Protein AF-0000000081140330 (afdb_homodimer)

Radius of gyration: 37.84 Å; Cα contacts (8 Å, |Δi|>4): 2465; chains: 2; bounding box: 99×121×138 Å

Secondary structure (DSSP, 8-state):
-------------------------------------------------GGGTHHHHHHHHSS-------PPPPSEEEEEEEEEE-SSHHHHHHHHHHHS--TT----EEEE-TTTT----S-EEEEHHHHHHHHHHHHHTT-PPPGGGEEEEESEEEEE-TTSTT--TT--EEE---EEEE-HHHHHHHTS-TT--STT--S------EEESEEE--EEEETTEEESTTSEEE-SS-EEEEEEETTS-EEEEEEEEEEE-S-TT-SS-PBP-SS--PPPEEEEEEEEEEEE--TT-S-TTEETTEETTEEEEEE---TTSPTT-HHHHHHHHS--EEEEEE-STTEEEEEEEEEEESSPPPHHHHHHHHHHHHHHHT--EEEEEEEEEEEEEES-PPBPTT-SSEE-GGGGT-S-TTT---HHHHHHHHHHHHHHHHHHHH-GGG--HHHHHHHHHHHHS-HHHHHHHHHHHHHHHHHHH--HHHHHHHHHHHTTS-HHHHHHHHS--TTSTTTHHHHSHHHHHHHHHHHHHHS-HHHHHHHHHHHHHHHHHH-SHHHHHS-STT-PPP-------------HHHHHHHHHHHHH-SS-----GGG-----/-------------------------------------------------GGGTHHHHHHHHSS-------PPPPSEEEEEEEEEE-SSHHHHHHHHHHHS--TT----EEEE-TTTT----S-EEEEHHHHHHHHHHHHHTT-PPPGGGEEEEESEEEEE-TTSTT--TT--EEE---EEEE-HHHHHHHTS-TT--SGGG-S------EEESEEE--EEEETTEEESTTSEEE-SS-EEEEEEETTS-EEEEEEEEEEE-S-TT-SS-PBP-SS--PPPEEEEEEEEEEEEP-TT-S-TTEETTEETTEEEEEE---TTSPTT-HHHHHHHHS--EEEEEE-STTEEEEEEEEEEESSPPPHHHHHHHHHHHHHHHT--EEEEEEEEEEEEEES-PPBPTT-SSEE-GGGGT-S-TTT---HHHHHHHHHHHHHHHHHHHH-GGG--HHHHHHHHHHHHS-HHHHHHHHHHHHHHHHHHH--HHHHHHHHHHHTTS-HHHHHHHHS--TTSTTTHHHHSHHHHHHHHHHHHHHS-HHHHHHHHHHHHHHHHHH-SHHHHHS-STT-PPP--------S--S-HHHHHHHHHHHHH-SS-----GGG-----

pLDDT: mean 83.89, std 24.31, range [14.35, 98.88]

InterPro domains:
  IPR010108 Lycopene cyclase, beta/epsilon [PTHR39757] (65-561)
  IPR010108 Lycopene cyclase, beta/epsilon [TIGR01790] (233-508)
  IPR036188 FAD/NAD(P)-binding domain superfamily [G3DSA:3.50.50.60] (218-491)
  IPR036188 FAD/NAD(P)-binding domain superfamily [SSF51905] (76-487)

Organism: NCBI:txid267567

Structure (mmCIF, N/CA/C/O backbone):
data_AF-0000000081140330-model_v1
#
loop_
_entity.id
_entity.type
_entity.pdbx_description
1 polymer 'lycopene beta-cyclase'
#
loop_
_atom_site.group_PDB
_atom_site.id
_atom_site.type_symbol
_atom_site.label_atom_id
_atom_site.label_alt_id
_atom_site.label_comp_id
_atom_site.label_asym_id
_atom_site.label_entity_id
_atom_site.label_seq_id
_atom_site.pdbx_PDB_ins_code
_atom_site.Cartn_x
_atom_site.Cartn_y
_atom_site.Cartn_z
_atom_site.occupancy
_atom_site.B_iso_or_equiv
_atom_site.auth_seq_id
_atom_site.auth_comp_id
_atom_site.auth_asym_id
_atom_site.auth_atom_id
_atom_site.pdbx_PDB_model_num
ATOM 1 N N . MET A 1 1 ? -54.719 -41.594 15.836 1 15.84 1 MET A N 1
ATOM 2 C CA . MET A 1 1 ? -54.188 -41.438 17.188 1 15.84 1 MET A CA 1
ATOM 3 C C . MET A 1 1 ? -53.438 -40.125 17.344 1 15.84 1 MET A C 1
ATOM 5 O O . MET A 1 1 ? -53.125 -39.469 16.359 1 15.84 1 MET A O 1
ATOM 9 N N . LEU A 1 2 ? -52.562 -40.062 18.453 1 16.81 2 LEU A N 1
ATOM 10 C CA . LEU A 1 2 ? -52.031 -39.406 19.641 1 16.81 2 LEU A CA 1
ATOM 11 C C . LEU A 1 2 ? -50.844 -38.531 19.297 1 16.81 2 LEU A C 1
ATOM 13 O O . LEU A 1 2 ? -49.75 -39.062 19.078 1 16.81 2 LEU A O 1
ATOM 17 N N . LEU A 1 3 ? -50.844 -37.656 18.484 1 20.34 3 LEU A N 1
ATOM 18 C CA . LEU A 1 3 ? -49.844 -36.812 17.812 1 20.34 3 LEU A CA 1
ATOM 19 C C . LEU A 1 3 ? -49.125 -35.938 18.828 1 20.34 3 LEU A C 1
ATOM 21 O O . LEU A 1 3 ? -49.719 -34.938 19.312 1 20.34 3 LEU A O 1
ATOM 25 N N . ASN A 1 4 ? -48.438 -36.562 19.797 1 17.27 4 ASN A N 1
ATOM 26 C CA . ASN A 1 4 ? -47.906 -36.094 21.062 1 17.27 4 ASN A CA 1
ATOM 27 C C . ASN A 1 4 ? -47.031 -34.844 20.875 1 17.27 4 ASN A C 1
ATOM 29 O O . ASN A 1 4 ? -46.344 -34.719 19.859 1 17.27 4 ASN A O 1
ATOM 33 N N . ASN A 1 5 ? -46.906 -33.75 21.812 1 17.72 5 ASN A N 1
ATOM 34 C CA . ASN A 1 5 ? -46.906 -32.406 22.344 1 17.72 5 ASN A CA 1
ATOM 35 C C . ASN A 1 5 ? -45.469 -31.938 22.672 1 17.72 5 ASN A C 1
ATOM 37 O O . ASN A 1 5 ? -45.25 -30.766 22.922 1 17.72 5 ASN A O 1
ATOM 41 N N . ALA A 1 6 ? -44.344 -32.719 22.844 1 16.92 6 ALA A N 1
ATOM 42 C CA . ALA A 1 6 ? -43.656 -32.5 24.109 1 16.92 6 ALA A CA 1
ATOM 43 C C . ALA A 1 6 ? -42.688 -31.328 23.984 1 16.92 6 ALA A C 1
ATOM 45 O O . ALA A 1 6 ? -41.75 -31.375 23.172 1 16.92 6 ALA A O 1
ATOM 46 N N . PHE A 1 7 ? -42.938 -29.984 24.297 1 19.67 7 PHE A N 1
ATOM 47 C CA . PHE A 1 7 ? -42.344 -28.641 24.312 1 19.67 7 PHE A CA 1
ATOM 48 C C . PHE A 1 7 ? -41.281 -28.531 25.375 1 19.67 7 PHE A C 1
ATOM 50 O O . PHE A 1 7 ? -41.562 -28.141 26.516 1 19.67 7 PHE A O 1
ATOM 57 N N . ALA A 1 8 ? -40.375 -29.469 25.578 1 16.38 8 ALA A N 1
ATOM 58 C CA . ALA A 1 8 ? -39.656 -29.484 26.859 1 16.38 8 ALA A CA 1
ATOM 59 C C . ALA A 1 8 ? -38.906 -28.188 27.078 1 16.38 8 ALA A C 1
ATOM 61 O O . ALA A 1 8 ? -38.312 -27.625 26.141 1 16.38 8 ALA A O 1
ATOM 62 N N . THR A 1 9 ? -38.781 -27.5 28.406 1 16.48 9 THR A N 1
ATOM 63 C CA . THR A 1 9 ? -38.656 -26.375 29.312 1 16.48 9 THR A CA 1
ATOM 64 C C . THR A 1 9 ? -37.188 -26.016 29.531 1 16.48 9 THR A C 1
ATOM 66 O O . THR A 1 9 ? -36.844 -24.828 29.547 1 16.48 9 THR A O 1
ATOM 69 N N . THR A 1 10 ? -36.125 -26.891 29.828 1 16.23 10 THR A N 1
ATOM 70 C CA . THR A 1 10 ? -35.406 -26.828 31.094 1 16.23 10 THR A CA 1
ATOM 71 C C . THR A 1 10 ? -34.406 -25.672 31.094 1 16.23 10 THR A C 1
ATOM 73 O O . THR A 1 10 ? -33.75 -25.406 30.078 1 16.23 10 THR A O 1
ATOM 76 N N . VAL A 1 11 ? -34.094 -24.859 32.344 1 17 11 VAL A N 1
ATOM 77 C CA . VAL A 1 11 ? -33.719 -23.797 33.281 1 17 11 VAL A CA 1
ATOM 78 C C . VAL A 1 11 ? -32.219 -23.844 33.562 1 17 11 VAL A C 1
ATOM 80 O O . VAL A 1 11 ? -31.688 -24.891 33.938 1 17 11 VAL A O 1
ATOM 83 N N . VAL A 1 12 ? -31.391 -23.062 32.906 1 16.34 12 VAL A N 1
ATOM 84 C CA . VAL A 1 12 ? -29.938 -22.922 33.062 1 16.34 12 VAL A CA 1
ATOM 85 C C . VAL A 1 12 ? -29.609 -22.531 34.5 1 16.34 12 VAL A C 1
ATOM 87 O O . VAL A 1 12 ? -30.094 -21.516 35 1 16.34 12 VAL A O 1
ATOM 90 N N . ALA A 1 13 ? -29.016 -23.328 35.469 1 15.11 13 ALA A N 1
ATOM 91 C CA . ALA A 1 13 ? -28.656 -23.406 36.906 1 15.11 13 ALA A CA 1
ATOM 92 C C . ALA A 1 13 ? -27.562 -22.406 37.219 1 15.11 13 ALA A C 1
ATOM 94 O O . ALA A 1 13 ? -26.641 -22.188 36.438 1 15.11 13 ALA A O 1
ATOM 95 N N . LEU A 1 14 ? -27.625 -21.656 38.531 1 16.06 14 LEU A N 1
ATOM 96 C CA . LEU A 1 14 ? -27.281 -20.609 39.5 1 16.06 14 LEU A CA 1
ATOM 97 C C . LEU A 1 14 ? -25.969 -20.953 40.219 1 16.06 14 LEU A C 1
ATOM 99 O O . LEU A 1 14 ? -26 -21.359 41.375 1 16.06 14 LEU A O 1
ATOM 103 N N . LEU A 1 15 ? -24.859 -21.484 39.781 1 14.96 15 LEU A N 1
ATOM 104 C CA . LEU A 1 15 ? -24.047 -22.062 40.844 1 14.96 15 LEU A CA 1
ATOM 105 C C . LEU A 1 15 ? -23.438 -20.984 41.719 1 14.96 15 LEU A C 1
ATOM 107 O O . LEU A 1 15 ? -22.969 -19.969 41.25 1 14.96 15 LEU A O 1
ATOM 111 N N . THR A 1 16 ? -23.312 -21.109 43.25 1 14.71 16 THR A N 1
ATOM 112 C CA . THR A 1 16 ? -23.328 -20.562 44.594 1 14.71 16 THR A CA 1
ATOM 113 C C . THR A 1 16 ? -21.906 -20.203 45.062 1 14.71 16 THR A C 1
ATOM 115 O O . THR A 1 16 ? -21.703 -19.172 45.719 1 14.71 16 THR A O 1
ATOM 118 N N . PRO A 1 17 ? -20.688 -20.859 45.156 1 15.11 17 PRO A N 1
ATOM 119 C CA . PRO A 1 17 ? -20.25 -21.125 46.531 1 15.11 17 PRO A CA 1
ATOM 120 C C . PRO A 1 17 ? -19.547 -19.938 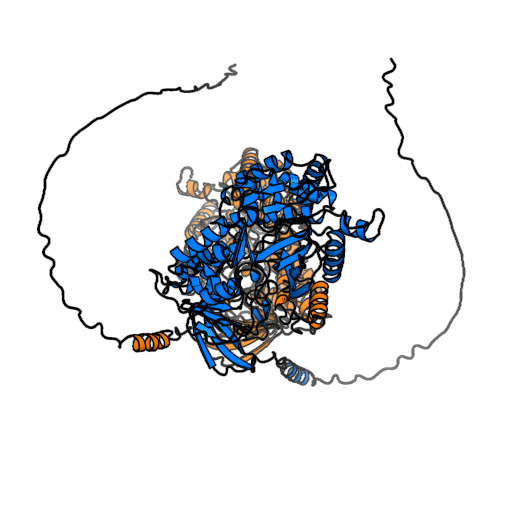47.156 1 15.11 17 PRO A C 1
ATOM 122 O O . PRO A 1 17 ? -19.078 -19.047 46.469 1 15.11 17 PRO A O 1
ATOM 125 N N . SER A 1 18 ? -19 -20 48.656 1 14.48 18 SER A N 1
ATOM 126 C CA . SER A 1 18 ? -18.922 -19.453 50 1 14.48 18 SER A CA 1
ATOM 127 C C . SER A 1 18 ? -17.562 -18.812 50.25 1 14.48 18 SER A C 1
ATOM 129 O O . SER A 1 18 ? -17.469 -17.703 50.812 1 14.48 18 SER A O 1
ATOM 131 N N . ALA A 1 19 ? -16.266 -19.406 50.438 1 14.35 19 ALA A N 1
ATOM 132 C CA . ALA A 1 19 ? -15.656 -19.516 51.75 1 14.35 19 ALA A CA 1
ATOM 133 C C . ALA A 1 19 ? -14.859 -18.25 52.094 1 14.35 19 ALA A C 1
ATOM 135 O O . ALA A 1 19 ? -14.258 -17.641 51.219 1 14.35 19 ALA A O 1
ATOM 136 N N . LEU A 1 20 ? -14.367 -17.922 53.562 1 14.48 20 LEU A N 1
ATOM 137 C CA . LEU A 1 20 ? -14.312 -16.906 54.625 1 14.48 20 LEU A CA 1
ATOM 138 C C . LEU A 1 20 ? -12.891 -16.375 54.781 1 14.48 20 LEU A C 1
ATOM 140 O O . LEU A 1 20 ? -12.695 -15.18 55.031 1 14.48 20 LEU A O 1
ATOM 144 N N . ALA A 1 21 ? -11.625 -16.984 54.812 1 14.98 21 ALA A N 1
ATOM 145 C CA . ALA A 1 21 ? -10.906 -17.062 56.094 1 14.98 21 ALA A CA 1
ATOM 146 C C . ALA A 1 21 ? -10.078 -15.805 56.312 1 14.98 21 ALA A C 1
ATOM 148 O O . ALA A 1 21 ? -9.477 -15.266 55.406 1 14.98 21 ALA A O 1
ATOM 149 N N . PHE A 1 22 ? -9.75 -15.328 57.75 1 14.52 22 PHE A N 1
ATOM 150 C CA . PHE A 1 22 ? -9.523 -14.188 58.625 1 14.52 22 PHE A CA 1
ATOM 151 C C . PHE A 1 22 ? -8.031 -13.969 58.844 1 14.52 22 PHE A C 1
ATOM 153 O O . PHE A 1 22 ? -7.609 -12.883 59.25 1 14.52 22 PHE A O 1
ATOM 160 N N . ALA A 1 23 ? -7.039 -14.75 58.656 1 15.19 23 ALA A N 1
ATOM 161 C CA . ALA A 1 23 ? -6.188 -14.875 59.812 1 15.19 23 ALA A CA 1
ATOM 162 C C . ALA A 1 23 ? -5.414 -13.586 60.094 1 15.19 23 ALA A C 1
ATOM 164 O O . ALA A 1 23 ? -4.926 -12.953 59.156 1 15.19 23 ALA A O 1
ATOM 165 N N . PRO A 1 24 ? -4.895 -13.312 61.438 1 14.92 24 PRO A N 1
ATOM 166 C CA . PRO A 1 24 ? -4.695 -12.219 62.406 1 14.92 24 PRO A CA 1
ATOM 167 C C . PRO A 1 24 ? -3.312 -11.578 62.281 1 14.92 24 PRO A C 1
ATOM 169 O O . PRO A 1 24 ? -3.201 -10.359 62.156 1 14.92 24 PRO A O 1
ATOM 172 N N . THR A 1 25 ? -2.266 -12.164 62.969 1 14.6 25 THR A N 1
ATOM 173 C CA . THR A 1 25 ? -1.763 -11.656 64.25 1 14.6 25 THR A CA 1
ATOM 174 C C . THR A 1 25 ? -0.61 -10.68 64 1 14.6 25 THR A C 1
ATOM 176 O O . THR A 1 25 ? -0.022 -10.648 62.938 1 14.6 25 THR A O 1
ATOM 179 N N . ARG A 1 26 ? 0.506 -10.664 65.125 1 15.19 26 ARG A N 1
ATOM 180 C CA . ARG A 1 26 ? 1.002 -9.781 66.125 1 15.19 26 ARG A CA 1
ATOM 181 C C . ARG A 1 26 ? 2.293 -9.094 65.688 1 15.19 26 ARG A C 1
ATOM 183 O O . ARG A 1 26 ? 2.383 -7.863 65.75 1 15.19 26 ARG A O 1
ATOM 190 N N . GLN A 1 27 ? 3.543 -9.516 66.375 1 14.63 27 GLN A N 1
ATOM 191 C CA . GLN A 1 27 ? 4.219 -8.781 67.438 1 14.63 27 GLN A CA 1
ATOM 192 C C . GLN A 1 27 ? 5.488 -8.109 66.875 1 14.63 27 GLN A C 1
ATOM 194 O O . GLN A 1 27 ? 5.773 -6.965 67.25 1 14.63 27 GLN A O 1
ATOM 199 N N . ILE A 1 28 ? 6.426 -8.719 66.125 1 14.82 28 ILE A N 1
ATOM 200 C CA . ILE A 1 28 ? 7.73 -8.82 66.812 1 14.82 28 ILE A CA 1
ATOM 201 C C . ILE A 1 28 ? 8.445 -7.473 66.75 1 14.82 28 ILE A C 1
ATOM 203 O O . ILE A 1 28 ? 8.461 -6.82 65.688 1 14.82 28 ILE A O 1
ATOM 207 N N . ALA A 1 29 ? 9.344 -7.078 67.875 1 15.64 29 ALA A N 1
ATOM 208 C CA . ALA A 1 29 ? 9.859 -6 68.688 1 15.64 29 ALA A CA 1
ATOM 209 C C . ALA A 1 29 ? 11.078 -5.34 68.062 1 15.64 29 ALA A C 1
ATOM 211 O O . ALA A 1 29 ? 11.164 -4.109 68 1 15.64 29 ALA A O 1
ATOM 212 N N . SER A 1 30 ? 12.242 -6.078 67.812 1 14.92 30 SER A N 1
ATOM 213 C CA . SER A 1 30 ? 13.375 -5.699 68.688 1 14.92 30 SER A CA 1
ATOM 214 C C . SER A 1 30 ? 14.094 -4.477 68.125 1 14.92 30 SER A C 1
ATOM 216 O O . SER A 1 30 ? 13.906 -4.121 66.938 1 14.92 30 SER A O 1
ATOM 218 N N . THR A 1 31 ? 15.484 -4.32 68.438 1 15.53 31 THR A N 1
ATOM 219 C CA . THR A 1 31 ? 16.344 -3.451 69.25 1 15.53 31 THR A CA 1
ATOM 220 C C . THR A 1 31 ? 17.062 -2.441 68.312 1 15.53 31 THR A C 1
ATOM 222 O O . THR A 1 31 ? 17.125 -2.609 67.125 1 15.53 31 THR A O 1
ATOM 225 N N . THR A 1 32 ? 18.375 -1.973 68.75 1 15.58 32 THR A N 1
ATOM 226 C CA . THR A 1 32 ? 19 -0.77 69.25 1 15.58 32 THR A CA 1
ATOM 227 C C . THR A 1 32 ? 19.938 -0.14 68.25 1 15.58 32 THR A C 1
ATOM 229 O O . THR A 1 32 ? 20.125 1.078 68.25 1 15.58 32 THR A O 1
ATOM 232 N N . LEU A 1 33 ? 20.656 -0.889 67.312 1 16.42 33 LEU A N 1
ATOM 233 C CA . LEU A 1 33 ? 22.078 -0.575 67.375 1 16.42 33 LEU A CA 1
ATOM 234 C C . LEU A 1 33 ? 22.375 0.819 66.812 1 16.42 33 LEU A C 1
ATOM 236 O O . LEU A 1 33 ? 21.734 1.25 65.875 1 16.42 33 LEU A O 1
ATOM 240 N N . ASN A 1 34 ? 23.391 1.621 67.375 1 16.33 34 ASN A N 1
ATOM 241 C CA . ASN A 1 34 ? 23.906 2.947 67.688 1 16.33 34 ASN A CA 1
ATOM 242 C C . ASN A 1 34 ? 24.703 3.518 66.5 1 16.33 34 ASN A C 1
ATOM 244 O O . ASN A 1 34 ? 25.328 4.578 66.625 1 16.33 34 ASN A O 1
ATOM 248 N N . ALA A 1 35 ? 24.906 2.852 65.375 1 17.84 35 ALA A N 1
ATOM 249 C CA . ALA A 1 35 ? 26.219 3.125 64.812 1 17.84 35 ALA A CA 1
ATOM 250 C C . ALA A 1 35 ? 26.375 4.605 64.5 1 17.84 35 ALA A C 1
ATOM 252 O O . ALA A 1 35 ? 25.438 5.238 64 1 17.84 35 ALA A O 1
ATOM 253 N N . GLN A 1 36 ? 27.516 5.121 64.812 1 17.48 36 GLN A N 1
ATOM 254 C CA . GLN A 1 36 ? 28.297 6.34 65 1 17.48 36 GLN A CA 1
ATOM 255 C C . GLN A 1 36 ? 28.547 7.039 63.688 1 17.48 36 GLN A C 1
ATOM 257 O O . GLN A 1 36 ? 28.766 6.387 62.656 1 17.48 36 GLN A O 1
ATOM 262 N N . ASN A 1 37 ? 28.188 8.367 63.531 1 17.12 37 ASN A N 1
ATOM 263 C CA . ASN A 1 37 ? 27.984 9.461 62.594 1 17.12 37 ASN A CA 1
ATOM 264 C C . ASN A 1 37 ? 29.297 9.93 61.969 1 17.12 37 ASN A C 1
ATOM 266 O O . ASN A 1 37 ? 29.359 11.016 61.406 1 17.12 37 ASN A O 1
ATOM 270 N N . SER A 1 38 ? 30.422 9.023 62.062 1 18.53 38 SER A N 1
ATOM 271 C CA . SER A 1 38 ? 31.578 9.898 61.969 1 18.53 38 SER A CA 1
ATOM 272 C C . SER A 1 38 ? 31.625 10.602 60.625 1 18.53 38 SER A C 1
ATOM 274 O O . SER A 1 38 ? 31.266 10.008 59.594 1 18.53 38 SER A O 1
ATOM 276 N N . ILE A 1 39 ? 31.703 11.938 60.594 1 18.94 39 ILE A N 1
ATOM 277 C CA . ILE A 1 39 ? 31.578 13.086 59.688 1 18.94 39 ILE A CA 1
ATOM 278 C C . ILE A 1 39 ? 32.75 13.109 58.719 1 18.94 39 ILE A C 1
ATOM 280 O O . ILE A 1 39 ? 33.125 14.172 58.188 1 18.94 39 ILE A O 1
ATOM 284 N N . ILE A 1 40 ? 33.281 11.844 58.219 1 18.16 40 ILE A N 1
ATOM 285 C CA . ILE A 1 40 ? 34.594 12.047 57.656 1 18.16 40 ILE A CA 1
ATOM 286 C C . ILE A 1 40 ? 34.531 13.055 56.5 1 18.16 40 ILE A C 1
ATOM 288 O O . ILE A 1 40 ? 33.625 12.953 55.656 1 18.16 40 ILE A O 1
ATOM 292 N N . SER A 1 41 ? 35.281 14.148 56.531 1 18.58 41 SER A N 1
ATOM 293 C CA . SER A 1 41 ? 35.531 15.406 55.844 1 18.58 41 SER A CA 1
ATOM 294 C C . SER A 1 41 ? 36.125 15.164 54.469 1 18.58 41 SER A C 1
ATOM 296 O O . SER A 1 41 ? 36.469 16.109 53.75 1 18.58 41 SER A O 1
ATOM 298 N N . SER A 1 42 ? 35.562 14.133 53.625 1 18.12 42 SER A N 1
ATOM 299 C CA . SER A 1 42 ? 36.438 13.805 52.531 1 18.12 42 SER A CA 1
ATOM 300 C C . SER A 1 42 ? 36.688 15.023 51.625 1 18.12 42 SER A C 1
ATOM 302 O O . SER A 1 42 ? 35.812 15.844 51.438 1 18.12 42 SER A O 1
ATOM 304 N N . PRO A 1 43 ? 38 15.25 51.25 1 21.33 43 PRO A N 1
ATOM 305 C CA . PRO A 1 43 ? 38.75 16.312 50.562 1 21.33 43 PRO A CA 1
ATOM 306 C C . PRO A 1 43 ? 38.281 16.516 49.125 1 21.33 43 PRO A C 1
ATOM 308 O O . PRO A 1 43 ? 37.719 15.586 48.531 1 21.33 43 PRO A O 1
ATOM 311 N N . LEU A 1 44 ? 38.281 17.766 48.594 1 20.72 44 LEU A N 1
ATOM 312 C CA . LEU A 1 44 ? 37.812 18.469 47.406 1 20.72 44 LEU A CA 1
ATOM 313 C C . LEU A 1 44 ? 38.5 17.953 46.156 1 20.72 44 LEU A C 1
ATOM 315 O O . LEU A 1 44 ? 39.688 18.125 45.969 1 20.72 44 LEU A O 1
ATOM 319 N N . ILE A 1 45 ? 38.375 16.594 45.781 1 22.22 45 ILE A N 1
ATOM 320 C CA . ILE A 1 45 ? 39.25 16.203 44.656 1 22.22 45 ILE A CA 1
ATOM 321 C C . ILE A 1 45 ? 38.875 17 43.406 1 22.22 45 ILE A C 1
ATOM 323 O O . ILE A 1 45 ? 37.688 17.141 43.094 1 22.22 45 ILE A O 1
ATOM 327 N N . PRO A 1 46 ? 39.906 17.641 42.75 1 22.22 46 PRO A N 1
ATOM 328 C CA . PRO A 1 46 ? 39.875 18.562 41.625 1 22.22 46 PRO A CA 1
ATOM 329 C C . PRO A 1 46 ? 39.375 17.891 40.344 1 22.22 46 PRO A C 1
ATOM 331 O O . PRO A 1 46 ? 39.656 16.719 40.094 1 22.22 46 PRO A O 1
ATOM 334 N N . THR A 1 47 ? 38.156 18.25 39.844 1 23.61 47 THR A N 1
ATOM 335 C CA . THR A 1 47 ? 37.406 17.656 38.75 1 23.61 47 THR A CA 1
ATOM 336 C C . THR A 1 47 ? 38.156 17.797 37.438 1 23.61 47 THR A C 1
ATOM 338 O O . THR A 1 47 ? 38.5 18.906 37.031 1 23.61 47 THR A O 1
ATOM 341 N N . PRO A 1 48 ? 38.969 16.688 37.094 1 23.81 48 PRO A N 1
ATOM 342 C CA . PRO A 1 48 ? 39.781 16.797 35.875 1 23.81 48 PRO A CA 1
ATOM 343 C C . PRO A 1 48 ? 38.938 17.047 34.625 1 23.81 48 PRO A C 1
ATOM 345 O O . PRO A 1 48 ? 37.844 16.5 34.5 1 23.81 48 PRO A O 1
ATOM 348 N N . VAL A 1 49 ? 39.156 18.078 33.781 1 24.78 49 VAL A N 1
ATOM 349 C CA . VAL A 1 49 ? 38.594 18.766 32.594 1 24.78 49 VAL A CA 1
ATOM 350 C C . VAL A 1 49 ? 38.594 17.812 31.406 1 24.78 49 VAL A C 1
ATOM 352 O O . VAL A 1 49 ? 37.812 17.953 30.484 1 24.78 49 VAL A O 1
ATOM 355 N N . SER A 1 50 ? 39.594 16.844 31.219 1 22.45 50 SER A N 1
ATOM 356 C CA . SER A 1 50 ? 40.188 16.641 29.891 1 22.45 50 SER A CA 1
ATOM 357 C C . SER A 1 50 ? 39.344 15.656 29.062 1 22.45 50 SER A C 1
ATOM 359 O O . SER A 1 50 ? 39.625 15.438 27.891 1 22.45 50 SER A O 1
ATOM 361 N N . ALA A 1 51 ? 38.625 14.586 29.594 1 27.17 51 ALA A N 1
ATOM 362 C CA . ALA A 1 51 ? 38.469 13.383 28.781 1 27.17 51 ALA A CA 1
ATOM 363 C C . ALA A 1 51 ? 37.375 13.57 27.75 1 27.17 51 ALA A C 1
ATOM 365 O O . ALA A 1 51 ? 36.906 12.602 27.141 1 27.17 51 ALA A O 1
ATOM 366 N N . ARG A 1 52 ? 36.781 14.672 27.594 1 28.23 52 ARG A N 1
ATOM 367 C CA . ARG A 1 52 ? 35.625 14.789 26.719 1 28.23 52 ARG A CA 1
ATOM 368 C C . ARG A 1 52 ? 36 14.57 25.266 1 28.23 52 ARG A C 1
ATOM 370 O O . ARG A 1 52 ? 35.156 14.391 24.406 1 28.23 52 ARG A O 1
ATOM 377 N N . SER A 1 53 ? 37.438 14.781 24.938 1 30.06 53 SER A N 1
ATOM 378 C CA . SER A 1 53 ? 37.844 14.773 23.531 1 30.06 53 SER A CA 1
ATOM 379 C C . SER A 1 53 ? 37.906 13.359 22.984 1 30.06 53 SER A C 1
ATOM 381 O O . SER A 1 53 ? 37.719 13.141 21.781 1 30.06 53 SER A O 1
ATOM 383 N N . THR A 1 54 ? 38.312 12.336 23.844 1 30.12 54 THR A N 1
ATOM 384 C CA . THR A 1 54 ? 38.75 11.039 23.312 1 30.12 54 THR A CA 1
ATOM 385 C C . THR A 1 54 ? 37.531 10.203 22.906 1 30.12 54 THR A C 1
ATOM 387 O O . THR A 1 54 ? 37.656 9.266 22.109 1 30.12 54 THR A O 1
ATOM 390 N N . ILE A 1 55 ? 36.406 10.422 23.547 1 29.75 55 ILE A N 1
ATOM 391 C CA . ILE A 1 55 ? 35.344 9.469 23.281 1 29.75 55 ILE A CA 1
ATOM 392 C C . ILE A 1 55 ? 34.75 9.727 21.891 1 29.75 55 ILE A C 1
ATOM 394 O O . ILE A 1 55 ? 34.094 8.867 21.328 1 29.75 55 ILE A O 1
ATOM 398 N N . LEU A 1 56 ? 34.875 10.938 21.312 1 30.69 56 LEU A N 1
ATOM 399 C CA . LEU A 1 56 ? 34.312 11.234 19.984 1 30.69 56 LEU A CA 1
ATOM 400 C C . LEU A 1 56 ? 35.125 10.539 18.906 1 30.69 56 LEU A C 1
ATOM 402 O O . LEU A 1 56 ? 34.625 10.281 17.812 1 30.69 56 LEU A O 1
ATOM 406 N N . SER A 1 57 ? 36.5 10.266 19.125 1 28.53 57 SER A N 1
ATOM 407 C CA . SER A 1 57 ? 37.344 9.703 18.078 1 28.53 57 SER A CA 1
ATOM 408 C C . SER A 1 57 ? 37.031 8.234 17.844 1 28.53 57 SER A C 1
ATOM 410 O O . SER A 1 57 ? 37.094 7.758 16.703 1 28.53 57 SER A O 1
ATOM 412 N N . LYS A 1 58 ? 36.719 7.398 18.875 1 32 58 LYS A N 1
ATOM 413 C CA . LYS A 1 58 ? 36.531 5.969 18.625 1 32 58 LYS A CA 1
ATOM 414 C C . LYS A 1 58 ? 35.188 5.676 18.016 1 32 58 LYS A C 1
ATOM 416 O O . LYS A 1 58 ? 34.875 4.531 17.656 1 32 58 LYS A O 1
ATOM 421 N N . ARG A 1 59 ? 34.25 6.391 18.328 1 30.28 59 ARG A N 1
ATOM 422 C CA . ARG A 1 59 ? 32.906 6.094 17.812 1 30.28 59 ARG A CA 1
ATOM 423 C C . ARG A 1 59 ? 32.844 6.398 16.312 1 30.28 59 ARG A C 1
ATOM 425 O O . ARG A 1 59 ? 31.891 5.996 15.641 1 30.28 59 ARG A O 1
ATOM 432 N N . THR A 1 60 ? 33.625 7.398 15.82 1 31.55 60 THR A N 1
ATOM 433 C CA . THR A 1 60 ? 33.75 7.566 14.375 1 31.55 60 THR A CA 1
ATOM 434 C C . THR A 1 60 ? 34.281 6.281 13.727 1 31.55 60 THR A C 1
ATOM 436 O O . THR A 1 60 ? 33.969 6 12.562 1 31.55 60 THR A O 1
ATOM 439 N N . ALA A 1 61 ? 35.219 5.578 14.453 1 29.58 61 ALA A N 1
ATOM 440 C CA . ALA A 1 61 ? 35.875 4.395 13.883 1 29.58 61 ALA A CA 1
ATOM 441 C C . ALA A 1 61 ? 34.906 3.227 13.805 1 29.58 61 ALA A C 1
ATOM 443 O O . ALA A 1 61 ? 35.062 2.33 12.977 1 29.58 61 ALA A O 1
ATOM 444 N N . LEU A 1 62 ? 34.062 3.076 14.875 1 28.95 62 LEU A N 1
ATOM 445 C CA . LEU A 1 62 ? 33.281 1.851 14.938 1 28.95 62 LEU A CA 1
ATOM 446 C C . LEU A 1 62 ? 32.094 1.906 13.953 1 28.95 62 LEU A C 1
ATOM 448 O O . LEU A 1 62 ? 31.297 0.983 13.891 1 28.95 62 LEU A O 1
ATOM 452 N N . PHE A 1 63 ? 31.609 3.109 13.633 1 33.38 63 PHE A N 1
ATOM 453 C CA . PHE A 1 63 ? 30.766 2.904 12.461 1 33.38 63 PHE A CA 1
ATOM 454 C C . PHE A 1 63 ? 31.516 2.119 11.391 1 33.38 63 PHE A C 1
ATOM 456 O O . PHE A 1 63 ? 32.156 2.707 10.516 1 33.38 63 PHE A O 1
ATOM 463 N N . ALA A 1 64 ? 32.5 1.266 11.906 1 27.94 64 ALA A N 1
ATOM 464 C CA . ALA A 1 64 ? 33 0.249 10.977 1 27.94 64 ALA A CA 1
ATOM 465 C C . ALA A 1 64 ? 31.938 -0.13 9.961 1 27.94 64 ALA A C 1
ATOM 467 O O . ALA A 1 64 ? 30.781 -0.338 10.32 1 27.94 64 ALA A O 1
ATOM 468 N N . GLN A 1 65 ? 32.219 0.072 8.758 1 32.72 65 GLN A N 1
ATOM 469 C CA . GLN A 1 65 ? 31.562 -0.514 7.594 1 32.72 65 GLN A CA 1
ATOM 470 C C . GLN A 1 65 ? 30.969 -1.884 7.922 1 32.72 65 GLN A C 1
ATOM 472 O O . GLN A 1 65 ? 31.703 -2.844 8.148 1 32.72 65 GLN A O 1
ATOM 477 N N . ALA A 1 66 ? 30.156 -2.018 8.883 1 34.25 66 ALA A N 1
ATOM 478 C CA . ALA A 1 66 ? 29.594 -3.352 8.688 1 34.25 66 ALA A CA 1
ATOM 479 C C . ALA A 1 66 ? 29.844 -3.857 7.273 1 34.25 66 ALA A C 1
ATOM 481 O O . ALA A 1 66 ? 29.578 -3.156 6.293 1 34.25 66 ALA A O 1
ATOM 482 N N . ALA A 1 67 ? 30.844 -4.664 7.133 1 33.62 67 ALA A N 1
ATOM 483 C CA . ALA A 1 67 ? 31.141 -5.348 5.883 1 33.62 67 ALA A CA 1
ATOM 484 C C . ALA A 1 67 ? 29.875 -5.637 5.09 1 33.62 67 ALA A C 1
ATOM 486 O O . ALA A 1 67 ? 29.141 -6.57 5.406 1 33.62 67 ALA A O 1
ATOM 487 N N . ALA A 1 68 ? 28.938 -4.598 4.895 1 43.03 68 ALA A N 1
ATOM 488 C CA . ALA A 1 68 ? 28 -4.957 3.832 1 43.03 68 ALA A CA 1
ATOM 489 C C . ALA A 1 68 ? 28.578 -6.07 2.957 1 43.03 68 ALA A C 1
ATOM 491 O O . ALA A 1 68 ? 29.719 -5.996 2.504 1 43.03 68 ALA A O 1
ATOM 492 N N . ASP A 1 69 ? 28.188 -7.18 3.289 1 52.84 69 ASP A N 1
ATOM 493 C CA . ASP A 1 69 ? 28.609 -8.219 2.354 1 52.84 69 ASP A CA 1
ATOM 494 C C . ASP A 1 69 ? 28.812 -7.652 0.952 1 52.84 69 ASP A C 1
ATOM 496 O O . ASP A 1 69 ? 27.875 -7.129 0.345 1 52.84 69 ASP A O 1
ATOM 500 N N . SER A 1 70 ? 29.953 -7.031 0.758 1 66.56 70 SER A N 1
ATOM 501 C CA . SER A 1 70 ? 30.359 -6.438 -0.513 1 66.56 70 SER A CA 1
ATOM 502 C C . SER A 1 70 ? 29.969 -7.324 -1.688 1 66.56 70 SER A C 1
ATOM 504 O O . SER A 1 70 ? 30.141 -8.547 -1.64 1 66.56 70 SER A O 1
ATOM 506 N N . VAL A 1 71 ? 29.062 -6.754 -2.508 1 79.81 71 VAL A N 1
ATOM 507 C CA . VAL A 1 71 ? 28.703 -7.453 -3.736 1 79.81 71 VAL A CA 1
ATOM 508 C C . VAL A 1 71 ? 29.969 -7.797 -4.527 1 79.81 71 VAL A C 1
ATOM 510 O O . VAL A 1 71 ? 30.938 -7.035 -4.531 1 79.81 71 VAL A O 1
ATOM 513 N N . PRO A 1 72 ? 30.094 -8.938 -4.984 1 83.81 72 PRO A N 1
ATOM 514 C CA . PRO A 1 72 ? 31.219 -9.289 -5.844 1 83.81 72 PRO A CA 1
ATOM 515 C C . PRO A 1 72 ? 31.391 -8.32 -7.016 1 83.81 72 PRO A C 1
ATOM 517 O O . PRO A 1 72 ? 30.406 -7.777 -7.523 1 83.81 72 PRO A O 1
ATOM 520 N N . ALA A 1 73 ? 32.562 -8.031 -7.395 1 86.75 73 ALA A N 1
ATOM 521 C CA . ALA A 1 73 ? 32.812 -7.176 -8.547 1 86.75 73 ALA A CA 1
ATOM 522 C C . ALA A 1 73 ? 32.406 -7.859 -9.852 1 86.75 73 ALA A C 1
ATOM 524 O O . ALA A 1 73 ? 32.75 -9.023 -10.078 1 86.75 73 ALA A O 1
ATOM 525 N N . PRO A 1 74 ? 31.719 -7.191 -10.664 1 91.31 74 PRO A N 1
ATOM 526 C CA . PRO A 1 74 ? 31.297 -7.809 -11.93 1 91.31 74 PRO A CA 1
ATOM 527 C C . PRO A 1 74 ? 32.469 -8.125 -12.844 1 91.31 74 PRO A C 1
ATOM 529 O O . PRO A 1 74 ? 33.438 -7.344 -12.922 1 91.31 74 PRO A O 1
ATOM 532 N N . THR A 1 75 ? 32.406 -9.25 -13.422 1 90.5 75 THR A N 1
ATOM 533 C CA . THR A 1 75 ? 33.438 -9.672 -14.383 1 90.5 75 THR A CA 1
ATOM 534 C C . THR A 1 75 ? 33.062 -9.266 -15.797 1 90.5 75 THR A C 1
ATOM 536 O O . THR A 1 75 ? 33.906 -9.234 -16.688 1 90.5 75 THR A O 1
ATOM 539 N N . SER A 1 76 ? 31.766 -9.039 -16.031 1 92.94 76 SER A N 1
ATOM 540 C CA . SER A 1 76 ? 31.25 -8.617 -17.328 1 92.94 76 SER A CA 1
ATOM 541 C C . SER A 1 76 ? 30 -7.766 -17.188 1 92.94 76 SER A C 1
ATOM 543 O O . SER A 1 76 ? 29.422 -7.676 -16.094 1 92.94 76 SER A O 1
ATOM 545 N N . ASN A 1 77 ? 29.703 -7.035 -18.297 1 96 77 ASN A N 1
ATOM 546 C CA . ASN A 1 77 ? 28.5 -6.195 -18.328 1 96 77 ASN A CA 1
ATOM 547 C C . ASN A 1 77 ? 27.625 -6.523 -19.531 1 96 77 ASN A C 1
ATOM 549 O O . ASN A 1 77 ? 28.109 -6.969 -20.562 1 96 77 ASN A O 1
ATOM 553 N N . ASP A 1 78 ? 26.344 -6.445 -19.375 1 97.44 78 ASP A N 1
ATOM 554 C CA . ASP A 1 78 ? 25.359 -6.629 -20.422 1 97.44 78 ASP A CA 1
ATOM 555 C C . ASP A 1 78 ? 24.172 -5.688 -20.234 1 97.44 78 ASP A C 1
ATOM 557 O O . ASP A 1 78 ? 24.094 -4.969 -19.234 1 97.44 78 ASP A O 1
ATOM 561 N N . SER A 1 79 ? 23.375 -5.516 -21.219 1 97.75 79 SER A N 1
ATOM 562 C CA . SER A 1 79 ? 22.172 -4.691 -21.156 1 97.75 79 SER A CA 1
ATOM 563 C C . SER A 1 79 ? 21.047 -5.293 -22 1 97.75 79 SER A C 1
ATOM 565 O O . SER A 1 79 ? 21.297 -6.051 -22.938 1 97.75 79 SER A O 1
ATOM 567 N N . CYS A 1 80 ? 19.875 -5.035 -21.641 1 98.19 80 CYS A N 1
ATOM 568 C CA . CYS A 1 80 ? 18.688 -5.488 -22.359 1 98.19 80 CYS A CA 1
ATOM 569 C C . CYS A 1 80 ? 17.484 -4.605 -22.047 1 98.19 80 CYS A C 1
ATOM 571 O O . CYS A 1 80 ? 17.547 -3.738 -21.172 1 98.19 80 CYS A O 1
ATOM 573 N N . ASP A 1 81 ? 16.438 -4.766 -22.844 1 97.5 81 ASP A N 1
ATOM 574 C CA . ASP A 1 81 ? 15.195 -4.066 -22.531 1 97.5 81 ASP A CA 1
ATOM 575 C C . ASP A 1 81 ? 14.453 -4.742 -21.375 1 97.5 81 ASP A C 1
ATOM 577 O O . ASP A 1 81 ? 14 -4.07 -20.453 1 97.5 81 ASP A O 1
ATOM 581 N N . VAL A 1 82 ? 14.359 -6.039 -21.484 1 98.69 82 VAL A N 1
ATOM 582 C CA . VAL A 1 82 ? 13.688 -6.793 -20.422 1 98.69 82 VAL A CA 1
ATOM 583 C C . VAL A 1 82 ? 14.57 -7.957 -19.984 1 98.69 82 VAL A C 1
ATOM 585 O O . VAL A 1 82 ? 15.07 -8.711 -20.812 1 98.69 82 VAL A O 1
ATOM 588 N N . LEU A 1 83 ? 14.836 -8.016 -18.703 1 98.81 83 LEU A N 1
ATOM 589 C CA . LEU A 1 83 ? 15.492 -9.164 -18.094 1 98.81 83 LEU A CA 1
ATOM 590 C C . LEU A 1 83 ? 14.477 -10.102 -17.453 1 98.81 83 LEU A C 1
ATOM 592 O O . LEU A 1 83 ? 13.727 -9.688 -16.562 1 98.81 83 LEU A O 1
ATOM 596 N N . VAL A 1 84 ? 14.391 -11.312 -17.938 1 98.81 84 VAL A N 1
ATOM 597 C CA . VAL A 1 84 ? 13.516 -12.328 -17.359 1 98.81 84 VAL A CA 1
ATOM 598 C C . VAL A 1 84 ? 14.344 -13.305 -16.531 1 98.81 84 VAL A C 1
ATOM 600 O O . VAL A 1 84 ? 15.344 -13.852 -17 1 98.81 84 VAL A O 1
ATOM 603 N N . LEU A 1 85 ? 13.914 -13.445 -15.266 1 98.38 85 LEU A N 1
ATOM 604 C CA . LEU A 1 85 ? 14.609 -14.344 -14.344 1 98.38 85 LEU A CA 1
ATOM 605 C C . LEU A 1 85 ? 13.812 -15.633 -14.148 1 98.38 85 LEU A C 1
ATOM 607 O O . LEU A 1 85 ? 12.633 -15.586 -13.789 1 98.38 85 LEU A O 1
ATOM 611 N N . GLY A 1 86 ? 14.43 -16.797 -14.359 1 96.38 86 GLY A N 1
ATOM 612 C CA . GLY A 1 86 ? 13.766 -18.078 -14.141 1 96.38 86 GLY A CA 1
ATOM 613 C C . GLY A 1 86 ? 13.961 -19.047 -15.289 1 96.38 86 GLY A C 1
ATOM 614 O O . GLY A 1 86 ? 14.281 -18.641 -16.406 1 96.38 86 GLY A O 1
ATOM 615 N N . SER A 1 87 ? 13.695 -20.312 -15.008 1 92.75 87 SER A N 1
ATOM 616 C CA . SER A 1 87 ? 13.969 -21.359 -15.977 1 92.75 87 SER A CA 1
ATOM 617 C C . SER A 1 87 ? 12.695 -22.109 -16.359 1 92.75 87 SER A C 1
ATOM 619 O O . SER A 1 87 ? 12.688 -22.875 -17.328 1 92.75 87 SER A O 1
ATOM 621 N N . GLY A 1 88 ? 11.656 -21.906 -15.711 1 94.38 88 GLY A N 1
ATOM 622 C CA . GLY A 1 88 ? 10.445 -22.703 -15.875 1 94.38 88 GLY A CA 1
ATOM 623 C C . GLY A 1 88 ? 9.57 -22.234 -17.016 1 94.38 88 GLY A C 1
ATOM 624 O O . GLY A 1 88 ? 9.969 -21.375 -17.797 1 94.38 88 GLY A O 1
ATOM 625 N N . PRO A 1 89 ? 8.469 -22.875 -17.172 1 95.62 89 PRO A N 1
ATOM 626 C CA . PRO A 1 89 ? 7.562 -22.547 -18.281 1 95.62 89 PRO A CA 1
ATOM 627 C C . PRO A 1 89 ? 7.098 -21.094 -18.25 1 95.62 89 PRO A C 1
ATOM 629 O O . PRO A 1 89 ? 6.949 -20.469 -19.312 1 95.62 89 PRO A O 1
ATOM 632 N N . ALA A 1 90 ? 6.891 -20.547 -17.109 1 97.75 90 ALA A N 1
ATOM 633 C CA . ALA A 1 90 ? 6.457 -19.156 -17.016 1 97.75 90 ALA A CA 1
ATOM 634 C C . ALA A 1 90 ? 7.5 -18.219 -17.625 1 97.75 90 ALA A C 1
ATOM 636 O O . ALA A 1 90 ? 7.164 -17.328 -18.406 1 97.75 90 ALA A O 1
ATOM 637 N N . ALA A 1 91 ? 8.742 -18.469 -17.281 1 98 91 ALA A N 1
ATOM 638 C CA . ALA A 1 91 ? 9.844 -17.625 -17.766 1 98 91 ALA A CA 1
ATOM 639 C C . ALA A 1 91 ? 9.977 -17.703 -19.281 1 98 91 ALA A C 1
ATOM 641 O O . ALA A 1 91 ? 10.055 -16.672 -19.953 1 98 91 ALA A O 1
ATOM 642 N N . ARG A 1 92 ? 10 -18.906 -19.734 1 96.25 92 ARG A N 1
ATOM 643 C CA . ARG A 1 92 ? 10.227 -19.078 -21.172 1 96.25 92 ARG A CA 1
ATOM 644 C C . ARG A 1 92 ? 9.016 -18.625 -21.984 1 96.25 92 ARG A C 1
ATOM 646 O O . ARG A 1 92 ? 9.164 -18.141 -23.094 1 96.25 92 ARG A O 1
ATOM 653 N N . SER A 1 93 ? 7.82 -18.781 -21.422 1 97.88 93 SER A N 1
ATOM 654 C CA . SER A 1 93 ? 6.609 -18.312 -22.094 1 97.88 93 SER A CA 1
ATOM 655 C C . SER A 1 93 ? 6.633 -16.797 -22.25 1 97.88 93 SER A C 1
ATOM 657 O O . SER A 1 93 ? 6.441 -16.281 -23.359 1 97.88 93 SER A O 1
ATOM 659 N N . ILE A 1 94 ? 6.879 -16.094 -21.203 1 98.5 94 ILE A N 1
ATOM 660 C CA . ILE A 1 94 ? 6.816 -14.641 -21.25 1 98.5 94 ILE A CA 1
ATOM 661 C C . ILE A 1 94 ? 7.992 -14.102 -22.062 1 98.5 94 ILE A C 1
ATOM 663 O O . ILE A 1 94 ? 7.844 -13.125 -22.797 1 98.5 94 ILE A O 1
ATOM 667 N N . ALA A 1 95 ? 9.18 -14.703 -21.938 1 98 95 ALA A N 1
ATOM 668 C CA . ALA A 1 95 ? 10.336 -14.281 -22.734 1 98 95 ALA A CA 1
ATOM 669 C C . ALA A 1 95 ? 10.055 -14.422 -24.219 1 98 95 ALA A C 1
ATOM 671 O O . ALA A 1 95 ? 10.391 -13.531 -25.016 1 98 95 ALA A O 1
ATOM 672 N N . THR A 1 96 ? 9.445 -15.516 -24.594 1 96.81 96 THR A N 1
ATOM 673 C CA . THR A 1 96 ? 9.141 -15.797 -25.984 1 96.81 96 THR A CA 1
ATOM 674 C C . THR A 1 96 ? 8.203 -14.734 -26.562 1 96.81 96 THR A C 1
ATOM 676 O O . THR A 1 96 ? 8.453 -14.195 -27.641 1 96.81 96 THR A O 1
ATOM 679 N N . LEU A 1 97 ? 7.176 -14.43 -25.828 1 97.5 97 LEU A N 1
ATOM 680 C CA . LEU A 1 97 ? 6.199 -13.484 -26.359 1 97.5 97 LEU A CA 1
ATOM 681 C C . LEU A 1 97 ? 6.746 -12.062 -26.328 1 97.5 97 LEU A C 1
ATOM 683 O O . LEU A 1 97 ? 6.445 -11.258 -27.219 1 97.5 97 LEU A O 1
ATOM 687 N N . LEU A 1 98 ? 7.504 -11.773 -25.328 1 97.56 98 LEU A N 1
ATOM 688 C CA . LEU A 1 98 ? 8.141 -10.461 -25.281 1 97.56 98 LEU A CA 1
ATOM 689 C C . LEU A 1 98 ? 9.07 -10.266 -26.469 1 97.56 98 LEU A C 1
ATOM 691 O O . LEU A 1 98 ? 9.18 -9.156 -27 1 97.56 98 LEU A O 1
ATOM 695 N N . ALA A 1 99 ? 9.719 -11.297 -26.891 1 96.44 99 ALA A N 1
ATOM 696 C CA . ALA A 1 99 ? 10.742 -11.219 -27.938 1 96.44 99 ALA A CA 1
ATOM 697 C C . ALA A 1 99 ? 10.125 -11.352 -29.312 1 96.44 99 ALA A C 1
ATOM 699 O O . ALA A 1 99 ? 10.82 -11.219 -30.328 1 96.44 99 ALA A O 1
ATOM 700 N N . SER A 1 100 ? 8.867 -11.633 -29.344 1 94 100 SER A N 1
ATOM 701 C CA . SER A 1 100 ? 8.219 -11.852 -30.641 1 94 100 SER A CA 1
ATOM 702 C C . SER A 1 100 ? 8.195 -10.57 -31.469 1 94 100 SER A C 1
ATOM 704 O O . SER A 1 100 ? 8.25 -9.469 -30.922 1 94 100 SER A O 1
ATOM 706 N N . PRO A 1 101 ? 8.195 -10.75 -32.75 1 88.19 101 PRO A N 1
ATOM 707 C CA . PRO A 1 101 ? 8.125 -9.562 -33.625 1 88.19 101 PRO A CA 1
ATOM 708 C C . PRO A 1 101 ? 6.824 -8.781 -33.438 1 88.19 101 PRO A C 1
ATOM 710 O O . PRO A 1 101 ? 5.766 -9.375 -33.219 1 88.19 101 PRO A O 1
ATOM 713 N N . SER A 1 102 ? 6.957 -7.508 -33.281 1 80.5 102 SER A N 1
ATOM 714 C CA . SER A 1 102 ? 5.773 -6.664 -33.156 1 80.5 102 SER A CA 1
ATOM 715 C C . SER A 1 102 ? 5.906 -5.398 -34 1 80.5 102 SER A C 1
ATOM 717 O O . SER A 1 102 ? 6.996 -5.07 -34.469 1 80.5 102 SER A O 1
ATOM 719 N N . SER A 1 103 ? 4.699 -4.848 -34.219 1 75.88 103 SER A N 1
ATOM 720 C CA . SER A 1 103 ? 4.676 -3.572 -34.938 1 75.88 103 SER A CA 1
ATOM 721 C C . SER A 1 103 ? 5.457 -2.506 -34.188 1 75.88 103 SER A C 1
ATOM 723 O O . SER A 1 103 ? 5.953 -1.548 -34.781 1 75.88 103 SER A O 1
ATOM 725 N N . ASN A 1 104 ? 5.555 -2.723 -32.938 1 69.38 104 ASN A N 1
ATOM 726 C CA . ASN A 1 104 ? 6.234 -1.759 -32.062 1 69.38 104 ASN A CA 1
ATOM 727 C C . ASN A 1 104 ? 7.75 -1.963 -32.094 1 69.38 104 ASN A C 1
ATOM 729 O O . ASN A 1 104 ? 8.492 -1.194 -31.469 1 69.38 104 ASN A O 1
ATOM 733 N N . GLY A 1 105 ? 8.133 -2.93 -32.844 1 74.25 105 GLY A N 1
ATOM 734 C CA . GLY A 1 105 ? 9.562 -3.217 -32.906 1 74.25 105 GLY A CA 1
ATOM 735 C C . GLY A 1 105 ? 9.953 -4.469 -32.125 1 74.25 105 GLY A C 1
ATOM 736 O O . GLY A 1 105 ? 9.086 -5.176 -31.609 1 74.25 105 GLY A O 1
ATOM 737 N N . SER A 1 106 ? 11.211 -4.879 -32.312 1 85.62 106 SER A N 1
ATOM 738 C CA . SER A 1 106 ? 11.797 -6.008 -31.594 1 85.62 106 SER A CA 1
ATOM 739 C C . SER A 1 106 ? 12.586 -5.539 -30.375 1 85.62 106 SER A C 1
ATOM 741 O O . SER A 1 106 ? 13.328 -4.559 -30.453 1 85.62 106 SER A O 1
ATOM 743 N N . PHE A 1 107 ? 12.258 -6.121 -29.266 1 94.5 107 PHE A N 1
ATOM 744 C CA . PHE A 1 107 ? 12.93 -5.734 -28.031 1 94.5 107 PHE A CA 1
ATOM 745 C C . PHE A 1 107 ? 13.977 -6.773 -27.641 1 94.5 107 PHE A C 1
ATOM 747 O O . PHE A 1 107 ? 13.828 -7.957 -27.953 1 94.5 107 PHE A O 1
ATOM 754 N N . ASP A 1 108 ? 15.031 -6.277 -27.062 1 96.88 108 ASP A N 1
ATOM 755 C CA . ASP A 1 108 ? 16.094 -7.152 -26.594 1 96.88 108 ASP A CA 1
ATOM 756 C C . ASP A 1 108 ? 15.727 -7.789 -25.25 1 96.88 108 ASP A C 1
ATOM 758 O O . ASP A 1 108 ? 15.742 -7.125 -24.219 1 96.88 108 ASP A O 1
ATOM 762 N N . ILE A 1 109 ? 15.414 -9.094 -25.328 1 98 109 ILE A N 1
ATOM 763 C CA . ILE A 1 109 ? 15.016 -9.844 -24.141 1 98 109 ILE A CA 1
ATOM 764 C C . ILE A 1 109 ? 16.156 -10.781 -23.719 1 98 109 ILE A C 1
ATOM 766 O O . ILE A 1 109 ? 16.688 -11.523 -24.547 1 98 109 ILE A O 1
ATOM 770 N N . LEU A 1 110 ? 16.547 -10.672 -22.453 1 98.12 110 LEU A N 1
ATOM 771 C CA . LEU A 1 110 ? 17.562 -11.555 -21.875 1 98.12 110 LEU A CA 1
ATOM 772 C C . LEU A 1 110 ? 16.953 -12.453 -20.797 1 98.12 110 LEU A C 1
ATOM 774 O O . LEU A 1 110 ? 16.344 -11.961 -19.844 1 98.12 110 LEU A O 1
ATOM 778 N N . LEU A 1 111 ? 17 -13.766 -21.016 1 97.5 111 LEU A N 1
ATOM 779 C CA . LEU A 1 111 ? 16.547 -14.727 -20.031 1 97.5 111 LEU A CA 1
ATOM 780 C C . LEU A 1 111 ? 17.703 -15.273 -19.219 1 97.5 111 LEU A C 1
ATOM 782 O O . LEU A 1 111 ? 18.672 -15.797 -19.781 1 97.5 111 LEU A O 1
ATOM 786 N N . ALA A 1 112 ? 17.656 -15.039 -17.906 1 97.5 112 ALA A N 1
ATOM 787 C CA . ALA A 1 112 ? 18.641 -15.617 -17 1 97.5 112 ALA A CA 1
ATOM 788 C C . ALA A 1 112 ? 18.188 -16.984 -16.5 1 97.5 112 ALA A C 1
ATOM 790 O O . ALA A 1 112 ? 17.156 -17.094 -15.812 1 97.5 112 ALA A O 1
ATOM 791 N N . ASP A 1 113 ? 18.922 -18 -16.797 1 93.19 113 ASP A N 1
ATOM 792 C CA . ASP A 1 113 ? 18.594 -19.375 -16.5 1 93.19 113 ASP A CA 1
ATOM 793 C C . ASP A 1 113 ? 19.797 -20.109 -15.914 1 93.19 113 ASP A C 1
ATOM 795 O O . ASP A 1 113 ? 20.734 -20.453 -16.641 1 93.19 113 ASP A O 1
ATOM 799 N N . THR A 1 114 ? 19.688 -20.391 -14.641 1 89.44 114 THR A N 1
ATOM 800 C CA . THR A 1 114 ? 20.781 -21.141 -14.031 1 89.44 114 THR A CA 1
ATOM 801 C C . THR A 1 114 ? 20.547 -22.641 -14.141 1 89.44 114 THR A C 1
ATOM 803 O O . THR A 1 114 ? 21.453 -23.438 -13.883 1 89.44 114 THR A O 1
ATOM 806 N N . ASN A 1 115 ? 19.391 -23.078 -14.516 1 87.62 115 ASN A N 1
ATOM 807 C CA . ASN A 1 115 ? 19.016 -24.484 -14.617 1 87.62 115 ASN A CA 1
ATOM 808 C C . ASN A 1 115 ? 18.906 -24.938 -16.062 1 87.62 115 ASN A C 1
ATOM 810 O O . ASN A 1 115 ? 18.047 -25.75 -16.406 1 87.62 115 ASN A O 1
ATOM 814 N N . TYR A 1 116 ? 19.703 -24.406 -16.906 1 81.56 116 TYR A N 1
ATOM 815 C CA . TYR A 1 116 ? 19.703 -24.672 -18.344 1 81.56 116 TYR A CA 1
ATOM 816 C C . TYR A 1 116 ? 19.969 -26.141 -18.625 1 81.56 116 TYR A C 1
ATOM 818 O O . TYR A 1 116 ? 19.578 -26.656 -19.672 1 81.56 116 TYR A O 1
ATOM 826 N N . ASP A 1 117 ? 20.547 -26.828 -17.656 1 80.06 117 ASP A N 1
ATOM 827 C CA . ASP A 1 117 ? 20.969 -28.203 -17.844 1 80.06 117 ASP A CA 1
ATOM 828 C C . ASP A 1 117 ? 19.969 -29.172 -17.203 1 80.06 117 ASP A C 1
ATOM 830 O O . ASP A 1 117 ? 20.234 -30.375 -17.078 1 80.06 117 ASP A O 1
ATOM 834 N N . ARG A 1 118 ? 18.844 -28.609 -16.844 1 82.5 118 ARG A N 1
ATOM 835 C CA . ARG A 1 118 ? 17.844 -29.438 -16.172 1 82.5 118 ARG A CA 1
ATOM 836 C C . ARG A 1 118 ? 16.562 -29.5 -16.984 1 82.5 118 ARG A C 1
ATOM 838 O O . ARG A 1 118 ? 16.203 -28.531 -17.672 1 82.5 118 ARG A O 1
ATOM 845 N N . ARG A 1 119 ? 15.891 -30.641 -16.844 1 83.44 119 ARG A N 1
ATOM 846 C CA . ARG A 1 119 ? 14.555 -30.781 -17.422 1 83.44 119 ARG A CA 1
ATOM 847 C C . ARG A 1 119 ? 13.5 -30.219 -16.469 1 83.44 119 ARG A C 1
ATOM 849 O O . ARG A 1 119 ? 13.734 -30.094 -15.273 1 83.44 119 ARG A O 1
ATOM 856 N N . TRP A 1 120 ? 12.391 -29.875 -17.156 1 88.25 120 TRP A N 1
ATOM 857 C CA . TRP A 1 120 ? 11.25 -29.578 -16.297 1 88.25 120 TRP A CA 1
ATOM 858 C C . TRP A 1 120 ? 10.727 -30.844 -15.617 1 88.25 120 TRP A C 1
ATOM 860 O O . TRP A 1 120 ? 10.438 -31.828 -16.281 1 88.25 120 TRP A O 1
ATOM 870 N N . ALA A 1 121 ? 10.562 -30.781 -14.367 1 82.81 121 ALA A N 1
ATOM 871 C CA . ALA A 1 121 ? 10.266 -31.984 -13.602 1 82.81 121 ALA A CA 1
ATOM 872 C C . ALA A 1 121 ? 8.773 -32.312 -13.633 1 82.81 121 ALA A C 1
ATOM 874 O O . ALA A 1 121 ? 8.383 -33.469 -13.836 1 82.81 121 ALA A O 1
ATOM 875 N N . PRO A 1 122 ? 7.906 -31.406 -13.562 1 85.44 122 PRO A N 1
ATOM 876 C CA . PRO A 1 122 ? 6.492 -31.734 -13.391 1 85.44 122 PRO A CA 1
ATOM 877 C C . PRO A 1 122 ? 5.84 -32.219 -14.68 1 85.44 122 PRO A C 1
ATOM 879 O O . PRO A 1 122 ? 6.227 -31.812 -15.773 1 85.44 122 PRO A O 1
ATOM 882 N N . ASN A 1 123 ? 4.895 -33.125 -14.477 1 88.88 123 ASN A N 1
ATOM 883 C CA . ASN A 1 123 ? 3.951 -33.438 -15.547 1 88.88 123 ASN A CA 1
ATOM 884 C C . ASN A 1 123 ? 2.84 -32.375 -15.625 1 88.88 123 ASN A C 1
ATOM 886 O O . ASN A 1 123 ? 2.352 -31.906 -14.602 1 88.88 123 ASN A O 1
ATOM 890 N N . TYR A 1 124 ? 2.506 -32.062 -16.891 1 94.56 124 TYR A N 1
ATOM 891 C CA . TYR A 1 124 ? 1.483 -31.031 -17.062 1 94.56 124 TYR A CA 1
ATOM 892 C C . TYR A 1 124 ? 0.268 -31.594 -17.797 1 94.56 124 TYR A C 1
ATOM 894 O O . TYR A 1 124 ? 0.371 -32.031 -18.938 1 94.56 124 TYR A O 1
ATOM 902 N N . GLY A 1 125 ? -0.844 -31.609 -17.109 1 96.69 125 GLY A N 1
ATOM 903 C CA . GLY A 1 125 ? -2.137 -31.875 -17.734 1 96.69 125 GLY A CA 1
ATOM 904 C C . GLY A 1 125 ? -2.941 -30.625 -18 1 96.69 125 GLY A C 1
ATOM 905 O O . GLY A 1 125 ? -2.926 -29.688 -17.203 1 96.69 125 GLY A O 1
ATOM 906 N N . VAL A 1 126 ? -3.604 -30.578 -19.188 1 97.88 126 VAL A N 1
ATOM 907 C CA . VAL A 1 126 ? -4.395 -29.406 -19.547 1 97.88 126 VAL A CA 1
ATOM 908 C C . VAL A 1 126 ? -5.652 -29.844 -20.297 1 97.88 126 VAL A C 1
ATOM 910 O O . VAL A 1 126 ? -5.684 -30.922 -20.906 1 97.88 126 VAL A O 1
ATOM 913 N N . TRP A 1 127 ? -6.625 -29.047 -20.188 1 98.38 127 TRP A N 1
ATOM 914 C CA . TRP A 1 127 ? -7.809 -29.281 -21 1 98.38 127 TRP A CA 1
ATOM 915 C C . TRP A 1 127 ? -7.547 -28.891 -22.453 1 98.38 127 TRP A C 1
ATOM 917 O O . TRP A 1 127 ? -6.914 -27.875 -22.734 1 98.38 127 TRP A O 1
ATOM 927 N N . GLN A 1 128 ? -8.078 -29.703 -23.375 1 98.12 128 GLN A N 1
ATOM 928 C CA . GLN A 1 128 ? -7.77 -29.531 -24.781 1 98.12 128 GLN A CA 1
ATOM 929 C C . GLN A 1 128 ? -8.203 -28.141 -25.281 1 98.12 128 GLN A C 1
ATOM 931 O O . GLN A 1 128 ? -7.488 -27.5 -26.031 1 98.12 128 GLN A O 1
ATOM 936 N N . ASP A 1 129 ? -9.375 -27.734 -24.969 1 98.06 129 ASP A N 1
ATOM 937 C CA . ASP A 1 129 ? -9.875 -26.453 -25.438 1 98.06 129 ASP A CA 1
ATOM 938 C C . ASP A 1 129 ? -9.047 -25.297 -24.875 1 98.06 129 ASP A C 1
ATOM 940 O O . ASP A 1 129 ? -8.859 -24.281 -25.531 1 98.06 129 ASP A O 1
ATOM 944 N N . GLU A 1 130 ? -8.555 -25.406 -23.672 1 98.19 130 GLU A N 1
ATOM 945 C CA . GLU A 1 130 ? -7.645 -24.406 -23.125 1 98.19 130 GLU A CA 1
ATOM 946 C C . GLU A 1 130 ? -6.324 -24.375 -23.891 1 98.19 130 GLU A C 1
ATOM 948 O O . GLU A 1 130 ? -5.805 -23.297 -24.203 1 98.19 130 GLU A O 1
ATOM 953 N N . TRP A 1 131 ? -5.828 -25.547 -24.203 1 98.38 131 TRP A N 1
ATOM 954 C CA . TRP A 1 131 ? -4.594 -25.641 -24.969 1 98.38 131 TRP A CA 1
ATOM 955 C C . TRP A 1 131 ? -4.77 -25.031 -26.359 1 98.38 131 TRP A C 1
ATOM 957 O O . TRP A 1 131 ? -3.865 -24.359 -26.859 1 98.38 131 TRP A O 1
ATOM 967 N N . GLN A 1 132 ? -5.922 -25.25 -26.906 1 98.06 132 GLN A N 1
ATOM 968 C CA . GLN A 1 132 ? -6.203 -24.656 -28.219 1 98.06 132 GLN A CA 1
ATOM 969 C C . GLN A 1 132 ? -6.156 -23.125 -28.141 1 98.06 132 GLN A C 1
ATOM 971 O O . GLN A 1 132 ? -5.66 -22.484 -29.062 1 98.06 132 GLN A O 1
ATOM 976 N N . SER A 1 133 ? -6.68 -22.594 -27.062 1 98.31 133 SER A N 1
ATOM 977 C CA . SER A 1 133 ? -6.621 -21.156 -26.859 1 98.31 133 SER A CA 1
ATOM 978 C C . SER A 1 133 ? -5.18 -20.672 -26.734 1 98.31 133 SER A C 1
ATOM 980 O O . SER A 1 133 ? -4.84 -19.578 -27.203 1 98.31 133 SER A O 1
ATOM 982 N N . ILE A 1 134 ? -4.355 -21.438 -26.109 1 98.38 134 ILE A N 1
ATOM 983 C CA . ILE A 1 134 ? -2.936 -21.125 -25.969 1 98.38 134 ILE A CA 1
ATOM 984 C C . ILE A 1 134 ? -2.283 -21.109 -27.359 1 98.38 134 ILE A C 1
ATOM 986 O O . ILE A 1 134 ? -1.531 -20.188 -27.688 1 98.38 134 ILE A O 1
ATOM 990 N N . LEU A 1 135 ? -2.592 -22.156 -28.141 1 97.88 135 LEU A N 1
ATOM 991 C CA . LEU A 1 135 ? -2.039 -22.234 -29.5 1 97.88 135 LEU A CA 1
ATOM 992 C C . LEU A 1 135 ? -2.438 -21 -30.312 1 97.88 135 LEU A C 1
ATOM 994 O O . LEU A 1 135 ? -1.619 -20.453 -31.047 1 97.88 135 LEU A O 1
ATOM 998 N N . GLN A 1 136 ? -3.66 -20.625 -30.156 1 98.19 136 GLN A N 1
ATOM 999 C CA . GLN A 1 136 ? -4.148 -19.453 -30.875 1 98.19 136 GLN A CA 1
ATOM 1000 C C . GLN A 1 136 ? -3.416 -18.188 -30.438 1 98.19 136 GLN A C 1
ATOM 1002 O O . GLN A 1 136 ? -3.033 -17.375 -31.281 1 98.19 136 GLN A O 1
ATOM 1007 N N . LEU A 1 137 ? -3.236 -18.031 -29.156 1 98.12 137 LEU A N 1
ATOM 1008 C CA . LEU A 1 137 ? -2.525 -16.875 -28.641 1 98.12 137 LEU A CA 1
ATOM 1009 C C . LEU A 1 137 ? -1.108 -16.812 -29.203 1 98.12 137 LEU A C 1
ATOM 1011 O O . LEU A 1 137 ? -0.68 -15.766 -29.703 1 98.12 137 LEU A O 1
ATOM 1015 N N . TYR A 1 138 ? -0.379 -17.859 -29.109 1 97.12 138 TYR A N 1
ATOM 1016 C CA . TYR A 1 138 ? 1.017 -17.891 -29.531 1 97.12 138 TYR A CA 1
ATOM 1017 C C . TYR A 1 138 ? 1.135 -17.688 -31.031 1 97.12 138 TYR A C 1
ATOM 1019 O O . TYR A 1 138 ? 2.064 -17.016 -31.5 1 97.12 138 TYR A O 1
ATOM 1027 N N . SER A 1 139 ? 0.15 -18.203 -31.75 1 96.62 139 SER A N 1
ATOM 1028 C CA . SER A 1 139 ? 0.101 -17.922 -33.188 1 96.62 139 SER A CA 1
ATOM 1029 C C . SER A 1 139 ? -0.101 -16.438 -33.469 1 96.62 139 SER A C 1
ATOM 1031 O O . SER A 1 139 ? 0.489 -15.883 -34.406 1 96.62 139 SER A O 1
ATOM 1033 N N . SER A 1 140 ? -0.935 -15.828 -32.656 1 96.25 140 SER A N 1
ATOM 1034 C CA . SER A 1 140 ? -1.203 -14.406 -32.844 1 96.25 140 SER A CA 1
ATOM 1035 C C . SER A 1 140 ? 0.045 -13.57 -32.594 1 96.25 140 SER A C 1
ATOM 1037 O O . SER A 1 140 ? 0.161 -12.445 -33.062 1 96.25 140 SER A O 1
ATOM 1039 N N . PHE A 1 141 ? 1.001 -14.102 -31.844 1 95 141 PHE A N 1
ATOM 1040 C CA . PHE A 1 141 ? 2.273 -13.445 -31.562 1 95 141 PHE A CA 1
ATOM 1041 C C . PHE A 1 141 ? 3.332 -13.875 -32.562 1 95 141 PHE A C 1
ATOM 1043 O O . PHE A 1 141 ? 4.523 -13.617 -32.375 1 95 141 PHE A O 1
ATOM 1050 N N . LYS A 1 142 ? 2.934 -14.68 -33.625 1 92.88 142 LYS A N 1
ATOM 1051 C CA . LYS A 1 142 ? 3.826 -15.203 -34.656 1 92.88 142 LYS A CA 1
ATOM 1052 C C . LYS A 1 142 ? 4.855 -16.156 -34.031 1 92.88 142 LYS A C 1
ATOM 1054 O O . LYS A 1 142 ? 6.012 -16.172 -34.469 1 92.88 142 LYS A O 1
ATOM 1059 N N . GLN A 1 143 ? 4.461 -16.797 -33.031 1 93.38 143 GLN A N 1
ATOM 1060 C CA . GLN A 1 143 ? 5.234 -17.828 -32.344 1 93.38 143 GLN A CA 1
ATOM 1061 C C . GLN A 1 143 ? 4.426 -19.125 -32.219 1 93.38 143 GLN A C 1
ATOM 1063 O O . GLN A 1 143 ? 4.219 -19.609 -31.109 1 93.38 143 GLN A O 1
ATOM 1068 N N . PRO A 1 144 ? 4.078 -19.719 -33.281 1 94.56 144 PRO A N 1
ATOM 1069 C CA . PRO A 1 144 ? 3.229 -20.906 -33.188 1 94.56 144 PRO A CA 1
ATOM 1070 C C . PRO A 1 144 ? 3.922 -22.078 -32.5 1 94.56 144 PRO A C 1
ATOM 1072 O O . PRO A 1 144 ? 5.125 -22.281 -32.656 1 94.56 144 PRO A O 1
ATOM 1075 N N . LEU A 1 145 ? 3.166 -22.781 -31.734 1 94.62 145 LEU A N 1
ATOM 1076 C CA . LEU A 1 145 ? 3.609 -24.016 -31.094 1 94.62 145 LEU A CA 1
ATOM 1077 C C . LEU A 1 145 ? 3.158 -25.234 -31.891 1 94.62 145 LEU A C 1
ATOM 1079 O O . LEU A 1 145 ? 2.041 -25.266 -32.406 1 94.62 145 LEU A O 1
ATOM 1083 N N . GLY A 1 146 ? 3.965 -26.188 -31.969 1 90.88 146 GLY A N 1
ATOM 1084 C CA . GLY A 1 146 ? 3.689 -27.359 -32.781 1 90.88 146 GLY A CA 1
ATOM 1085 C C . GLY A 1 146 ? 2.867 -28.406 -32.094 1 90.88 146 GLY A C 1
ATOM 1086 O O . GLY A 1 146 ? 2.732 -28.375 -30.859 1 90.88 146 GLY A O 1
ATOM 1087 N N . ALA A 1 147 ? 2.381 -29.312 -32.812 1 91.62 147 ALA A N 1
ATOM 1088 C CA . ALA A 1 147 ? 1.552 -30.406 -32.312 1 91.62 147 ALA A CA 1
ATOM 1089 C C . ALA A 1 147 ? 2.348 -31.312 -31.391 1 91.62 147 ALA A C 1
ATOM 1091 O O . ALA A 1 147 ? 1.771 -32.031 -30.547 1 91.62 147 ALA A O 1
ATOM 1092 N N . SER A 1 148 ? 3.652 -31.281 -31.516 1 91.44 148 SER A N 1
ATOM 1093 C CA . SER A 1 148 ? 4.52 -32.156 -30.719 1 91.44 148 SER A CA 1
ATOM 1094 C C . SER A 1 148 ? 4.449 -31.766 -29.234 1 91.44 148 SER A C 1
ATOM 1096 O O . SER A 1 148 ? 4.91 -32.531 -28.375 1 91.44 148 SER A O 1
ATOM 1098 N N . CYS A 1 149 ? 3.871 -30.641 -28.953 1 94.19 149 CYS A N 1
ATOM 1099 C CA . CYS A 1 149 ? 3.787 -30.203 -27.578 1 94.19 149 CYS A CA 1
ATOM 1100 C C . CYS A 1 149 ? 2.768 -31.016 -26.797 1 94.19 149 CYS A C 1
ATOM 1102 O O . CYS A 1 149 ? 2.688 -30.922 -25.578 1 94.19 149 CYS A O 1
ATOM 1104 N N . VAL A 1 150 ? 2.039 -31.859 -27.453 1 96.62 150 VAL A N 1
ATOM 1105 C CA . VAL A 1 150 ? 1.104 -32.781 -26.797 1 96.62 150 VAL A CA 1
ATOM 1106 C C . VAL A 1 150 ? 1.536 -34.219 -27.031 1 96.62 150 VAL A C 1
ATOM 1108 O O . VAL A 1 150 ? 1.649 -34.656 -28.188 1 96.62 150 VAL A O 1
ATOM 1111 N N . ASP A 1 151 ? 1.766 -34.906 -25.984 1 94.12 151 ASP A N 1
ATOM 1112 C CA . ASP A 1 151 ? 2.232 -36.25 -26.203 1 94.12 151 ASP A CA 1
ATOM 1113 C C . ASP A 1 151 ? 1.079 -37.25 -26.109 1 94.12 151 ASP A C 1
ATOM 1115 O O . ASP A 1 151 ? 1.194 -38.406 -26.562 1 94.12 151 ASP A O 1
ATOM 1119 N N . ARG A 1 152 ? -0.057 -36.844 -25.391 1 97.12 152 ARG A N 1
ATOM 1120 C CA . ARG A 1 152 ? -1.237 -37.719 -25.312 1 97.12 152 ARG A CA 1
ATOM 1121 C C . ARG A 1 152 ? -2.512 -36.875 -25.219 1 97.12 152 ARG A C 1
ATOM 1123 O O . ARG A 1 152 ? -2.543 -35.844 -24.516 1 97.12 152 ARG A O 1
ATOM 1130 N N . LEU A 1 153 ? -3.531 -37.25 -26 1 97.69 153 LEU A N 1
ATOM 1131 C CA . LEU A 1 153 ? -4.867 -36.688 -25.938 1 97.69 153 LEU A CA 1
ATOM 1132 C C . LEU A 1 153 ? -5.906 -37.75 -25.594 1 97.69 153 LEU A C 1
ATOM 1134 O O . LEU A 1 153 ? -5.926 -38.812 -26.188 1 97.69 153 LEU A O 1
ATOM 1138 N N . TRP A 1 154 ? -6.695 -37.531 -24.594 1 98.25 154 TRP A N 1
ATOM 1139 C CA . TRP A 1 154 ? -7.852 -38.375 -24.266 1 98.25 154 TRP A CA 1
ATOM 1140 C C . TRP A 1 154 ? -9.148 -37.656 -24.609 1 98.25 154 TRP A C 1
ATOM 1142 O O . TRP A 1 154 ? -9.359 -36.5 -24.234 1 98.25 154 TRP A O 1
ATOM 1152 N N . GLU A 1 155 ? -10.039 -38.344 -25.219 1 97.88 155 GLU A N 1
ATOM 1153 C CA . GLU A 1 155 ? -11.266 -37.719 -25.688 1 97.88 155 GLU A CA 1
ATOM 1154 C C . GLU A 1 155 ? -12.258 -37.531 -24.547 1 97.88 155 GLU A C 1
ATOM 1156 O O . GLU A 1 155 ? -13.172 -36.688 -24.656 1 97.88 155 GLU A O 1
ATOM 1161 N N . VAL A 1 156 ? -12.078 -38.281 -23.516 1 98.19 156 VAL A N 1
ATOM 1162 C CA . VAL A 1 156 ? -12.984 -38.188 -22.375 1 98.19 156 VAL A CA 1
ATOM 1163 C C . VAL A 1 156 ? -12.188 -38.25 -21.078 1 98.19 156 VAL A C 1
ATOM 1165 O O . VAL A 1 156 ? -11.023 -38.656 -21.078 1 98.19 156 VAL A O 1
ATOM 1168 N N . THR A 1 157 ? -12.852 -37.781 -20 1 98.5 157 THR A N 1
ATOM 1169 C CA . THR A 1 157 ? -12.266 -37.781 -18.656 1 98.5 157 THR A CA 1
ATOM 1170 C C . THR A 1 157 ? -13.188 -38.469 -17.656 1 98.5 157 THR A C 1
ATOM 1172 O O . THR A 1 157 ? -14.398 -38.219 -17.656 1 98.5 157 THR A O 1
ATOM 1175 N N . ASP A 1 158 ? -12.609 -39.344 -16.844 1 98.62 158 ASP A N 1
ATOM 1176 C CA . ASP A 1 158 ? -13.398 -40.094 -15.875 1 98.62 158 ASP A CA 1
ATOM 1177 C C . ASP A 1 158 ? -13.125 -39.625 -14.453 1 98.62 158 ASP A C 1
ATOM 1179 O O . ASP A 1 158 ? -12.031 -39.156 -14.148 1 98.62 158 ASP A O 1
ATOM 1183 N N . CYS A 1 159 ? -14.18 -39.719 -13.609 1 98.56 159 CYS A N 1
ATOM 1184 C CA . CYS A 1 159 ? -14.078 -39.5 -12.18 1 98.56 159 CYS A CA 1
ATOM 1185 C C . CYS A 1 159 ? -14.797 -40.594 -11.391 1 98.56 159 CYS A C 1
ATOM 1187 O O . CYS A 1 159 ? -15.727 -41.219 -11.898 1 98.56 159 CYS A O 1
ATOM 1189 N N . PHE A 1 160 ? -14.297 -40.844 -10.195 1 98.5 160 PHE A N 1
ATOM 1190 C CA . PHE A 1 160 ? -14.938 -41.75 -9.266 1 98.5 160 PHE A CA 1
ATOM 1191 C C . PHE A 1 160 ? -15.219 -41.094 -7.934 1 98.5 160 PHE A C 1
ATOM 1193 O O . PHE A 1 160 ? -14.297 -40.781 -7.184 1 98.5 160 PHE A O 1
ATOM 1200 N N . PHE A 1 161 ? -16.531 -40.938 -7.648 1 98 161 PHE A N 1
ATOM 1201 C CA . PHE A 1 161 ? -16.953 -40.281 -6.41 1 98 161 PHE A CA 1
ATOM 1202 C C . PHE A 1 161 ? -17.828 -41.219 -5.586 1 98 161 PHE A C 1
ATOM 1204 O O . PHE A 1 161 ? -18.609 -40.781 -4.75 1 98 161 PHE A O 1
ATOM 1211 N N . GLY A 1 162 ? -17.734 -42.5 -5.797 1 96.44 162 GLY A N 1
ATOM 1212 C CA . GLY A 1 162 ? -18.594 -43.469 -5.164 1 96.44 162 GLY A CA 1
ATOM 1213 C C . GLY A 1 162 ? -18.266 -43.688 -3.699 1 96.44 162 GLY A C 1
ATOM 1214 O O . GLY A 1 162 ? -17.156 -43.406 -3.258 1 96.44 162 GLY A O 1
ATOM 1215 N N . GLY A 1 163 ? -19.281 -44.25 -2.932 1 93.5 163 GLY A N 1
ATOM 1216 C CA . GLY A 1 163 ? -19.094 -44.594 -1.53 1 93.5 163 GLY A CA 1
ATOM 1217 C C . GLY A 1 163 ? -19.781 -43.625 -0.586 1 93.5 163 GLY A C 1
ATOM 1218 O O . GLY A 1 163 ? -19.766 -43.844 0.631 1 93.5 163 GLY A O 1
ATOM 1219 N N . SER A 1 164 ? -20.359 -42.594 -1.096 1 95.12 164 SER A N 1
ATOM 1220 C CA . SER A 1 164 ? -21.109 -41.594 -0.328 1 95.12 164 SER A CA 1
ATOM 1221 C C . SER A 1 164 ? -22.344 -41.125 -1.088 1 95.12 164 SER A C 1
ATOM 1223 O O . SER A 1 164 ? -22.422 -41.25 -2.311 1 95.12 164 SER A O 1
ATOM 1225 N N . PHE A 1 165 ? -23.375 -40.688 -0.306 1 96.19 165 PHE A N 1
ATOM 1226 C CA . PHE A 1 165 ? -24.578 -40.031 -0.837 1 96.19 165 PHE A CA 1
ATOM 1227 C C . PHE A 1 165 ? -25.266 -40.969 -1.836 1 96.19 165 PHE A C 1
ATOM 1229 O O . PHE A 1 165 ? -25.656 -40.531 -2.922 1 96.19 165 PHE A O 1
ATOM 1236 N N . ASP A 1 166 ? -25.297 -42.219 -1.646 1 94.5 166 ASP A N 1
ATOM 1237 C CA . ASP A 1 166 ? -26 -43.25 -2.385 1 94.5 166 ASP A CA 1
ATOM 1238 C C . ASP A 1 166 ? -25.391 -43.469 -3.77 1 94.5 166 ASP A C 1
ATOM 1240 O O . ASP A 1 166 ? -26.062 -43.969 -4.68 1 94.5 166 ASP A O 1
ATOM 1244 N N . ILE A 1 167 ? -24.188 -43 -3.957 1 96 167 ILE A N 1
ATOM 1245 C CA . ILE A 1 167 ? -23.453 -43.312 -5.184 1 96 167 ILE A CA 1
ATOM 1246 C C . ILE A 1 167 ? -22.688 -44.625 -5.016 1 96 167 ILE A C 1
ATOM 1248 O O . ILE A 1 167 ? -21.812 -44.719 -4.148 1 96 167 ILE A O 1
ATOM 1252 N N . PRO A 1 168 ? -22.953 -45.531 -5.859 1 96.62 168 PRO A N 1
ATOM 1253 C CA . PRO A 1 168 ? -22.234 -46.781 -5.734 1 96.62 168 PRO A CA 1
ATOM 1254 C C . PRO A 1 168 ? -20.719 -46.625 -5.91 1 96.62 168 PRO A C 1
ATOM 1256 O O . PRO A 1 168 ? -20.281 -45.812 -6.734 1 96.62 168 PRO A O 1
ATOM 1259 N N . VAL A 1 169 ? -19.984 -47.406 -5.188 1 95.44 169 VAL A N 1
ATOM 1260 C CA . VAL A 1 169 ? -18.516 -47.312 -5.164 1 95.44 169 VAL A CA 1
ATOM 1261 C C . VAL A 1 169 ? -17.969 -47.469 -6.578 1 95.44 169 VAL A C 1
ATOM 1263 O O . VAL A 1 169 ? -17.016 -46.812 -6.965 1 95.44 169 VAL A O 1
ATOM 1266 N N . GLU A 1 170 ? -18.578 -48.312 -7.379 1 93.5 170 GLU A N 1
ATOM 1267 C CA . GLU A 1 170 ? -18.062 -48.656 -8.703 1 93.5 170 GLU A CA 1
ATOM 1268 C C . GLU A 1 170 ? -18.516 -47.625 -9.75 1 93.5 170 GLU A C 1
ATOM 1270 O O . GLU A 1 170 ? -18.109 -47.688 -10.906 1 93.5 170 GLU A O 1
ATOM 1275 N N . SER A 1 171 ? -19.312 -46.719 -9.297 1 96.25 171 SER A N 1
ATOM 1276 C CA . SER A 1 171 ? -19.891 -45.781 -10.242 1 96.25 171 SER A CA 1
ATOM 1277 C C . SER A 1 171 ? -18.812 -44.906 -10.867 1 96.25 171 SER A C 1
ATOM 1279 O O . SER A 1 171 ? -17.969 -44.344 -10.164 1 96.25 171 SER A O 1
ATOM 1281 N N . ARG A 1 172 ? -18.828 -44.844 -12.188 1 97.5 172 ARG A N 1
ATOM 1282 C CA . ARG A 1 172 ? -17.938 -44 -12.961 1 97.5 172 ARG A CA 1
ATOM 1283 C C . ARG A 1 172 ? -18.703 -42.781 -13.531 1 97.5 172 ARG A C 1
ATOM 1285 O O . ARG A 1 172 ? -19.766 -42.969 -14.125 1 97.5 172 ARG A O 1
ATOM 1292 N N . MET A 1 173 ? -18.172 -41.594 -13.289 1 98.06 173 MET A N 1
ATOM 1293 C CA . MET A 1 173 ? -18.672 -40.406 -13.945 1 98.06 173 MET A CA 1
ATOM 1294 C C . MET A 1 173 ? -17.781 -40 -15.117 1 98.06 173 MET A C 1
ATOM 1296 O O . MET A 1 173 ? -16.625 -39.656 -14.93 1 98.06 173 MET A O 1
ATOM 1300 N N . ARG A 1 174 ? -18.328 -40.062 -16.328 1 98 174 ARG A N 1
ATOM 1301 C CA . ARG A 1 174 ? -17.562 -39.719 -17.516 1 98 174 ARG A CA 1
ATOM 1302 C C . ARG A 1 174 ? -17.891 -38.281 -17.969 1 98 174 ARG A C 1
ATOM 1304 O O . ARG A 1 174 ? -19.062 -37.938 -18.141 1 98 174 ARG A O 1
ATOM 1311 N N . LEU A 1 175 ? -16.906 -37.5 -18.062 1 98.06 175 LEU A N 1
ATOM 1312 C CA . LEU A 1 175 ? -17 -36.125 -18.562 1 98.06 175 LEU A CA 1
ATOM 1313 C C . LEU A 1 175 ? -16.625 -36.062 -20.031 1 98.06 175 LEU A C 1
ATOM 1315 O O . LEU A 1 175 ? -15.562 -36.562 -20.438 1 98.06 175 LEU A O 1
ATOM 1319 N N . ASP A 1 176 ? -17.5 -35.5 -20.797 1 97 176 ASP A N 1
ATOM 1320 C CA . ASP A 1 176 ? -17.234 -35.312 -22.219 1 97 176 ASP A CA 1
ATOM 1321 C C . ASP A 1 176 ? -16.406 -34.031 -22.469 1 97 176 ASP A C 1
ATOM 1323 O O . ASP A 1 176 ? -16.875 -33.094 -23.094 1 97 176 ASP A O 1
ATOM 1327 N N . ARG A 1 177 ? -15.211 -33.969 -22.031 1 97.94 177 ARG A N 1
ATOM 1328 C CA . ARG A 1 177 ? -14.234 -32.906 -22.234 1 97.94 177 ARG A CA 1
ATOM 1329 C C . ARG A 1 177 ? -12.82 -33.5 -22.359 1 97.94 177 ARG A C 1
ATOM 1331 O O . ARG A 1 177 ? -12.297 -34.062 -21.406 1 97.94 177 ARG A O 1
ATOM 1338 N N . PRO A 1 178 ? -12.281 -33.344 -23.5 1 98.38 178 PRO A N 1
ATOM 1339 C CA . PRO A 1 178 ? -10.961 -33.938 -23.766 1 98.38 178 PRO A CA 1
ATOM 1340 C C . PRO A 1 178 ? -9.859 -33.312 -22.906 1 98.38 178 PRO A C 1
ATOM 1342 O O . PRO A 1 178 ? -9.938 -32.125 -22.562 1 98.38 178 PRO A O 1
ATOM 1345 N N . TYR A 1 179 ? -8.891 -34.125 -22.609 1 98.19 179 TYR A N 1
ATOM 1346 C CA . TYR A 1 179 ? -7.754 -33.75 -21.766 1 98.19 179 TYR A CA 1
ATOM 1347 C C . TYR A 1 179 ? -6.438 -34.156 -22.438 1 98.19 179 TYR A C 1
ATOM 1349 O O . TYR A 1 179 ? -6.375 -35.125 -23.172 1 98.19 179 TYR A O 1
ATOM 1357 N N . CYS A 1 180 ? -5.383 -33.312 -22.219 1 97.62 180 CYS A N 1
ATOM 1358 C CA . CYS A 1 180 ? -4.078 -33.562 -22.844 1 97.62 180 CYS A CA 1
ATOM 1359 C C . CYS A 1 180 ? -2.982 -33.625 -21.781 1 97.62 180 CYS A C 1
ATOM 1361 O O . CYS A 1 180 ? -3.074 -32.969 -20.75 1 97.62 180 CYS A O 1
ATOM 1363 N N . ARG A 1 181 ? -2.029 -34.406 -22.062 1 97.75 181 ARG A N 1
ATOM 1364 C CA . ARG A 1 181 ? -0.742 -34.25 -21.391 1 97.75 181 ARG A CA 1
ATOM 1365 C C . ARG A 1 181 ? 0.252 -33.5 -22.266 1 97.75 181 ARG A C 1
ATOM 1367 O O . ARG A 1 181 ? 0.442 -33.844 -23.438 1 97.75 181 ARG A O 1
ATOM 1374 N N . VAL A 1 182 ? 0.881 -32.5 -21.734 1 96.81 182 VAL A N 1
ATOM 1375 C CA . VAL A 1 182 ? 1.854 -31.688 -22.453 1 96.81 182 VAL A CA 1
ATOM 1376 C C . VAL A 1 182 ? 3.217 -32.375 -22.438 1 96.81 182 VAL A C 1
ATOM 1378 O O . VAL A 1 182 ? 3.648 -32.906 -21.406 1 96.81 182 VAL A O 1
ATOM 1381 N N . ASP A 1 183 ? 3.775 -32.469 -23.562 1 94.44 183 ASP A N 1
ATOM 1382 C CA . ASP A 1 183 ? 5.172 -32.875 -23.625 1 94.44 183 ASP A CA 1
ATOM 1383 C C . ASP A 1 183 ? 6.098 -31.75 -23.125 1 94.44 183 ASP A C 1
ATOM 1385 O O . ASP A 1 183 ? 6.43 -30.844 -23.891 1 94.44 183 ASP A O 1
ATOM 1389 N N . ARG A 1 184 ? 6.527 -31.953 -21.969 1 91.62 184 ARG A N 1
ATOM 1390 C CA . ARG A 1 184 ? 7.262 -30.875 -21.312 1 91.62 184 ARG A CA 1
ATOM 1391 C C . ARG A 1 184 ? 8.578 -30.594 -22.031 1 91.62 184 ARG A C 1
ATOM 1393 O O . ARG A 1 184 ? 9.016 -29.438 -22.109 1 91.62 184 ARG A O 1
ATOM 1400 N N . ASP A 1 185 ? 9.242 -31.562 -22.562 1 90 185 ASP A N 1
ATOM 1401 C CA . ASP A 1 185 ? 10.5 -31.359 -23.281 1 90 185 ASP A CA 1
ATOM 1402 C C . ASP A 1 185 ? 10.273 -30.656 -24.609 1 90 185 ASP A C 1
ATOM 1404 O O . ASP A 1 185 ? 11.031 -29.75 -24.969 1 90 185 ASP A O 1
ATOM 1408 N N . ALA A 1 186 ? 9.258 -31.109 -25.297 1 91.25 186 ALA A N 1
ATOM 1409 C CA . ALA A 1 186 ? 8.93 -30.453 -26.562 1 91.25 186 ALA A CA 1
ATOM 1410 C C . ALA A 1 186 ? 8.531 -28.984 -26.328 1 91.25 186 ALA A C 1
ATOM 1412 O O . ALA A 1 186 ? 8.93 -28.109 -27.094 1 91.25 186 ALA A O 1
ATOM 1413 N N . LEU A 1 187 ? 7.746 -28.781 -25.359 1 93.38 187 LEU A N 1
ATOM 1414 C CA . LEU A 1 187 ? 7.332 -27.406 -25.062 1 93.38 187 LEU A CA 1
ATOM 1415 C C . LEU A 1 187 ? 8.539 -26.547 -24.719 1 93.38 187 LEU A C 1
ATOM 1417 O O . LEU A 1 187 ? 8.656 -25.406 -25.188 1 93.38 187 LEU A O 1
ATOM 1421 N N . ARG A 1 188 ? 9.383 -27.031 -23.844 1 92.5 188 ARG A N 1
ATOM 1422 C CA . ARG A 1 188 ? 10.586 -26.297 -23.484 1 92.5 188 ARG A CA 1
ATOM 1423 C C . ARG A 1 188 ? 11.406 -25.953 -24.719 1 92.5 188 ARG A C 1
ATOM 1425 O O . ARG A 1 188 ? 11.891 -24.828 -24.859 1 92.5 188 ARG A O 1
ATOM 1432 N N . ARG A 1 189 ? 11.531 -26.875 -25.578 1 90.12 189 ARG A N 1
ATOM 1433 C CA . ARG A 1 189 ? 12.305 -26.672 -26.812 1 90.12 189 ARG A CA 1
ATOM 1434 C C . ARG A 1 189 ? 11.672 -25.594 -27.672 1 90.12 189 ARG A C 1
ATOM 1436 O O . ARG A 1 189 ? 12.367 -24.703 -28.188 1 90.12 189 ARG A O 1
ATOM 1443 N N . GLN A 1 190 ? 10.438 -25.672 -27.812 1 90.81 190 GLN A N 1
ATOM 1444 C CA . GLN A 1 190 ? 9.75 -24.734 -28.703 1 90.81 190 GLN A CA 1
ATOM 1445 C C . GLN A 1 190 ? 9.742 -23.328 -28.125 1 90.81 190 GLN A C 1
ATOM 1447 O O . GLN A 1 190 ? 9.633 -22.344 -28.859 1 90.81 190 GLN A O 1
ATOM 1452 N N . LEU A 1 191 ? 9.867 -23.266 -26.828 1 93.56 191 LEU A N 1
ATOM 1453 C CA . LEU A 1 191 ? 9.906 -21.969 -26.172 1 93.56 191 LEU A CA 1
ATOM 1454 C C . LEU A 1 191 ? 11.344 -21.5 -25.953 1 93.56 191 LEU A C 1
ATOM 1456 O O . LEU A 1 191 ? 11.609 -20.609 -25.156 1 93.56 191 LEU A O 1
ATOM 1460 N N . SER A 1 192 ? 12.281 -22.109 -26.594 1 91.75 192 SER A N 1
ATOM 1461 C CA . SER A 1 192 ? 13.695 -21.781 -26.453 1 91.75 192 SER A CA 1
ATOM 1462 C C . SER A 1 192 ? 14.273 -21.266 -27.766 1 91.75 192 SER A C 1
ATOM 1464 O O . SER A 1 192 ? 13.734 -21.547 -28.844 1 91.75 192 SER A O 1
ATOM 1466 N N . PRO A 1 193 ? 15.375 -20.453 -27.656 1 90.25 193 PRO A N 1
ATOM 1467 C CA . PRO A 1 193 ? 16.062 -20.047 -28.891 1 90.25 193 PRO A CA 1
ATOM 1468 C C . PRO A 1 193 ? 16.688 -21.219 -29.625 1 90.25 193 PRO A C 1
ATOM 1470 O O . PRO A 1 193 ? 16.938 -22.266 -29.031 1 90.25 193 PRO A O 1
ATOM 1473 N N . LYS A 1 194 ? 16.953 -20.984 -30.938 1 79.88 194 LYS A N 1
ATOM 1474 C CA . LYS A 1 194 ? 17.5 -22.016 -31.797 1 79.88 194 LYS A CA 1
ATOM 1475 C C . LYS A 1 194 ? 18.875 -22.453 -31.328 1 79.88 194 LYS A C 1
ATOM 1477 O O . LYS A 1 194 ? 19.219 -23.641 -31.375 1 79.88 194 LYS A O 1
ATOM 1482 N N . ASP A 1 195 ? 19.703 -21.5 -30.938 1 72 195 ASP A N 1
ATOM 1483 C CA . ASP A 1 195 ? 21.109 -21.781 -30.625 1 72 195 ASP A CA 1
ATOM 1484 C C . ASP A 1 195 ? 21.266 -22.266 -29.188 1 72 195 ASP A C 1
ATOM 1486 O O . ASP A 1 195 ? 22.391 -22.453 -28.719 1 72 195 ASP A O 1
ATOM 1490 N N . GLU A 1 196 ? 20.188 -22.297 -28.594 1 69.56 196 GLU A N 1
ATOM 1491 C CA . GLU A 1 196 ? 20.375 -22.781 -27.234 1 69.56 196 GLU A CA 1
ATOM 1492 C C . GLU A 1 196 ? 20.781 -24.25 -27.219 1 69.56 196 GLU A C 1
ATOM 1494 O O . GLU A 1 196 ? 20.094 -25.094 -27.812 1 69.56 196 GLU A O 1
ATOM 1499 N N . ILE A 1 197 ? 22.266 -24.531 -27.406 1 53.16 197 ILE A N 1
ATOM 1500 C CA . ILE A 1 197 ? 22.906 -25.797 -27.703 1 53.16 197 ILE A CA 1
ATOM 1501 C C . ILE A 1 197 ? 22.547 -26.844 -26.641 1 53.16 197 ILE A C 1
ATOM 1503 O O . ILE A 1 197 ? 22.422 -28.031 -26.938 1 53.16 197 ILE A O 1
ATOM 1507 N N . GLU A 1 198 ? 22.734 -26.531 -25.469 1 51.34 198 GLU A N 1
ATOM 1508 C CA . GLU A 1 198 ? 23.016 -27.672 -24.594 1 51.34 198 GLU A CA 1
ATOM 1509 C C . GLU A 1 198 ? 21.812 -28.609 -24.516 1 51.34 198 GLU A C 1
ATOM 1511 O O . GLU A 1 198 ? 20.703 -28.25 -24.922 1 51.34 198 GLU A O 1
ATOM 1516 N N . VAL A 1 199 ? 21.891 -29.469 -23.547 1 46.72 199 VAL A N 1
ATOM 1517 C CA . VAL A 1 199 ? 21.453 -30.859 -23.391 1 46.72 199 VAL A CA 1
ATOM 1518 C C . VAL A 1 199 ? 20.078 -31.047 -24.031 1 46.72 199 VAL A C 1
ATOM 1520 O O . VAL A 1 199 ? 19.922 -31.812 -24.984 1 46.72 199 VAL A O 1
ATOM 1523 N N . LYS A 1 200 ? 19.031 -31.297 -23.141 1 49.12 200 LYS A N 1
ATOM 1524 C CA . LYS A 1 200 ? 17.859 -32.125 -23.406 1 49.12 200 LYS A CA 1
ATOM 1525 C C . LYS A 1 200 ? 16.891 -31.406 -24.359 1 49.12 200 LYS A C 1
ATOM 1527 O O . LYS A 1 200 ? 15.75 -31.844 -24.531 1 49.12 200 LYS A O 1
ATOM 1532 N N . ASN A 1 201 ? 17.422 -30.266 -24.922 1 50.72 201 ASN A N 1
ATOM 1533 C CA . ASN A 1 201 ? 16.531 -29.547 -25.828 1 50.72 201 ASN A CA 1
ATOM 1534 C C . ASN A 1 201 ? 16.953 -29.719 -27.281 1 50.72 201 ASN A C 1
ATOM 1536 O O . ASN A 1 201 ? 17.297 -28.734 -27.953 1 50.72 201 ASN A O 1
ATOM 1540 N N . ASP A 1 202 ? 17.266 -30.922 -27.625 1 48.94 202 ASP A N 1
ATOM 1541 C CA . ASP A 1 202 ? 17.5 -31.203 -29.031 1 48.94 202 ASP A CA 1
ATOM 1542 C C . ASP A 1 202 ? 16.281 -30.891 -29.875 1 48.94 202 ASP A C 1
ATOM 1544 O O . ASP A 1 202 ? 15.195 -31.422 -29.641 1 48.94 202 ASP A O 1
ATOM 1548 N N . GLY A 1 203 ? 16.109 -29.656 -30.328 1 53.31 203 GLY A N 1
ATOM 1549 C CA . GLY A 1 203 ? 15.055 -29.312 -31.281 1 53.31 203 GLY A CA 1
ATOM 1550 C C . GLY A 1 203 ? 15.062 -27.844 -31.656 1 53.31 203 GLY A C 1
ATOM 1551 O O . GLY A 1 203 ? 15.961 -27.094 -31.266 1 53.31 203 GLY A O 1
ATOM 1552 N N . ASP A 1 204 ? 14.242 -27.5 -32.625 1 62.72 204 ASP A N 1
ATOM 1553 C CA . ASP A 1 204 ? 14.148 -26.25 -33.375 1 62.72 204 ASP A CA 1
ATOM 1554 C C . ASP A 1 204 ? 13.398 -25.188 -32.594 1 62.72 204 ASP A C 1
ATOM 1556 O O . ASP A 1 204 ? 12.219 -24.922 -32.844 1 62.72 204 ASP A O 1
ATOM 1560 N N . GLY A 1 205 ? 13.906 -24.781 -31.375 1 76.31 205 GLY A N 1
ATOM 1561 C CA . GLY A 1 205 ? 13.266 -23.609 -30.812 1 76.31 205 GLY A CA 1
ATOM 1562 C C . GLY A 1 205 ? 13.422 -22.375 -31.672 1 76.31 205 GLY A C 1
ATOM 1563 O O . GLY A 1 205 ? 14.352 -22.297 -32.5 1 76.31 205 GLY A O 1
ATOM 1564 N N . ASN A 1 206 ? 12.391 -21.531 -31.703 1 80.62 206 ASN A N 1
ATOM 1565 C CA . ASN A 1 206 ? 12.43 -20.359 -32.562 1 80.62 206 ASN A CA 1
ATOM 1566 C C . ASN A 1 206 ? 12.188 -19.062 -31.781 1 80.62 206 ASN A C 1
ATOM 1568 O O . ASN A 1 206 ? 11.766 -18.062 -32.344 1 80.62 206 ASN A O 1
ATOM 1572 N N . ALA A 1 207 ? 12.43 -19.172 -30.5 1 89.88 207 ALA A N 1
ATOM 1573 C CA . ALA A 1 207 ? 12.266 -17.953 -29.719 1 89.88 207 ALA A CA 1
ATOM 1574 C C . ALA A 1 207 ? 13.414 -16.984 -29.984 1 89.88 207 ALA A C 1
ATOM 1576 O O . ALA A 1 207 ? 14.555 -17.406 -30.188 1 89.88 207 ALA A O 1
ATOM 1577 N N . ASN A 1 208 ? 13.172 -15.664 -29.953 1 92 208 ASN A N 1
ATOM 1578 C CA . ASN A 1 208 ? 14.148 -14.648 -30.344 1 92 208 ASN A CA 1
ATOM 1579 C C . ASN A 1 208 ? 14.711 -13.906 -29.141 1 92 208 ASN A C 1
ATOM 1581 O O . ASN A 1 208 ? 14.891 -12.688 -29.172 1 92 208 ASN A O 1
ATOM 1585 N N . TYR A 1 209 ? 14.859 -14.602 -28.062 1 95.5 209 TYR A N 1
ATOM 1586 C CA . TYR A 1 209 ? 15.484 -13.961 -26.906 1 95.5 209 TYR A CA 1
ATOM 1587 C C . TYR A 1 209 ? 16.875 -14.523 -26.672 1 95.5 209 TYR A C 1
ATOM 1589 O O . TYR A 1 209 ? 17.25 -15.555 -27.219 1 95.5 209 TYR A O 1
ATOM 1597 N N . ARG A 1 210 ? 17.703 -13.797 -25.875 1 94.69 210 ARG A N 1
ATOM 1598 C CA . ARG A 1 210 ? 19.031 -14.242 -25.469 1 94.69 210 ARG A CA 1
ATOM 1599 C C . ARG A 1 210 ? 18.984 -14.969 -24.125 1 94.69 210 ARG A C 1
ATOM 1601 O O . ARG A 1 210 ? 18.031 -14.797 -23.359 1 94.69 210 ARG A O 1
ATOM 1608 N N . VAL A 1 211 ? 20 -15.82 -23.922 1 94.62 211 VAL A N 1
ATOM 1609 C CA . VAL A 1 211 ? 20.062 -16.562 -22.656 1 94.62 211 VAL A CA 1
ATOM 1610 C C . VAL A 1 211 ? 21.406 -16.328 -21.984 1 94.62 211 VAL A C 1
ATOM 1612 O O . VAL A 1 211 ? 22.453 -16.312 -22.656 1 94.62 211 VAL A O 1
ATOM 1615 N N . ILE A 1 212 ? 21.328 -16.016 -20.734 1 95.25 212 ILE A N 1
ATOM 1616 C CA . ILE A 1 212 ? 22.516 -16.016 -19.891 1 95.25 212 ILE A CA 1
ATOM 1617 C C . ILE A 1 212 ? 22.391 -17.062 -18.797 1 95.25 212 ILE A C 1
ATOM 1619 O O . ILE A 1 212 ? 21.359 -17.156 -18.125 1 95.25 212 ILE A O 1
ATOM 1623 N N . ARG A 1 213 ? 23.422 -17.891 -18.609 1 93.5 213 ARG A N 1
ATOM 1624 C CA . ARG A 1 213 ? 23.391 -19.016 -17.672 1 93.5 213 ARG A CA 1
ATOM 1625 C C . ARG A 1 213 ? 23.734 -18.562 -16.266 1 93.5 213 ARG A C 1
ATOM 1627 O O . ARG A 1 213 ? 24.766 -18.984 -15.719 1 93.5 213 ARG A O 1
ATOM 1634 N N . SER A 1 214 ? 22.953 -17.781 -15.695 1 95.44 214 SER A N 1
ATOM 1635 C CA . SER A 1 214 ? 23.141 -17.188 -14.375 1 95.44 214 SER A CA 1
ATOM 1636 C C . SER A 1 214 ? 21.812 -16.859 -13.711 1 95.44 214 SER A C 1
ATOM 1638 O O . SER A 1 214 ? 20.75 -16.969 -14.344 1 95.44 214 SER A O 1
ATOM 1640 N N . ASN A 1 215 ? 21.859 -16.625 -12.469 1 95.25 215 ASN A N 1
ATOM 1641 C CA . ASN A 1 215 ? 20.719 -16.094 -11.727 1 95.25 215 ASN A CA 1
ATOM 1642 C C . ASN A 1 215 ? 21.125 -14.938 -10.828 1 95.25 215 ASN A C 1
ATOM 1644 O O . ASN A 1 215 ? 22.312 -14.719 -10.586 1 95.25 215 ASN A O 1
ATOM 1648 N N . HIS A 1 216 ? 20.141 -14.172 -10.391 1 96 216 HIS A N 1
ATOM 1649 C CA . HIS A 1 216 ? 20.438 -13.031 -9.531 1 96 216 HIS A CA 1
ATOM 1650 C C . HIS A 1 216 ? 20.891 -13.484 -8.148 1 96 216 HIS A C 1
ATOM 1652 O O . HIS A 1 216 ? 20.578 -14.609 -7.734 1 96 216 HIS A O 1
ATOM 1658 N N . ILE A 1 217 ? 21.516 -12.617 -7.371 1 95.19 217 ILE A N 1
ATOM 1659 C CA . ILE A 1 217 ? 21.984 -12.938 -6.031 1 95.19 217 ILE A CA 1
ATOM 1660 C C . ILE A 1 217 ? 21.266 -12.062 -5.004 1 95.19 217 ILE A C 1
ATOM 1662 O O . ILE A 1 217 ? 21.641 -12.055 -3.826 1 95.19 217 ILE A O 1
ATOM 1666 N N . SER A 1 218 ? 20.266 -11.367 -5.406 1 95 218 SER A N 1
ATOM 1667 C CA . SER A 1 218 ? 19.625 -10.344 -4.59 1 95 218 SER A CA 1
ATOM 1668 C C . SER A 1 218 ? 18.5 -10.938 -3.752 1 95 218 SER A C 1
ATOM 1670 O O . SER A 1 218 ? 17.875 -11.914 -4.156 1 95 218 SER A O 1
ATOM 1672 N N . LYS A 1 219 ? 18.281 -10.383 -2.639 1 94 219 LYS A N 1
ATOM 1673 C CA . LYS A 1 219 ? 17.141 -10.625 -1.773 1 94 219 LYS A CA 1
ATOM 1674 C C . LYS A 1 219 ? 16.469 -9.312 -1.363 1 94 219 LYS A C 1
ATOM 1676 O O . LYS A 1 219 ? 17.125 -8.414 -0.839 1 94 219 LYS A O 1
ATOM 1681 N N . ALA A 1 220 ? 15.195 -9.219 -1.624 1 93.56 220 ALA A N 1
ATOM 1682 C CA . ALA A 1 220 ? 14.477 -8.008 -1.243 1 93.56 220 ALA A CA 1
ATOM 1683 C C . ALA A 1 220 ? 14.297 -7.934 0.27 1 93.56 220 ALA A C 1
ATOM 1685 O O . ALA A 1 220 ? 13.844 -8.891 0.896 1 93.56 220 ALA A O 1
ATOM 1686 N N . THR A 1 221 ? 14.641 -6.836 0.881 1 90.69 221 THR A N 1
ATOM 1687 C CA . THR A 1 221 ? 14.453 -6.625 2.312 1 90.69 221 THR A CA 1
ATOM 1688 C C . THR A 1 221 ? 13.312 -5.645 2.572 1 90.69 221 THR A C 1
ATOM 1690 O O . THR A 1 221 ? 12.742 -5.621 3.664 1 90.69 221 THR A O 1
ATOM 1693 N N . ALA A 1 222 ? 13.008 -4.84 1.662 1 92.31 222 ALA A N 1
ATOM 1694 C CA . ALA A 1 222 ? 11.891 -3.896 1.611 1 92.31 222 ALA A CA 1
ATOM 1695 C C . ALA A 1 222 ? 11.539 -3.543 0.169 1 92.31 222 ALA A C 1
ATOM 1697 O O . ALA A 1 222 ? 12.219 -3.967 -0.766 1 92.31 222 ALA A O 1
ATOM 1698 N N . VAL A 1 223 ? 10.469 -2.818 0.014 1 92.69 223 VAL A N 1
ATOM 1699 C CA . VAL A 1 223 ? 10.055 -2.463 -1.339 1 92.69 223 VAL A CA 1
ATOM 1700 C C . VAL A 1 223 ? 11.18 -1.708 -2.043 1 92.69 223 VAL A C 1
ATOM 1702 O O . VAL A 1 223 ? 11.578 -0.624 -1.611 1 92.69 223 VAL A O 1
ATOM 1705 N N . ASN A 1 224 ? 11.766 -2.293 -3.066 1 95.25 224 ASN A N 1
ATOM 1706 C CA . ASN A 1 224 ? 12.781 -1.743 -3.959 1 95.25 224 ASN A CA 1
ATOM 1707 C C . ASN A 1 224 ? 14.125 -1.601 -3.254 1 95.25 224 ASN A C 1
ATOM 1709 O O . ASN A 1 224 ? 14.953 -0.778 -3.65 1 95.25 224 ASN A O 1
ATOM 1713 N N . ILE A 1 225 ? 14.328 -2.295 -2.145 1 94.5 225 ILE A N 1
ATOM 1714 C CA . ILE A 1 225 ? 15.594 -2.363 -1.431 1 94.5 225 ILE A CA 1
ATOM 1715 C C . ILE A 1 225 ? 16.078 -3.814 -1.361 1 94.5 225 ILE A C 1
ATOM 1717 O O . ILE A 1 225 ? 15.305 -4.707 -0.996 1 94.5 225 ILE A O 1
ATOM 1721 N N . TYR A 1 226 ? 17.328 -4.039 -1.662 1 94.69 226 TYR A N 1
ATOM 1722 C CA . TYR A 1 226 ? 17.828 -5.402 -1.797 1 94.69 226 TYR A CA 1
ATOM 1723 C C . TYR A 1 226 ? 19.125 -5.598 -1.004 1 94.69 226 TYR A C 1
ATOM 1725 O O . TYR A 1 226 ? 19.859 -4.637 -0.761 1 94.69 226 TYR A O 1
ATOM 1733 N N . SER A 1 227 ? 19.406 -6.777 -0.56 1 93.25 227 SER A N 1
ATOM 1734 C CA . SER A 1 227 ? 20.641 -7.234 0.061 1 93.25 227 SER A CA 1
ATOM 1735 C C . SER A 1 227 ? 21.328 -8.305 -0.786 1 93.25 227 SER A C 1
ATOM 1737 O O . SER A 1 227 ? 20.656 -9.164 -1.36 1 93.25 227 SER A O 1
ATOM 1739 N N . PRO A 1 228 ? 22.578 -8.422 -0.907 1 93.75 228 PRO A N 1
ATOM 1740 C CA . PRO A 1 228 ? 23.484 -7.379 -0.445 1 93.75 228 PRO A CA 1
ATOM 1741 C C . PRO A 1 228 ? 23.312 -6.062 -1.199 1 93.75 228 PRO A C 1
ATOM 1743 O O . PRO A 1 228 ? 22.875 -6.059 -2.35 1 93.75 228 PRO A O 1
ATOM 1746 N N . ALA A 1 229 ? 23.672 -5.012 -0.554 1 91.62 229 ALA A N 1
ATOM 1747 C CA . ALA A 1 229 ? 23.562 -3.699 -1.182 1 91.62 229 ALA A CA 1
ATOM 1748 C C . ALA A 1 229 ? 24.328 -3.652 -2.5 1 91.62 229 ALA A C 1
ATOM 1750 O O . ALA A 1 229 ? 25.469 -4.102 -2.574 1 91.62 229 ALA A O 1
ATOM 1751 N N . GLY A 1 230 ? 23.656 -3.201 -3.486 1 92.31 230 GLY A N 1
ATOM 1752 C CA . GLY A 1 230 ? 24.312 -3.082 -4.781 1 92.31 230 GLY A CA 1
ATOM 1753 C C . GLY A 1 230 ? 24.031 -4.262 -5.695 1 92.31 230 GLY A C 1
ATOM 1754 O O . GLY A 1 230 ? 24.328 -4.207 -6.895 1 92.31 230 GLY A O 1
ATOM 1755 N N . SER A 1 231 ? 23.469 -5.352 -5.137 1 96 231 SER A N 1
ATOM 1756 C CA . SER A 1 231 ? 23.172 -6.516 -5.961 1 96 231 SER A CA 1
ATOM 1757 C C . SER A 1 231 ? 22.047 -6.219 -6.965 1 96 231 SER A C 1
ATOM 1759 O O . SER A 1 231 ? 22 -6.828 -8.031 1 96 231 SER A O 1
ATOM 1761 N N . MET A 1 232 ? 21.203 -5.34 -6.609 1 96.31 232 MET A N 1
ATOM 1762 C CA . MET A 1 232 ? 20.156 -4.805 -7.469 1 96.31 232 MET A CA 1
ATOM 1763 C C . MET A 1 232 ? 19.844 -3.359 -7.105 1 96.31 232 MET A C 1
ATOM 1765 O O . MET A 1 232 ? 19.641 -3.043 -5.93 1 96.31 232 MET A O 1
ATOM 1769 N N . VAL A 1 233 ? 19.875 -2.5 -8.078 1 94.62 233 VAL A N 1
ATOM 1770 C CA . VAL A 1 233 ? 19.641 -1.078 -7.859 1 94.62 233 VAL A CA 1
ATOM 1771 C C . VAL A 1 233 ? 18.703 -0.54 -8.945 1 94.62 233 VAL A C 1
ATOM 1773 O O . VAL A 1 233 ? 18.859 -0.879 -10.125 1 94.62 233 VAL A O 1
ATOM 1776 N N . HIS A 1 234 ? 17.75 0.24 -8.516 1 96.38 234 HIS A N 1
ATOM 1777 C CA . HIS A 1 234 ? 16.812 0.869 -9.445 1 96.38 234 HIS A CA 1
ATOM 1778 C C . HIS A 1 234 ? 17.109 2.357 -9.602 1 96.38 234 HIS A C 1
ATOM 1780 O O . HIS A 1 234 ? 17.547 3.008 -8.648 1 96.38 234 HIS A O 1
ATOM 1786 N N . ASP A 1 235 ? 16.906 2.871 -10.75 1 93.62 235 ASP A N 1
ATOM 1787 C CA . ASP A 1 235 ? 16.953 4.309 -10.984 1 93.62 235 ASP A CA 1
ATOM 1788 C C . ASP A 1 235 ? 15.781 4.758 -11.867 1 93.62 235 ASP A C 1
ATOM 1790 O O . ASP A 1 235 ? 14.812 4.016 -12.047 1 93.62 235 ASP A O 1
ATOM 1794 N N . GLU A 1 236 ? 15.734 5.949 -12.406 1 89.31 236 GLU A N 1
ATOM 1795 C CA . GLU A 1 236 ? 14.594 6.547 -13.094 1 89.31 236 GLU A CA 1
ATOM 1796 C C . GLU A 1 236 ? 14.336 5.859 -14.43 1 89.31 236 GLU A C 1
ATOM 1798 O O . GLU A 1 236 ? 13.227 5.922 -14.961 1 89.31 236 GLU A O 1
ATOM 1803 N N . SER A 1 237 ? 15.375 5.219 -14.898 1 92.56 237 SER A N 1
ATOM 1804 C CA . SER A 1 237 ? 15.234 4.734 -16.266 1 92.56 237 SER A CA 1
ATOM 1805 C C . SER A 1 237 ? 15.297 3.211 -16.328 1 92.56 237 SER A C 1
ATOM 1807 O O . SER A 1 237 ? 15.07 2.615 -17.375 1 92.56 237 SER A O 1
ATOM 1809 N N . GLY A 1 238 ? 15.625 2.574 -15.234 1 96.25 238 GLY A N 1
ATOM 1810 C CA . GLY A 1 238 ? 15.703 1.123 -15.234 1 96.25 238 GLY A CA 1
ATOM 1811 C C . GLY A 1 238 ? 16.344 0.559 -13.977 1 96.25 238 GLY A C 1
ATOM 1812 O O . GLY A 1 238 ? 16.188 1.128 -12.891 1 96.25 238 GLY A O 1
ATOM 1813 N N . SER A 1 239 ? 16.969 -0.649 -14.133 1 97.56 239 SER A N 1
ATOM 1814 C CA . SER A 1 239 ? 17.562 -1.376 -13.016 1 97.56 239 SER A CA 1
ATOM 1815 C C . SER A 1 239 ? 18.891 -2.002 -13.406 1 97.56 239 SER A C 1
ATOM 1817 O O . SER A 1 239 ? 19.109 -2.332 -14.57 1 97.56 239 SER A O 1
ATOM 1819 N N . THR A 1 240 ? 19.781 -2.033 -12.492 1 97.06 240 THR A N 1
ATOM 1820 C CA . THR A 1 240 ? 21.031 -2.785 -12.625 1 97.06 240 THR A CA 1
ATOM 1821 C C . THR A 1 240 ? 21.047 -3.961 -11.656 1 97.06 240 THR A C 1
ATOM 1823 O O . THR A 1 240 ? 20.781 -3.795 -10.461 1 97.06 240 THR A O 1
ATOM 1826 N N . VAL A 1 241 ? 21.375 -5.184 -12.172 1 97.75 241 VAL A N 1
ATOM 1827 C CA . VAL A 1 241 ? 21.312 -6.383 -11.344 1 97.75 241 VAL A CA 1
ATOM 1828 C C . VAL A 1 241 ? 22.578 -7.223 -11.555 1 97.75 241 VAL A C 1
ATOM 1830 O O . VAL A 1 241 ? 23.094 -7.301 -12.672 1 97.75 241 VAL A O 1
ATOM 1833 N N . LEU A 1 242 ? 23.047 -7.809 -10.492 1 97.88 242 LEU A N 1
ATOM 1834 C CA . LEU A 1 242 ? 24.172 -8.742 -10.57 1 97.88 242 LEU A CA 1
ATOM 1835 C C . LEU A 1 242 ? 23.672 -10.18 -10.727 1 97.88 242 LEU A C 1
ATOM 1837 O O . LEU A 1 242 ? 22.891 -10.664 -9.898 1 97.88 242 LEU A O 1
ATOM 1841 N N . LEU A 1 243 ? 24.062 -10.789 -11.812 1 98 243 LEU A N 1
ATOM 1842 C CA . LEU A 1 243 ? 23.797 -12.203 -12.062 1 98 243 LEU A CA 1
ATOM 1843 C C . LEU A 1 243 ? 25.031 -13.047 -11.812 1 98 243 LEU A C 1
ATOM 1845 O O . LEU A 1 243 ? 26.156 -12.633 -12.148 1 98 243 LEU A O 1
ATOM 1849 N N . GLN A 1 244 ? 24.844 -14.156 -11.242 1 96.5 244 GLN A N 1
ATOM 1850 C CA . GLN A 1 244 ? 25.969 -15.039 -10.953 1 96.5 244 GLN A CA 1
ATOM 1851 C C . GLN A 1 244 ? 25.75 -16.422 -11.555 1 96.5 244 GLN A C 1
ATOM 1853 O O . GLN A 1 244 ? 24.672 -17 -11.406 1 96.5 244 GLN A O 1
ATOM 1858 N N . SER A 1 245 ? 26.719 -16.906 -12.266 1 94.75 245 SER A N 1
ATOM 1859 C CA . SER A 1 245 ? 26.688 -18.266 -12.82 1 94.75 245 SER A CA 1
ATOM 1860 C C . SER A 1 245 ? 27.031 -19.297 -11.758 1 94.75 245 SER A C 1
ATOM 1862 O O . SER A 1 245 ? 27.453 -18.953 -10.656 1 94.75 245 SER A O 1
ATOM 1864 N N . LYS A 1 246 ? 26.828 -20.531 -12.133 1 89.94 246 LYS A N 1
ATOM 1865 C CA . LYS A 1 246 ? 27.188 -21.641 -11.242 1 89.94 246 LYS A CA 1
ATOM 1866 C C . LYS A 1 246 ? 28.688 -21.672 -10.984 1 89.94 246 LYS A C 1
ATOM 1868 O O . LYS A 1 246 ? 29.125 -22.094 -9.914 1 89.94 246 LYS A O 1
ATOM 1873 N N . ASP A 1 247 ? 29.484 -21.203 -11.867 1 90.88 247 ASP A N 1
ATOM 1874 C CA . ASP A 1 247 ? 30.938 -21.234 -11.758 1 90.88 247 ASP A CA 1
ATOM 1875 C C . ASP A 1 247 ? 31.453 -20 -11 1 90.88 247 ASP A C 1
ATOM 1877 O O . ASP A 1 247 ? 32.656 -19.844 -10.789 1 90.88 247 ASP A O 1
ATOM 1881 N N . GLY A 1 248 ? 30.562 -19.094 -10.688 1 91 248 GLY A N 1
ATOM 1882 C CA . GLY A 1 248 ? 30.938 -17.984 -9.836 1 91 248 GLY A CA 1
ATOM 1883 C C . GLY A 1 248 ? 31.141 -16.688 -10.602 1 91 248 GLY A C 1
ATOM 1884 O O . GLY A 1 248 ? 31.375 -15.633 -10.008 1 91 248 GLY A O 1
ATOM 1885 N N . ASP A 1 249 ? 31.016 -16.766 -11.922 1 94.19 249 ASP A N 1
ATOM 1886 C CA . ASP A 1 249 ? 31.141 -15.547 -12.719 1 94.19 249 ASP A CA 1
ATOM 1887 C C . ASP A 1 249 ? 29.969 -14.594 -12.453 1 94.19 249 ASP A C 1
ATOM 1889 O O . ASP A 1 249 ? 28.828 -15.031 -12.305 1 94.19 249 ASP A O 1
ATOM 1893 N N . VAL A 1 250 ? 30.344 -13.336 -12.328 1 96.69 250 VAL A N 1
ATOM 1894 C CA . VAL A 1 250 ? 29.328 -12.328 -12.023 1 96.69 250 VAL A CA 1
ATOM 1895 C C . VAL A 1 250 ? 29.172 -11.375 -13.211 1 96.69 250 VAL A C 1
ATOM 1897 O O . VAL A 1 250 ? 30.156 -10.82 -13.695 1 96.69 250 VAL A O 1
ATOM 1900 N N . THR A 1 251 ? 28 -11.211 -13.719 1 97.44 251 THR A N 1
ATOM 1901 C CA . THR A 1 251 ? 27.672 -10.289 -14.797 1 97.44 251 THR A CA 1
ATOM 1902 C C . THR A 1 251 ? 26.719 -9.203 -14.312 1 97.44 251 THR A C 1
ATOM 1904 O O . THR A 1 251 ? 25.688 -9.508 -13.688 1 97.44 251 THR A O 1
ATOM 1907 N N . GLN A 1 252 ? 27.062 -7.984 -14.484 1 97.81 252 GLN A N 1
ATOM 1908 C CA . GLN A 1 252 ? 26.141 -6.887 -14.219 1 97.81 252 GLN A CA 1
ATOM 1909 C C . GLN A 1 252 ? 25.25 -6.617 -15.43 1 97.81 252 GLN A C 1
ATOM 1911 O O . GLN A 1 252 ? 25.75 -6.379 -16.531 1 97.81 252 GLN A O 1
ATOM 1916 N N . VAL A 1 253 ? 23.953 -6.648 -15.25 1 98.5 253 VAL A N 1
ATOM 1917 C CA . VAL A 1 253 ? 23.016 -6.473 -16.359 1 98.5 253 VAL A CA 1
ATOM 1918 C C . VAL A 1 253 ? 22.172 -5.219 -16.125 1 98.5 253 VAL A C 1
ATOM 1920 O O . VAL A 1 253 ? 21.578 -5.059 -15.055 1 98.5 253 VAL A O 1
ATOM 1923 N N . ARG A 1 254 ? 22.172 -4.305 -17.062 1 98.06 254 ARG A N 1
ATOM 1924 C CA . ARG A 1 254 ? 21.266 -3.164 -17.094 1 98.06 254 ARG A CA 1
ATOM 1925 C C . ARG A 1 254 ? 19.984 -3.504 -17.859 1 98.06 254 ARG A C 1
ATOM 1927 O O . ARG A 1 254 ? 20.047 -3.965 -19 1 98.06 254 ARG A O 1
ATOM 1934 N N . ALA A 1 255 ? 18.797 -3.348 -17.203 1 98.56 255 ALA A N 1
ATOM 1935 C CA . ALA A 1 255 ? 17.531 -3.67 -17.844 1 98.56 255 ALA A CA 1
ATOM 1936 C C . ALA A 1 255 ? 16.5 -2.572 -17.594 1 98.56 255 ALA A C 1
ATOM 1938 O O . ALA A 1 255 ? 16.5 -1.943 -16.531 1 98.56 255 ALA A O 1
ATOM 1939 N N . LYS A 1 256 ? 15.625 -2.336 -18.516 1 97.75 256 LYS A N 1
ATOM 1940 C CA . LYS A 1 256 ? 14.523 -1.396 -18.328 1 97.75 256 LYS A CA 1
ATOM 1941 C C . LYS A 1 256 ? 13.43 -1.999 -17.453 1 97.75 256 LYS A C 1
ATOM 1943 O O . LYS A 1 256 ? 12.859 -1.311 -16.609 1 97.75 256 LYS A O 1
ATOM 1948 N N . VAL A 1 257 ? 13.125 -3.248 -17.688 1 98.44 257 VAL A N 1
ATOM 1949 C CA . VAL A 1 257 ? 12.125 -3.979 -16.922 1 98.44 257 VAL A CA 1
ATOM 1950 C C . VAL A 1 257 ? 12.695 -5.32 -16.469 1 98.44 257 VAL A C 1
ATOM 1952 O O . VAL A 1 257 ? 13.422 -5.98 -17.234 1 98.44 257 VAL A O 1
ATOM 1955 N N . ILE A 1 258 ? 12.445 -5.734 -15.266 1 98.75 258 ILE A N 1
ATOM 1956 C CA . ILE A 1 258 ? 12.812 -7.051 -14.766 1 98.75 258 ILE A CA 1
ATOM 1957 C C . ILE A 1 258 ? 11.555 -7.855 -14.445 1 98.75 258 ILE A C 1
ATOM 1959 O O . ILE A 1 258 ? 10.664 -7.375 -13.734 1 98.75 258 ILE A O 1
ATOM 1963 N N . VAL A 1 259 ? 11.43 -9 -14.984 1 98.88 259 VAL A N 1
ATOM 1964 C CA . VAL A 1 259 ? 10.344 -9.938 -14.695 1 98.88 259 VAL A CA 1
ATOM 1965 C C . VAL A 1 259 ? 10.891 -11.156 -13.961 1 98.88 259 VAL A C 1
ATOM 1967 O O . VAL A 1 259 ? 11.75 -11.875 -14.492 1 98.88 259 VAL A O 1
ATOM 1970 N N . ASP A 1 260 ? 10.414 -11.383 -12.766 1 98.44 260 ASP A N 1
ATOM 1971 C CA . ASP A 1 260 ? 10.883 -12.492 -11.945 1 98.44 260 ASP A CA 1
ATOM 1972 C C . ASP A 1 260 ? 9.938 -13.695 -12.07 1 98.44 260 ASP A C 1
ATOM 1974 O O . ASP A 1 260 ? 8.797 -13.641 -11.602 1 98.44 260 ASP A O 1
ATOM 1978 N N . CYS A 1 261 ? 10.43 -14.75 -12.57 1 98.06 261 CYS A N 1
ATOM 1979 C CA . CYS A 1 261 ? 9.711 -16.016 -12.719 1 98.06 261 CYS A CA 1
ATOM 1980 C C . CYS A 1 261 ? 10.398 -17.125 -11.945 1 98.06 261 CYS A C 1
ATOM 1982 O O . CYS A 1 261 ? 10.422 -18.281 -12.391 1 98.06 261 CYS A O 1
ATOM 1984 N N . THR A 1 262 ? 11.008 -16.797 -10.844 1 94.5 262 THR A N 1
ATOM 1985 C CA . THR A 1 262 ? 11.812 -17.781 -10.125 1 94.5 262 THR A CA 1
ATOM 1986 C C . THR A 1 262 ? 10.938 -18.625 -9.203 1 94.5 262 THR A C 1
ATOM 1988 O O . THR A 1 262 ? 11.445 -19.469 -8.453 1 94.5 262 THR A O 1
ATOM 1991 N N . GLY A 1 263 ? 9.641 -18.391 -9.258 1 92.25 263 GLY A N 1
ATOM 1992 C CA . GLY A 1 263 ? 8.742 -19.328 -8.602 1 92.25 263 GLY A CA 1
ATOM 1993 C C . GLY A 1 263 ? 8.102 -18.766 -7.344 1 92.25 263 GLY A C 1
ATOM 1994 O O . GLY A 1 263 ? 8.117 -17.547 -7.129 1 92.25 263 GLY A O 1
ATOM 1995 N N . HIS A 1 264 ? 7.516 -19.609 -6.531 1 88.81 264 HIS A N 1
ATOM 1996 C CA . HIS A 1 264 ? 6.684 -19.266 -5.383 1 88.81 264 HIS A CA 1
ATOM 1997 C C . HIS A 1 264 ? 7.523 -18.656 -4.262 1 88.81 264 HIS A C 1
ATOM 1999 O O . HIS A 1 264 ? 7.012 -17.875 -3.451 1 88.81 264 HIS A O 1
ATOM 2005 N N . GLU A 1 265 ? 8.742 -18.984 -4.238 1 86 265 GLU A N 1
ATOM 2006 C CA . GLU A 1 265 ? 9.617 -18.516 -3.168 1 86 265 GLU A CA 1
ATOM 2007 C C . GLU A 1 265 ? 10.609 -17.469 -3.688 1 86 265 GLU A C 1
ATOM 2009 O O . GLU A 1 265 ? 11.797 -17.516 -3.352 1 86 265 GLU A O 1
ATOM 2014 N N . SER A 1 266 ? 10.086 -16.688 -4.551 1 91.94 266 SER A N 1
ATOM 2015 C CA . SER A 1 266 ? 10.906 -15.609 -5.07 1 91.94 266 SER A CA 1
ATOM 2016 C C . SER A 1 266 ? 11.578 -14.828 -3.943 1 91.94 266 SER A C 1
ATOM 2018 O O . SER A 1 266 ? 10.945 -14.547 -2.922 1 91.94 266 SER A O 1
ATOM 2020 N N . ARG A 1 267 ? 12.82 -14.508 -4.129 1 92.38 267 ARG A N 1
ATOM 2021 C CA . ARG A 1 267 ? 13.586 -13.742 -3.148 1 92.38 267 ARG A CA 1
ATOM 2022 C C . ARG A 1 267 ? 13.453 -12.242 -3.396 1 92.38 267 ARG A C 1
ATOM 2024 O O . ARG A 1 267 ? 13.891 -11.43 -2.576 1 92.38 267 ARG A O 1
ATOM 2031 N N . ILE A 1 268 ? 12.867 -11.844 -4.5 1 95.12 268 ILE A N 1
ATOM 2032 C CA . ILE A 1 268 ? 12.984 -10.43 -4.836 1 95.12 268 ILE A CA 1
ATOM 2033 C C . ILE A 1 268 ? 11.594 -9.844 -5.074 1 95.12 268 ILE A C 1
ATOM 2035 O O . ILE A 1 268 ? 11.445 -8.633 -5.258 1 95.12 268 ILE A O 1
ATOM 2039 N N . VAL A 1 269 ? 10.539 -10.672 -5.137 1 94.81 269 VAL A N 1
ATOM 2040 C CA . VAL A 1 269 ? 9.164 -10.18 -5.191 1 94.81 269 VAL A CA 1
ATOM 2041 C C . VAL A 1 269 ? 8.539 -10.242 -3.803 1 94.81 269 VAL A C 1
ATOM 2043 O O . VAL A 1 269 ? 8.266 -11.328 -3.283 1 94.81 269 VAL A O 1
ATOM 2046 N N . LEU A 1 270 ? 8.289 -9.109 -3.285 1 91.62 270 LEU A N 1
ATOM 2047 C CA . LEU A 1 270 ? 7.676 -9.031 -1.966 1 91.62 270 LEU A CA 1
ATOM 2048 C C . LEU A 1 270 ? 6.164 -9.203 -2.061 1 91.62 270 LEU A C 1
ATOM 2050 O O . LEU A 1 270 ? 5.555 -8.859 -3.078 1 91.62 270 LEU A O 1
ATOM 2054 N N . LYS A 1 271 ? 5.625 -9.742 -0.984 1 89.75 271 LYS A N 1
ATOM 2055 C CA . LYS A 1 271 ? 4.188 -9.984 -0.924 1 89.75 271 LYS A CA 1
ATOM 2056 C C . LYS A 1 271 ? 3.461 -8.82 -0.258 1 89.75 271 LYS A C 1
ATOM 2058 O O . LYS A 1 271 ? 4.039 -8.117 0.57 1 89.75 271 LYS A O 1
ATOM 2063 N N . ASP A 1 272 ? 2.229 -8.695 -0.677 1 83.19 272 ASP A N 1
ATOM 2064 C CA . ASP A 1 272 ? 1.385 -7.625 -0.149 1 83.19 272 ASP A CA 1
ATOM 2065 C C . ASP A 1 272 ? 1.01 -7.891 1.307 1 83.19 272 ASP A C 1
ATOM 2067 O O . ASP A 1 272 ? 0.702 -9.023 1.678 1 83.19 272 ASP A O 1
ATOM 2071 N N . ASP A 1 273 ? 1.091 -6.949 2.152 1 69.62 273 ASP A N 1
ATOM 2072 C CA . ASP A 1 273 ? 0.722 -7.055 3.561 1 69.62 273 ASP A CA 1
ATOM 2073 C C . ASP A 1 273 ? -0.36 -6.043 3.924 1 69.62 273 ASP A C 1
ATOM 2075 O O . ASP A 1 273 ? -0.667 -5.848 5.102 1 69.62 273 ASP A O 1
ATOM 2079 N N . ARG A 1 274 ? -0.894 -5.359 3.008 1 61.31 274 ARG A N 1
ATOM 2080 C CA . ARG A 1 274 ? -1.895 -4.328 3.266 1 61.31 274 ARG A CA 1
ATOM 2081 C C . ARG A 1 274 ? -3.182 -4.938 3.809 1 61.31 274 ARG A C 1
ATOM 2083 O O . ARG A 1 274 ? -3.854 -4.336 4.648 1 61.31 274 ARG A O 1
ATOM 2090 N N . VAL A 1 275 ? -3.461 -6.086 3.246 1 61.34 275 VAL A N 1
ATOM 2091 C CA . VAL A 1 275 ? -4.66 -6.805 3.66 1 61.34 275 VAL A CA 1
ATOM 2092 C C . VAL A 1 275 ? -4.273 -8.133 4.297 1 61.34 275 VAL A C 1
ATOM 2094 O O . VAL A 1 275 ? -3.33 -8.789 3.852 1 61.34 275 VAL A O 1
ATOM 2097 N N . LYS A 1 276 ? -4.883 -8.258 5.445 1 65.81 276 LYS A N 1
ATOM 2098 C CA . LYS A 1 276 ? -4.676 -9.57 6.059 1 65.81 276 LYS A CA 1
ATOM 2099 C C . LYS A 1 276 ? -4.848 -10.688 5.035 1 65.81 276 LYS A C 1
ATOM 2101 O O . LYS A 1 276 ? -5.832 -10.711 4.293 1 65.81 276 LYS A O 1
ATOM 2106 N N . SER A 1 277 ? -3.756 -11.422 4.836 1 74.81 277 SER A N 1
ATOM 2107 C CA . SER A 1 277 ? -3.852 -12.516 3.877 1 74.81 277 SER A CA 1
ATOM 2108 C C . SER A 1 277 ? -3.742 -13.867 4.57 1 74.81 277 SER A C 1
ATOM 2110 O O . SER A 1 277 ? -3.023 -14.008 5.562 1 74.81 277 SER A O 1
ATOM 2112 N N . ILE A 1 278 ? -4.516 -14.734 4.059 1 83.19 278 ILE A N 1
ATOM 2113 C CA . ILE A 1 278 ? -4.465 -16.125 4.516 1 83.19 278 ILE A CA 1
ATOM 2114 C C . ILE A 1 278 ? -3.252 -16.812 3.906 1 83.19 278 ILE A C 1
ATOM 2116 O O . ILE A 1 278 ? -2.955 -16.641 2.723 1 83.19 278 ILE A O 1
ATOM 2120 N N . PRO A 1 279 ? -2.525 -17.562 4.73 1 87.06 279 PRO A N 1
ATOM 2121 C CA . PRO A 1 279 ? -1.431 -18.344 4.156 1 87.06 279 PRO A CA 1
ATOM 2122 C C . PRO A 1 279 ? -1.906 -19.328 3.082 1 87.06 279 PRO A C 1
ATOM 2124 O O . PRO A 1 279 ? -3.074 -19.719 3.074 1 87.06 279 PRO A O 1
ATOM 2127 N N . PRO A 1 280 ? -1.02 -19.703 2.242 1 91.06 280 PRO A N 1
ATOM 2128 C CA . PRO A 1 280 ? -1.419 -20.625 1.181 1 91.06 280 PRO A CA 1
ATOM 2129 C C . PRO A 1 280 ? -1.713 -22.031 1.703 1 91.06 280 PRO A C 1
ATOM 2131 O O . PRO A 1 280 ? -1.176 -22.438 2.738 1 91.06 280 PRO A O 1
ATOM 2134 N N . GLY A 1 281 ? -2.654 -22.672 1.006 1 93.62 281 GLY A N 1
ATOM 2135 C CA . GLY A 1 281 ? -2.711 -24.125 1.079 1 93.62 281 GLY A CA 1
ATOM 2136 C C . GLY A 1 281 ? -1.725 -24.812 0.151 1 93.62 281 GLY A C 1
ATOM 2137 O O . GLY A 1 281 ? -1.096 -24.156 -0.685 1 93.62 281 GLY A O 1
ATOM 2138 N N . PHE A 1 282 ? -1.575 -26.156 0.308 1 93.94 282 PHE A N 1
ATOM 2139 C CA . PHE A 1 282 ? -0.562 -26.859 -0.467 1 93.94 282 PHE A CA 1
ATOM 2140 C C . PHE A 1 282 ? -1.152 -28.094 -1.131 1 93.94 282 PHE A C 1
ATOM 2142 O O . PHE A 1 282 ? -1.815 -28.906 -0.475 1 93.94 282 PHE A O 1
ATOM 2149 N N . GLN A 1 283 ? -0.898 -28.172 -2.404 1 95.12 283 GLN A N 1
ATOM 2150 C CA . GLN A 1 283 ? -1.149 -29.422 -3.111 1 95.12 283 GLN A CA 1
ATOM 2151 C C . GLN A 1 283 ? 0.1 -30.297 -3.141 1 95.12 283 GLN A C 1
ATOM 2153 O O . GLN A 1 283 ? 1.157 -29.859 -3.604 1 95.12 283 GLN A O 1
ATOM 2158 N N . ILE A 1 284 ? -0.066 -31.5 -2.594 1 94.38 284 ILE A N 1
ATOM 2159 C CA . ILE A 1 284 ? 1.019 -32.469 -2.562 1 94.38 284 ILE A CA 1
ATOM 2160 C C . ILE A 1 284 ? 0.621 -33.719 -3.361 1 94.38 284 ILE A C 1
ATOM 2162 O O . ILE A 1 284 ? -0.505 -34.219 -3.24 1 94.38 284 ILE A O 1
ATOM 2166 N N . ALA A 1 285 ? 1.581 -34.188 -4.18 1 95.62 285 ALA A N 1
ATOM 2167 C CA . ALA A 1 285 ? 1.304 -35.406 -4.941 1 95.62 285 ALA A CA 1
ATOM 2168 C C . ALA A 1 285 ? 2.561 -36.281 -5.086 1 95.62 285 ALA A C 1
ATOM 2170 O O . ALA A 1 285 ? 3.664 -35.75 -5.234 1 95.62 285 ALA A O 1
ATOM 2171 N N . TYR A 1 286 ? 2.381 -37.531 -4.984 1 95.69 286 TYR A N 1
ATOM 2172 C CA . TYR A 1 286 ? 3.381 -38.5 -5.348 1 95.69 286 TYR A CA 1
ATOM 2173 C C . TYR A 1 286 ? 2.988 -39.25 -6.633 1 95.69 286 TYR A C 1
ATOM 2175 O O . TYR A 1 286 ? 1.922 -39.844 -6.707 1 95.69 286 TYR A O 1
ATOM 2183 N N . GLY A 1 287 ? 3.871 -39.125 -7.633 1 95.12 287 GLY A N 1
ATOM 2184 C CA . GLY A 1 287 ? 3.555 -39.688 -8.938 1 95.12 287 GLY A CA 1
ATOM 2185 C C . GLY A 1 287 ? 4.574 -40.688 -9.406 1 95.12 287 GLY A C 1
ATOM 2186 O O . GLY A 1 287 ? 5.754 -40.625 -9.062 1 95.12 287 GLY A O 1
ATOM 2187 N N . VAL A 1 288 ? 4.051 -41.656 -10.195 1 95.31 288 VAL A N 1
ATOM 2188 C CA . VAL A 1 288 ? 4.895 -42.719 -10.773 1 95.31 288 VAL A CA 1
ATOM 2189 C C . VAL A 1 288 ? 4.496 -42.969 -12.227 1 95.31 288 VAL A C 1
ATOM 2191 O O . VAL A 1 288 ? 3.322 -43.188 -12.523 1 95.31 288 VAL A O 1
ATOM 2194 N N . LEU A 1 289 ? 5.469 -42.812 -13.078 1 95.12 289 LEU A N 1
ATOM 2195 C CA . LEU A 1 289 ? 5.293 -43.375 -14.414 1 95.12 289 LEU A CA 1
ATOM 2196 C C . LEU A 1 289 ? 5.707 -44.812 -14.453 1 95.12 289 LEU A C 1
ATOM 2198 O O . LEU A 1 289 ? 6.875 -45.156 -14.227 1 95.12 289 LEU A O 1
ATOM 2202 N N . ALA A 1 290 ? 4.723 -45.688 -14.805 1 96.06 290 ALA A N 1
ATOM 2203 C CA . ALA A 1 290 ? 4.961 -47.125 -14.633 1 96.06 290 ALA A CA 1
ATOM 2204 C C . ALA A 1 290 ? 4.527 -47.906 -15.867 1 96.06 290 ALA A C 1
ATOM 2206 O O . ALA A 1 290 ? 3.662 -47.469 -16.625 1 96.06 290 ALA A O 1
ATOM 2207 N N . LYS A 1 291 ? 5.195 -49.094 -15.992 1 96.31 291 LYS A N 1
ATOM 2208 C CA . LYS A 1 291 ? 4.656 -50.125 -16.844 1 96.31 291 LYS A CA 1
ATOM 2209 C C . LYS A 1 291 ? 3.844 -51.125 -16.031 1 96.31 291 LYS A C 1
ATOM 2211 O O . LYS A 1 291 ? 4.266 -51.562 -14.953 1 96.31 291 LYS A O 1
ATOM 2216 N N . VAL A 1 292 ? 2.719 -51.406 -16.562 1 95.56 292 VAL A N 1
ATOM 2217 C CA . VAL A 1 292 ? 1.813 -52.312 -15.836 1 95.56 292 VAL A CA 1
ATOM 2218 C C . VAL A 1 292 ? 1.831 -53.688 -16.484 1 95.56 292 VAL A C 1
ATOM 2220 O O . VAL A 1 292 ? 1.933 -53.812 -17.703 1 95.56 292 VAL A O 1
ATOM 2223 N N . ASP A 1 293 ? 1.785 -54.719 -15.617 1 94.5 293 ASP A N 1
ATOM 2224 C CA . ASP A 1 293 ? 1.667 -56.094 -16.094 1 94.5 293 ASP A CA 1
ATOM 2225 C C . ASP A 1 293 ? 0.262 -56.375 -16.625 1 94.5 293 ASP A C 1
ATOM 2227 O O . ASP A 1 293 ? -0.706 -56.375 -15.852 1 94.5 293 ASP A O 1
ATOM 2231 N N . GLU A 1 294 ? 0.232 -56.656 -17.891 1 90.38 294 GLU A N 1
ATOM 2232 C CA . GLU A 1 294 ? -1.081 -56.875 -18.484 1 90.38 294 GLU A CA 1
ATOM 2233 C C . GLU A 1 294 ? -1.32 -58.375 -18.734 1 90.38 294 GLU A C 1
ATOM 2235 O O . GLU A 1 294 ? -2.312 -58.75 -19.359 1 90.38 294 GLU A O 1
ATOM 2240 N N . SER A 1 295 ? -0.468 -59.156 -18.297 1 88.12 295 SER A N 1
ATOM 2241 C CA . SER A 1 295 ? -0.54 -60.594 -18.625 1 88.12 295 SER A CA 1
ATOM 2242 C C . SER A 1 295 ? -1.736 -61.25 -17.953 1 88.12 295 SER A C 1
ATOM 2244 O O . SER A 1 295 ? -2.338 -62.188 -18.516 1 88.12 295 SER A O 1
ATOM 2246 N N . SER A 1 296 ? -2.07 -60.844 -16.844 1 79.81 296 SER A N 1
ATOM 2247 C CA . SER A 1 296 ? -3.119 -61.531 -16.094 1 79.81 296 SER A CA 1
ATOM 2248 C C . SER A 1 296 ? -4.402 -60.688 -16.062 1 79.81 296 SER A C 1
ATOM 2250 O O . SER A 1 296 ? -5.332 -61 -15.312 1 79.81 296 SER A O 1
ATOM 2252 N N . ILE A 1 297 ? -4.449 -59.719 -16.922 1 79.06 297 ILE A N 1
ATOM 2253 C CA . ILE A 1 297 ? -5.621 -58.875 -16.828 1 79.06 297 ILE A CA 1
ATOM 2254 C C . ILE A 1 297 ? -6.676 -59.312 -17.844 1 79.06 297 ILE A C 1
ATOM 2256 O O . ILE A 1 297 ? -6.359 -59.594 -19 1 79.06 297 ILE A O 1
ATOM 2260 N N . PRO A 1 298 ? -7.832 -59.594 -17.484 1 80.38 298 PRO A N 1
ATOM 2261 C CA . PRO A 1 298 ? -8.883 -60.094 -18.375 1 80.38 298 PRO A CA 1
ATOM 2262 C C . PRO A 1 298 ? -9.188 -59.156 -19.531 1 80.38 298 PRO A C 1
ATOM 2264 O O . PRO A 1 298 ? -9.5 -59.594 -20.625 1 80.38 298 PRO A O 1
ATOM 2267 N N . ASP A 1 299 ? -9.242 -57.875 -19.328 1 88.88 299 ASP A N 1
ATOM 2268 C CA . ASP A 1 299 ? -9.531 -56.844 -20.312 1 88.88 299 ASP A CA 1
ATOM 2269 C C . ASP A 1 299 ? -8.383 -55.844 -20.406 1 88.88 299 ASP A C 1
ATOM 2271 O O . ASP A 1 299 ? -8.203 -55 -19.531 1 88.88 299 ASP A O 1
ATOM 2275 N N . SER A 1 300 ? -7.738 -55.875 -21.484 1 86.81 300 SER A N 1
ATOM 2276 C CA . SER A 1 300 ? -6.508 -55.094 -21.641 1 86.81 300 SER A CA 1
ATOM 2277 C C . SER A 1 300 ? -6.809 -53.625 -21.922 1 86.81 300 SER A C 1
ATOM 2279 O O . SER A 1 300 ? -5.902 -52.812 -21.922 1 86.81 300 SER A O 1
ATOM 2281 N N . ASP A 1 301 ? -8.062 -53.344 -22.078 1 92.25 301 ASP A N 1
ATOM 2282 C CA . ASP A 1 301 ? -8.461 -51.938 -22.281 1 92.25 301 ASP A CA 1
ATOM 2283 C C . ASP A 1 301 ? -8.453 -51.188 -20.969 1 92.25 301 ASP A C 1
ATOM 2285 O O . ASP A 1 301 ? -8.531 -49.938 -20.969 1 92.25 301 ASP A O 1
ATOM 2289 N N . TYR A 1 302 ? -8.266 -51.875 -19.953 1 93.69 302 TYR A N 1
ATOM 2290 C CA . TYR A 1 302 ? -8.336 -51.281 -18.641 1 93.69 302 TYR A CA 1
ATOM 2291 C C . TYR A 1 302 ? -7.086 -51.594 -17.828 1 93.69 302 TYR A C 1
ATOM 2293 O O . TYR A 1 302 ? -6.457 -52.625 -18.031 1 93.69 302 TYR A O 1
ATOM 2301 N N . ALA A 1 303 ? -6.66 -50.781 -17 1 93.19 303 ALA A N 1
ATOM 2302 C CA . ALA A 1 303 ? -5.785 -51.031 -15.852 1 93.19 303 ALA A CA 1
ATOM 2303 C C . ALA A 1 303 ? -6.543 -50.875 -14.539 1 93.19 303 ALA A C 1
ATOM 2305 O O . ALA A 1 303 ? -6.695 -49.75 -14.023 1 93.19 303 ALA A O 1
ATOM 2306 N N . GLY A 1 304 ? -6.891 -52 -13.977 1 92.12 304 GLY A N 1
ATOM 2307 C CA . GLY A 1 304 ? -7.883 -51.906 -12.914 1 92.12 304 GLY A CA 1
ATOM 2308 C C . GLY A 1 304 ? -9.195 -51.281 -13.383 1 92.12 304 GLY A C 1
ATOM 2309 O O . GLY A 1 304 ? -9.75 -51.719 -14.398 1 92.12 304 GLY A O 1
ATOM 2310 N N . PRO A 1 305 ? -9.672 -50.344 -12.641 1 93.5 305 PRO A N 1
ATOM 2311 C CA . PRO A 1 305 ? -10.922 -49.688 -13.062 1 93.5 305 PRO A CA 1
ATOM 2312 C C . PRO A 1 305 ? -10.703 -48.594 -14.086 1 93.5 305 PRO A C 1
ATOM 2314 O O . PRO A 1 305 ? -11.664 -47.969 -14.57 1 93.5 305 PRO A O 1
ATOM 2317 N N . TYR A 1 306 ? -9.508 -48.312 -14.445 1 96.56 306 TYR A N 1
ATOM 2318 C CA . TYR A 1 306 ? -9.195 -47.125 -15.266 1 96.56 306 TYR A CA 1
ATOM 2319 C C . TYR A 1 306 ? -9.156 -47.5 -16.75 1 96.56 306 TYR A C 1
ATOM 2321 O O . TYR A 1 306 ? -8.352 -48.344 -17.156 1 96.56 306 TYR A O 1
ATOM 2329 N N . TYR A 1 307 ? -10.031 -46.875 -17.516 1 96.38 307 TYR A N 1
ATOM 2330 C CA . TYR A 1 307 ? -10.07 -47.062 -18.953 1 96.38 307 TYR A CA 1
ATOM 2331 C C . TYR A 1 307 ? -8.875 -46.406 -19.625 1 96.38 307 TYR A C 1
ATOM 2333 O O . TYR A 1 307 ? -8.602 -45.219 -19.406 1 96.38 307 TYR A O 1
ATOM 2341 N N . LYS A 1 308 ? -8.172 -47.125 -20.438 1 95.81 308 LYS A N 1
ATOM 2342 C CA . LYS A 1 308 ? -6.898 -46.656 -20.969 1 95.81 308 LYS A CA 1
ATOM 2343 C C . LYS A 1 308 ? -7.113 -45.531 -22 1 95.81 308 LYS A C 1
ATOM 2345 O O . LYS A 1 308 ? -6.176 -44.812 -22.344 1 95.81 308 LYS A O 1
ATOM 2350 N N . GLU A 1 309 ? -8.312 -45.406 -22.484 1 96.38 309 GLU A N 1
ATOM 2351 C CA . GLU A 1 309 ? -8.602 -44.344 -23.469 1 96.38 309 GLU A CA 1
ATOM 2352 C C . GLU A 1 309 ? -9.25 -43.125 -22.812 1 96.38 309 GLU A C 1
ATOM 2354 O O . GLU A 1 309 ? -9.719 -42.219 -23.5 1 96.38 309 GLU A O 1
ATOM 2359 N N . ALA A 1 310 ? -9.242 -43.062 -21.5 1 97.94 310 ALA A N 1
ATOM 2360 C CA . ALA A 1 310 ? -9.75 -41.938 -20.734 1 97.94 310 ALA A CA 1
ATOM 2361 C C . ALA A 1 310 ? -8.734 -41.469 -19.703 1 97.94 310 ALA A C 1
ATOM 2363 O O . ALA A 1 310 ? -7.992 -42.281 -19.141 1 97.94 310 ALA A O 1
ATOM 2364 N N . MET A 1 311 ? -8.695 -40.188 -19.578 1 97.81 311 MET A N 1
ATOM 2365 C CA . MET A 1 311 ? -7.949 -39.625 -18.453 1 97.81 311 MET A CA 1
ATOM 2366 C C . MET A 1 311 ? -8.75 -39.75 -17.156 1 97.81 311 MET A C 1
ATOM 2368 O O . MET A 1 311 ? -9.953 -39.469 -17.141 1 97.81 311 MET A O 1
ATOM 2372 N N . THR A 1 312 ? -8.18 -40.281 -16.078 1 98.62 312 THR A N 1
ATOM 2373 C CA . THR A 1 312 ? -8.836 -40.25 -14.773 1 98.62 312 THR A CA 1
ATOM 2374 C C . THR A 1 312 ? -8.438 -39 -13.992 1 98.62 312 THR A C 1
ATOM 2376 O O . THR A 1 312 ? -7.289 -38.875 -13.555 1 98.62 312 THR A O 1
ATOM 2379 N N . LEU A 1 313 ? -9.375 -38.125 -13.766 1 98.31 313 LEU A N 1
ATOM 2380 C CA . LEU A 1 313 ? -9.109 -36.875 -13.102 1 98.31 313 LEU A CA 1
ATOM 2381 C C . LEU A 1 313 ? -9.164 -37.031 -11.586 1 98.31 313 LEU A C 1
ATOM 2383 O O . LEU A 1 313 ? -8.336 -36.438 -10.875 1 98.31 313 LEU A O 1
ATOM 2387 N N . PHE A 1 314 ? -10.219 -37.719 -11.094 1 98.19 314 PHE A N 1
ATOM 2388 C CA . PHE A 1 314 ? -10.398 -37.938 -9.664 1 98.19 314 PHE A CA 1
ATOM 2389 C C . PHE A 1 314 ? -10.852 -39.344 -9.367 1 98.19 314 PHE A C 1
ATOM 2391 O O . PHE A 1 314 ? -11.852 -39.812 -9.922 1 98.19 314 PHE A O 1
ATOM 2398 N N . ASP A 1 315 ? -10.156 -40.062 -8.555 1 98.62 315 ASP A N 1
ATOM 2399 C CA . ASP A 1 315 ? -10.664 -41.25 -7.871 1 98.62 315 ASP A CA 1
ATOM 2400 C C . ASP A 1 315 ? -10.602 -41.062 -6.355 1 98.62 315 ASP A C 1
ATOM 2402 O O . ASP A 1 315 ? -9.578 -41.344 -5.734 1 98.62 315 ASP A O 1
ATOM 2406 N N . TYR A 1 316 ? -11.719 -40.688 -5.75 1 98.31 316 TYR A N 1
ATOM 2407 C CA . TYR A 1 316 ? -11.781 -40.375 -4.324 1 98.31 316 TYR A CA 1
ATOM 2408 C C . TYR A 1 316 ? -12.266 -41.594 -3.525 1 98.31 316 TYR A C 1
ATOM 2410 O O . TYR A 1 316 ? -12.57 -41.469 -2.336 1 98.31 316 TYR A O 1
ATOM 2418 N N . ARG A 1 317 ? -12.398 -42.719 -4.16 1 97.44 317 ARG A N 1
ATOM 2419 C CA . ARG A 1 317 ? -12.859 -43.875 -3.439 1 97.44 317 ARG A CA 1
ATOM 2420 C C . ARG A 1 317 ? -11.867 -44.281 -2.357 1 97.44 317 ARG A C 1
ATOM 2422 O O . ARG A 1 317 ? -10.664 -44.062 -2.492 1 97.44 317 ARG A O 1
ATOM 2429 N N . THR A 1 318 ? -12.398 -44.875 -1.28 1 96.94 318 THR A N 1
ATOM 2430 C CA . THR A 1 318 ? -11.555 -45.25 -0.148 1 96.94 318 THR A CA 1
ATOM 2431 C C . THR A 1 318 ? -11.734 -46.719 0.194 1 96.94 318 THR A C 1
ATOM 2433 O O . THR A 1 318 ? -11.383 -47.156 1.296 1 96.94 318 THR A O 1
ATOM 2436 N N . ASP A 1 319 ? -12.258 -47.469 -0.695 1 95.31 319 ASP A N 1
ATOM 2437 C CA . ASP A 1 319 ? -12.57 -48.844 -0.427 1 95.31 319 ASP A CA 1
ATOM 2438 C C . ASP A 1 319 ? -11.305 -49.688 -0.365 1 95.31 319 ASP A C 1
ATOM 2440 O O . ASP A 1 319 ? -11.359 -50.875 0.003 1 95.31 319 ASP A O 1
ATOM 2444 N N . HIS A 1 320 ? -10.188 -49.188 -0.657 1 94.31 320 HIS A N 1
ATOM 2445 C CA . HIS A 1 320 ? -8.922 -49.906 -0.581 1 94.31 320 HIS A CA 1
ATOM 2446 C C . HIS A 1 320 ? -8.391 -49.906 0.849 1 94.31 320 HIS A C 1
ATOM 2448 O O . HIS A 1 320 ? -7.43 -50.625 1.145 1 94.31 320 HIS A O 1
ATOM 2454 N N . PHE A 1 321 ? -9.039 -49.188 1.684 1 95.44 321 PHE A N 1
ATOM 2455 C CA . PHE A 1 321 ? -8.664 -49.25 3.092 1 95.44 321 PHE A CA 1
ATOM 2456 C C . PHE A 1 321 ? -9.609 -50.156 3.873 1 95.44 321 PHE A C 1
ATOM 2458 O O . PHE A 1 321 ? -10.82 -50.125 3.66 1 95.44 321 PHE A O 1
ATOM 2465 N N . PRO A 1 322 ? -9.102 -50.906 4.82 1 93.44 322 PRO A N 1
ATOM 2466 C CA . PRO A 1 322 ? -9.977 -51.781 5.625 1 93.44 322 PRO A CA 1
ATOM 2467 C C . PRO A 1 322 ? -10.914 -50.969 6.531 1 93.44 322 PRO A C 1
ATOM 2469 O O . PRO A 1 322 ? -10.5 -49.969 7.117 1 93.44 322 PRO A O 1
ATOM 2472 N N . GLU A 1 323 ? -12.094 -51.531 6.629 1 91.38 323 GLU A N 1
ATOM 2473 C CA . GLU A 1 323 ? -13.078 -50.844 7.484 1 91.38 323 GLU A CA 1
ATOM 2474 C C . GLU A 1 323 ? -12.578 -50.781 8.93 1 91.38 323 GLU A C 1
ATOM 2476 O O . GLU A 1 323 ? -12.039 -51.75 9.461 1 91.38 323 GLU A O 1
ATOM 2481 N N . GLY A 1 324 ? -12.742 -49.688 9.5 1 90.69 324 GLY A N 1
ATOM 2482 C CA . GLY A 1 324 ? -12.391 -49.5 10.898 1 90.69 324 GLY A CA 1
ATOM 2483 C C . GLY A 1 324 ? -10.906 -49.281 11.125 1 90.69 324 GLY A C 1
ATOM 2484 O O . GLY A 1 324 ? -10.461 -49.094 12.258 1 90.69 324 GLY A O 1
ATOM 2485 N N . SER A 1 325 ? -10.164 -49.219 10.062 1 94.62 325 SER A N 1
ATOM 2486 C CA . SER A 1 325 ? -8.719 -49.062 10.203 1 94.62 325 SER A CA 1
ATOM 2487 C C . SER A 1 325 ? -8.32 -47.625 10.445 1 94.62 325 SER A C 1
ATOM 2489 O O . SER A 1 325 ? -9.094 -46.719 10.148 1 94.62 325 SER A O 1
ATOM 2491 N N . ASN A 1 326 ? -7.145 -47.531 11.07 1 94.19 326 ASN A N 1
ATOM 2492 C CA . ASN A 1 326 ? -6.57 -46.219 11.25 1 94.19 326 ASN A CA 1
ATOM 2493 C C . ASN A 1 326 ? -6.289 -45.531 9.914 1 94.19 326 ASN A C 1
ATOM 2495 O O . ASN A 1 326 ? -6.402 -44.312 9.797 1 94.19 326 ASN A O 1
ATOM 2499 N N . GLU A 1 327 ? -5.879 -46.281 8.977 1 94.31 327 GLU A N 1
ATOM 2500 C CA . GLU A 1 327 ? -5.602 -45.75 7.637 1 94.31 327 GLU A CA 1
ATOM 2501 C C . GLU A 1 327 ? -6.855 -45.156 7.008 1 94.31 327 GLU A C 1
ATOM 2503 O O . GLU A 1 327 ? -6.797 -44.094 6.391 1 94.31 327 GLU A O 1
ATOM 2508 N N . LEU A 1 328 ? -7.934 -45.812 7.172 1 95.12 328 LEU A N 1
ATOM 2509 C CA . LEU A 1 328 ? -9.188 -45.312 6.648 1 95.12 328 LEU A CA 1
ATOM 2510 C C . LEU A 1 328 ? -9.57 -44 7.344 1 95.12 328 LEU A C 1
ATOM 2512 O O . LEU A 1 328 ? -9.992 -43.031 6.691 1 95.12 328 LEU A O 1
ATOM 2516 N N . SER A 1 329 ? -9.43 -44 8.648 1 95.56 329 SER A N 1
ATOM 2517 C CA . SER A 1 329 ? -9.75 -42.812 9.414 1 95.56 329 SER A CA 1
ATOM 2518 C C . SER A 1 329 ? -8.922 -41.625 8.945 1 95.56 329 SER A C 1
ATOM 2520 O O . SER A 1 329 ? -9.445 -40.5 8.781 1 95.56 329 SER A O 1
ATOM 2522 N N . LYS A 1 330 ? -7.68 -41.812 8.711 1 94.94 330 LYS A N 1
ATOM 2523 C CA . LYS A 1 330 ? -6.797 -40.781 8.227 1 94.94 330 LYS A CA 1
ATOM 2524 C C . LYS A 1 330 ? -7.199 -40.312 6.824 1 94.94 330 LYS A C 1
ATOM 2526 O O . LYS A 1 330 ? -7.219 -39.125 6.539 1 94.94 330 LYS A O 1
ATOM 2531 N N . ALA A 1 331 ? -7.461 -41.219 6.012 1 94.88 331 ALA A N 1
ATOM 2532 C CA . ALA A 1 331 ? -7.828 -40.938 4.629 1 94.88 331 ALA A CA 1
ATOM 2533 C C . ALA A 1 331 ? -9.148 -40.156 4.559 1 94.88 331 ALA A C 1
ATOM 2535 O O . ALA A 1 331 ? -9.336 -39.312 3.678 1 94.88 331 ALA A O 1
ATOM 2536 N N . GLU A 1 332 ? -10.031 -40.469 5.484 1 95.19 332 GLU A N 1
ATOM 2537 C CA . GLU A 1 332 ? -11.312 -39.75 5.52 1 95.19 332 GLU A CA 1
ATOM 2538 C C . GLU A 1 332 ? -11.133 -38.312 5.965 1 95.19 332 GLU A C 1
ATOM 2540 O O . GLU A 1 332 ? -11.805 -37.406 5.445 1 95.19 332 GLU A O 1
ATOM 2545 N N . LYS A 1 333 ? -10.266 -38.125 6.867 1 95 333 LYS A N 1
ATOM 2546 C CA . LYS A 1 333 ? -10.039 -36.781 7.418 1 95 333 LYS A CA 1
ATOM 2547 C C . LYS A 1 333 ? -9.203 -35.938 6.465 1 95 333 LYS A C 1
ATOM 2549 O O . LYS A 1 333 ? -9.438 -34.719 6.34 1 95 333 LYS A O 1
ATOM 2554 N N . ALA A 1 334 ? -8.227 -36.531 5.852 1 96.31 334 ALA A N 1
ATOM 2555 C CA . ALA A 1 334 ? -7.34 -35.875 4.887 1 96.31 334 ALA A CA 1
ATOM 2556 C C . ALA A 1 334 ? -7.309 -36.625 3.568 1 96.31 334 ALA A C 1
ATOM 2558 O O . ALA A 1 334 ? -6.336 -37.344 3.277 1 96.31 334 ALA A O 1
ATOM 2559 N N . PRO A 1 335 ? -8.273 -36.406 2.811 1 97.44 335 PRO A N 1
ATOM 2560 C CA . PRO A 1 335 ? -8.453 -37.25 1.635 1 97.44 335 PRO A CA 1
ATOM 2561 C C . PRO A 1 335 ? -7.418 -37 0.546 1 97.44 335 PRO A C 1
ATOM 2563 O O . PRO A 1 335 ? -6.949 -35.844 0.396 1 97.44 335 PRO A O 1
ATOM 2566 N N . THR A 1 336 ? -7.043 -38.031 -0.13 1 98.12 336 THR A N 1
ATOM 2567 C CA . THR A 1 336 ? -6.301 -37.969 -1.385 1 98.12 336 THR A CA 1
ATOM 2568 C C . THR A 1 336 ? -7.098 -38.625 -2.516 1 98.12 336 THR A C 1
ATOM 2570 O O . THR A 1 336 ? -8.117 -39.281 -2.275 1 98.12 336 THR A O 1
ATOM 2573 N N . PHE A 1 337 ? -6.711 -38.375 -3.682 1 98.5 337 PHE A N 1
ATOM 2574 C CA . PHE A 1 337 ? -7.332 -38.969 -4.848 1 98.5 337 PHE A CA 1
ATOM 2575 C C . PHE A 1 337 ? -6.277 -39.438 -5.84 1 98.5 337 PHE A C 1
ATOM 2577 O O . PHE A 1 337 ? -5.137 -39 -5.809 1 98.5 337 PHE A O 1
ATOM 2584 N N . MET A 1 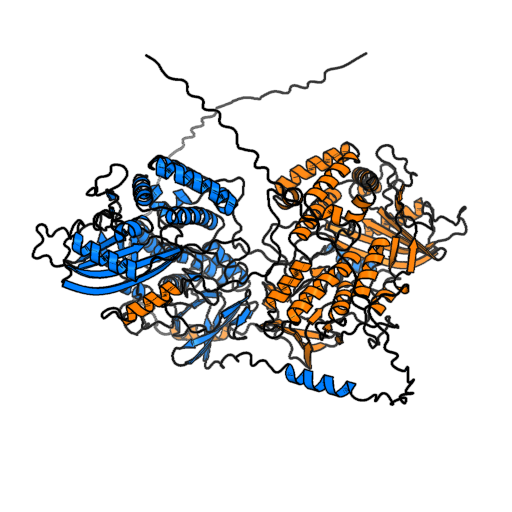338 ? -6.684 -40.344 -6.684 1 98.38 338 MET A N 1
ATOM 2585 C CA . MET A 1 338 ? -5.824 -40.844 -7.75 1 98.38 338 MET A CA 1
ATOM 2586 C C . MET A 1 338 ? -6.07 -40.094 -9.055 1 98.38 338 MET A C 1
ATOM 2588 O O . MET A 1 338 ? -7.219 -39.875 -9.453 1 98.38 338 MET A O 1
ATOM 2592 N N . TYR A 1 339 ? -5.027 -39.562 -9.547 1 96.81 339 TYR A N 1
ATOM 2593 C CA . TYR A 1 339 ? -4.887 -39.031 -10.891 1 96.81 339 TYR A CA 1
ATOM 2594 C C . TYR A 1 339 ? -4.145 -40 -11.797 1 96.81 339 TYR A C 1
ATOM 2596 O O . TYR A 1 339 ? -3.006 -40.375 -11.508 1 96.81 339 TYR A O 1
ATOM 2604 N N . ALA A 1 340 ? -4.781 -40.469 -12.859 1 98 340 ALA A N 1
ATOM 2605 C CA . ALA A 1 340 ? -4.148 -41.5 -13.695 1 98 340 ALA A CA 1
ATOM 2606 C C . ALA A 1 340 ? -4.188 -41.094 -15.172 1 98 340 ALA A C 1
ATOM 2608 O O . ALA A 1 340 ? -5.246 -40.75 -15.703 1 98 340 ALA A O 1
ATOM 2609 N N . MET A 1 341 ? -3 -41.219 -15.812 1 97.56 341 MET A N 1
ATOM 2610 C CA . MET A 1 341 ? -2.828 -40.875 -17.219 1 97.56 341 MET A CA 1
ATOM 2611 C C . MET A 1 341 ? -2.275 -42.062 -18 1 97.56 341 MET A C 1
ATOM 2613 O O . MET A 1 341 ? -1.06 -42.219 -18.125 1 97.56 341 MET A O 1
ATOM 2617 N N . PRO A 1 342 ? -3.229 -42.812 -18.609 1 97.44 342 PRO A N 1
ATOM 2618 C CA . PRO A 1 342 ? -2.711 -43.844 -19.484 1 97.44 342 PRO A CA 1
ATOM 2619 C C . PRO A 1 342 ? -2.027 -43.281 -20.734 1 97.44 342 PRO A C 1
ATOM 2621 O O . PRO A 1 342 ? -2.586 -42.406 -21.406 1 97.44 342 PRO A O 1
ATOM 2624 N N . LEU A 1 343 ? -0.861 -43.75 -20.953 1 95.94 343 LEU A N 1
ATOM 2625 C CA . LEU A 1 343 ? -0.117 -43.312 -22.141 1 95.94 343 LEU A CA 1
ATOM 2626 C C . LEU A 1 343 ? -0.111 -44.406 -23.219 1 95.94 343 LEU A C 1
ATOM 2628 O O . LEU A 1 343 ? -1.157 -44.969 -23.531 1 95.94 343 LEU A O 1
ATOM 2632 N N . ASP A 1 344 ? 0.993 -44.656 -23.859 1 90.94 344 ASP A N 1
ATOM 2633 C CA . ASP A 1 344 ? 1.04 -45.688 -24.906 1 90.94 344 ASP A CA 1
ATOM 2634 C C . ASP A 1 344 ? 1.243 -47.094 -24.312 1 90.94 344 ASP A C 1
ATOM 2636 O O . ASP A 1 344 ? 2.02 -47.25 -23.375 1 90.94 344 ASP A O 1
ATOM 2640 N N . GLY A 1 345 ? 0.454 -48.031 -24.812 1 90.88 345 GLY A N 1
ATOM 2641 C CA . GLY A 1 345 ? 0.604 -49.406 -24.375 1 90.88 345 GLY A CA 1
ATOM 2642 C C . GLY A 1 345 ? 0.226 -49.625 -22.922 1 90.88 345 GLY A C 1
ATOM 2643 O O . GLY A 1 345 ? -0.866 -49.219 -22.5 1 90.88 345 GLY A O 1
ATOM 2644 N N . ASN A 1 346 ? 1.178 -50.188 -22.203 1 93.62 346 ASN A N 1
ATOM 2645 C CA . ASN A 1 346 ? 0.926 -50.5 -20.812 1 93.62 346 ASN A CA 1
ATOM 2646 C C . ASN A 1 346 ? 1.588 -49.5 -19.875 1 93.62 346 ASN A C 1
ATOM 2648 O O . ASN A 1 346 ? 1.781 -49.781 -18.688 1 93.62 346 ASN A O 1
ATOM 2652 N N . ARG A 1 347 ? 1.942 -48.281 -20.484 1 96 347 ARG A N 1
ATOM 2653 C CA . ARG A 1 347 ? 2.551 -47.219 -19.688 1 96 347 ARG A CA 1
ATOM 2654 C C . ARG A 1 347 ? 1.486 -46.312 -19.109 1 96 347 ARG A C 1
ATOM 2656 O O . ARG A 1 347 ? 0.676 -45.75 -19.859 1 96 347 ARG A O 1
ATOM 2663 N N . ILE A 1 348 ? 1.501 -46.156 -17.797 1 96.94 348 ILE A N 1
ATOM 2664 C CA . ILE A 1 348 ? 0.499 -45.344 -17.141 1 96.94 348 ILE A CA 1
ATOM 2665 C C . ILE A 1 348 ? 1.161 -44.5 -16.062 1 96.94 348 ILE A C 1
ATOM 2667 O O . ILE A 1 348 ? 2.004 -44.969 -15.305 1 96.94 348 ILE A O 1
ATOM 2671 N N . PHE A 1 349 ? 0.871 -43.188 -16.078 1 96.62 349 PHE A N 1
ATOM 2672 C CA . PHE A 1 349 ? 1.26 -42.281 -14.977 1 96.62 349 PHE A CA 1
ATOM 2673 C C . PHE A 1 349 ? 0.195 -42.281 -13.883 1 96.62 349 PHE A C 1
ATOM 2675 O O . PHE A 1 349 ? -0.972 -42 -14.148 1 96.62 349 PHE A O 1
ATOM 2682 N N . PHE A 1 350 ? 0.571 -42.719 -12.656 1 97.69 350 PHE A N 1
ATOM 2683 C CA . PHE A 1 350 ? -0.291 -42.656 -11.477 1 97.69 350 PHE A CA 1
ATOM 2684 C C . PHE A 1 350 ? 0.189 -41.625 -10.492 1 97.69 350 PHE A C 1
ATOM 2686 O O . PHE A 1 350 ? 1.383 -41.531 -10.188 1 97.69 350 PHE A O 1
ATOM 2693 N N . GLU A 1 351 ? -0.729 -40.812 -10 1 97.62 351 GLU A N 1
ATOM 2694 C CA . GLU A 1 351 ? -0.355 -39.812 -9.023 1 97.62 351 GLU A CA 1
ATOM 2695 C C . GLU A 1 351 ? -1.37 -39.719 -7.887 1 97.62 351 GLU A C 1
ATOM 2697 O O . GLU A 1 351 ? -2.545 -39.438 -8.117 1 97.62 351 GLU A O 1
ATOM 2702 N N . GLU A 1 352 ? -0.975 -40.094 -6.688 1 98.31 352 GLU A N 1
ATOM 2703 C CA . GLU A 1 352 ? -1.781 -39.875 -5.488 1 98.31 352 GLU A CA 1
ATOM 2704 C C . GLU A 1 352 ? -1.65 -38.469 -4.973 1 98.31 352 GLU A C 1
ATOM 2706 O O . GLU A 1 352 ? -0.555 -38.031 -4.613 1 98.31 352 GLU A O 1
ATOM 2711 N N . THR A 1 353 ? -2.775 -37.719 -4.926 1 98.06 353 THR A N 1
ATOM 2712 C CA . THR A 1 353 ? -2.721 -36.25 -4.77 1 98.06 353 THR A CA 1
ATOM 2713 C C . THR A 1 353 ? -3.625 -35.812 -3.629 1 98.06 353 THR A C 1
ATOM 2715 O O . THR A 1 353 ? -4.773 -36.25 -3.527 1 98.06 353 THR A O 1
ATOM 2718 N N . SER A 1 354 ? -3.105 -35.062 -2.709 1 97.56 354 SER A N 1
ATO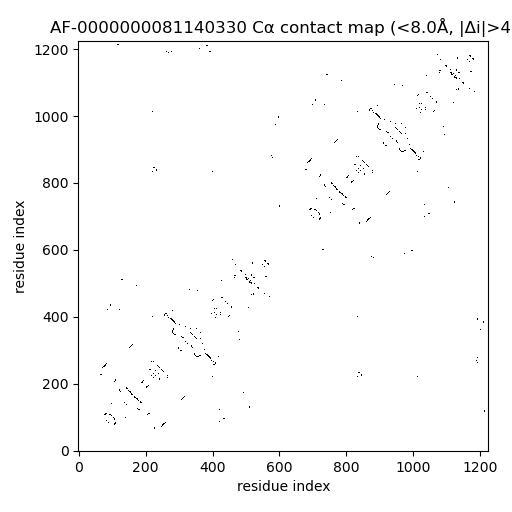M 2719 C CA . SER A 1 354 ? -3.908 -34.219 -1.832 1 97.56 354 SER A CA 1
ATOM 2720 C C . SER A 1 354 ? -4.246 -32.906 -2.506 1 97.56 354 SER A C 1
ATOM 2722 O O . SER A 1 354 ? -3.355 -32.094 -2.824 1 97.56 354 SER A O 1
ATOM 2724 N N . LEU A 1 355 ? -5.469 -32.656 -2.75 1 96.94 355 LEU A N 1
ATOM 2725 C CA . LEU A 1 355 ? -5.871 -31.484 -3.539 1 96.94 355 LEU A CA 1
ATOM 2726 C C . LEU A 1 355 ? -5.363 -30.203 -2.902 1 96.94 355 LEU A C 1
ATOM 2728 O O . LEU A 1 355 ? -4.684 -29.406 -3.555 1 96.94 355 LEU A O 1
ATOM 2732 N N . VAL A 1 356 ? -5.727 -29.906 -1.726 1 95.38 356 VAL A N 1
ATOM 2733 C CA . VAL A 1 356 ? -5.246 -28.75 -0.978 1 95.38 356 VAL A CA 1
ATOM 2734 C C . VAL A 1 356 ? -5.371 -29.016 0.521 1 95.38 356 VAL A C 1
ATOM 2736 O O . VAL A 1 356 ? -6.391 -29.531 0.983 1 95.38 356 VAL A O 1
ATOM 2739 N N . ALA A 1 357 ? -4.312 -28.703 1.211 1 95.5 357 ALA A N 1
ATOM 2740 C CA . ALA A 1 357 ? -4.301 -28.906 2.658 1 95.5 357 ALA A CA 1
ATOM 2741 C C . ALA A 1 357 ? -3.35 -27.922 3.334 1 95.5 357 ALA A C 1
ATOM 2743 O O . ALA A 1 357 ? -2.434 -27.391 2.697 1 95.5 357 ALA A O 1
ATOM 2744 N N . ARG A 1 358 ? -3.596 -27.625 4.555 1 92.31 358 ARG A N 1
ATOM 2745 C CA . ARG A 1 358 ? -2.744 -26.797 5.414 1 92.31 358 ARG A CA 1
ATOM 2746 C C . ARG A 1 358 ? -2.824 -27.266 6.867 1 92.31 358 ARG A C 1
ATOM 2748 O O . ARG A 1 358 ? -3.861 -27.109 7.516 1 92.31 358 ARG A O 1
ATOM 2755 N N . PRO A 1 359 ? -1.776 -27.922 7.465 1 90.31 359 PRO A N 1
ATOM 2756 C CA . PRO A 1 359 ? -0.504 -28.203 6.797 1 90.31 359 PRO A CA 1
ATOM 2757 C C . PRO A 1 359 ? -0.643 -29.219 5.656 1 90.31 359 PRO A C 1
ATOM 2759 O O . PRO A 1 359 ? -1.692 -29.844 5.512 1 90.31 359 PRO A O 1
ATOM 2762 N N . ALA A 1 360 ? 0.366 -29.328 4.902 1 91.31 360 ALA A N 1
ATOM 2763 C CA . ALA A 1 360 ? 0.378 -30.234 3.762 1 91.31 360 ALA A CA 1
ATOM 2764 C C . ALA A 1 360 ? 0.37 -31.688 4.223 1 91.31 360 ALA A C 1
ATOM 2766 O O . ALA A 1 360 ? 0.96 -32.031 5.254 1 91.31 360 ALA A O 1
ATOM 2767 N N . VAL A 1 361 ? -0.329 -32.562 3.434 1 92.81 361 VAL A N 1
ATOM 2768 C CA . VAL A 1 361 ? -0.172 -34 3.609 1 92.81 361 VAL A CA 1
ATOM 2769 C C . VAL A 1 361 ? 1.255 -34.406 3.252 1 92.81 361 VAL A C 1
ATOM 2771 O O . VAL A 1 361 ? 1.873 -33.812 2.363 1 92.81 361 VAL A O 1
ATOM 2774 N N . SER A 1 362 ? 1.759 -35.375 3.924 1 93.06 362 SER A N 1
ATOM 2775 C CA . SER A 1 362 ? 3.141 -35.781 3.666 1 93.06 362 SER A CA 1
ATOM 2776 C C . SER A 1 362 ? 3.256 -36.562 2.369 1 93.06 362 SER A C 1
ATOM 2778 O O . SER A 1 362 ? 2.312 -37.25 1.97 1 93.06 362 SER A O 1
ATOM 2780 N N . PHE A 1 363 ? 4.449 -36.5 1.721 1 93.5 363 PHE A N 1
ATOM 2781 C CA . PHE A 1 363 ? 4.73 -37.281 0.529 1 93.5 363 PHE A CA 1
ATOM 2782 C C . PHE A 1 363 ? 4.723 -38.781 0.853 1 93.5 363 PHE A C 1
ATOM 2784 O O . PHE A 1 363 ? 4.254 -39.594 0.053 1 93.5 363 PHE A O 1
ATOM 2791 N N . GLN A 1 364 ? 5.184 -39.094 2.008 1 94 364 GLN A N 1
ATOM 2792 C CA . GLN A 1 364 ? 5.203 -40.469 2.439 1 94 364 GLN A CA 1
ATOM 2793 C C . GLN A 1 364 ? 3.793 -41.062 2.537 1 94 364 GLN A C 1
ATOM 2795 O O . GLN A 1 364 ? 3.545 -42.188 2.127 1 94 364 GLN A O 1
ATOM 2800 N N . GLU A 1 365 ? 2.973 -40.25 3.061 1 95.44 365 GLU A N 1
ATOM 2801 C CA . GLU A 1 365 ? 1.578 -40.688 3.148 1 95.44 365 GLU A CA 1
ATOM 2802 C C . GLU A 1 365 ? 0.983 -40.906 1.761 1 95.44 365 GLU A C 1
ATOM 2804 O O . GLU A 1 365 ? 0.275 -41.875 1.536 1 95.44 365 GLU A O 1
ATOM 2809 N N . CYS A 1 366 ? 1.27 -40.031 0.855 1 96.75 366 CYS A N 1
ATOM 2810 C CA . CYS A 1 366 ? 0.784 -40.188 -0.511 1 96.75 366 CYS A CA 1
ATOM 2811 C C . CYS A 1 366 ? 1.344 -41.469 -1.145 1 96.75 366 CYS A C 1
ATOM 2813 O O . CYS A 1 366 ? 0.62 -42.188 -1.822 1 96.75 366 CYS A O 1
ATOM 2815 N N . LYS A 1 367 ? 2.611 -41.719 -0.939 1 96.12 367 LYS A N 1
ATOM 2816 C CA . LYS A 1 367 ? 3.248 -42.906 -1.497 1 96.12 367 LYS A CA 1
ATOM 2817 C C . LYS A 1 367 ? 2.625 -44.188 -0.931 1 96.12 367 LYS A C 1
ATOM 2819 O O . LYS A 1 367 ? 2.336 -45.125 -1.675 1 96.12 367 LYS A O 1
ATOM 2824 N N . GLU A 1 368 ? 2.416 -44.188 0.372 1 96.81 368 GLU A N 1
ATOM 2825 C CA . GLU A 1 368 ? 1.817 -45.375 1.016 1 96.81 368 GLU A CA 1
ATOM 2826 C C . GLU A 1 368 ? 0.402 -45.594 0.501 1 96.81 368 GLU A C 1
ATOM 2828 O O . GLU A 1 368 ? 0.019 -46.75 0.251 1 96.81 368 GLU A O 1
ATOM 2833 N N . ARG A 1 369 ? -0.306 -44.594 0.343 1 97.88 369 ARG A N 1
ATOM 2834 C CA . ARG A 1 369 ? -1.673 -44.719 -0.152 1 97.88 369 ARG A CA 1
ATOM 2835 C C . ARG A 1 369 ? -1.687 -45.156 -1.606 1 97.88 369 ARG A C 1
ATOM 2837 O O . ARG A 1 369 ? -2.555 -45.938 -2.012 1 97.88 369 ARG A O 1
ATOM 2844 N N . TYR A 1 370 ? -0.742 -44.688 -2.359 1 97.44 370 TYR A N 1
ATOM 2845 C CA . TYR A 1 370 ? -0.565 -45.156 -3.732 1 97.44 370 TYR A CA 1
ATOM 2846 C C . TYR A 1 370 ? -0.347 -46.656 -3.779 1 97.44 370 TYR A C 1
ATOM 2848 O O . TYR A 1 370 ? -1.026 -47.375 -4.523 1 97.44 370 TYR A O 1
ATOM 2856 N N . LEU A 1 371 ? 0.514 -47.094 -2.939 1 97.19 371 LEU A N 1
ATOM 2857 C CA . LEU A 1 371 ? 0.858 -48.5 -2.924 1 97.19 371 LEU A CA 1
ATOM 2858 C C . LEU A 1 371 ? -0.339 -49.344 -2.5 1 97.19 371 LEU A C 1
ATOM 2860 O O . LEU A 1 371 ? -0.624 -50.375 -3.111 1 97.19 371 LEU A O 1
ATOM 2864 N N . THR A 1 372 ? -1 -48.875 -1.534 1 97.5 372 THR A N 1
ATOM 2865 C CA . THR A 1 372 ? -2.176 -49.594 -1.039 1 97.5 372 THR A CA 1
ATOM 2866 C C . THR A 1 372 ? -3.252 -49.688 -2.117 1 97.5 372 THR A C 1
ATOM 2868 O O . THR A 1 372 ? -3.885 -50.719 -2.293 1 97.5 372 THR A O 1
ATOM 2871 N N . ARG A 1 373 ? -3.414 -48.625 -2.801 1 97.69 373 ARG A N 1
ATOM 2872 C CA . ARG A 1 373 ? -4.422 -48.562 -3.855 1 97.69 373 ARG A CA 1
ATOM 2873 C C . ARG A 1 373 ? -4.059 -49.469 -5.016 1 97.69 373 ARG A C 1
ATOM 2875 O O . ARG A 1 373 ? -4.918 -50.188 -5.543 1 97.69 373 ARG A O 1
ATOM 2882 N N . MET A 1 374 ? -2.82 -49.5 -5.453 1 96.69 374 MET A N 1
ATOM 2883 C CA . MET A 1 374 ? -2.383 -50.375 -6.539 1 96.69 374 MET A CA 1
ATOM 2884 C C . MET A 1 374 ? -2.635 -51.844 -6.199 1 96.69 374 MET A C 1
ATOM 2886 O O . MET A 1 374 ? -3.145 -52.594 -7.027 1 96.69 374 MET A O 1
ATOM 2890 N N . GLU A 1 375 ? -2.35 -52.156 -4.98 1 95.94 375 GLU A N 1
ATOM 2891 C CA . GLU A 1 375 ? -2.572 -53.531 -4.531 1 95.94 375 GLU A CA 1
ATOM 2892 C C . GLU A 1 375 ? -4.059 -53.875 -4.551 1 95.94 375 GLU A C 1
ATOM 2894 O O . GLU A 1 375 ? -4.445 -54.938 -5.047 1 95.94 375 GLU A O 1
ATOM 2899 N N . HIS A 1 376 ? -4.809 -53.031 -4.043 1 95.81 376 HIS A N 1
ATOM 2900 C CA . HIS A 1 376 ? -6.25 -53.25 -3.969 1 95.81 376 HIS A CA 1
ATOM 2901 C C . HIS A 1 376 ? -6.855 -53.406 -5.359 1 95.81 376 HIS A C 1
ATOM 2903 O O . HIS A 1 376 ? -7.738 -54.25 -5.566 1 95.81 376 HIS A O 1
ATOM 2909 N N . LEU A 1 377 ? -6.348 -52.625 -6.277 1 94.56 377 LEU A N 1
ATOM 2910 C CA . LEU A 1 377 ? -6.926 -52.594 -7.617 1 94.56 377 LEU A CA 1
ATOM 2911 C C . LEU A 1 377 ? -6.348 -53.688 -8.492 1 94.56 377 LEU A C 1
ATOM 2913 O O . LEU A 1 377 ? -6.77 -53.875 -9.641 1 94.56 377 LEU A O 1
ATOM 2917 N N . GLY A 1 378 ? -5.43 -54.406 -7.973 1 92.94 378 GLY A N 1
ATOM 2918 C CA . GLY A 1 378 ? -4.82 -55.5 -8.719 1 92.94 378 GLY A CA 1
ATOM 2919 C C . GLY A 1 378 ? -3.908 -55.031 -9.836 1 92.94 378 GLY A C 1
ATOM 2920 O O . GLY A 1 378 ? -3.762 -55.688 -10.852 1 92.94 378 GLY A O 1
ATOM 2921 N N . ILE A 1 379 ? -3.422 -53.875 -9.711 1 95.31 379 ILE A N 1
ATOM 2922 C CA . ILE A 1 379 ? -2.498 -53.312 -10.703 1 95.31 379 ILE A CA 1
ATOM 2923 C C . ILE A 1 379 ? -1.062 -53.656 -10.312 1 95.31 379 ILE A C 1
ATOM 2925 O O . ILE A 1 379 ? -0.556 -53.188 -9.297 1 95.31 379 ILE A O 1
ATOM 2929 N N . THR A 1 380 ? -0.458 -54.469 -11.117 1 94.94 380 THR A N 1
ATOM 2930 C CA . THR A 1 380 ? 0.917 -54.906 -10.867 1 94.94 380 THR A CA 1
ATOM 2931 C C . THR A 1 380 ? 1.894 -54.062 -11.695 1 94.94 380 THR A C 1
ATOM 2933 O O . THR A 1 380 ? 1.823 -54.062 -12.922 1 94.94 380 THR A O 1
ATOM 2936 N N . ILE A 1 381 ? 2.789 -53.438 -11.016 1 95.31 381 ILE A N 1
ATOM 2937 C CA . ILE A 1 381 ? 3.797 -52.594 -11.664 1 95.31 381 ILE A CA 1
ATOM 2938 C C . ILE A 1 381 ? 5.031 -53.438 -11.984 1 95.31 381 ILE A C 1
ATOM 2940 O O . ILE A 1 381 ? 5.609 -54.062 -11.094 1 95.31 381 ILE A O 1
ATOM 2944 N N . THR A 1 382 ? 5.418 -53.438 -13.219 1 95.31 382 THR A N 1
ATOM 2945 C CA . THR A 1 382 ? 6.57 -54.219 -13.625 1 95.31 382 THR A CA 1
ATOM 2946 C C . THR A 1 382 ? 7.832 -53.344 -13.664 1 95.31 382 THR A C 1
ATOM 2948 O O . THR A 1 382 ? 8.945 -53.875 -13.492 1 95.31 382 THR A O 1
ATOM 2951 N N . GLU A 1 383 ? 7.633 -52.094 -13.969 1 95.06 383 GLU A N 1
ATOM 2952 C CA . GLU A 1 383 ? 8.75 -51.156 -14.086 1 95.06 383 GLU A CA 1
ATOM 2953 C C . GLU A 1 383 ? 8.32 -49.75 -13.719 1 95.06 383 GLU A C 1
ATOM 2955 O O . GLU A 1 383 ? 7.23 -49.312 -14.102 1 95.06 383 GLU A O 1
ATOM 2960 N N . ILE A 1 384 ? 9.148 -49.094 -12.945 1 94.5 384 ILE A N 1
ATOM 2961 C CA . ILE A 1 384 ? 8.969 -47.656 -12.656 1 94.5 384 ILE A CA 1
ATOM 2962 C C . ILE A 1 384 ? 9.953 -46.844 -13.477 1 94.5 384 ILE A C 1
ATOM 2964 O O . ILE A 1 384 ? 11.172 -46.938 -13.297 1 94.5 384 ILE A O 1
ATOM 2968 N N . GLU A 1 385 ? 9.438 -46 -14.289 1 91.88 385 GLU A N 1
ATOM 2969 C CA . GLU A 1 385 ? 10.273 -45.188 -15.172 1 91.88 385 GLU A CA 1
ATOM 2970 C C . GLU A 1 385 ? 10.625 -43.844 -14.531 1 91.88 385 GLU A C 1
ATOM 2972 O O . GLU A 1 385 ? 11.703 -43.281 -14.773 1 91.88 385 GLU A O 1
ATOM 2977 N N . GLU A 1 386 ? 9.688 -43.312 -13.852 1 90.44 386 GLU A N 1
ATOM 2978 C CA . GLU A 1 386 ? 9.867 -42.031 -13.203 1 90.44 386 GLU A CA 1
ATOM 2979 C C . GLU A 1 386 ? 9.078 -41.969 -11.898 1 90.44 386 GLU A C 1
ATOM 2981 O O . GLU A 1 386 ? 8.008 -42.562 -11.781 1 90.44 386 GLU A O 1
ATOM 2986 N N . GLU A 1 387 ? 9.633 -41.219 -10.938 1 91.88 387 GLU A N 1
ATOM 2987 C CA . GLU A 1 387 ? 8.914 -40.781 -9.75 1 91.88 387 GLU A CA 1
ATOM 2988 C C . GLU A 1 387 ? 8.805 -39.25 -9.711 1 91.88 387 GLU A C 1
ATOM 2990 O O . GLU A 1 387 ? 9.742 -38.562 -10.102 1 91.88 387 GLU A O 1
ATOM 2995 N N . GLU A 1 388 ? 7.707 -38.844 -9.297 1 90.25 388 GLU A N 1
ATOM 2996 C CA . GLU A 1 388 ? 7.473 -37.375 -9.25 1 90.25 388 GLU A CA 1
ATOM 2997 C C . GLU A 1 388 ? 6.996 -36.938 -7.867 1 90.25 388 GLU A C 1
ATOM 2999 O O . GLU A 1 388 ? 6.172 -37.625 -7.246 1 90.25 388 GLU A O 1
ATOM 3004 N N . PHE A 1 389 ? 7.566 -35.844 -7.406 1 90.94 389 PHE A N 1
ATOM 3005 C CA . PHE A 1 389 ? 7.164 -35.156 -6.176 1 90.94 389 PHE A CA 1
ATOM 3006 C C . PHE A 1 389 ? 6.652 -33.75 -6.465 1 90.94 389 PHE A C 1
ATOM 3008 O O . PHE A 1 389 ? 7.445 -32.844 -6.703 1 90.94 389 PHE A O 1
ATOM 3015 N N . CYS A 1 390 ? 5.363 -33.625 -6.406 1 90.69 390 CYS A N 1
ATOM 3016 C CA . CYS A 1 390 ? 4.738 -32.375 -6.762 1 90.69 390 CYS A CA 1
ATOM 3017 C C . CYS A 1 390 ? 4.387 -31.562 -5.516 1 90.69 390 CYS A C 1
ATOM 3019 O O . CYS A 1 390 ? 3.742 -32.094 -4.602 1 90.69 390 CYS A O 1
ATOM 3021 N N . TYR A 1 391 ? 4.836 -30.344 -5.457 1 89.81 391 TYR A N 1
ATOM 3022 C CA . TYR A 1 391 ? 4.598 -29.375 -4.387 1 89.81 391 TYR A CA 1
ATOM 3023 C C . TYR A 1 391 ? 4.113 -28.047 -4.953 1 89.81 391 TYR A C 1
ATOM 3025 O O . TYR A 1 391 ? 4.887 -27.297 -5.547 1 89.81 391 TYR A O 1
ATOM 3033 N N . ILE A 1 392 ? 2.789 -27.719 -4.688 1 92 392 ILE A N 1
ATOM 3034 C CA . ILE A 1 392 ? 2.232 -26.516 -5.305 1 92 392 ILE A CA 1
ATOM 3035 C C . ILE A 1 392 ? 1.555 -25.656 -4.242 1 92 392 ILE A C 1
ATOM 3037 O O . ILE A 1 392 ? 0.462 -25.984 -3.773 1 92 392 ILE A O 1
ATOM 3041 N N . PRO A 1 393 ? 2.17 -24.531 -3.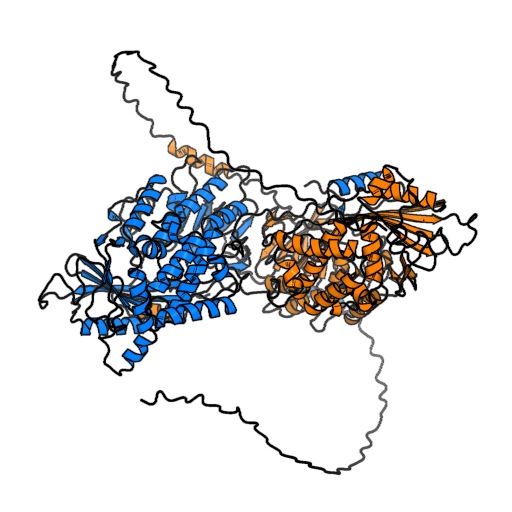854 1 92.81 393 PRO A N 1
ATOM 3042 C CA . PRO A 1 393 ? 1.439 -23.562 -3.035 1 92.81 393 PRO A CA 1
ATOM 3043 C C . PRO A 1 393 ? 0.249 -22.953 -3.768 1 92.81 393 PRO A C 1
ATOM 3045 O O . PRO A 1 393 ? 0.371 -22.562 -4.93 1 92.81 393 PRO A O 1
ATOM 3048 N N . MET A 1 394 ? -0.873 -22.922 -3.119 1 94.25 394 MET A N 1
ATOM 3049 C CA . MET A 1 394 ? -2.1 -22.391 -3.697 1 94.25 394 MET A CA 1
ATOM 3050 C C . MET A 1 394 ? -2.654 -21.25 -2.84 1 94.25 394 MET A C 1
ATOM 3052 O O . MET A 1 394 ? -2.826 -21.406 -1.63 1 94.25 394 MET A O 1
ATOM 3056 N N . GLY A 1 395 ? -2.965 -20.141 -3.48 1 92.75 395 GLY A N 1
ATOM 3057 C CA . GLY A 1 395 ? -3.432 -18.984 -2.74 1 92.75 395 GLY A CA 1
ATOM 3058 C C . GLY A 1 395 ? -2.303 -18.125 -2.207 1 92.75 395 GLY A C 1
ATOM 3059 O O . GLY A 1 395 ? -1.376 -17.781 -2.945 1 92.75 395 GLY A O 1
ATOM 3060 N N . GLY A 1 396 ? -2.477 -17.719 -0.997 1 90.25 396 G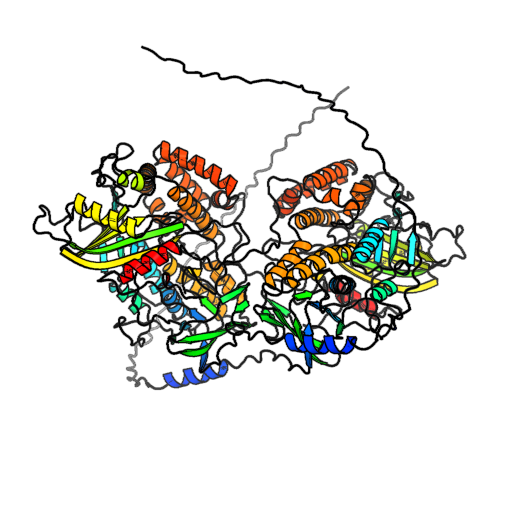LY A N 1
ATOM 3061 C CA . GLY A 1 396 ? -1.473 -16.844 -0.394 1 90.25 396 GLY A CA 1
ATOM 3062 C C . GLY A 1 396 ? -1.567 -15.406 -0.857 1 90.25 396 GLY A C 1
ATOM 3063 O O . GLY A 1 396 ? -2.418 -15.07 -1.683 1 90.25 396 GLY A O 1
ATOM 3064 N N . PRO A 1 397 ? -0.686 -14.594 -0.361 1 91 397 PRO A N 1
ATOM 3065 C CA . PRO A 1 397 ? -0.747 -13.156 -0.657 1 91 397 PRO A CA 1
ATOM 3066 C C . PRO A 1 397 ? -0.297 -12.828 -2.078 1 91 397 PRO A C 1
ATOM 3068 O O . PRO A 1 397 ? 0.562 -13.516 -2.633 1 91 397 PRO A O 1
ATOM 3071 N N . LEU A 1 398 ? -0.837 -11.758 -2.602 1 93.31 398 LEU A N 1
ATOM 3072 C CA . LEU A 1 398 ? -0.426 -11.219 -3.893 1 93.31 398 LEU A CA 1
ATOM 3073 C C . LEU A 1 398 ? 0.844 -10.383 -3.752 1 93.31 398 LEU A C 1
ATOM 3075 O O . LEU A 1 398 ? 1.271 -10.078 -2.637 1 93.31 398 LEU A O 1
ATOM 3079 N N . PRO A 1 399 ? 1.489 -10.086 -4.895 1 93.25 399 PRO A N 1
ATOM 3080 C CA . PRO A 1 399 ? 2.666 -9.219 -4.828 1 93.25 399 PRO A CA 1
ATOM 3081 C C . PRO A 1 399 ? 2.342 -7.828 -4.281 1 93.25 399 PRO A C 1
ATOM 3083 O O . PRO A 1 399 ? 1.246 -7.312 -4.508 1 93.25 399 PRO A O 1
ATOM 3086 N N . ALA A 1 400 ? 3.287 -7.289 -3.574 1 90.88 400 ALA A N 1
ATOM 3087 C CA . ALA A 1 400 ? 3.143 -5.918 -3.086 1 90.88 400 ALA A CA 1
ATOM 3088 C C . ALA A 1 400 ? 3.061 -4.93 -4.246 1 90.88 400 ALA A C 1
ATOM 3090 O O . ALA A 1 400 ? 3.68 -5.137 -5.289 1 90.88 400 ALA A O 1
ATOM 3091 N N . ALA A 1 401 ? 2.383 -3.857 -3.973 1 86 401 ALA A N 1
ATOM 3092 C CA . ALA A 1 401 ? 2.312 -2.789 -4.965 1 86 401 ALA A CA 1
ATOM 3093 C C . ALA A 1 401 ? 3.588 -1.948 -4.957 1 86 401 ALA A C 1
ATOM 3095 O O . ALA A 1 401 ? 4.391 -2.037 -4.027 1 86 401 ALA A O 1
ATOM 3096 N N . ASP A 1 402 ? 3.842 -1.228 -6.004 1 88.38 402 ASP A N 1
ATOM 3097 C CA . ASP A 1 402 ? 4.844 -0.174 -6.133 1 88.38 402 ASP A CA 1
ATOM 3098 C C . ASP A 1 402 ? 6.25 -0.764 -6.23 1 88.38 402 ASP A C 1
ATOM 3100 O O . ASP A 1 402 ? 7.242 -0.04 -6.121 1 88.38 402 ASP A O 1
ATOM 3104 N N . GLN A 1 403 ? 6.387 -2.072 -6.344 1 92.19 403 GLN A N 1
ATOM 3105 C CA . GLN A 1 403 ? 7.711 -2.648 -6.551 1 92.19 403 GLN A CA 1
ATOM 3106 C C . GLN A 1 403 ? 8.094 -2.637 -8.031 1 92.19 403 GLN A C 1
ATOM 3108 O O . GLN A 1 403 ? 7.238 -2.828 -8.898 1 92.19 403 GLN A O 1
ATOM 3113 N N . ARG A 1 404 ? 9.352 -2.469 -8.273 1 95.5 404 ARG A N 1
ATOM 3114 C CA . ARG A 1 404 ? 9.922 -2.355 -9.609 1 95.5 404 ARG A CA 1
ATOM 3115 C C . ARG A 1 404 ? 9.953 -3.711 -10.305 1 95.5 404 ARG A C 1
ATOM 3117 O O . ARG A 1 404 ? 9.734 -3.797 -11.516 1 95.5 404 ARG A O 1
ATOM 3124 N N . VAL A 1 405 ? 10.203 -4.75 -9.602 1 98 405 VAL A N 1
ATOM 3125 C CA . VAL A 1 405 ? 10.312 -6.09 -10.164 1 98 405 VAL A CA 1
ATOM 3126 C C . VAL A 1 405 ? 8.922 -6.691 -10.344 1 98 405 VAL A C 1
ATOM 3128 O O . VAL A 1 405 ? 8.109 -6.672 -9.422 1 98 405 VAL A O 1
ATOM 3131 N N . VAL A 1 406 ? 8.664 -7.184 -11.516 1 98.38 406 VAL A N 1
ATOM 3132 C CA . VAL A 1 406 ? 7.379 -7.797 -11.828 1 98.38 406 VAL A CA 1
ATOM 3133 C C . VAL A 1 406 ? 7.445 -9.297 -11.555 1 98.38 406 VAL A C 1
ATOM 3135 O O . VAL A 1 406 ? 8.258 -10.008 -12.141 1 98.38 406 VAL A O 1
ATOM 3138 N N . GLY A 1 407 ? 6.633 -9.742 -10.617 1 98 407 GLY A N 1
ATOM 3139 C CA . GLY A 1 407 ? 6.477 -11.18 -10.484 1 98 407 GLY A CA 1
ATOM 3140 C C . GLY A 1 407 ? 5.59 -11.781 -11.555 1 98 407 GLY A C 1
ATOM 3141 O O . GLY A 1 407 ? 4.594 -11.18 -11.961 1 98 407 GLY A O 1
ATOM 3142 N N . PHE A 1 408 ? 5.914 -12.945 -12.016 1 98.44 408 PHE A N 1
ATOM 3143 C CA . PHE A 1 408 ? 5.109 -13.672 -12.992 1 98.44 408 PHE A CA 1
ATOM 3144 C C . PHE A 1 408 ? 5.113 -15.164 -12.695 1 98.44 408 PHE A C 1
ATOM 3146 O O . PHE A 1 408 ? 6.137 -15.727 -12.297 1 98.44 408 PHE A O 1
ATOM 3153 N 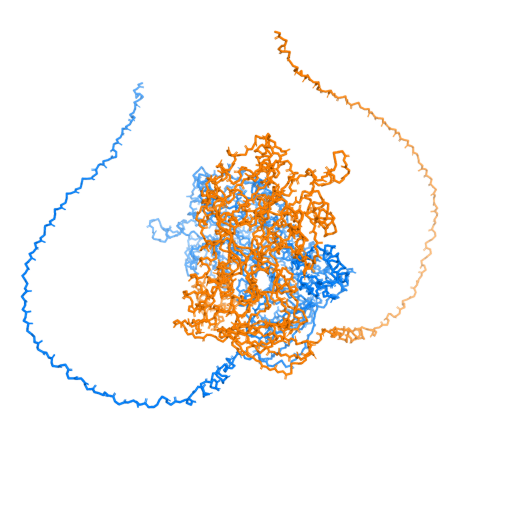N . GLY A 1 409 ? 3.982 -15.805 -12.867 1 97.81 409 GLY A N 1
ATOM 3154 C CA . GLY A 1 409 ? 3.848 -17.203 -12.5 1 97.81 409 GLY A CA 1
ATOM 3155 C C . GLY A 1 409 ? 3.713 -17.422 -11 1 97.81 409 GLY A C 1
ATOM 3156 O O . GLY A 1 409 ? 2.891 -16.766 -10.352 1 97.81 409 GLY A O 1
ATOM 3157 N N . GLY A 1 410 ? 4.492 -18.391 -10.5 1 95 410 GLY A N 1
ATOM 3158 C CA . GLY A 1 410 ? 4.477 -18.625 -9.062 1 95 410 GLY A CA 1
ATOM 3159 C C . GLY A 1 410 ? 4.824 -17.406 -8.242 1 95 410 GLY A C 1
ATOM 3160 O O . GLY A 1 410 ? 4.266 -17.188 -7.164 1 95 410 GLY A O 1
ATOM 3161 N N . ALA A 1 411 ? 5.695 -16.562 -8.773 1 95.19 411 ALA A N 1
ATOM 3162 C CA . ALA A 1 411 ? 6.145 -15.367 -8.055 1 95.19 411 ALA A CA 1
ATOM 3163 C C . ALA A 1 411 ? 5.008 -14.367 -7.891 1 95.19 411 ALA A C 1
ATOM 3165 O O . ALA A 1 411 ? 5.039 -13.523 -6.992 1 95.19 411 ALA A O 1
ATOM 3166 N N . ALA A 1 412 ? 4.016 -14.469 -8.727 1 96.62 412 ALA A N 1
ATOM 3167 C CA . ALA A 1 412 ? 2.871 -13.562 -8.672 1 96.62 412 ALA A CA 1
ATOM 3168 C C . ALA A 1 412 ? 1.631 -14.273 -8.141 1 96.62 412 ALA A C 1
ATOM 3170 O O . ALA A 1 412 ? 0.506 -13.805 -8.344 1 96.62 412 ALA A O 1
ATOM 3171 N N . ALA A 1 413 ? 1.801 -15.469 -7.602 1 94.38 413 ALA A N 1
ATOM 3172 C CA . ALA A 1 413 ? 0.702 -16.219 -7.008 1 94.38 413 ALA A CA 1
ATOM 3173 C C . ALA A 1 413 ? -0.39 -16.5 -8.031 1 94.38 413 ALA A C 1
ATOM 3175 O O . ALA A 1 413 ? -1.576 -16.312 -7.762 1 94.38 413 ALA A O 1
ATOM 3176 N N . MET A 1 414 ? -0.015 -17 -9.195 1 97.44 414 MET A N 1
ATOM 3177 C CA . MET A 1 414 ? -0.968 -17.141 -10.289 1 97.44 414 MET A CA 1
ATOM 3178 C C . MET A 1 414 ? -1.619 -18.516 -10.281 1 97.44 414 MET A C 1
ATOM 3180 O O . MET A 1 414 ? -2.551 -18.766 -11.047 1 97.44 414 MET A O 1
ATOM 3184 N N . VAL A 1 415 ? -1.19 -19.391 -9.398 1 97.31 415 VAL A N 1
ATOM 3185 C CA . VAL A 1 415 ? -1.826 -20.703 -9.297 1 97.31 415 VAL A CA 1
ATOM 3186 C C . VAL A 1 415 ? -3.287 -20.547 -8.891 1 97.31 415 VAL A C 1
ATOM 3188 O O . VAL A 1 415 ? -3.605 -19.734 -8.008 1 97.31 415 VAL A O 1
ATOM 3191 N N . HIS A 1 416 ? -4.121 -21.281 -9.555 1 98 416 HIS A N 1
ATOM 3192 C CA . HIS A 1 416 ? -5.512 -21.25 -9.109 1 98 416 HIS A CA 1
ATOM 3193 C C . HIS A 1 416 ? -5.633 -21.734 -7.668 1 98 416 HIS A C 1
ATOM 3195 O O . HIS A 1 416 ? -5.207 -22.844 -7.34 1 98 416 HIS A O 1
ATOM 3201 N N . PRO A 1 417 ? -6.273 -20.969 -6.836 1 96.38 417 PRO A N 1
ATOM 3202 C CA . PRO A 1 417 ? -6.18 -21.234 -5.402 1 96.38 417 PRO A CA 1
ATOM 3203 C C . PRO A 1 417 ? -7.062 -22.406 -4.965 1 96.38 417 PRO A C 1
ATOM 3205 O O . PRO A 1 417 ? -6.949 -22.875 -3.83 1 96.38 417 PRO A O 1
ATOM 3208 N N . SER A 1 418 ? -7.914 -22.922 -5.863 1 96.75 418 SER A N 1
ATOM 3209 C CA . SER A 1 418 ? -8.797 -24.031 -5.508 1 96.75 418 SER A CA 1
ATOM 3210 C C . SER A 1 418 ? -8.398 -25.312 -6.219 1 96.75 418 SER A C 1
ATOM 3212 O O . SER A 1 418 ? -8.617 -26.406 -5.707 1 96.75 418 SER A O 1
ATOM 3214 N N . THR A 1 419 ? -7.871 -25.141 -7.395 1 97.12 419 THR A N 1
ATOM 3215 C CA . THR A 1 419 ? -7.723 -26.312 -8.234 1 97.12 419 THR A CA 1
ATOM 3216 C C . THR A 1 419 ? -6.25 -26.672 -8.414 1 97.12 419 THR A C 1
ATOM 3218 O O . THR A 1 419 ? -5.922 -27.828 -8.727 1 97.12 419 THR A O 1
ATOM 3221 N N . GLY A 1 420 ? -5.41 -25.719 -8.438 1 96.5 420 GLY A N 1
ATOM 3222 C CA . GLY A 1 420 ? -3.988 -25.953 -8.633 1 96.5 420 GLY A CA 1
ATOM 3223 C C . GLY A 1 420 ? -3.543 -25.781 -10.07 1 96.5 420 GLY A C 1
ATOM 3224 O O . GLY A 1 420 ? -2.346 -25.781 -10.359 1 96.5 420 GLY A O 1
ATOM 3225 N N . TYR A 1 421 ? -4.477 -25.578 -10.984 1 97.69 421 TYR A N 1
ATOM 3226 C CA . TYR A 1 421 ? -4.105 -25.344 -12.383 1 97.69 421 TYR A CA 1
ATOM 3227 C C . TYR A 1 421 ? -3.271 -24.078 -12.523 1 97.69 421 TYR A C 1
ATOM 3229 O O . TYR A 1 421 ? -3.594 -23.047 -11.93 1 97.69 421 TYR A O 1
ATOM 3237 N N . HIS A 1 422 ? -2.229 -24.188 -13.383 1 97.31 422 HIS A N 1
ATOM 3238 C CA . HIS A 1 422 ? -1.302 -23.062 -13.438 1 97.31 422 HIS A CA 1
ATOM 3239 C C . HIS A 1 422 ? -0.743 -22.875 -14.852 1 97.31 422 HIS A C 1
ATOM 3241 O O . HIS A 1 422 ? -0.623 -21.75 -15.328 1 97.31 422 HIS A O 1
ATOM 3247 N N . LEU A 1 423 ? -0.381 -23.891 -15.578 1 97.94 423 LEU A N 1
ATOM 3248 C CA . LEU A 1 423 ? 0.358 -23.797 -16.828 1 97.94 423 LEU A CA 1
ATOM 3249 C C . LEU A 1 423 ? -0.391 -22.938 -17.844 1 97.94 423 LEU A C 1
ATOM 3251 O O . LEU A 1 423 ? 0.143 -21.938 -18.328 1 97.94 423 LEU A O 1
ATOM 3255 N N . CYS A 1 424 ? -1.636 -23.281 -18.109 1 98.38 424 CYS A N 1
ATOM 3256 C CA . CYS A 1 424 ? -2.395 -22.516 -19.109 1 98.38 424 CYS A CA 1
ATOM 3257 C C . CYS A 1 424 ? -2.66 -21.094 -18.625 1 98.38 424 CYS A C 1
ATOM 3259 O O . CYS A 1 424 ? -2.723 -20.172 -19.438 1 98.38 424 CYS A O 1
ATOM 3261 N N . ARG A 1 425 ? -2.76 -20.922 -17.344 1 97.69 425 ARG A N 1
ATOM 3262 C CA . ARG A 1 425 ? -2.928 -19.594 -16.766 1 97.69 425 ARG A CA 1
ATOM 3263 C C . ARG A 1 425 ? -1.719 -18.703 -17.062 1 97.69 425 ARG A C 1
ATOM 3265 O O . ARG A 1 425 ? -1.865 -17.594 -17.562 1 97.69 425 ARG A O 1
ATOM 3272 N N . ALA A 1 426 ? -0.599 -19.25 -16.766 1 98.12 426 ALA A N 1
ATOM 3273 C CA . ALA A 1 426 ? 0.636 -18.5 -16.969 1 98.12 426 ALA A CA 1
ATOM 3274 C C . ALA A 1 426 ? 0.874 -18.219 -18.453 1 98.12 426 ALA A C 1
ATOM 3276 O O . ALA A 1 426 ? 1.23 -17.109 -18.844 1 98.12 426 ALA A O 1
ATOM 3277 N N . MET A 1 427 ? 0.662 -19.25 -19.266 1 98.5 427 MET A N 1
ATOM 3278 C CA . MET A 1 427 ? 0.906 -19.094 -20.688 1 98.5 427 MET A CA 1
ATOM 3279 C C . MET A 1 427 ? -0.071 -18.094 -21.297 1 98.5 427 MET A C 1
ATOM 3281 O O . MET A 1 427 ? 0.318 -17.266 -22.125 1 98.5 427 MET A O 1
ATOM 3285 N N . MET A 1 428 ? -1.32 -18.156 -20.891 1 98.69 428 MET A N 1
ATOM 3286 C CA . MET A 1 428 ? -2.309 -17.203 -21.391 1 98.69 428 MET A CA 1
ATOM 3287 C C . MET A 1 428 ? -1.985 -15.789 -20.922 1 98.69 428 MET A C 1
ATOM 3289 O O . MET A 1 428 ? -2.035 -14.844 -21.703 1 98.69 428 MET A O 1
ATOM 3293 N N . ALA A 1 429 ? -1.627 -15.648 -19.703 1 98.69 429 ALA A N 1
ATOM 3294 C CA . ALA A 1 429 ? -1.315 -14.352 -19.109 1 98.69 429 ALA A CA 1
ATOM 3295 C C . ALA A 1 429 ? -0.092 -13.727 -19.781 1 98.69 429 ALA A C 1
ATOM 3297 O O . ALA A 1 429 ? 0.051 -12.5 -19.812 1 98.69 429 ALA A O 1
ATOM 3298 N N . SER A 1 430 ? 0.808 -14.562 -20.297 1 98.69 430 SER A N 1
ATOM 3299 C CA . SER A 1 430 ? 2.008 -14.055 -20.953 1 98.69 430 SER A CA 1
ATOM 3300 C C . SER A 1 430 ? 1.654 -13.086 -22.078 1 98.69 430 SER A C 1
ATOM 3302 O O . SER A 1 430 ? 2.396 -12.141 -22.344 1 98.69 430 SER A O 1
ATOM 3304 N N . GLY A 1 431 ? 0.52 -13.32 -22.734 1 98.12 431 GLY A N 1
ATOM 3305 C CA . GLY A 1 431 ? 0.101 -12.445 -23.812 1 98.12 431 GLY A CA 1
ATOM 3306 C C . GLY A 1 431 ? -0.178 -11.031 -23.359 1 98.12 431 GLY A C 1
ATOM 3307 O O . GLY A 1 431 ? 0.469 -10.086 -23.828 1 98.12 431 GLY A O 1
ATOM 3308 N N . SER A 1 432 ? -1.073 -10.891 -22.406 1 98.12 432 SER A N 1
ATOM 3309 C CA . SER A 1 432 ? -1.472 -9.562 -21.938 1 98.12 432 SER A CA 1
ATOM 3310 C C . SER A 1 432 ? -0.319 -8.852 -21.234 1 98.12 432 SER A C 1
ATOM 3312 O O . SER A 1 432 ? -0.174 -7.637 -21.344 1 98.12 432 SER A O 1
ATOM 3314 N N . VAL A 1 433 ? 0.489 -9.594 -20.531 1 98.56 433 VAL A N 1
ATOM 3315 C CA . VAL A 1 433 ? 1.616 -9.008 -19.812 1 98.56 433 VAL A CA 1
ATOM 3316 C C . VAL A 1 433 ? 2.668 -8.531 -20.812 1 98.56 433 VAL A C 1
ATOM 3318 O O . VAL A 1 433 ? 3.199 -7.422 -20.688 1 98.56 433 VAL A O 1
ATOM 3321 N N . ALA A 1 434 ? 2.959 -9.359 -21.797 1 98 434 ALA A N 1
ATOM 3322 C CA . ALA A 1 434 ? 3.906 -8.961 -22.844 1 98 434 ALA A CA 1
ATOM 3323 C C . ALA A 1 434 ? 3.438 -7.703 -23.562 1 98 434 ALA A C 1
ATOM 3325 O O . ALA A 1 434 ? 4.227 -6.781 -23.781 1 98 434 ALA A O 1
ATOM 3326 N N . GLU A 1 435 ? 2.197 -7.664 -23.891 1 96.69 435 GLU A N 1
ATOM 3327 C CA . GLU A 1 435 ? 1.65 -6.5 -24.578 1 96.69 435 GLU A CA 1
ATOM 3328 C C . GLU A 1 435 ? 1.784 -5.242 -23.719 1 96.69 435 GLU A C 1
ATOM 3330 O O . GLU A 1 435 ? 2.141 -4.176 -24.234 1 96.69 435 GLU A O 1
ATOM 3335 N N . ALA A 1 436 ? 1.485 -5.367 -22.453 1 96.75 436 ALA A N 1
ATOM 3336 C CA . ALA A 1 436 ? 1.572 -4.227 -21.547 1 96.75 436 ALA A CA 1
ATOM 3337 C C . ALA A 1 436 ? 3 -3.691 -21.469 1 96.75 436 ALA A C 1
ATOM 3339 O O . ALA A 1 436 ? 3.223 -2.482 -21.562 1 96.75 436 ALA A O 1
ATOM 3340 N N . ILE A 1 437 ? 3.938 -4.586 -21.312 1 97.25 437 ILE A N 1
ATOM 3341 C CA . ILE A 1 437 ? 5.336 -4.199 -21.188 1 97.25 437 ILE A CA 1
ATOM 3342 C C . ILE A 1 437 ? 5.82 -3.598 -22.516 1 97.25 437 ILE A C 1
ATOM 3344 O O . ILE A 1 437 ? 6.469 -2.547 -22.516 1 97.25 437 ILE A O 1
ATOM 3348 N N . ARG A 1 438 ? 5.492 -4.195 -23.625 1 96.5 438 ARG A N 1
ATOM 3349 C CA . ARG A 1 438 ? 5.914 -3.727 -24.953 1 96.5 438 ARG A CA 1
ATOM 3350 C C . ARG A 1 438 ? 5.359 -2.336 -25.234 1 96.5 438 ARG A C 1
ATOM 3352 O O . ARG A 1 438 ? 6.051 -1.499 -25.828 1 96.5 438 ARG A O 1
ATOM 3359 N N . LYS A 1 439 ? 4.133 -2.176 -24.875 1 94.56 439 LYS A N 1
ATOM 3360 C CA . LYS A 1 439 ? 3.51 -0.874 -25.094 1 94.56 439 LYS A CA 1
ATOM 3361 C C . LYS A 1 439 ? 4.285 0.23 -24.375 1 94.56 439 LYS A C 1
ATOM 3363 O O . LYS A 1 439 ? 4.508 1.305 -24.938 1 94.56 439 LYS A O 1
ATOM 3368 N N . GLU A 1 440 ? 4.656 -0.069 -23.125 1 94.38 440 GLU A N 1
ATOM 3369 C CA . GLU A 1 440 ? 5.426 0.916 -22.375 1 94.38 440 GLU A CA 1
ATOM 3370 C C . GLU A 1 440 ? 6.812 1.115 -22.984 1 94.38 440 GLU A C 1
ATOM 3372 O O . GLU A 1 440 ? 7.309 2.242 -23.062 1 94.38 440 GLU A O 1
ATOM 3377 N N . LEU A 1 441 ? 7.441 0.051 -23.391 1 94.94 441 LEU A N 1
ATOM 3378 C CA . LEU A 1 441 ? 8.781 0.111 -23.969 1 94.94 441 LEU A CA 1
ATOM 3379 C C . LEU A 1 441 ? 8.766 0.888 -25.281 1 94.94 441 LEU A C 1
ATOM 3381 O O . LEU A 1 441 ? 9.75 1.558 -25.625 1 94.94 441 LEU A O 1
ATOM 3385 N N . ALA A 1 442 ? 7.746 0.812 -26 1 92.88 442 ALA A N 1
ATOM 3386 C CA . ALA A 1 442 ? 7.625 1.471 -27.297 1 92.88 442 ALA A CA 1
ATOM 3387 C C . ALA A 1 442 ? 7.578 2.988 -27.141 1 92.88 442 ALA A C 1
ATOM 3389 O O . ALA A 1 442 ? 7.898 3.727 -28.078 1 92.88 442 ALA A O 1
ATOM 3390 N N . ASN A 1 443 ? 7.059 3.434 -26 1 86.44 443 ASN A N 1
ATOM 3391 C CA . ASN A 1 443 ? 7.09 4.859 -25.688 1 86.44 443 ASN A CA 1
ATOM 3392 C C . ASN A 1 443 ? 8.453 5.285 -25.141 1 86.44 443 ASN A C 1
ATOM 3394 O O . ASN A 1 443 ? 8.555 5.793 -24.031 1 86.44 443 ASN A O 1
ATOM 3398 N N . ASP A 1 444 ? 9.539 5.227 -25.875 1 77.19 444 ASP A N 1
ATOM 3399 C CA . ASP A 1 444 ? 10.93 5.332 -25.438 1 77.19 444 ASP A CA 1
ATOM 3400 C C . ASP A 1 444 ? 11.195 6.676 -24.766 1 77.19 444 ASP A C 1
ATOM 3402 O O . ASP A 1 444 ? 11.758 6.73 -23.672 1 77.19 444 ASP A O 1
ATOM 3406 N N . LYS A 1 445 ? 10.703 7.828 -25.297 1 83 445 LYS A N 1
ATOM 3407 C CA . LYS A 1 445 ? 10.977 9.156 -24.766 1 83 445 LYS A CA 1
ATOM 3408 C C . LYS A 1 445 ? 10.344 9.352 -23.391 1 83 445 LYS A C 1
ATOM 3410 O O . LYS A 1 445 ? 10.922 9.992 -22.516 1 83 445 LYS A O 1
ATOM 3415 N N . ASN A 1 446 ? 9.281 8.609 -23.203 1 89.06 446 ASN A N 1
ATOM 3416 C CA . ASN A 1 446 ? 8.539 8.797 -21.969 1 89.06 446 ASN A CA 1
ATOM 3417 C C . ASN A 1 446 ? 8.438 7.492 -21.172 1 89.06 446 ASN A C 1
ATOM 3419 O O . ASN A 1 446 ? 7.484 7.285 -20.422 1 89.06 446 ASN A O 1
ATOM 3423 N N . PHE A 1 447 ? 9.469 6.656 -21.469 1 93.81 447 PHE A N 1
ATOM 3424 C CA . PHE A 1 447 ? 9.438 5.379 -20.781 1 93.81 447 PHE A CA 1
ATOM 3425 C C . PHE A 1 447 ? 9.531 5.586 -19.266 1 93.81 447 PHE A C 1
ATOM 3427 O O . PHE A 1 447 ? 10.352 6.363 -18.781 1 93.81 447 PHE A O 1
ATOM 3434 N N . ASN A 1 448 ? 8.656 4.988 -18.531 1 94.19 448 ASN A N 1
ATOM 3435 C CA . ASN A 1 448 ? 8.609 4.961 -17.078 1 94.19 448 ASN A CA 1
ATOM 3436 C C . ASN A 1 448 ? 8.602 3.531 -16.531 1 94.19 448 ASN A C 1
ATOM 3438 O O . ASN A 1 448 ? 7.59 2.83 -16.656 1 94.19 448 ASN A O 1
ATOM 3442 N N . PRO A 1 449 ? 9.727 3.096 -16 1 96.12 449 PRO A N 1
ATOM 3443 C CA . PRO A 1 449 ? 9.812 1.703 -15.562 1 96.12 449 PRO A CA 1
ATOM 3444 C C . PRO A 1 449 ? 8.766 1.351 -14.508 1 96.12 449 PRO A C 1
ATOM 3446 O O . PRO A 1 449 ? 8.305 0.208 -14.453 1 96.12 449 PRO A O 1
ATOM 3449 N N . ASP A 1 450 ? 8.43 2.307 -13.664 1 94.62 450 ASP A N 1
ATOM 3450 C CA . ASP A 1 450 ? 7.426 2.047 -12.641 1 94.62 450 ASP A CA 1
ATOM 3451 C C . ASP A 1 450 ? 6.039 1.874 -13.25 1 94.62 450 ASP A C 1
ATOM 3453 O O . ASP A 1 450 ? 5.254 1.033 -12.805 1 94.62 450 ASP A O 1
ATOM 3457 N N . ARG A 1 451 ? 5.719 2.684 -14.219 1 95.19 451 ARG A N 1
ATOM 3458 C CA . ARG A 1 451 ? 4.465 2.52 -14.953 1 95.19 451 ARG A CA 1
ATOM 3459 C C . ARG A 1 451 ? 4.438 1.187 -15.688 1 95.19 451 ARG A C 1
ATOM 3461 O O . ARG A 1 451 ? 3.396 0.526 -15.75 1 95.19 451 ARG A O 1
ATOM 3468 N N . ALA A 1 452 ? 5.582 0.787 -16.266 1 97.38 452 ALA A N 1
ATOM 3469 C CA . ALA A 1 452 ? 5.68 -0.506 -16.938 1 97.38 452 ALA A CA 1
ATOM 3470 C C . ALA A 1 452 ? 5.375 -1.65 -15.984 1 97.38 452 ALA A C 1
ATOM 3472 O O . ALA A 1 452 ? 4.605 -2.557 -16.312 1 97.38 452 ALA A O 1
ATOM 3473 N N . ALA A 1 453 ? 6 -1.606 -14.812 1 97.69 453 ALA A N 1
ATOM 3474 C CA . ALA A 1 453 ? 5.777 -2.643 -13.812 1 97.69 453 ALA A CA 1
ATOM 3475 C C . ALA A 1 453 ? 4.316 -2.674 -13.367 1 97.69 453 ALA A C 1
ATOM 3477 O O . ALA A 1 453 ? 3.705 -3.742 -13.297 1 97.69 453 ALA A O 1
ATOM 3478 N N . ALA A 1 454 ? 3.785 -1.511 -13.07 1 96 454 ALA A N 1
ATOM 3479 C CA . ALA A 1 454 ? 2.393 -1.424 -12.641 1 96 454 ALA A CA 1
ATOM 3480 C C . ALA A 1 454 ? 1.451 -1.965 -13.711 1 96 454 ALA A C 1
ATOM 3482 O O . ALA A 1 454 ? 0.502 -2.689 -13.406 1 96 454 ALA A O 1
ATOM 3483 N N . SER A 1 455 ? 1.716 -1.595 -14.969 1 97 455 SER A N 1
ATOM 3484 C CA . SER A 1 455 ? 0.884 -2.061 -16.078 1 97 455 SER A CA 1
ATOM 3485 C C . SER A 1 455 ? 0.963 -3.576 -16.219 1 97 455 SER A C 1
ATOM 3487 O O . SER A 1 455 ? -0.041 -4.23 -16.516 1 97 455 SER A O 1
ATOM 3489 N N . ALA A 1 456 ? 2.119 -4.086 -16.078 1 98.5 456 ALA A N 1
ATOM 3490 C CA . ALA A 1 456 ? 2.295 -5.535 -16.141 1 98.5 456 ALA A CA 1
ATOM 3491 C C . ALA A 1 456 ? 1.519 -6.23 -15.031 1 98.5 456 ALA A C 1
ATOM 3493 O O . ALA A 1 456 ? 0.795 -7.199 -15.281 1 98.5 456 ALA A O 1
ATOM 3494 N N . TYR A 1 457 ? 1.646 -5.723 -13.797 1 98.06 457 TYR A N 1
ATOM 3495 C CA . TYR A 1 457 ? 0.91 -6.293 -12.672 1 98.06 457 TYR A CA 1
ATOM 3496 C C . TYR A 1 457 ? -0.594 -6.172 -12.891 1 98.06 457 TYR A C 1
ATOM 3498 O O . TYR A 1 457 ? -1.352 -7.082 -12.547 1 98.06 457 TYR A O 1
ATOM 3506 N N . ASN A 1 458 ? -0.988 -5.027 -13.406 1 97.12 458 ASN A N 1
ATOM 3507 C CA . ASN A 1 458 ? -2.412 -4.832 -13.656 1 97.12 458 ASN A CA 1
ATOM 3508 C C . ASN A 1 458 ? -2.932 -5.809 -14.711 1 97.12 458 ASN A C 1
ATOM 3510 O O . ASN A 1 458 ? -4.094 -6.215 -14.664 1 97.12 458 ASN A O 1
ATOM 3514 N N . ALA A 1 459 ? -2.088 -6.125 -15.656 1 97.94 459 ALA A N 1
ATOM 3515 C CA . ALA A 1 459 ? -2.461 -7.109 -16.656 1 97.94 459 ALA A CA 1
ATOM 3516 C C . ALA A 1 459 ? -2.65 -8.492 -16.047 1 97.94 459 ALA A C 1
ATOM 3518 O O . ALA A 1 459 ? -3.473 -9.281 -16.5 1 97.94 459 ALA A O 1
ATOM 3519 N N . ILE A 1 460 ? -1.9 -8.805 -15.062 1 98.25 460 ILE A N 1
ATOM 3520 C CA . ILE A 1 460 ? -2.029 -10.078 -14.352 1 98.25 460 ILE A CA 1
ATOM 3521 C C . ILE A 1 460 ? -3.217 -10.016 -13.391 1 98.25 460 ILE A C 1
ATOM 3523 O O . ILE A 1 460 ? -4.125 -10.844 -13.469 1 98.25 460 ILE A O 1
ATOM 3527 N N . TRP A 1 461 ? -3.109 -9 -12.531 1 97.25 461 TRP A N 1
ATOM 3528 C CA . TRP A 1 461 ? -4.066 -8.875 -11.43 1 97.25 461 TRP A CA 1
ATOM 3529 C C . TRP A 1 461 ? -4.844 -7.57 -11.523 1 97.25 461 TRP A C 1
ATOM 3531 O O . TRP A 1 461 ? -4.75 -6.719 -10.641 1 97.25 461 TRP A O 1
ATOM 3541 N N . SER A 1 462 ? -5.68 -7.457 -12.547 1 96.44 462 SER A N 1
ATOM 3542 C CA . SER A 1 462 ? -6.676 -6.391 -12.586 1 96.44 462 SER A CA 1
ATOM 3543 C C . SER A 1 462 ? -7.66 -6.512 -11.422 1 96.44 462 SER A C 1
ATOM 3545 O O . SER A 1 462 ? -7.773 -7.57 -10.805 1 96.44 462 SER A O 1
ATOM 3547 N N . PRO A 1 463 ? -8.375 -5.449 -11.102 1 94.69 463 PRO A N 1
ATOM 3548 C CA . PRO A 1 463 ? -9.375 -5.559 -10.039 1 94.69 463 PRO A CA 1
ATOM 3549 C C . PRO A 1 463 ? -10.359 -6.703 -10.266 1 94.69 463 PRO A C 1
ATOM 3551 O O . PRO A 1 463 ? -10.719 -7.41 -9.32 1 94.69 463 PRO A O 1
ATOM 3554 N N . THR A 1 464 ? -10.711 -6.953 -11.453 1 96.5 464 THR A N 1
ATOM 3555 C CA . THR A 1 464 ? -11.641 -8.031 -11.773 1 96.5 464 THR A CA 1
ATOM 3556 C C . THR A 1 464 ? -10.992 -9.391 -11.547 1 96.5 464 THR A C 1
ATOM 3558 O O . THR A 1 464 ? -11.633 -10.305 -11.023 1 96.5 464 THR A O 1
ATOM 3561 N N . ASN A 1 465 ? -9.75 -9.594 -11.984 1 97.56 465 ASN A N 1
ATOM 3562 C CA . ASN A 1 465 ? -9.047 -10.852 -11.758 1 97.56 465 ASN A CA 1
ATOM 3563 C C . ASN A 1 465 ? -8.859 -11.133 -10.273 1 97.56 465 ASN A C 1
ATOM 3565 O O . ASN A 1 465 ? -8.93 -12.281 -9.836 1 97.56 465 ASN A O 1
ATOM 3569 N N . ILE A 1 466 ? -8.609 -10.039 -9.562 1 96.56 466 ILE A N 1
ATOM 3570 C CA . ILE A 1 466 ? -8.445 -10.195 -8.117 1 96.56 466 ILE A CA 1
ATOM 3571 C C . ILE A 1 466 ? -9.766 -10.656 -7.496 1 96.56 466 ILE A C 1
ATOM 3573 O O . ILE A 1 466 ? -9.773 -11.547 -6.641 1 96.56 466 ILE A O 1
ATOM 3577 N N . ALA A 1 467 ? -10.844 -10.062 -7.914 1 97.06 467 ALA A N 1
ATOM 3578 C CA . ALA A 1 467 ? -12.156 -10.477 -7.41 1 97.06 467 ALA A CA 1
ATOM 3579 C C . ALA A 1 467 ? -12.414 -11.945 -7.719 1 97.06 467 ALA A C 1
ATOM 3581 O O . ALA A 1 467 ? -12.914 -12.688 -6.867 1 97.06 467 ALA A O 1
ATOM 3582 N N . GLN A 1 468 ? -12.133 -12.312 -8.891 1 98 468 GLN A N 1
ATOM 3583 C CA . GLN A 1 468 ? -12.289 -13.711 -9.273 1 98 468 GLN A CA 1
ATOM 3584 C C . GLN A 1 468 ? -11.414 -14.617 -8.414 1 98 468 GLN A C 1
ATOM 3586 O O . GLN A 1 468 ? -11.852 -15.688 -7.98 1 98 468 GLN A O 1
ATOM 3591 N N . ARG A 1 469 ? -10.172 -14.234 -8.242 1 97.19 469 ARG A N 1
ATOM 3592 C CA . ARG A 1 469 ? -9.258 -14.984 -7.387 1 97.19 469 ARG A CA 1
ATOM 3593 C C . ARG A 1 469 ? -9.812 -15.109 -5.973 1 97.19 469 ARG A C 1
ATOM 3595 O O . ARG A 1 469 ? -9.75 -16.172 -5.363 1 97.19 469 ARG A O 1
ATOM 3602 N N . ASN A 1 470 ? -10.305 -13.977 -5.434 1 96.06 470 ASN A N 1
ATOM 3603 C CA . ASN A 1 470 ? -10.82 -13.984 -4.07 1 96.06 470 ASN A CA 1
ATOM 3604 C C . ASN A 1 470 ? -11.961 -14.977 -3.91 1 96.06 470 ASN A C 1
ATOM 3606 O O . ASN A 1 470 ? -12.07 -15.648 -2.883 1 96.06 470 ASN A O 1
ATOM 3610 N N . PHE A 1 471 ? -12.766 -15.055 -4.852 1 97.62 471 PHE A N 1
ATOM 3611 C CA . PHE A 1 471 ? -13.836 -16.047 -4.867 1 97.62 471 PHE A CA 1
ATOM 3612 C C . PHE A 1 471 ? -13.273 -17.453 -4.828 1 97.62 471 PHE A C 1
ATOM 3614 O O . PHE A 1 471 ? -13.734 -18.297 -4.055 1 97.62 471 PHE A O 1
ATOM 3621 N N . ALA A 1 472 ? -12.297 -17.688 -5.629 1 97.75 472 ALA A N 1
ATOM 3622 C CA . ALA A 1 472 ? -11.672 -19.016 -5.719 1 97.75 472 ALA A CA 1
ATOM 3623 C C . ALA A 1 472 ? -10.906 -19.344 -4.445 1 97.75 472 ALA A C 1
ATOM 3625 O O . ALA A 1 472 ? -10.805 -20.516 -4.062 1 97.75 472 ALA A O 1
ATOM 3626 N N . VAL A 1 473 ? -10.297 -18.281 -3.816 1 96.62 473 VAL A N 1
ATOM 3627 C CA . VAL A 1 473 ? -9.594 -18.5 -2.557 1 96.62 473 VAL A CA 1
ATOM 3628 C C . VAL A 1 473 ? -10.562 -19.047 -1.517 1 96.62 473 VAL A C 1
ATOM 3630 O O . VAL A 1 473 ? -10.227 -19.984 -0.778 1 96.62 473 VAL A O 1
ATOM 3633 N N . PHE A 1 474 ? -11.773 -18.562 -1.456 1 96.94 474 PHE A N 1
ATOM 3634 C CA . PHE A 1 474 ? -12.781 -19.125 -0.572 1 96.94 474 PHE A CA 1
ATOM 3635 C C . PHE A 1 474 ? -13.031 -20.594 -0.907 1 96.94 474 PHE A C 1
ATOM 3637 O O . PHE A 1 474 ? -13.141 -21.438 -0.01 1 96.94 474 PHE A O 1
ATOM 3644 N N . GLY A 1 475 ? -13.102 -20.844 -2.229 1 97.31 475 GLY A N 1
ATOM 3645 C CA . GLY A 1 475 ? -13.266 -22.219 -2.645 1 97.31 475 GLY A CA 1
ATOM 3646 C C . GLY A 1 475 ? -12.188 -23.141 -2.098 1 97.31 475 GLY A C 1
ATOM 3647 O O . GLY A 1 475 ? -12.492 -24.234 -1.614 1 97.31 475 GLY A O 1
ATOM 3648 N N . GLY A 1 476 ? -10.945 -22.703 -2.197 1 97.12 476 GLY A N 1
ATOM 3649 C CA . GLY A 1 476 ? -9.852 -23.484 -1.637 1 97.12 476 GLY A CA 1
ATOM 3650 C C . GLY A 1 476 ? -9.977 -23.688 -0.139 1 97.12 476 GLY A C 1
ATOM 3651 O O . GLY A 1 476 ? -9.742 -24.797 0.361 1 97.12 476 GLY A O 1
ATOM 3652 N N . GLU A 1 477 ? -10.375 -22.641 0.557 1 96.5 477 GLU A N 1
ATOM 3653 C CA . GLU A 1 477 ? -10.547 -22.734 2.004 1 96.5 477 GLU A CA 1
ATOM 3654 C C . GLU A 1 477 ? -11.664 -23.703 2.363 1 96.5 477 GLU A C 1
ATOM 3656 O O . GLU A 1 477 ? -11.547 -24.469 3.334 1 96.5 477 GLU A O 1
ATOM 3661 N N . PHE A 1 478 ? -12.75 -23.688 1.632 1 97.38 478 PHE A N 1
ATOM 3662 C CA . PHE A 1 478 ? -13.867 -24.594 1.868 1 97.38 478 PHE A CA 1
ATOM 3663 C C . PHE A 1 478 ? -13.445 -26.047 1.65 1 97.38 478 PHE A C 1
ATOM 3665 O O . PHE A 1 478 ? -13.742 -26.906 2.471 1 97.38 478 PHE A O 1
ATOM 3672 N N . LEU A 1 479 ? -12.711 -26.297 0.607 1 97.75 479 LEU A N 1
ATOM 3673 C CA . LEU A 1 479 ? -12.289 -27.641 0.253 1 97.75 479 LEU A CA 1
ATOM 3674 C C . LEU A 1 479 ? -11.367 -28.219 1.321 1 97.75 479 LEU A C 1
ATOM 3676 O O . LEU A 1 479 ? -11.445 -29.406 1.634 1 97.75 479 LEU A O 1
ATOM 3680 N N . MET A 1 480 ? -10.531 -27.391 1.877 1 96.38 480 MET A N 1
ATOM 3681 C CA . MET A 1 480 ? -9.578 -27.844 2.879 1 96.38 480 MET A CA 1
ATOM 3682 C C . MET A 1 480 ? -10.289 -28.312 4.145 1 96.38 480 MET A C 1
ATOM 3684 O O . MET A 1 480 ? -9.742 -29.109 4.91 1 96.38 480 MET A O 1
ATOM 3688 N N . LYS A 1 481 ? -11.5 -27.906 4.297 1 95.5 481 LYS A N 1
ATOM 3689 C CA . LYS A 1 481 ? -12.242 -28.234 5.512 1 95.5 481 LYS A CA 1
ATOM 3690 C C . LYS A 1 481 ? -13.078 -29.5 5.316 1 95.5 481 LYS A C 1
ATOM 3692 O O . LYS A 1 481 ? -13.586 -30.062 6.285 1 95.5 481 LYS A O 1
ATOM 3697 N N . GLN A 1 482 ? -13.18 -29.953 4.129 1 96.88 482 GLN A N 1
ATOM 3698 C CA . GLN A 1 482 ? -14.055 -31.078 3.846 1 96.88 482 GLN A CA 1
ATOM 3699 C C . GLN A 1 482 ? -13.344 -32.406 4.109 1 96.88 482 GLN A C 1
ATOM 3701 O O . GLN A 1 482 ? -12.148 -32.531 3.822 1 96.88 482 GLN A O 1
ATOM 3706 N N . ASN A 1 483 ? -14.078 -33.312 4.68 1 97.12 483 ASN A N 1
ATOM 3707 C CA . ASN A 1 483 ? -13.625 -34.719 4.668 1 97.12 483 ASN A CA 1
ATOM 3708 C C . ASN A 1 483 ? -13.93 -35.375 3.334 1 97.12 483 ASN A C 1
ATOM 3710 O O . ASN A 1 483 ? -14.359 -34.719 2.385 1 97.12 483 ASN A O 1
ATOM 3714 N N . VAL A 1 484 ? -13.688 -36.719 3.246 1 97.75 484 VAL A N 1
ATOM 3715 C CA . VAL A 1 484 ? -13.789 -37.375 1.954 1 97.75 484 VAL A CA 1
ATOM 3716 C C . VAL A 1 484 ? -15.25 -37.438 1.5 1 97.75 484 VAL A C 1
ATOM 3718 O O . VAL A 1 484 ? -15.539 -37.312 0.307 1 97.75 484 VAL A O 1
ATOM 3721 N N . GLU A 1 485 ? -16.203 -37.625 2.459 1 97.44 485 GLU A N 1
ATOM 3722 C CA . GLU A 1 485 ? -17.625 -37.625 2.123 1 97.44 485 GLU A CA 1
ATOM 3723 C C . GLU A 1 485 ? -18.016 -36.281 1.527 1 97.44 485 GLU A C 1
ATOM 3725 O O . GLU A 1 485 ? -18.719 -36.219 0.514 1 97.44 485 GLU A O 1
ATOM 3730 N N . GLY A 1 486 ? -17.547 -35.25 2.158 1 97.88 486 GLY A N 1
ATOM 3731 C CA . GLY A 1 486 ? -17.812 -33.938 1.661 1 97.88 486 GLY A CA 1
ATOM 3732 C C . GLY A 1 486 ? -17.25 -33.688 0.278 1 97.88 486 GLY A C 1
ATOM 3733 O O . GLY A 1 486 ? -17.922 -33.094 -0.579 1 97.88 486 GLY A O 1
ATOM 3734 N N . LEU A 1 487 ? -16.062 -34.125 0.048 1 98.25 487 LEU A N 1
ATOM 3735 C CA . LEU A 1 487 ? -15.406 -33.906 -1.239 1 98.25 487 LEU A CA 1
ATOM 3736 C C . LEU A 1 487 ? -16.109 -34.688 -2.344 1 98.25 487 LEU A C 1
ATOM 3738 O O . LEU A 1 487 ? -16.266 -34.188 -3.457 1 98.25 487 LEU A O 1
ATOM 3742 N N . ARG A 1 488 ? -16.5 -35.938 -2.053 1 98.25 488 ARG A N 1
ATOM 3743 C CA . ARG A 1 488 ? -17.25 -36.719 -3.025 1 98.25 488 ARG A CA 1
ATOM 3744 C C . ARG A 1 488 ? -18.547 -36 -3.432 1 98.25 488 ARG A C 1
ATOM 3746 O O . ARG A 1 488 ? -18.859 -35.906 -4.621 1 98.25 488 ARG A O 1
ATOM 3753 N N . GLY A 1 489 ? -19.234 -35.531 -2.424 1 98.06 489 GLY A N 1
ATOM 3754 C CA . GLY A 1 489 ? -20.453 -34.781 -2.709 1 98.06 489 GLY A CA 1
ATOM 3755 C C . GLY A 1 489 ? -20.203 -33.5 -3.471 1 98.06 489 GLY A C 1
ATOM 3756 O O . GLY A 1 489 ? -20.953 -33.156 -4.387 1 98.06 489 GLY A O 1
ATOM 3757 N N . PHE A 1 490 ? -19.203 -32.75 -3.066 1 98.19 490 PHE A N 1
ATOM 3758 C CA . PHE A 1 490 ? -18.844 -31.5 -3.695 1 98.19 490 PHE A CA 1
ATOM 3759 C C . PHE A 1 490 ? -18.562 -31.688 -5.18 1 98.19 490 PHE A C 1
ATOM 3761 O O . PHE A 1 490 ? -19.125 -30.984 -6.02 1 98.19 490 PHE A O 1
ATOM 3768 N N . PHE A 1 491 ? -17.719 -32.656 -5.543 1 98.31 491 PHE A N 1
ATOM 3769 C CA . PHE A 1 491 ? -17.281 -32.812 -6.926 1 98.31 491 PHE A CA 1
ATOM 3770 C C . PHE A 1 491 ? -18.375 -33.469 -7.77 1 98.31 491 PHE A C 1
ATOM 3772 O O . PHE A 1 491 ? -18.516 -33.156 -8.953 1 98.31 491 PHE A O 1
ATOM 3779 N N . ASP A 1 492 ? -19.094 -34.344 -7.105 1 98.06 492 ASP A N 1
ATOM 3780 C CA . ASP A 1 492 ? -20.25 -34.875 -7.82 1 98.06 492 ASP A CA 1
ATOM 3781 C C . ASP A 1 492 ? -21.188 -33.75 -8.266 1 98.06 492 ASP A C 1
ATOM 3783 O O . ASP A 1 492 ? -21.625 -33.719 -9.422 1 98.06 492 ASP A O 1
ATOM 3787 N N . GLY A 1 493 ? -21.469 -32.875 -7.352 1 97.75 493 GLY A N 1
ATOM 3788 C CA . GLY A 1 493 ? -22.297 -31.734 -7.684 1 97.75 493 GLY A CA 1
ATOM 3789 C C . GLY A 1 493 ? -21.641 -30.797 -8.68 1 97.75 493 GLY A C 1
ATOM 3790 O O . GLY A 1 493 ? -22.297 -30.281 -9.578 1 97.75 493 GLY A O 1
ATOM 3791 N N . PHE A 1 494 ? -20.375 -30.562 -8.547 1 98.19 494 PHE A N 1
ATOM 3792 C CA . PHE A 1 494 ? -19.625 -29.641 -9.383 1 98.19 494 PHE A CA 1
ATOM 3793 C C . PHE A 1 494 ? -19.688 -30.047 -10.852 1 98.19 494 PHE A C 1
ATOM 3795 O O . PHE A 1 494 ? -19.969 -29.234 -11.727 1 98.19 494 PHE A O 1
ATOM 3802 N N . PHE A 1 495 ? -19.516 -31.328 -11.133 1 98.12 495 PHE A N 1
ATOM 3803 C CA . PHE A 1 495 ? -19.438 -31.781 -12.508 1 98.12 495 PHE A CA 1
ATOM 3804 C C . PHE A 1 495 ? -20.828 -32.094 -13.062 1 98.12 495 PHE A C 1
ATOM 3806 O O . PHE A 1 495 ? -20.969 -32.469 -14.234 1 98.12 495 PHE A O 1
ATOM 3813 N N . LYS A 1 496 ? -21.797 -31.953 -12.242 1 97.44 496 LYS A N 1
ATOM 3814 C CA . LYS A 1 496 ? -23.172 -32 -12.727 1 97.44 496 LYS A CA 1
ATOM 3815 C C . LYS A 1 496 ? -23.609 -30.656 -13.281 1 97.44 496 LYS A C 1
ATOM 3817 O O . LYS A 1 496 ? -24.641 -30.562 -13.961 1 97.44 496 LYS A O 1
ATOM 3822 N N . LEU A 1 497 ? -22.828 -29.672 -12.992 1 97.94 497 LEU A N 1
ATOM 3823 C CA . LEU A 1 497 ? -23.062 -28.359 -13.602 1 97.94 497 LEU A CA 1
ATOM 3824 C C . LEU A 1 497 ? -22.828 -28.422 -15.109 1 97.94 497 LEU A C 1
ATOM 3826 O O . LEU A 1 497 ? -22.141 -29.297 -15.602 1 97.94 497 LEU A O 1
ATOM 3830 N N . PRO A 1 498 ? -23.469 -27.391 -15.82 1 97.31 498 PRO A N 1
ATOM 3831 C CA . PRO A 1 498 ? -23.125 -27.281 -17.234 1 97.31 498 PRO A CA 1
ATOM 3832 C C . PRO A 1 498 ? -21.625 -27.109 -17.453 1 97.31 498 PRO A C 1
ATOM 3834 O O . PRO A 1 498 ? -20.938 -26.453 -16.656 1 97.31 498 PRO A O 1
ATOM 3837 N N . LEU A 1 499 ? -21.125 -27.672 -18.547 1 97.25 499 LEU A N 1
ATOM 3838 C CA . LEU A 1 499 ? -19.703 -27.672 -18.859 1 97.25 499 LEU A CA 1
ATOM 3839 C C . LEU A 1 499 ? -19.141 -26.25 -18.812 1 97.25 499 LEU A C 1
ATOM 3841 O O . LEU A 1 499 ? -18.031 -26.031 -18.328 1 97.25 499 LEU A O 1
ATOM 3845 N N . GLU A 1 500 ? -19.875 -25.266 -19.281 1 96.69 500 GLU A N 1
ATOM 3846 C CA . GLU A 1 500 ? -19.406 -23.891 -19.359 1 96.69 500 GLU A CA 1
ATOM 3847 C C . GLU A 1 500 ? -19.125 -23.328 -17.969 1 96.69 500 GLU A C 1
ATOM 3849 O O . GLU A 1 500 ? -18.219 -22.516 -17.797 1 96.69 500 GLU A O 1
ATOM 3854 N N . LEU A 1 501 ? -19.859 -23.812 -17 1 97.19 501 LEU A N 1
ATOM 3855 C CA . LEU A 1 501 ? -19.688 -23.328 -15.633 1 97.19 501 LEU A CA 1
ATOM 3856 C C . LEU A 1 501 ? -18.5 -23.984 -14.945 1 97.19 501 LEU A C 1
ATOM 3858 O O . LEU A 1 501 ? -17.562 -23.312 -14.523 1 97.19 501 LEU A O 1
ATOM 3862 N N . TRP A 1 502 ? -18.531 -25.359 -14.906 1 97.5 502 TRP A N 1
ATOM 3863 C CA . TRP A 1 502 ? -17.438 -25.984 -14.188 1 97.5 502 TRP A CA 1
ATOM 3864 C C . TRP A 1 502 ? -16.141 -25.906 -14.992 1 97.5 502 TRP A C 1
ATOM 3866 O O . TRP A 1 502 ? -15.055 -25.812 -14.422 1 97.5 502 TRP A O 1
ATOM 3876 N N . GLY A 1 503 ? -16.219 -25.953 -16.344 1 97.31 503 GLY A N 1
ATOM 3877 C CA . GLY A 1 503 ? -15.047 -25.859 -17.188 1 97.31 503 GLY A CA 1
ATOM 3878 C C . GLY A 1 503 ? -14.32 -24.531 -17.062 1 97.31 503 GLY A C 1
ATOM 3879 O O . GLY A 1 503 ? -13.094 -24.484 -17.016 1 97.31 503 GLY A O 1
ATOM 3880 N N . GLY A 1 504 ? -15.055 -23.484 -16.969 1 97.25 504 GLY A N 1
ATOM 3881 C CA . GLY A 1 504 ? -14.469 -22.156 -16.875 1 97.25 504 GLY A CA 1
ATOM 3882 C C . GLY A 1 504 ? -13.844 -21.875 -15.531 1 97.25 504 GLY A C 1
ATOM 3883 O O . GLY A 1 504 ? -13.039 -20.953 -15.391 1 97.25 504 GLY A O 1
ATOM 3884 N N . PHE A 1 505 ? -14.188 -22.625 -14.531 1 97.06 505 PHE A N 1
ATOM 3885 C CA . PHE A 1 505 ? -13.719 -22.406 -13.172 1 97.06 505 PHE A CA 1
ATOM 3886 C C . PHE A 1 505 ? -12.336 -23 -12.969 1 97.06 505 PHE A C 1
ATOM 3888 O O . PHE A 1 505 ? -11.57 -22.562 -12.109 1 97.06 505 PHE A O 1
ATOM 3895 N N . LEU A 1 506 ? -11.914 -24.016 -13.648 1 94.94 506 LEU A N 1
ATOM 3896 C CA . LEU A 1 506 ? -10.75 -24.844 -13.344 1 94.94 506 LEU A CA 1
ATOM 3897 C C . LEU A 1 506 ? -9.461 -24.047 -13.523 1 94.94 506 LEU A C 1
ATOM 3899 O O . LEU A 1 506 ? -8.797 -23.688 -12.547 1 94.94 506 LEU A O 1
ATOM 3903 N N . ALA A 1 507 ? -9.125 -23.672 -14.711 1 90 507 ALA A N 1
ATOM 3904 C CA . ALA A 1 507 ? -8.008 -22.734 -14.859 1 90 507 ALA A CA 1
ATOM 3905 C C . ALA A 1 507 ? -8.469 -21.297 -14.625 1 90 507 ALA A C 1
ATOM 3907 O O . ALA A 1 507 ? -7.863 -20.562 -13.844 1 90 507 ALA A O 1
ATOM 3908 N N . GLY A 1 508 ? -9.578 -20.922 -15.109 1 93.44 508 GLY A N 1
ATOM 3909 C CA . GLY A 1 508 ? -10.266 -19.656 -14.867 1 93.44 508 GLY A CA 1
ATOM 3910 C C . GLY A 1 508 ? -9.367 -18.453 -15.055 1 93.44 508 GLY A C 1
ATOM 3911 O O . GLY A 1 508 ? -8.922 -17.844 -14.086 1 93.44 508 GLY A O 1
ATOM 3912 N N . TRP A 1 509 ? -9.133 -18.094 -16.266 1 97.56 509 TRP A N 1
ATOM 3913 C CA . TRP A 1 509 ? -8.32 -16.938 -16.594 1 97.56 509 TRP A CA 1
ATOM 3914 C C . TRP A 1 509 ? -8.852 -16.234 -17.828 1 97.56 509 TRP A C 1
ATOM 3916 O O . TRP A 1 509 ? -9.281 -16.891 -18.781 1 97.56 509 TRP A O 1
ATOM 3926 N N . PRO A 1 510 ? -8.789 -14.859 -17.859 1 97.31 510 PRO A N 1
ATOM 3927 C CA . PRO A 1 510 ? -9.219 -14.18 -19.078 1 97.31 510 PRO A CA 1
ATOM 3928 C C . PRO A 1 510 ? -8.516 -14.711 -20.328 1 97.31 510 PRO A C 1
ATOM 3930 O O . PRO A 1 510 ? -7.289 -14.867 -20.328 1 97.31 510 PRO A O 1
ATOM 3933 N N . GLY A 1 511 ? -9.242 -14.984 -21.375 1 97.19 511 GLY A N 1
ATOM 3934 C CA . GLY A 1 511 ? -8.711 -15.531 -22.609 1 97.19 511 GLY A CA 1
ATOM 3935 C C . GLY A 1 511 ? -8.914 -17.031 -22.734 1 97.19 511 GLY A C 1
ATOM 3936 O O . GLY A 1 511 ? -8.859 -17.578 -23.844 1 97.19 511 GLY A O 1
ATOM 3937 N N . LEU A 1 512 ? -9.07 -17.719 -21.641 1 98.25 512 LEU A N 1
ATOM 3938 C CA . LEU A 1 512 ? -9.375 -19.141 -21.672 1 98.25 512 LEU A CA 1
ATOM 3939 C C . LEU A 1 512 ? -10.867 -19.375 -21.859 1 98.25 512 LEU A C 1
ATOM 3941 O O . LEU A 1 512 ? -11.68 -18.531 -21.5 1 98.25 512 LEU A O 1
ATOM 3945 N N . PRO A 1 513 ? -11.188 -20.562 -22.312 1 97.94 513 PRO A N 1
ATOM 3946 C CA . PRO A 1 513 ? -12.602 -20.828 -22.625 1 97.94 513 PRO A CA 1
ATOM 3947 C C . PRO A 1 513 ? -13.484 -20.797 -21.375 1 97.94 513 PRO A C 1
ATOM 3949 O O . PRO A 1 513 ? -13.086 -21.297 -20.312 1 97.94 513 PRO A O 1
ATOM 3952 N N . ASN A 1 514 ? -14.68 -20.125 -21.547 1 97.62 514 ASN A N 1
ATOM 3953 C CA . ASN A 1 514 ? -15.766 -20.141 -20.562 1 97.62 514 ASN A CA 1
ATOM 3954 C C . ASN A 1 514 ? -15.43 -19.297 -19.344 1 97.62 514 ASN A C 1
ATOM 3956 O O . ASN A 1 514 ? -16.188 -19.266 -18.375 1 97.62 514 ASN A O 1
ATOM 3960 N N . ASN A 1 515 ? -14.305 -18.594 -19.344 1 97.81 515 ASN A N 1
ATOM 3961 C CA . ASN A 1 515 ? -13.953 -17.75 -18.219 1 97.81 515 ASN A CA 1
ATOM 3962 C C . ASN A 1 515 ? -14.992 -16.641 -18 1 97.81 515 ASN A C 1
ATOM 3964 O O . ASN A 1 515 ? -15.125 -16.125 -16.891 1 97.81 515 ASN A O 1
ATOM 3968 N N . GLU A 1 516 ? -15.711 -16.188 -19 1 96.62 516 GLU A N 1
ATOM 3969 C CA . GLU A 1 516 ? -16.719 -15.133 -18.922 1 96.62 516 GLU A CA 1
ATOM 3970 C C . GLU A 1 516 ? -17.781 -15.461 -17.859 1 96.62 516 GLU A C 1
ATOM 3972 O O . GLU A 1 516 ? -18.422 -14.562 -17.312 1 96.62 516 GLU A O 1
ATOM 3977 N N . ASN A 1 517 ? -17.922 -16.75 -17.578 1 97.5 517 ASN A N 1
ATOM 3978 C CA . ASN A 1 517 ? -18.906 -17.172 -16.594 1 97.5 517 ASN A CA 1
ATOM 3979 C C . ASN A 1 517 ? -18.391 -16.969 -15.164 1 97.5 517 ASN A C 1
ATOM 3981 O O . ASN A 1 517 ? -19.078 -17.328 -14.203 1 97.5 517 ASN A O 1
ATOM 3985 N N . HIS A 1 518 ? -17.219 -16.391 -15.039 1 97.75 518 HIS A N 1
ATOM 3986 C CA . HIS A 1 518 ? -16.641 -16.219 -13.711 1 97.75 518 HIS A CA 1
ATOM 3987 C C . HIS A 1 518 ? -16 -14.836 -13.578 1 97.75 518 HIS A C 1
ATOM 3989 O O . HIS A 1 518 ? -15.414 -14.523 -12.531 1 97.75 518 HIS A O 1
ATOM 3995 N N . GLU A 1 519 ? -16.078 -14 -14.531 1 96.38 519 GLU A N 1
ATOM 3996 C CA . GLU A 1 519 ? -15.344 -12.742 -14.586 1 96.38 519 GLU A CA 1
ATOM 3997 C C . GLU A 1 519 ? -16.047 -11.648 -13.781 1 96.38 519 GLU A C 1
ATOM 3999 O O . GLU A 1 519 ? -15.398 -10.836 -13.125 1 96.38 519 GLU A O 1
ATOM 4004 N N . THR A 1 520 ? -17.391 -11.586 -13.797 1 96.5 520 THR A N 1
ATOM 4005 C CA . THR A 1 520 ? -18.156 -10.523 -13.156 1 96.5 520 THR A CA 1
ATOM 4006 C C . THR A 1 520 ? -18.766 -11.016 -11.844 1 96.5 520 THR A C 1
ATOM 4008 O O . THR A 1 520 ? -18.859 -12.227 -11.609 1 96.5 520 THR A O 1
ATOM 4011 N N . TRP A 1 521 ? -19.141 -10.047 -11.008 1 95.75 521 TRP A N 1
ATOM 4012 C CA . TRP A 1 521 ? -19.781 -10.406 -9.742 1 95.75 521 TRP A CA 1
ATOM 4013 C C . TRP A 1 521 ? -21.062 -11.203 -9.992 1 95.75 521 TRP A C 1
ATOM 4015 O O . TRP A 1 521 ? -21.359 -12.148 -9.258 1 95.75 521 TRP A O 1
ATOM 4025 N N . TRP A 1 522 ? -21.766 -10.844 -10.992 1 97.06 522 TRP A N 1
ATOM 4026 C CA . TRP A 1 522 ? -23.031 -11.5 -11.32 1 97.06 522 TRP A CA 1
ATOM 4027 C C . TRP A 1 522 ? -22.797 -12.93 -11.812 1 97.06 522 TRP A C 1
ATOM 4029 O O . TRP A 1 522 ? -23.516 -13.852 -11.43 1 97.06 522 TRP A O 1
ATOM 4039 N N . ALA A 1 523 ? -21.844 -13.094 -12.688 1 97.94 523 ALA A N 1
ATOM 4040 C CA . ALA A 1 523 ? -21.5 -14.422 -13.188 1 97.94 523 ALA A CA 1
ATOM 4041 C C . ALA A 1 523 ? -21.109 -15.359 -12.047 1 97.94 523 ALA A C 1
ATOM 4043 O O . ALA A 1 523 ? -21.531 -16.516 -12.023 1 97.94 523 ALA A O 1
ATOM 4044 N N . ARG A 1 524 ? -20.375 -14.891 -11.078 1 97.81 524 ARG A N 1
ATOM 4045 C CA . ARG A 1 524 ? -19.938 -15.703 -9.945 1 97.81 524 ARG A CA 1
ATOM 4046 C C . ARG A 1 524 ? -21.109 -16.016 -9.016 1 97.81 524 ARG A C 1
ATOM 4048 O O . ARG A 1 524 ? -21.188 -17.125 -8.469 1 97.81 524 ARG A O 1
ATOM 4055 N N . LEU A 1 525 ? -21.969 -15.016 -8.805 1 96.94 525 LEU A N 1
ATOM 4056 C CA . LEU A 1 525 ? -23.172 -15.258 -8 1 96.94 525 LEU A CA 1
ATOM 4057 C C . LEU A 1 525 ? -24.031 -16.344 -8.641 1 96.94 525 LEU A C 1
ATOM 4059 O O . LEU A 1 525 ? -24.516 -17.234 -7.949 1 96.94 525 LEU A O 1
ATOM 4063 N N . LYS A 1 526 ? -24.234 -16.203 -9.906 1 97.25 526 LYS A N 1
ATOM 4064 C CA . LYS A 1 526 ? -25.031 -17.188 -10.641 1 97.25 526 LYS A CA 1
ATOM 4065 C C . LYS A 1 526 ? -24.391 -18.562 -10.555 1 97.25 526 LYS A C 1
ATOM 4067 O O . LYS A 1 526 ? -25.078 -19.578 -10.367 1 97.25 526 LYS A O 1
ATOM 4072 N N . PHE A 1 527 ? -23.125 -18.656 -10.758 1 97.88 527 PHE A N 1
ATOM 4073 C CA . PHE A 1 527 ? -22.391 -19.906 -10.609 1 97.88 527 PHE A CA 1
ATOM 4074 C C . PHE A 1 527 ? -22.594 -20.5 -9.219 1 97.88 527 PHE A C 1
ATOM 4076 O O . PHE A 1 527 ? -22.938 -21.672 -9.086 1 97.88 527 PHE A O 1
ATOM 4083 N N . GLY A 1 528 ? -22.375 -19.641 -8.211 1 96.44 528 GLY A N 1
ATOM 4084 C CA . GLY A 1 528 ? -22.516 -20.094 -6.84 1 96.44 528 GLY A CA 1
ATOM 4085 C C . GLY A 1 528 ? -23.906 -20.656 -6.547 1 96.44 528 GLY A C 1
ATOM 4086 O O . GLY A 1 528 ? -24.031 -21.719 -5.949 1 96.44 528 GLY A O 1
ATOM 4087 N N . LEU A 1 529 ? -24.922 -19.969 -6.957 1 95.62 529 LEU A N 1
ATOM 4088 C CA . LEU A 1 529 ? -26.297 -20.391 -6.723 1 95.62 529 LEU A CA 1
ATOM 4089 C C . LEU A 1 529 ? -26.594 -21.688 -7.465 1 95.62 529 LEU A C 1
ATOM 4091 O O . LEU A 1 529 ? -27.234 -22.594 -6.914 1 95.62 529 LEU A O 1
ATOM 4095 N N . SER A 1 530 ? -26.141 -21.797 -8.688 1 97.25 530 SER A N 1
ATOM 4096 C CA . SER A 1 530 ? -26.312 -23.031 -9.461 1 97.25 530 SER A CA 1
ATOM 4097 C C . SER A 1 530 ? -25.594 -24.203 -8.805 1 97.25 530 SER A C 1
ATOM 4099 O O . SER A 1 530 ? -26.109 -25.312 -8.758 1 97.25 530 SER A O 1
ATOM 4101 N N . PHE A 1 531 ? -24.469 -23.891 -8.344 1 97.19 531 PHE A N 1
ATOM 4102 C CA . PHE A 1 531 ? -23.641 -24.938 -7.754 1 97.19 531 PHE A CA 1
ATOM 4103 C C . PHE A 1 531 ? -24.266 -25.484 -6.48 1 97.19 531 PHE A C 1
ATOM 4105 O O . PHE A 1 531 ? -24.344 -26.703 -6.289 1 97.19 531 PHE A O 1
ATOM 4112 N N . VAL A 1 532 ? -24.75 -24.609 -5.66 1 95.75 532 VAL A N 1
ATOM 4113 C CA . VAL A 1 532 ? -25.359 -25.016 -4.395 1 95.75 532 VAL A CA 1
ATOM 4114 C C . VAL A 1 532 ? -26.562 -25.906 -4.668 1 95.75 532 VAL A C 1
ATOM 4116 O O . VAL A 1 532 ? -26.844 -26.844 -3.91 1 95.75 532 VAL A O 1
ATOM 4119 N N . SER A 1 533 ? -27.219 -25.703 -5.742 1 96 533 SER A N 1
ATOM 4120 C CA . SER A 1 533 ? -28.406 -26.469 -6.07 1 96 533 SER A CA 1
ATOM 4121 C C . SER A 1 533 ? -28.062 -27.891 -6.492 1 96 533 SER A C 1
ATOM 4123 O O . SER A 1 533 ? -28.922 -28.781 -6.5 1 96 533 SER A O 1
ATOM 4125 N N . LYS A 1 534 ? -26.828 -28.188 -6.844 1 97.25 534 LYS A N 1
ATOM 4126 C CA . LYS A 1 534 ? -26.406 -29.5 -7.301 1 97.25 534 LYS A CA 1
ATOM 4127 C C . LYS A 1 534 ? -25.75 -30.297 -6.168 1 97.25 534 LYS A C 1
ATOM 4129 O O . LYS A 1 534 ? -25.484 -31.484 -6.312 1 97.25 534 LYS A O 1
ATOM 4134 N N . LEU A 1 535 ? -25.578 -29.656 -5.031 1 97.38 535 LEU A N 1
ATOM 4135 C CA . LEU A 1 535 ? -24.891 -30.281 -3.918 1 97.38 535 LEU A CA 1
ATOM 4136 C C . LEU A 1 535 ? -25.859 -31.109 -3.078 1 97.38 535 LEU A C 1
ATOM 4138 O O . LEU A 1 535 ? -27.016 -30.75 -2.93 1 97.38 535 LEU A O 1
ATOM 4142 N N . PRO A 1 536 ? -25.281 -32.281 -2.518 1 96.69 536 PRO A N 1
ATOM 4143 C CA . PRO A 1 536 ? -26.078 -32.906 -1.45 1 96.69 536 PRO A CA 1
ATOM 4144 C C . PRO A 1 536 ? -26.406 -31.922 -0.319 1 96.69 536 PRO A C 1
ATOM 4146 O O . PRO A 1 536 ? -25.578 -31.062 0.01 1 96.69 536 PRO A O 1
ATOM 4149 N N . PRO A 1 537 ? -27.547 -32.094 0.321 1 95.94 537 PRO A N 1
ATOM 4150 C CA . PRO A 1 537 ? -28.016 -31.125 1.307 1 95.94 537 PRO A CA 1
ATOM 4151 C C . PRO A 1 537 ? -27 -30.859 2.422 1 95.94 537 PRO A C 1
ATOM 4153 O O . PRO A 1 537 ? -26.828 -29.719 2.852 1 95.94 537 PRO A O 1
ATOM 4156 N N . LEU A 1 538 ? -26.359 -31.875 2.844 1 95.5 538 LEU A N 1
ATOM 4157 C CA . LEU A 1 538 ? -25.406 -31.719 3.934 1 95.5 538 LEU A CA 1
ATOM 4158 C C . LEU A 1 538 ? -24.203 -30.891 3.484 1 95.5 538 LEU A C 1
ATOM 4160 O O . LEU A 1 538 ? -23.672 -30.094 4.262 1 95.5 538 LEU A O 1
ATOM 4164 N N . VAL A 1 539 ? -23.766 -31.125 2.305 1 97.19 539 VAL A N 1
ATOM 4165 C CA . VAL A 1 539 ? -22.641 -30.375 1.761 1 97.19 539 VAL A CA 1
ATOM 4166 C C . VAL A 1 539 ? -23.062 -28.922 1.488 1 97.19 539 VAL A C 1
ATOM 4168 O O . VAL A 1 539 ? -22.281 -28 1.733 1 97.19 539 VAL A O 1
ATOM 4171 N N . ALA A 1 540 ? -24.266 -28.734 1.042 1 97.25 540 ALA A N 1
ATOM 4172 C CA . ALA A 1 540 ? -24.812 -27.406 0.792 1 97.25 540 ALA A CA 1
ATOM 4173 C C . ALA A 1 540 ? -24.891 -26.594 2.082 1 97.25 540 ALA A C 1
ATOM 4175 O O . ALA A 1 540 ? -24.578 -25.391 2.096 1 97.25 540 ALA A O 1
ATOM 4176 N N . LEU A 1 541 ? -25.328 -27.219 3.104 1 96.44 541 LEU A N 1
ATOM 4177 C CA . LEU A 1 541 ? -25.406 -26.547 4.398 1 96.44 541 LEU A CA 1
ATOM 4178 C C . LEU A 1 541 ? -24.031 -26.141 4.883 1 96.44 541 LEU A C 1
ATOM 4180 O O . LEU A 1 541 ? -23.844 -25.031 5.391 1 96.44 541 LEU A O 1
ATOM 4184 N N . ASP A 1 542 ? -23.078 -27.031 4.719 1 96.38 542 ASP A N 1
ATOM 4185 C CA . ASP A 1 542 ? -21.719 -26.719 5.109 1 96.38 542 ASP A CA 1
ATOM 4186 C C . ASP A 1 542 ? -21.172 -25.531 4.312 1 96.38 542 ASP A C 1
ATOM 4188 O O . ASP A 1 542 ? -20.422 -24.719 4.84 1 96.38 542 ASP A O 1
ATOM 4192 N N . MET A 1 543 ? -21.5 -25.516 3.088 1 96.44 543 MET A N 1
ATOM 4193 C CA . MET A 1 543 ? -21.078 -24.422 2.221 1 96.44 543 MET A CA 1
ATOM 4194 C C . MET A 1 543 ? -21.656 -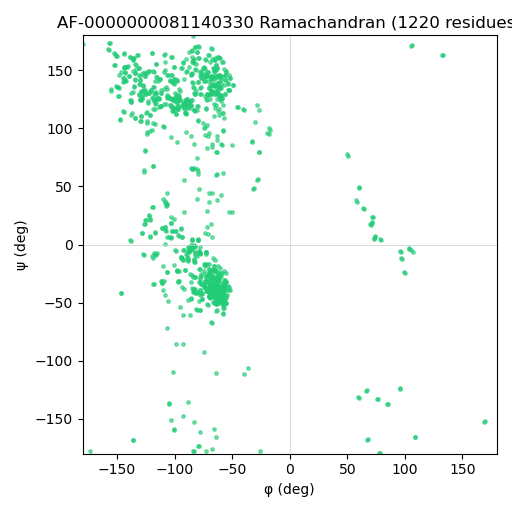23.094 2.697 1 96.44 543 MET A C 1
ATOM 4196 O O . MET A 1 543 ? -20.938 -22.094 2.791 1 96.44 543 MET A O 1
ATOM 4200 N N . LEU A 1 544 ? -22.922 -23.047 3.021 1 94.94 544 LEU A N 1
ATOM 4201 C CA . LEU A 1 544 ? -23.578 -21.828 3.488 1 94.94 544 LEU A CA 1
ATOM 4202 C C . LEU A 1 544 ? -22.984 -21.359 4.809 1 94.94 544 LEU A C 1
ATOM 4204 O O . LEU A 1 544 ? -22.734 -20.172 4.996 1 94.94 544 LEU A O 1
ATOM 4208 N N . VAL A 1 545 ? -22.734 -22.297 5.684 1 95.62 545 VAL A N 1
ATOM 4209 C CA . VAL A 1 545 ? -22.125 -21.953 6.973 1 95.62 545 VAL A CA 1
ATOM 4210 C C . VAL A 1 545 ? -20.719 -21.422 6.758 1 95.62 545 VAL A C 1
ATOM 4212 O O . VAL A 1 545 ? -20.312 -20.453 7.41 1 95.62 545 VAL A O 1
ATOM 4215 N N . SER A 1 546 ? -20.031 -22.047 5.844 1 95.56 546 SER A N 1
ATOM 4216 C CA . SER A 1 546 ? -18.656 -21.609 5.547 1 95.56 546 SER A CA 1
ATOM 4217 C C . SER A 1 546 ? -18.641 -20.219 4.934 1 95.56 546 SER A C 1
ATOM 4219 O O . SER A 1 546 ? -17.75 -19.422 5.215 1 95.56 546 SER A O 1
ATOM 4221 N N . ILE A 1 547 ? -19.578 -19.922 4.082 1 94.69 547 ILE A N 1
ATOM 4222 C CA . ILE A 1 547 ? -19.688 -18.594 3.48 1 94.69 547 ILE A CA 1
ATOM 4223 C C . ILE A 1 547 ? -19.891 -17.547 4.574 1 94.69 547 ILE A C 1
ATOM 4225 O O . ILE A 1 547 ? -19.203 -16.531 4.594 1 94.69 547 ILE A O 1
ATOM 4229 N N . ALA A 1 548 ? -20.719 -17.797 5.477 1 93 548 ALA A N 1
ATOM 4230 C CA . ALA A 1 548 ? -21.031 -16.875 6.559 1 93 548 ALA A CA 1
ATOM 4231 C C . ALA A 1 548 ? -19.828 -16.672 7.477 1 93 548 ALA A C 1
ATOM 4233 O O . ALA A 1 548 ? -19.422 -15.539 7.762 1 93 548 ALA A O 1
ATOM 4234 N N . THR A 1 549 ? -19.25 -17.766 7.902 1 94.06 549 THR A N 1
ATOM 4235 C CA . THR A 1 549 ? -18.125 -17.703 8.844 1 94.06 549 THR A CA 1
ATOM 4236 C C . THR A 1 549 ? -16.906 -17.047 8.188 1 94.06 549 THR A C 1
ATOM 4238 O O . THR A 1 549 ? -16.219 -16.25 8.82 1 94.06 549 THR A O 1
ATOM 4241 N N . TYR A 1 550 ? -16.703 -17.406 6.977 1 92.75 550 TYR A N 1
ATOM 4242 C CA . TYR A 1 550 ? -15.578 -16.844 6.242 1 92.75 550 TYR A CA 1
ATOM 4243 C C . TYR A 1 550 ? -15.75 -15.344 6.051 1 92.75 550 TYR A C 1
ATOM 4245 O O . TYR A 1 550 ? -14.797 -14.578 6.195 1 92.75 550 TYR A O 1
ATOM 4253 N N . SER A 1 551 ? -16.906 -14.93 5.711 1 89.62 551 SER A N 1
ATOM 4254 C CA . SER A 1 551 ? -17.188 -13.516 5.496 1 89.62 551 SER A CA 1
ATOM 4255 C C . SER A 1 551 ? -17.031 -12.719 6.785 1 89.62 551 SER A C 1
ATOM 4257 O O . SER A 1 551 ? -16.609 -11.562 6.758 1 89.62 551 SER A O 1
ATOM 4259 N N . ILE A 1 552 ? -17.25 -13.305 7.875 1 85.19 552 ILE A N 1
ATOM 4260 C CA . ILE A 1 552 ? -17.125 -12.641 9.172 1 85.19 552 ILE A CA 1
ATOM 4261 C C . ILE A 1 552 ? -15.656 -12.578 9.57 1 85.19 552 ILE A C 1
ATOM 4263 O O . ILE A 1 552 ? -15.18 -11.539 10.039 1 85.19 552 ILE A O 1
ATOM 4267 N N . THR A 1 553 ? -14.961 -13.609 9.336 1 86.62 553 THR A N 1
ATOM 4268 C CA . THR A 1 553 ? -13.586 -13.703 9.828 1 86.62 553 THR A CA 1
ATOM 4269 C C . THR A 1 553 ? -12.617 -13.008 8.875 1 86.62 553 THR A C 1
ATOM 4271 O O . THR A 1 553 ? -11.672 -12.359 9.305 1 86.62 553 THR A O 1
ATOM 4274 N N . GLU A 1 554 ? -12.852 -13.203 7.527 1 86.94 554 GLU A N 1
ATOM 4275 C CA . GLU A 1 554 ? -11.906 -12.711 6.539 1 86.94 554 GLU A CA 1
ATOM 4276 C C . GLU A 1 554 ? -12.352 -11.367 5.965 1 86.94 554 GLU A C 1
ATOM 4278 O O . GLU A 1 554 ? -11.562 -10.656 5.34 1 86.94 554 GLU A O 1
ATOM 4283 N N . GLY A 1 555 ? -13.586 -11.117 6.047 1 82.25 555 GLY A N 1
ATOM 4284 C CA . GLY A 1 555 ? -14.055 -9.766 5.75 1 82.25 555 GLY A CA 1
ATOM 4285 C C . GLY A 1 555 ? -14.539 -9.602 4.324 1 82.25 555 GLY A C 1
ATOM 4286 O O . GLY A 1 555 ? -15.352 -10.398 3.842 1 82.25 555 GLY A O 1
ATOM 4287 N N . VAL A 1 556 ? -13.969 -8.664 3.574 1 82.75 556 VAL A N 1
ATOM 4288 C CA . VAL A 1 556 ? -14.594 -8.023 2.418 1 82.75 556 VAL A CA 1
ATOM 4289 C C . VAL A 1 556 ? -14.344 -8.867 1.169 1 82.75 556 VAL A C 1
ATOM 4291 O O . VAL A 1 556 ? -15.164 -8.867 0.243 1 82.75 556 VAL A O 1
ATOM 4294 N N . PRO A 1 557 ? -13.375 -9.648 1.033 1 89 557 PRO A N 1
ATOM 4295 C CA . PRO A 1 557 ? -12.984 -10.188 -0.273 1 89 557 PRO A CA 1
ATOM 4296 C C . PRO A 1 557 ? -14.07 -11.055 -0.902 1 89 557 PRO A C 1
ATOM 4298 O O . PRO A 1 557 ? -14.367 -10.914 -2.094 1 89 557 PRO A O 1
ATOM 4301 N N . LEU A 1 558 ? -14.672 -11.922 -0.137 1 93.81 558 LEU A N 1
ATOM 4302 C CA . LEU A 1 558 ? -15.672 -12.797 -0.729 1 93.81 558 LEU A CA 1
ATOM 4303 C C . LEU A 1 558 ? -16.938 -12.023 -1.075 1 93.81 558 LEU A C 1
ATOM 4305 O O . LEU A 1 558 ? -17.406 -12.062 -2.217 1 93.81 558 LEU A O 1
ATOM 4309 N N . PRO A 1 559 ? -17.516 -11.258 -0.148 1 91.94 559 PRO A N 1
ATOM 4310 C CA . PRO A 1 559 ? -18.688 -10.469 -0.515 1 91.94 559 PRO A CA 1
ATOM 4311 C C . PRO A 1 559 ? -18.422 -9.523 -1.688 1 91.94 559 PRO A C 1
ATOM 4313 O O . PRO A 1 559 ? -19.297 -9.344 -2.549 1 91.94 559 PRO A O 1
ATOM 4316 N N . GLN A 1 560 ? -17.266 -8.969 -1.749 1 91.44 560 GLN A N 1
ATOM 4317 C CA . GLN A 1 560 ? -16.891 -8.039 -2.809 1 91.44 560 GLN A CA 1
ATOM 4318 C C . GLN A 1 560 ? -16.828 -8.742 -4.16 1 91.44 560 GLN A C 1
ATOM 4320 O O . GLN A 1 560 ? -17.016 -8.109 -5.203 1 91.44 560 GLN A O 1
ATOM 4325 N N . SER A 1 561 ? -16.656 -10 -4.137 1 95.81 561 SER A N 1
ATOM 4326 C CA . SER A 1 561 ? -16.516 -10.766 -5.371 1 95.81 561 SER A CA 1
ATOM 4327 C C . SER A 1 561 ? -17.875 -11.102 -5.969 1 95.81 561 SER A C 1
ATOM 4329 O O . SER A 1 561 ? -17.969 -11.5 -7.133 1 95.81 561 SER A O 1
ATOM 4331 N N . VAL A 1 562 ? -18.984 -10.945 -5.168 1 95.88 562 VAL A N 1
ATOM 4332 C CA . VAL A 1 562 ? -20.266 -11.453 -5.652 1 95.88 562 VAL A CA 1
ATOM 4333 C C . VAL A 1 562 ? -21.328 -10.359 -5.559 1 95.88 562 VAL A C 1
ATOM 4335 O O . VAL A 1 562 ? -22.516 -10.641 -5.598 1 95.88 562 VAL A O 1
ATOM 4338 N N . THR A 1 563 ? -20.906 -9.18 -5.285 1 93.06 563 THR A N 1
ATOM 4339 C CA . THR A 1 563 ? -21.859 -8.062 -5.23 1 93.06 563 THR A CA 1
ATOM 4340 C C . THR A 1 563 ? -21.219 -6.793 -5.785 1 93.06 563 THR A C 1
ATOM 4342 O O . THR A 1 563 ? -20.016 -6.59 -5.664 1 93.06 563 THR A O 1
ATOM 4345 N N . PRO A 1 564 ? -22.016 -5.918 -6.418 1 89.81 564 PRO A N 1
ATOM 4346 C CA . PRO A 1 564 ? -21.5 -4.633 -6.891 1 89.81 564 PRO A CA 1
ATOM 4347 C C . PRO A 1 564 ? -21.422 -3.584 -5.781 1 89.81 564 PRO A C 1
ATOM 4349 O O . PRO A 1 564 ? -20.797 -2.539 -5.957 1 89.81 564 PRO A O 1
ATOM 4352 N N . LEU A 1 565 ? -21.953 -3.781 -4.621 1 80.94 565 LEU A N 1
ATOM 4353 C CA . LEU A 1 565 ? -22.156 -2.801 -3.561 1 80.94 565 LEU A CA 1
ATOM 4354 C C . LEU A 1 565 ? -20.828 -2.391 -2.934 1 80.94 565 LEU A C 1
ATOM 4356 O O . LEU A 1 565 ? -20.688 -1.281 -2.412 1 80.94 565 LEU A O 1
ATOM 4360 N N . LEU A 1 566 ? -19.859 -3.225 -2.971 1 80.62 566 LEU A N 1
ATOM 4361 C CA . LEU A 1 566 ? -18.594 -2.965 -2.275 1 80.62 566 LEU A CA 1
ATOM 4362 C C . LEU A 1 566 ? -17.516 -2.523 -3.256 1 80.62 566 LEU A C 1
ATOM 4364 O O . LEU A 1 566 ? -16.344 -2.389 -2.879 1 80.62 566 LEU A O 1
ATOM 4368 N N . GLY A 1 567 ? -17.875 -2.33 -4.523 1 83.69 567 GLY A N 1
ATOM 4369 C CA . GLY A 1 567 ? -16.906 -1.963 -5.531 1 83.69 567 GLY A CA 1
ATOM 4370 C C . GLY A 1 567 ? -15.914 -3.074 -5.832 1 83.69 567 GLY A C 1
ATOM 4371 O O . GLY A 1 567 ? -16.156 -4.234 -5.488 1 83.69 567 GLY A O 1
ATOM 4372 N N . LEU A 1 568 ? -14.867 -2.723 -6.543 1 88.25 568 LEU A N 1
ATOM 4373 C CA . LEU A 1 568 ? -13.828 -3.682 -6.887 1 88.25 568 LEU A CA 1
ATOM 4374 C C . LEU A 1 568 ? -12.617 -3.527 -5.969 1 88.25 568 LEU A C 1
ATOM 4376 O O . LEU A 1 568 ? -12.43 -2.469 -5.363 1 88.25 568 LEU A O 1
ATOM 4380 N N . PRO A 1 569 ? -11.906 -4.613 -5.793 1 88.69 569 PRO A N 1
ATOM 4381 C CA . PRO A 1 569 ? -10.664 -4.492 -5.02 1 88.69 569 PRO A CA 1
ATOM 4382 C C . PRO A 1 569 ? -9.664 -3.537 -5.66 1 88.69 569 PRO A C 1
ATOM 4384 O O . PRO A 1 569 ? -9.758 -3.252 -6.855 1 88.69 569 PRO A O 1
ATOM 4387 N N . ASP A 1 570 ? -8.742 -3.076 -4.855 1 83 570 ASP A N 1
ATOM 4388 C CA . ASP A 1 570 ? -7.68 -2.219 -5.375 1 83 570 ASP A CA 1
ATOM 4389 C C . ASP A 1 570 ? -6.758 -2.994 -6.312 1 83 570 ASP A C 1
ATOM 4391 O O . ASP A 1 570 ? -6.309 -4.094 -5.984 1 83 570 ASP A O 1
ATOM 4395 N N . GLY A 1 571 ? -6.504 -2.467 -7.43 1 88.31 571 GLY A N 1
ATOM 4396 C CA . GLY A 1 571 ? -5.629 -3.092 -8.406 1 88.31 571 GLY A CA 1
ATOM 4397 C C . GLY A 1 571 ? -4.227 -2.51 -8.414 1 88.31 571 GLY A C 1
ATOM 4398 O O . GLY A 1 571 ? -3.738 -2.045 -7.383 1 88.31 571 GLY A O 1
ATOM 4399 N N . TYR A 1 572 ? -3.484 -2.693 -9.516 1 92.25 572 TYR A N 1
ATOM 4400 C CA . TYR A 1 572 ? -2.092 -2.279 -9.641 1 92.25 572 TYR A CA 1
ATOM 4401 C C . TYR A 1 572 ? -1.956 -1.117 -10.617 1 92.25 572 TYR A C 1
ATOM 4403 O O . TYR A 1 572 ? -0.864 -0.847 -11.125 1 92.25 572 TYR A O 1
ATOM 4411 N N . GLU A 1 573 ? -3.059 -0.536 -10.922 1 90.19 573 GLU A N 1
ATOM 4412 C CA . GLU A 1 573 ? -3.008 0.574 -11.867 1 90.19 573 GLU A CA 1
ATOM 4413 C C . GLU A 1 573 ? -2.002 1.632 -11.422 1 90.19 573 GLU A C 1
ATOM 4415 O O . GLU A 1 573 ? -1.917 1.956 -10.234 1 90.19 573 GLU A O 1
ATOM 4420 N N . TYR A 1 574 ? -1.262 2.121 -12.43 1 90.44 574 TYR A N 1
ATOM 4421 C CA . TYR A 1 574 ? -0.254 3.135 -12.133 1 90.44 574 TYR A CA 1
ATOM 4422 C C . TYR A 1 574 ? -0.906 4.469 -11.789 1 90.44 574 TYR A C 1
ATOM 4424 O O . TYR A 1 574 ? -1.775 4.949 -12.523 1 90.44 574 TYR A O 1
ATOM 4432 N N . LYS A 1 575 ? -0.564 4.93 -10.664 1 82.19 575 LYS A N 1
ATOM 4433 C CA . LYS A 1 575 ? -0.975 6.27 -10.258 1 82.19 575 LYS A CA 1
ATOM 4434 C C . LYS A 1 575 ? 0.235 7.137 -9.922 1 82.19 575 LYS A C 1
ATOM 4436 O O . LYS A 1 575 ? 1.087 6.738 -9.125 1 82.19 575 LYS A O 1
ATOM 4441 N N . GLU A 1 576 ? 0.323 8.195 -10.609 1 76.81 576 GLU A N 1
ATOM 4442 C CA . GLU A 1 576 ? 1.436 9.094 -10.32 1 76.81 576 GLU A CA 1
ATOM 4443 C C . GLU A 1 576 ? 1.355 9.625 -8.891 1 76.81 576 GLU A C 1
ATOM 4445 O O . GLU A 1 576 ? 0.313 10.125 -8.461 1 76.81 576 GLU A O 1
ATOM 4450 N N . LYS A 1 577 ? 2.352 9.242 -8.094 1 67.62 577 LYS A N 1
ATOM 4451 C CA . LYS A 1 577 ? 2.398 9.711 -6.715 1 67.62 577 LYS A CA 1
ATOM 4452 C C . LYS A 1 577 ? 2.965 11.125 -6.633 1 67.62 577 LYS A C 1
ATOM 4454 O O . LYS A 1 577 ? 4.125 11.359 -6.984 1 67.62 577 LYS A O 1
ATOM 4459 N N . SER A 1 578 ? 2.064 12.125 -7.07 1 60.03 578 SER A N 1
ATOM 4460 C CA . SER A 1 578 ? 2.498 13.508 -7.23 1 60.03 578 SER A CA 1
ATOM 4461 C C . SER A 1 578 ? 2.975 14.094 -5.902 1 60.03 578 SER A C 1
ATOM 4463 O O . SER A 1 578 ? 2.398 13.812 -4.852 1 60.03 578 SER A O 1
ATOM 4465 N N . ALA A 1 579 ? 4.211 14.43 -5.867 1 55.81 579 ALA A N 1
ATOM 4466 C CA . ALA A 1 579 ? 4.523 15.438 -4.863 1 55.81 579 ALA A CA 1
ATOM 4467 C C . ALA A 1 579 ? 3.57 16.625 -4.969 1 55.81 579 ALA A C 1
ATOM 4469 O O . ALA A 1 579 ? 3.277 17.094 -6.07 1 55.81 579 ALA A O 1
ATOM 4470 N N . THR A 1 580 ? 2.389 16.547 -4.32 1 56.34 580 THR A N 1
ATOM 4471 C CA . THR A 1 580 ? 1.3 17.516 -4.367 1 56.34 580 THR A CA 1
ATOM 4472 C C . THR A 1 580 ? 1.841 18.922 -4.605 1 56.34 580 THR A C 1
ATOM 4474 O O . THR A 1 580 ? 2.77 19.359 -3.924 1 56.34 580 THR A O 1
ATOM 4477 N N . VAL A 1 581 ? 1.632 19.406 -5.922 1 59.12 581 VAL A N 1
ATOM 4478 C CA . VAL A 1 581 ? 1.911 20.828 -6.133 1 59.12 581 VAL A CA 1
ATOM 4479 C C . VAL A 1 581 ? 0.861 21.672 -5.422 1 59.12 581 VAL A C 1
ATOM 4481 O O . VAL A 1 581 ? -0.342 21.469 -5.602 1 59.12 581 VAL A O 1
ATOM 4484 N N . GLY A 1 582 ? 1.09 22.156 -4.203 1 66.62 582 GLY A N 1
ATOM 4485 C CA . GLY A 1 582 ? 0.269 23.172 -3.564 1 66.62 582 GLY A CA 1
ATOM 4486 C C . GLY A 1 582 ? -0.442 24.062 -4.555 1 66.62 582 GLY A C 1
ATOM 4487 O O . GLY A 1 582 ? -0.543 23.75 -5.738 1 66.62 582 GLY A O 1
ATOM 4488 N N . ASP A 1 583 ? -1.152 25.016 -4.27 1 73.12 583 ASP A N 1
ATOM 4489 C CA . ASP A 1 583 ? -1.818 26.016 -5.09 1 73.12 583 ASP A CA 1
ATOM 4490 C C . ASP A 1 583 ? -0.807 26.984 -5.703 1 73.12 583 ASP A C 1
ATOM 4492 O O . ASP A 1 583 ? -0.444 27.984 -5.086 1 73.12 583 ASP A O 1
ATOM 4496 N N . VAL A 1 584 ? -0.349 26.641 -6.992 1 73.19 584 VAL A N 1
ATOM 4497 C CA . VAL A 1 584 ? 0.711 27.375 -7.676 1 73.19 584 VAL A CA 1
ATOM 4498 C C . VAL A 1 584 ? 0.302 28.828 -7.852 1 73.19 584 VAL A C 1
ATOM 4500 O O . VAL A 1 584 ? 1.126 29.734 -7.695 1 73.19 584 VAL A O 1
ATOM 4503 N N . ALA A 1 585 ? -0.924 28.984 -8.156 1 77.44 585 ALA A N 1
ATOM 4504 C CA . ALA A 1 585 ? -1.413 30.344 -8.367 1 77.44 585 ALA A CA 1
ATOM 4505 C C . ALA A 1 585 ? -1.299 31.172 -7.086 1 77.44 585 ALA A C 1
ATOM 4507 O O . ALA A 1 585 ? -0.834 32.312 -7.117 1 77.44 585 ALA A O 1
ATOM 4508 N N . ALA A 1 586 ? -1.626 30.578 -6.047 1 83 586 ALA A N 1
ATOM 4509 C CA . ALA A 1 586 ? -1.562 31.281 -4.766 1 83 586 ALA A CA 1
ATOM 4510 C C . ALA A 1 586 ? -0.117 31.594 -4.379 1 83 586 ALA A C 1
ATOM 4512 O O . ALA A 1 586 ? 0.181 32.656 -3.867 1 83 586 ALA A O 1
ATOM 4513 N N . LYS A 1 587 ? 0.706 30.688 -4.648 1 82.38 587 LYS A N 1
ATOM 4514 C CA . LYS A 1 587 ? 2.113 30.875 -4.305 1 82.38 587 LYS A CA 1
ATOM 4515 C C . LYS A 1 587 ? 2.748 31.969 -5.16 1 82.38 587 LYS A C 1
ATOM 4517 O O . LYS A 1 587 ? 3.5 32.781 -4.648 1 82.38 587 LYS A O 1
ATOM 4522 N N . SER A 1 588 ? 2.449 31.922 -6.375 1 82.44 588 SER A N 1
ATOM 4523 C CA . SER A 1 588 ? 2.963 32.938 -7.281 1 82.44 588 SER A CA 1
ATOM 4524 C C . SER A 1 588 ? 2.457 34.344 -6.891 1 82.44 588 SER A C 1
ATOM 4526 O O . SER A 1 588 ? 3.205 35.312 -6.949 1 82.44 588 SER A O 1
ATOM 4528 N N . GLU A 1 589 ? 1.264 34.406 -6.566 1 87.19 589 GLU A N 1
ATOM 4529 C CA . GLU A 1 589 ? 0.684 35.656 -6.117 1 87.19 589 GLU A CA 1
ATOM 4530 C C . GLU A 1 589 ? 1.39 36.188 -4.863 1 87.19 589 GLU A C 1
ATOM 4532 O O . GLU A 1 589 ? 1.732 37.344 -4.781 1 87.19 589 GLU A O 1
ATOM 4537 N N . ALA A 1 590 ? 1.584 35.25 -3.986 1 85.75 590 ALA A N 1
ATOM 4538 C CA . ALA A 1 590 ? 2.25 35.656 -2.744 1 85.75 590 ALA A CA 1
ATOM 4539 C C . ALA A 1 590 ? 3.654 36.188 -3.018 1 85.75 590 ALA A C 1
ATOM 4541 O O . ALA A 1 590 ? 4.066 37.188 -2.445 1 85.75 590 ALA A O 1
ATOM 4542 N N . MET A 1 591 ? 4.352 35.5 -3.859 1 84.94 591 MET A N 1
ATOM 4543 C CA . MET A 1 591 ? 5.707 35.906 -4.211 1 84.94 591 MET A CA 1
ATOM 4544 C C . MET A 1 591 ? 5.711 37.312 -4.812 1 84.94 591 MET A C 1
ATOM 4546 O O . MET A 1 591 ? 6.551 38.125 -4.461 1 84.94 591 MET A O 1
ATOM 4550 N N . LYS A 1 592 ? 4.816 37.531 -5.684 1 86.5 592 LYS A N 1
ATOM 4551 C CA . LYS A 1 592 ? 4.703 38.844 -6.305 1 86.5 592 LYS A CA 1
ATOM 4552 C C . LYS A 1 592 ? 4.418 39.906 -5.266 1 86.5 592 LYS A C 1
ATOM 4554 O O . LYS A 1 592 ? 5.031 41 -5.289 1 86.5 592 LYS A O 1
ATOM 4559 N N . MET A 1 593 ? 3.592 39.625 -4.391 1 86.81 593 MET A N 1
ATOM 4560 C CA . MET A 1 593 ? 3.184 40.594 -3.387 1 86.81 593 MET A CA 1
ATOM 4561 C C . MET A 1 593 ? 4.309 40.875 -2.391 1 86.81 593 MET A C 1
ATOM 4563 O O . MET A 1 593 ? 4.484 42 -1.928 1 86.81 593 MET A O 1
ATOM 4567 N N . ILE A 1 594 ? 5.027 39.844 -2.082 1 84.56 594 ILE A N 1
ATOM 4568 C CA . ILE A 1 594 ? 6.16 39.969 -1.176 1 84.56 594 ILE A CA 1
ATOM 4569 C C . ILE A 1 594 ? 7.219 40.875 -1.82 1 84.56 594 ILE A C 1
ATOM 4571 O O . ILE A 1 594 ? 7.793 41.75 -1.162 1 84.56 594 ILE A O 1
ATOM 4575 N N . MET A 1 595 ? 7.453 40.594 -3.041 1 84 595 MET A N 1
ATOM 4576 C CA . MET A 1 595 ? 8.438 41.406 -3.764 1 84 595 MET A CA 1
ATOM 4577 C C . MET A 1 595 ? 8.016 42.875 -3.809 1 84 595 MET A C 1
ATOM 4579 O O . MET A 1 595 ? 8.867 43.781 -3.848 1 84 595 MET A O 1
ATOM 4583 N N . GLU A 1 596 ? 6.762 43.094 -3.754 1 84.56 596 GLU A N 1
ATOM 4584 C CA . GLU A 1 596 ? 6.23 44.469 -3.816 1 84.56 596 GLU A CA 1
ATOM 4585 C C . GLU A 1 596 ? 6.145 45.094 -2.426 1 84.56 596 GLU A C 1
ATOM 4587 O O . GLU A 1 596 ? 5.992 46.312 -2.293 1 84.56 596 GLU A O 1
ATOM 4592 N N . SER A 1 597 ? 6.281 44.188 -1.481 1 84.12 597 SER A N 1
ATOM 4593 C CA . SER A 1 597 ? 6.148 44.688 -0.109 1 84.12 597 SER A CA 1
ATOM 4594 C C . SER A 1 597 ? 7.355 45.5 0.303 1 84.12 597 SER A C 1
ATOM 4596 O O . SER A 1 597 ? 8.484 45.219 -0.097 1 84.12 597 SER A O 1
ATOM 4598 N N . LYS A 1 598 ? 7.199 46.5 1.074 1 78.62 598 LYS A N 1
ATOM 4599 C CA . LYS A 1 598 ? 8.281 47.344 1.557 1 78.62 598 LYS A CA 1
ATOM 4600 C C . LYS A 1 598 ? 8.797 46.875 2.908 1 78.62 598 LYS A C 1
ATOM 4602 O O . LYS A 1 598 ? 9.852 47.344 3.371 1 78.62 598 LYS A O 1
ATOM 4607 N N . VAL A 1 599 ? 8.086 45.969 3.545 1 79.19 599 VAL A N 1
ATOM 4608 C CA . VAL A 1 599 ? 8.438 45.625 4.914 1 79.19 599 VAL A CA 1
ATOM 4609 C C . VAL A 1 599 ? 8.82 44.125 4.977 1 79.19 599 VAL A C 1
ATOM 4611 O O . VAL A 1 599 ? 9.703 43.75 5.742 1 79.19 599 VAL A O 1
ATOM 4614 N N . GLU A 1 600 ? 8.164 43.406 4.18 1 71.69 600 GLU A N 1
ATOM 4615 C CA . GLU A 1 600 ? 8.414 41.969 4.258 1 71.69 600 GLU A CA 1
ATOM 4616 C C . GLU A 1 600 ? 9.555 41.562 3.328 1 71.69 600 GLU A C 1
ATOM 4618 O O . GLU A 1 600 ? 9.492 41.781 2.121 1 71.69 600 GLU A O 1
ATOM 4623 N N . GLU A 1 601 ? 10.539 40.875 4.121 1 66.69 601 GLU A N 1
ATOM 4624 C CA . GLU A 1 601 ? 11.688 40.5 3.301 1 66.69 601 GLU A CA 1
ATOM 4625 C C . GLU A 1 601 ? 11.867 39 3.252 1 66.69 601 GLU A C 1
ATOM 4627 O O . GLU A 1 601 ? 12.562 38.469 2.377 1 66.69 601 GLU A O 1
ATOM 4632 N N . VAL A 1 602 ? 11.039 38.375 4.094 1 70.31 602 VAL A N 1
ATOM 4633 C CA . VAL A 1 602 ? 11.312 36.938 4.164 1 70.31 602 VAL A CA 1
ATOM 4634 C C . VAL A 1 602 ? 10.297 36.188 3.322 1 70.31 602 VAL A C 1
ATOM 4636 O O . VAL A 1 602 ? 9.094 36.25 3.586 1 70.31 602 VAL A O 1
ATOM 4639 N N . VAL A 1 603 ? 10.758 35.531 2.264 1 70.44 603 VAL A N 1
ATOM 4640 C CA . VAL A 1 603 ? 9.914 34.656 1.453 1 70.44 603 VAL A CA 1
ATOM 4641 C C . VAL A 1 603 ? 9.82 33.281 2.104 1 70.44 603 VAL A C 1
ATOM 4643 O O . VAL A 1 603 ? 10.828 32.594 2.273 1 70.44 603 VAL A O 1
ATOM 4646 N N . PRO A 1 604 ? 8.578 33 2.492 1 72.94 604 PRO A N 1
ATOM 4647 C CA . PRO A 1 604 ? 8.438 31.625 3.023 1 72.94 604 PRO A CA 1
ATOM 4648 C C . PRO A 1 604 ? 8.906 30.562 2.039 1 72.94 604 PRO A C 1
ATOM 4650 O O . PRO A 1 604 ? 8.727 30.703 0.829 1 72.94 604 PRO A O 1
ATOM 4653 N N . VAL A 1 605 ? 9.539 29.562 2.578 1 69.12 605 VAL A N 1
ATOM 4654 C CA . VAL A 1 605 ? 10.141 28.5 1.779 1 69.12 605 VAL A CA 1
ATOM 4655 C C . VAL A 1 605 ? 9.07 27.859 0.889 1 69.12 605 VAL A C 1
ATOM 4657 O O . VAL A 1 605 ? 9.359 27.453 -0.241 1 69.12 605 VAL A O 1
ATOM 4660 N N . ALA A 1 606 ? 7.902 27.859 1.36 1 67 606 ALA A N 1
ATOM 4661 C CA . ALA A 1 606 ? 6.812 27.234 0.622 1 67 606 ALA A CA 1
ATOM 4662 C C . ALA A 1 606 ? 6.578 27.922 -0.714 1 67 606 ALA A C 1
ATOM 4664 O O . ALA A 1 606 ? 5.996 27.344 -1.632 1 67 606 ALA A O 1
ATOM 4665 N N . PHE A 1 607 ? 6.961 29.156 -0.852 1 72.31 607 PHE A N 1
ATOM 4666 C CA . PHE A 1 607 ? 6.656 29.938 -2.043 1 72.31 607 PHE A CA 1
ATOM 4667 C C . PHE A 1 607 ? 7.789 29.844 -3.059 1 72.31 607 PHE A C 1
ATOM 4669 O O . PHE A 1 607 ? 7.645 30.281 -4.199 1 72.31 607 PHE A O 1
ATOM 4676 N N . GLU A 1 608 ? 8.867 29.328 -2.533 1 64.88 608 GLU A N 1
ATOM 4677 C CA . GLU A 1 608 ? 10.016 29.297 -3.436 1 64.88 608 GLU A CA 1
ATOM 4678 C C . GLU A 1 608 ? 9.859 28.203 -4.488 1 64.88 608 GLU A C 1
ATOM 4680 O O . GLU A 1 608 ? 9.484 27.078 -4.168 1 64.88 608 GLU A O 1
ATOM 4685 N N . GLN A 1 609 ? 9.43 28.734 -5.68 1 55.12 609 GLN A N 1
ATOM 4686 C CA . GLN A 1 609 ? 9.32 27.812 -6.805 1 55.12 609 GLN A CA 1
ATOM 4687 C C . GLN A 1 609 ? 10.68 27.234 -7.18 1 55.12 609 GLN A C 1
ATOM 4689 O O . GLN A 1 609 ? 11.602 27.984 -7.512 1 55.12 609 GLN A O 1
ATOM 4694 N N . LYS A 1 610 ? 11.148 26.359 -6.574 1 49.19 610 LYS A N 1
ATOM 4695 C CA . LYS A 1 610 ? 12.367 25.781 -7.148 1 49.19 610 LYS A CA 1
ATOM 4696 C C . LYS A 1 610 ? 12.109 25.266 -8.562 1 49.19 610 LYS A C 1
ATOM 4698 O O . LYS A 1 610 ? 11.141 24.531 -8.797 1 49.19 610 LYS A O 1
ATOM 4703 N N . GLU A 1 611 ? 12.453 26.062 -9.609 1 35.5 611 GLU A N 1
ATOM 4704 C CA . GLU A 1 611 ? 12.516 25.578 -10.984 1 35.5 611 GLU A CA 1
ATOM 4705 C C . GLU A 1 611 ? 12.945 24.109 -11.031 1 35.5 611 GLU A C 1
ATOM 4707 O O . GLU A 1 611 ? 14.016 23.766 -10.516 1 35.5 611 GLU A O 1
ATOM 4712 N N . VAL A 1 612 ? 11.969 23.234 -10.945 1 32.81 612 VAL A N 1
ATOM 4713 C CA . VAL A 1 612 ? 12.414 21.938 -11.453 1 32.81 612 VAL A CA 1
ATOM 4714 C C . VAL A 1 612 ? 13.133 22.141 -12.781 1 32.81 612 VAL A C 1
ATOM 4716 O O . VAL A 1 612 ? 12.664 22.859 -13.656 1 32.81 612 VAL A O 1
ATOM 4719 N N . MET B 1 1 ? -58.688 33 9.836 1 15.41 1 MET B N 1
ATOM 4720 C CA . MET B 1 1 ? -58.406 33 8.406 1 15.41 1 MET B CA 1
ATOM 4721 C C . MET B 1 1 ? -57.781 31.688 7.969 1 15.41 1 MET B C 1
ATOM 4723 O O . MET B 1 1 ? -57.25 30.938 8.797 1 15.41 1 MET B O 1
ATOM 4727 N N . LEU B 1 2 ? -57.031 31.734 6.691 1 16.16 2 LEU B N 1
ATOM 4728 C CA . LEU B 1 2 ? -56.875 31.125 5.375 1 16.16 2 LEU B CA 1
ATOM 4729 C C . LEU B 1 2 ? -55.719 30.125 5.379 1 16.16 2 LEU B C 1
ATOM 4731 O O . LEU B 1 2 ? -54.562 30.5 5.59 1 16.16 2 LEU B O 1
ATOM 4735 N N . LEU B 1 3 ? -55.75 28.891 5.68 1 18 3 LEU B N 1
ATOM 4736 C CA . LEU B 1 3 ? -55.094 27.609 5.918 1 18 3 LEU B CA 1
ATOM 4737 C C . LEU B 1 3 ? -54.594 27 4.609 1 18 3 LEU B C 1
ATOM 4739 O O . LEU B 1 3 ? -54.219 25.828 4.57 1 18 3 LEU B O 1
ATOM 4743 N N . ASN B 1 4 ? -54.531 27.812 3.566 1 16.7 4 ASN B N 1
ATOM 4744 C CA . ASN B 1 4 ? -54.594 27.203 2.238 1 16.7 4 ASN B CA 1
ATOM 4745 C C . ASN B 1 4 ? -53.438 26.219 2.02 1 16.7 4 ASN B C 1
ATOM 4747 O O . ASN B 1 4 ? -52.344 26.422 2.537 1 16.7 4 ASN B O 1
ATOM 4751 N N . ASN B 1 5 ? -53.531 24.969 1.251 1 17.19 5 ASN B N 1
ATOM 4752 C CA . ASN B 1 5 ? -53.406 23.562 0.838 1 17.19 5 ASN B CA 1
ATOM 4753 C C . ASN B 1 5 ? -52.312 23.406 -0.212 1 17.19 5 ASN B C 1
ATOM 4755 O O . ASN B 1 5 ? -52.188 22.359 -0.843 1 17.19 5 ASN B O 1
ATOM 4759 N N . ALA B 1 6 ? -51.344 24.156 -0.415 1 16.17 6 ALA B N 1
ATOM 4760 C CA . ALA B 1 6 ? -50.906 24.203 -1.814 1 16.17 6 ALA B CA 1
ATOM 4761 C C . ALA B 1 6 ? -50.219 22.922 -2.219 1 16.17 6 ALA B C 1
ATOM 4763 O O . ALA B 1 6 ? -49.094 22.641 -1.745 1 16.17 6 ALA B O 1
ATOM 4764 N N . PHE B 1 7 ? -50.844 21.688 -2.65 1 16.94 7 PHE B N 1
ATOM 4765 C CA . PHE B 1 7 ? -50.656 20.297 -3.035 1 16.94 7 PHE B CA 1
ATOM 4766 C C . PHE B 1 7 ? -50 20.203 -4.41 1 16.94 7 PHE B C 1
ATOM 4768 O O . PHE B 1 7 ? -50.719 20.062 -5.422 1 16.94 7 PHE B O 1
ATOM 4775 N N . ALA B 1 8 ? -49.219 21.031 -4.93 1 16.06 8 ALA B N 1
ATOM 4776 C CA . ALA B 1 8 ? -49.25 20.953 -6.391 1 16.06 8 ALA B CA 1
ATOM 4777 C C . ALA B 1 8 ? -48.812 19.578 -6.871 1 16.06 8 ALA B C 1
ATOM 4779 O O . ALA B 1 8 ? -47.875 18.984 -6.34 1 16.06 8 ALA B O 1
ATOM 4780 N N . THR B 1 9 ? -49.469 18.828 -8.016 1 15.33 9 THR B N 1
ATOM 4781 C CA . THR B 1 9 ? -50 17.703 -8.773 1 15.33 9 THR B CA 1
ATOM 4782 C C . THR B 1 9 ? -48.969 17.203 -9.781 1 15.33 9 THR B C 1
ATOM 4784 O O . THR B 1 9 ? -48.938 16.016 -10.094 1 15.33 9 THR B O 1
ATOM 4787 N N . THR B 1 10 ? -48.062 17.969 -10.414 1 16.31 10 THR B N 1
ATOM 4788 C CA . THR B 1 10 ? -48.094 17.703 -11.852 1 16.31 10 THR B CA 1
ATOM 4789 C C . THR B 1 10 ? -47.656 16.281 -12.164 1 16.31 10 THR B C 1
ATOM 4791 O O . THR B 1 10 ? -46.75 15.758 -11.523 1 16.31 10 THR B O 1
ATOM 4794 N N . VAL B 1 11 ? -48.188 15.594 -13.328 1 15.52 11 VAL B N 1
ATOM 4795 C CA . VAL B 1 11 ? -48.656 14.492 -14.141 1 15.52 11 VAL B CA 1
ATOM 4796 C C . VAL B 1 11 ? -47.5 13.797 -14.836 1 15.52 11 VAL B C 1
ATOM 4798 O O . VAL B 1 11 ? -46.469 14.414 -15.07 1 15.52 11 VAL B O 1
ATOM 4801 N N . VAL B 1 12 ? -47.625 12.438 -15.391 1 16.28 12 VAL B N 1
ATOM 4802 C CA . VAL B 1 12 ? -47.188 11.086 -15.727 1 16.28 12 VAL B CA 1
ATOM 4803 C C . VAL B 1 12 ? -46.781 11.023 -17.188 1 16.28 12 VAL B C 1
ATOM 4805 O O . VAL B 1 12 ? -46.344 9.977 -17.672 1 16.28 12 VAL B O 1
ATOM 4808 N N . ALA B 1 13 ? -46.406 12.055 -17.953 1 15.67 13 ALA B N 1
ATOM 4809 C CA . ALA B 1 13 ? -46.75 11.852 -19.359 1 15.67 13 ALA B CA 1
ATOM 4810 C C . ALA B 1 13 ? -46.125 10.555 -19.875 1 15.67 13 ALA B C 1
ATOM 4812 O O . ALA B 1 13 ? -45 10.195 -19.5 1 15.67 13 ALA B O 1
ATOM 4813 N N . LEU B 1 14 ? -46.844 9.883 -20.938 1 15.07 14 LEU B N 1
ATOM 4814 C CA . LEU B 1 14 ? -47.281 8.727 -21.703 1 15.07 14 LEU B CA 1
ATOM 4815 C C . LEU B 1 14 ? -46.188 8.242 -22.656 1 15.07 14 LEU B C 1
ATOM 4817 O O . LEU B 1 14 ? -45.281 8.984 -22.969 1 15.07 14 LEU B O 1
ATOM 4821 N N . LEU B 1 15 ? -46.562 7.383 -23.766 1 15.3 15 LEU B N 1
ATOM 4822 C CA . LEU B 1 15 ? -46.438 6.066 -24.391 1 15.3 15 LEU B CA 1
ATOM 4823 C C . LEU B 1 15 ? -45.625 6.129 -25.672 1 15.3 15 LEU B C 1
ATOM 4825 O O . LEU B 1 15 ? -44.875 5.195 -25.969 1 15.3 15 LEU B O 1
ATOM 4829 N N . THR B 1 16 ? -45.688 7.145 -26.609 1 15.05 16 THR B N 1
ATOM 4830 C CA . THR B 1 16 ? -46.094 6.688 -27.922 1 15.05 16 THR B CA 1
ATOM 4831 C C . THR B 1 16 ? -44.938 5.98 -28.641 1 15.05 16 THR B C 1
ATOM 4833 O O . THR B 1 16 ? -43.781 6.328 -28.453 1 15.05 16 THR B O 1
ATOM 4836 N N . PRO B 1 17 ? -45.25 4.871 -29.609 1 15.8 17 PRO B N 1
ATOM 4837 C CA . PRO B 1 17 ? -44.812 3.674 -30.328 1 15.8 17 PRO B CA 1
ATOM 4838 C C . PRO B 1 17 ? -43.938 4 -31.531 1 15.8 17 PRO B C 1
ATOM 4840 O O . PRO B 1 17 ? -42.969 3.275 -31.828 1 15.8 17 PRO B O 1
ATOM 4843 N N . SER B 1 18 ? -44.281 5.055 -32.406 1 14.43 18 SER B N 1
ATOM 4844 C CA . SER B 1 18 ? -44.625 4.66 -33.75 1 14.43 18 SER B CA 1
ATOM 4845 C C . SER B 1 18 ? -43.406 4.254 -34.562 1 14.43 18 SER B C 1
ATOM 4847 O O . SER B 1 18 ? -43.375 3.203 -35.219 1 14.43 18 SER B O 1
ATOM 4849 N N . ALA B 1 19 ? -42.688 5.172 -35.375 1 14.59 19 ALA B N 1
ATOM 4850 C CA . ALA B 1 19 ? -42.781 5.293 -36.844 1 14.59 19 ALA B CA 1
ATOM 4851 C C . ALA B 1 19 ? -41.719 4.418 -37.531 1 14.59 19 ALA B C 1
ATOM 4853 O O . ALA B 1 19 ? -40.594 4.34 -37.062 1 14.59 19 ALA B O 1
ATOM 4854 N N . LEU B 1 20 ? -42.062 3.693 -38.812 1 14.7 20 LEU B N 1
ATOM 4855 C CA . LEU B 1 20 ? -41.906 2.578 -39.719 1 14.7 20 LEU B CA 1
ATOM 4856 C C . LEU B 1 20 ? -40.688 2.805 -40.656 1 14.7 20 LEU B C 1
ATOM 4858 O O . LEU B 1 20 ? -40.156 1.854 -41.219 1 14.7 20 LEU B O 1
ATOM 4862 N N . ALA B 1 21 ? -40.25 4.078 -41 1 14.88 21 ALA B N 1
ATOM 4863 C CA . ALA B 1 21 ? -40.188 4.211 -42.438 1 14.88 21 ALA B CA 1
ATOM 4864 C C . ALA B 1 21 ? -39.062 3.359 -43 1 14.88 21 ALA B C 1
ATOM 4866 O O . ALA B 1 21 ? -37.969 3.291 -42.438 1 14.88 21 ALA B O 1
ATOM 4867 N N . PHE B 1 22 ? -39.344 2.586 -44.219 1 14.79 22 PHE B N 1
ATOM 4868 C CA . PHE B 1 22 ? -38.969 1.496 -45.125 1 14.79 22 PHE B CA 1
ATOM 4869 C C . PHE B 1 22 ? -37.812 1.919 -46.031 1 14.79 22 PHE B C 1
ATOM 4871 O O . PHE B 1 22 ? -37.219 1.088 -46.719 1 14.79 22 PHE B O 1
ATOM 4878 N N . ALA B 1 23 ? -37.281 3.139 -46 1 15.15 23 ALA B N 1
ATOM 4879 C CA . ALA B 1 23 ? -37.031 3.453 -47.406 1 15.15 23 ALA B CA 1
ATOM 4880 C C . ALA B 1 23 ? -36.094 2.447 -48.031 1 15.15 23 ALA B C 1
ATOM 4882 O O . ALA B 1 23 ? -35.094 2.07 -47.406 1 15.15 23 ALA B O 1
ATOM 4883 N N . PRO B 1 24 ? -36.344 2.08 -49.406 1 14.77 24 PRO B N 1
ATOM 4884 C CA . PRO B 1 24 ? -36.094 0.966 -50.312 1 14.77 24 PRO B CA 1
ATOM 4885 C C . PRO B 1 24 ? -34.656 0.951 -50.844 1 14.77 24 PRO B C 1
ATOM 4887 O O . PRO B 1 24 ? -34.031 -0.114 -50.938 1 14.77 24 PRO B O 1
ATOM 4890 N N . THR B 1 25 ? -34.156 2.115 -51.344 1 14.67 25 THR B N 1
ATOM 4891 C CA . THR B 1 25 ? -33.938 2.072 -52.781 1 14.67 25 THR B CA 1
ATOM 4892 C C . THR B 1 25 ? -32.719 1.198 -53.125 1 14.67 25 THR B C 1
ATOM 4894 O O . THR B 1 25 ? -31.859 0.985 -52.281 1 14.67 25 THR B O 1
ATOM 4897 N N . ARG B 1 26 ? -32.406 1.16 -54.625 1 15.05 26 ARG B N 1
ATOM 4898 C CA . ARG B 1 26 ? -32.125 0.302 -55.75 1 15.05 26 ARG B CA 1
ATOM 4899 C C . ARG B 1 26 ? -30.641 0.006 -55.875 1 15.05 26 ARG B C 1
ATOM 4901 O O . ARG B 1 26 ? -29.828 0.663 -55.219 1 15.05 26 ARG B O 1
ATOM 4908 N N . GLN B 1 27 ? -30.188 0.116 -57.188 1 14.62 27 GLN B N 1
ATOM 4909 C CA . GLN B 1 27 ? -29.672 -0.833 -58.156 1 14.62 27 GLN B CA 1
ATOM 4910 C C . GLN B 1 27 ? -28.172 -0.644 -58.375 1 14.62 27 GLN B C 1
ATOM 4912 O O . GLN B 1 27 ? -27.531 -1.463 -59.031 1 14.62 27 GLN B O 1
ATOM 4917 N N . ILE B 1 28 ? -27.5 0.241 -57.75 1 14.64 28 ILE B N 1
ATOM 4918 C CA . ILE B 1 28 ? -26.531 0.781 -58.688 1 14.64 28 ILE B CA 1
ATOM 4919 C C . ILE B 1 28 ? -25.625 -0.342 -59.219 1 14.64 28 ILE B C 1
ATOM 4921 O O . ILE B 1 28 ? -25.031 -1.08 -58.406 1 14.64 28 ILE B O 1
ATOM 4925 N N . ALA B 1 29 ? -25.562 -0.428 -60.625 1 15.2 29 ALA B N 1
ATOM 4926 C CA . ALA B 1 29 ? -25.219 -1.34 -61.719 1 15.2 29 ALA B CA 1
ATOM 4927 C C . ALA B 1 29 ? -23.75 -1.712 -61.688 1 15.2 29 ALA B C 1
ATOM 4929 O O . ALA B 1 29 ? -23.406 -2.895 -61.656 1 15.2 29 ALA B O 1
ATOM 4930 N N . SER B 1 30 ? -23 -1.188 -62.719 1 14.52 30 SER B N 1
ATOM 4931 C CA . SER B 1 30 ? -22.562 -1.968 -63.875 1 14.52 30 SER B CA 1
ATOM 4932 C C . SER B 1 30 ? -21.125 -2.434 -63.719 1 14.52 30 SER B C 1
ATOM 4934 O O . SER B 1 30 ? -20.828 -3.625 -63.875 1 14.52 30 SER B O 1
ATOM 4936 N N . THR B 1 31 ? -20.109 -1.524 -64.125 1 15.53 31 THR B N 1
ATOM 4937 C CA . THR B 1 31 ? -19.359 -1.876 -65.375 1 15.53 31 THR B CA 1
ATOM 4938 C C . THR B 1 31 ? -18.141 -2.732 -65 1 15.53 31 THR B C 1
ATOM 4940 O O . THR B 1 31 ? -17.625 -2.65 -63.906 1 15.53 31 THR B O 1
ATOM 4943 N N . THR B 1 32 ? -17.609 -3.498 -66.062 1 15.34 32 THR B N 1
ATOM 4944 C CA . THR B 1 32 ? -16.938 -4.719 -66.5 1 15.34 32 THR B CA 1
ATOM 4945 C C . THR B 1 32 ? -15.422 -4.586 -66.375 1 15.34 32 THR B C 1
ATOM 4947 O O . THR B 1 32 ? -14.68 -5.523 -66.688 1 15.34 32 THR B O 1
ATOM 4950 N N . LEU B 1 33 ? -14.859 -3.465 -65.812 1 16.05 33 LEU B N 1
ATOM 4951 C CA . LEU B 1 33 ? -13.641 -3.297 -66.625 1 16.05 33 LEU B CA 1
ATOM 4952 C C . LEU B 1 33 ? -12.758 -4.543 -66.5 1 16.05 33 LEU B C 1
ATOM 4954 O O . LEU B 1 33 ? -12.648 -5.152 -65.438 1 16.05 33 LEU B O 1
ATOM 4958 N N . ASN B 1 34 ? -12.086 -4.867 -67.625 1 15.41 34 ASN B N 1
ATOM 4959 C CA . ASN B 1 34 ? -11.422 -5.941 -68.312 1 15.41 34 ASN B CA 1
ATOM 4960 C C . ASN B 1 34 ? -10.18 -6.434 -67.625 1 15.41 34 ASN B C 1
ATOM 4962 O O . ASN B 1 34 ? -9.664 -5.754 -66.75 1 15.41 34 ASN B O 1
ATOM 4966 N N . ALA B 1 35 ? -9.242 -7.156 -68.5 1 15.86 35 ALA B N 1
ATOM 4967 C CA . ALA B 1 35 ? -8.586 -8.445 -68.688 1 15.86 35 ALA B CA 1
ATOM 4968 C C . ALA B 1 35 ? -7.207 -8.453 -68 1 15.86 35 ALA B C 1
ATOM 4970 O O . ALA B 1 35 ? -6.859 -9.398 -67.312 1 15.86 35 ALA B O 1
ATOM 4971 N N . GLN B 1 36 ? -6.223 -7.504 -68.438 1 16.88 36 GLN B N 1
ATOM 4972 C CA . GLN B 1 36 ? -5.082 -8.156 -69.062 1 16.88 36 GLN B CA 1
ATOM 4973 C C . GLN B 1 36 ? -4.035 -8.57 -68 1 16.88 36 GLN B C 1
ATOM 4975 O O . GLN B 1 36 ? -3.746 -7.816 -67.062 1 16.88 36 GLN B O 1
ATOM 4980 N N . ASN B 1 37 ? -3.678 -9.906 -67.938 1 16.17 37 ASN B N 1
ATOM 4981 C CA . ASN B 1 37 ? -2.957 -10.883 -67.125 1 16.17 37 ASN B CA 1
ATOM 4982 C C . ASN B 1 37 ? -1.459 -10.594 -67.125 1 16.17 37 ASN B C 1
ATOM 4984 O O . ASN B 1 37 ? -0.67 -11.414 -66.625 1 16.17 37 ASN B O 1
ATOM 4988 N N . SER B 1 38 ? -0.942 -9.414 -67.75 1 18.22 38 SER B N 1
ATOM 4989 C CA . SER B 1 38 ? 0.378 -9.781 -68.25 1 18.22 38 SER B CA 1
ATOM 4990 C C . SER B 1 38 ? 1.329 -10.133 -67.062 1 18.22 38 SER B C 1
ATOM 4992 O O . SER B 1 38 ? 1.344 -9.461 -66.062 1 18.22 38 SER B O 1
ATOM 4994 N N . ILE B 1 39 ? 1.827 -11.375 -67.062 1 18.11 39 ILE B N 1
ATOM 4995 C CA . ILE B 1 39 ? 2.625 -12.234 -66.188 1 18.11 39 ILE B CA 1
ATOM 4996 C C . ILE B 1 39 ? 4.012 -11.625 -66 1 18.11 39 ILE B C 1
ATOM 4998 O O . ILE B 1 39 ? 4.973 -12.344 -65.75 1 18.11 39 ILE B O 1
ATOM 5002 N N . ILE B 1 40 ? 4.133 -10.219 -65.875 1 17.78 40 ILE B N 1
ATOM 5003 C CA . ILE B 1 40 ? 5.531 -9.859 -66.125 1 17.78 40 ILE B CA 1
ATOM 5004 C C . ILE B 1 40 ? 6.418 -10.594 -65.125 1 17.78 40 ILE B C 1
ATOM 5006 O O . ILE B 1 40 ? 6.121 -10.633 -63.906 1 17.78 40 ILE B O 1
ATOM 5010 N N . SER B 1 41 ? 7.371 -11.438 -65.562 1 17.66 41 SER B N 1
ATOM 5011 C CA . SER B 1 41 ? 8.398 -12.375 -65.125 1 17.66 41 SER B CA 1
ATOM 5012 C C . SER B 1 41 ? 9.43 -11.688 -64.25 1 17.66 41 SER B C 1
ATOM 5014 O O . SER B 1 41 ? 10.445 -12.289 -63.875 1 17.66 41 SER B O 1
ATOM 5016 N N . SER B 1 42 ? 9.008 -10.766 -63.25 1 17.91 42 SER B N 1
ATOM 5017 C CA . SER B 1 42 ? 10.156 -9.992 -62.781 1 17.91 42 SER B CA 1
ATOM 5018 C C . SER B 1 42 ? 11.234 -10.898 -62.188 1 17.91 42 SER B C 1
ATOM 5020 O O . SER B 1 42 ? 10.922 -11.883 -61.531 1 17.91 42 SER B O 1
ATOM 5022 N N . PRO B 1 43 ? 12.492 -10.734 -62.656 1 20.56 43 PRO B N 1
ATOM 5023 C CA . PRO B 1 43 ? 13.781 -11.398 -62.438 1 20.56 43 PRO B CA 1
ATOM 5024 C C . PRO B 1 43 ? 14.195 -11.398 -60.969 1 20.56 43 PRO B C 1
ATOM 5026 O O . PRO B 1 43 ? 13.789 -10.516 -60.219 1 20.56 43 PRO B O 1
ATOM 5029 N N . LEU B 1 44 ? 14.719 -12.516 -60.438 1 20.06 44 LEU B N 1
ATOM 5030 C CA . LEU B 1 44 ? 15.141 -13.039 -59.156 1 20.06 44 LEU B CA 1
ATOM 5031 C C . LEU B 1 44 ? 16.219 -12.156 -58.531 1 20.06 44 LEU B C 1
ATOM 5033 O O . LEU B 1 44 ? 17.344 -12.086 -59.062 1 20.06 44 LEU B O 1
ATOM 5037 N N . ILE B 1 45 ? 15.914 -10.82 -58.219 1 21.81 45 ILE B N 1
ATOM 5038 C CA . ILE B 1 45 ? 17.094 -10.062 -57.781 1 21.81 45 ILE B CA 1
ATOM 5039 C C . ILE B 1 45 ? 17.672 -10.695 -56.531 1 21.81 45 ILE B C 1
ATOM 5041 O O . ILE B 1 45 ? 16.938 -11.023 -55.594 1 21.81 45 ILE B O 1
ATOM 5045 N N . PRO B 1 46 ? 18.984 -11.031 -56.531 1 21.95 46 PRO B N 1
ATOM 5046 C CA . PRO B 1 46 ? 19.812 -11.734 -55.562 1 21.95 46 PRO B CA 1
ATOM 5047 C C . PRO B 1 46 ? 19.922 -10.992 -54.25 1 21.95 46 PRO B C 1
ATOM 5049 O O . PRO B 1 46 ? 20.234 -9.797 -54.219 1 21.95 46 PRO B O 1
ATOM 5052 N N . THR B 1 47 ? 19.016 -11.25 -53.281 1 23.14 47 THR B N 1
ATOM 5053 C CA . THR B 1 47 ? 18.938 -10.453 -52.062 1 23.14 47 THR B CA 1
ATOM 5054 C C . THR B 1 47 ? 20.25 -10.539 -51.281 1 23.14 47 THR B C 1
ATOM 5056 O O . THR B 1 47 ? 20.766 -11.633 -51.031 1 23.14 47 THR B O 1
ATOM 5059 N N . PRO B 1 48 ? 20.969 -9.391 -51.25 1 24.22 48 PRO B N 1
ATOM 5060 C CA . PRO B 1 48 ? 22.281 -9.305 -50.625 1 24.22 48 PRO B CA 1
ATOM 5061 C C . PRO B 1 48 ? 22.234 -9.648 -49.125 1 24.22 48 PRO B C 1
ATOM 5063 O O . PRO B 1 48 ? 21.25 -9.344 -48.438 1 24.22 48 PRO B O 1
ATOM 5066 N N . VAL B 1 49 ? 23.016 -10.609 -48.562 1 24.75 49 VAL B N 1
ATOM 5067 C CA . VAL B 1 49 ? 23.234 -11.352 -47.344 1 24.75 49 VAL B CA 1
ATOM 5068 C C . VAL B 1 49 ? 23.625 -10.383 -46.219 1 24.75 49 VAL B C 1
ATOM 5070 O O . VAL B 1 49 ? 23.438 -10.688 -45.031 1 24.75 49 VAL B O 1
ATOM 5073 N N . SER B 1 50 ? 24.328 -9.203 -46.438 1 22.31 50 SER B N 1
ATOM 5074 C CA . SER B 1 50 ? 25.422 -8.828 -45.562 1 22.31 50 SER B CA 1
ATOM 5075 C C . SER B 1 50 ? 24.891 -8.086 -44.312 1 22.31 50 SER B C 1
ATOM 5077 O O . SER B 1 50 ? 25.641 -7.859 -43.375 1 22.31 50 SER B O 1
ATOM 5079 N N . ALA B 1 51 ? 23.812 -7.176 -44.312 1 27.45 51 ALA B N 1
ATOM 5080 C CA . ALA B 1 51 ? 23.812 -6.043 -43.406 1 27.45 51 ALA B CA 1
ATOM 5081 C C . ALA B 1 51 ? 23.375 -6.473 -42 1 27.45 51 ALA B C 1
ATOM 5083 O O . ALA B 1 51 ? 23.016 -5.633 -41.156 1 27.45 51 ALA B O 1
ATOM 5084 N N . ARG B 1 52 ? 23.156 -7.676 -41.75 1 28.83 52 ARG B N 1
ATOM 5085 C CA . ARG B 1 52 ? 22.562 -8.062 -40.5 1 28.83 52 ARG B CA 1
ATOM 5086 C C . ARG B 1 52 ? 23.516 -7.789 -39.344 1 28.83 52 ARG B C 1
ATOM 5088 O O . ARG B 1 52 ? 23.094 -7.77 -38.156 1 28.83 52 ARG B O 1
ATOM 5095 N N . SER B 1 53 ? 24.906 -7.801 -39.656 1 30.81 53 SER B N 1
ATOM 5096 C CA . SER B 1 53 ? 25.891 -7.711 -38.594 1 30.81 53 SER B CA 1
ATOM 5097 C C . SER B 1 53 ? 25.953 -6.297 -38.031 1 30.81 53 SER B C 1
ATOM 5099 O O . SER B 1 53 ? 26.297 -6.109 -36.844 1 30.81 53 SER B O 1
ATOM 5101 N N . THR B 1 54 ? 25.672 -5.227 -38.906 1 30.59 54 THR B N 1
ATOM 5102 C CA . THR B 1 54 ? 26 -3.854 -38.531 1 30.59 54 THR B CA 1
ATOM 5103 C C . THR B 1 54 ? 24.984 -3.281 -37.562 1 30.59 54 THR B C 1
ATOM 5105 O O . THR B 1 54 ? 25.266 -2.318 -36.844 1 30.59 54 THR B O 1
ATOM 5108 N N . ILE B 1 55 ? 23.75 -3.762 -37.688 1 31.08 55 ILE B N 1
ATOM 5109 C CA . ILE B 1 55 ? 22.75 -3.053 -36.906 1 31.08 55 ILE B CA 1
ATOM 5110 C C . ILE B 1 55 ? 22.906 -3.4 -35.406 1 31.08 55 ILE B C 1
ATOM 5112 O O . ILE B 1 55 ? 22.422 -2.672 -34.562 1 31.08 55 ILE B O 1
ATOM 5116 N N . LEU B 1 56 ? 23.484 -4.598 -35.125 1 31.39 56 LEU B N 1
ATOM 5117 C CA . LEU B 1 56 ? 23.625 -4.961 -33.719 1 31.39 56 LEU B CA 1
ATOM 5118 C C . LEU B 1 56 ? 24.672 -4.086 -33.031 1 31.39 56 LEU B C 1
ATOM 5120 O O . LEU B 1 56 ? 24.594 -3.863 -31.812 1 31.39 56 LEU B O 1
ATOM 5124 N N . SER B 1 57 ? 25.719 -3.559 -33.812 1 29.62 57 SER B N 1
ATOM 5125 C CA . SER B 1 57 ? 26.812 -2.801 -33.188 1 29.62 57 SER B CA 1
ATOM 5126 C C . SER B 1 57 ? 26.344 -1.416 -32.75 1 29.62 57 SER B C 1
ATOM 5128 O O . SER B 1 57 ? 26.766 -0.91 -31.719 1 29.62 57 SER B O 1
ATOM 5130 N N . LYS B 1 58 ? 25.484 -0.757 -33.625 1 33.19 58 LYS B N 1
ATOM 5131 C CA . LYS B 1 58 ? 25.172 0.617 -33.25 1 33.19 58 LYS B CA 1
ATOM 5132 C C . LYS B 1 58 ? 24.219 0.654 -32.062 1 33.19 58 LYS B C 1
ATOM 5134 O O . LYS B 1 58 ? 24.125 1.663 -31.344 1 33.19 58 LYS B O 1
ATOM 5139 N N . ARG B 1 59 ? 23.391 -0.315 -31.984 1 31.31 59 ARG B N 1
ATOM 5140 C CA . ARG B 1 59 ? 22.422 -0.219 -30.891 1 31.31 59 ARG B CA 1
ATOM 5141 C C . ARG B 1 59 ? 23.094 -0.476 -29.547 1 31.31 59 ARG B C 1
ATOM 5143 O O . ARG B 1 59 ? 22.469 -0.351 -28.484 1 31.31 59 ARG B O 1
ATOM 5150 N N . THR B 1 60 ? 24.141 -1.24 -29.516 1 31.41 60 THR B N 1
ATOM 5151 C CA . THR B 1 60 ? 24.906 -1.308 -28.281 1 31.41 60 THR B CA 1
ATOM 5152 C C . THR B 1 60 ? 25.375 0.082 -27.859 1 31.41 60 THR B C 1
ATOM 5154 O O . THR B 1 60 ? 25.531 0.356 -26.672 1 31.41 60 THR B O 1
ATOM 5157 N N . ALA B 1 61 ? 25.766 0.934 -28.875 1 29.97 61 ALA B N 1
ATOM 5158 C CA . ALA B 1 61 ? 26.328 2.248 -28.578 1 29.97 61 ALA B CA 1
ATOM 5159 C C . ALA B 1 61 ? 25.281 3.191 -28.016 1 29.97 61 ALA B C 1
ATOM 5161 O O . ALA B 1 61 ? 25.594 4.141 -27.297 1 29.97 61 ALA B O 1
ATOM 5162 N N . LEU B 1 62 ? 24.047 3.084 -28.578 1 28.86 62 LEU B N 1
ATOM 5163 C CA . LEU B 1 62 ? 23.047 4.102 -28.234 1 28.86 62 LEU B CA 1
ATOM 5164 C C . LEU B 1 62 ? 22.469 3.852 -26.859 1 28.86 62 LEU B C 1
ATOM 5166 O O . LEU B 1 62 ? 21.594 4.582 -26.406 1 28.86 62 LEU B O 1
ATOM 5170 N N . PHE B 1 63 ? 22.484 2.594 -26.391 1 33.59 63 PHE B N 1
ATOM 5171 C CA . PHE B 1 63 ? 22.219 2.689 -24.969 1 33.59 63 PHE B CA 1
ATOM 5172 C C . PHE B 1 63 ? 23.172 3.678 -24.297 1 33.59 63 PHE B C 1
ATOM 5174 O O . PHE B 1 63 ? 24.25 3.295 -23.844 1 33.59 63 PHE B O 1
ATOM 5181 N N . ALA B 1 64 ? 23.625 4.703 -25.172 1 28.3 64 ALA B N 1
ATOM 5182 C CA . ALA B 1 64 ? 24.234 5.855 -24.516 1 28.3 64 ALA B CA 1
ATOM 5183 C C . ALA B 1 64 ? 23.688 6.043 -23.094 1 28.3 64 ALA B C 1
ATOM 5185 O O . ALA B 1 64 ? 22.484 5.969 -22.875 1 28.3 64 ALA B O 1
ATOM 5186 N N . GLN B 1 65 ? 24.5 5.918 -22.172 1 32.91 65 GLN B N 1
ATOM 5187 C CA . GLN B 1 65 ? 24.312 6.41 -20.812 1 32.91 65 GLN B CA 1
ATOM 5188 C C . GLN B 1 65 ? 23.391 7.625 -20.781 1 32.91 65 GLN B C 1
ATOM 5190 O O . GLN B 1 65 ? 23.766 8.703 -21.25 1 32.91 65 GLN B O 1
ATOM 5195 N N . ALA B 1 66 ? 22.234 7.559 -21.266 1 34.22 66 ALA B N 1
ATOM 5196 C CA . ALA B 1 66 ? 21.562 8.766 -20.781 1 34.22 66 ALA B CA 1
ATOM 5197 C C . ALA B 1 66 ? 22.312 9.352 -19.578 1 34.22 66 ALA B C 1
ATOM 5199 O O . ALA B 1 66 ? 22.609 8.641 -18.625 1 34.22 66 ALA B O 1
ATOM 5200 N N . ALA B 1 67 ? 23.078 10.352 -19.828 1 33.69 67 ALA B N 1
ATOM 5201 C CA . ALA B 1 67 ? 23.75 11.125 -18.781 1 33.69 67 ALA B CA 1
ATOM 5202 C C . ALA B 1 67 ? 22.922 11.164 -17.516 1 33.69 67 ALA B C 1
ATOM 5204 O O . ALA B 1 67 ? 21.938 11.906 -17.422 1 33.69 67 ALA B O 1
ATOM 5205 N N . ALA B 1 68 ? 22.375 9.945 -17.016 1 43.06 68 ALA B N 1
ATOM 5206 C CA . ALA B 1 68 ? 21.938 10.148 -15.641 1 43.06 68 ALA B CA 1
ATOM 5207 C C . ALA B 1 68 ? 22.578 11.391 -15.039 1 43.06 68 ALA B C 1
ATOM 5209 O O . ALA B 1 68 ? 23.797 11.57 -15.102 1 43.06 68 ALA B O 1
ATOM 5210 N N . ASP B 1 69 ? 21.875 12.383 -15.133 1 53.25 69 ASP B N 1
ATOM 5211 C CA . ASP B 1 69 ? 22.422 13.531 -14.422 1 53.25 69 ASP B CA 1
ATOM 5212 C C . ASP B 1 69 ? 23.312 13.086 -13.258 1 53.25 69 ASP B C 1
ATOM 5214 O O . ASP B 1 69 ? 22.844 12.43 -12.328 1 53.25 69 ASP B O 1
ATOM 5218 N N . SER B 1 70 ? 24.547 12.719 -13.594 1 66.69 70 SER B N 1
ATOM 5219 C CA . SER B 1 70 ? 25.547 12.273 -12.641 1 66.69 70 SER B CA 1
ATOM 5220 C C . SER B 1 70 ? 25.516 13.117 -11.367 1 66.69 70 SER B C 1
ATOM 5222 O O . SER B 1 70 ? 25.406 14.344 -11.43 1 66.69 70 SER B O 1
ATOM 5224 N N . VAL B 1 71 ? 25.188 12.414 -10.273 1 80.12 71 VAL B N 1
ATOM 5225 C CA . VAL B 1 71 ? 25.25 13.078 -8.977 1 80.12 71 VAL B CA 1
ATOM 5226 C C . VAL B 1 71 ? 26.625 13.711 -8.781 1 80.12 71 VAL B C 1
ATOM 5228 O O . VAL B 1 71 ? 27.625 13.156 -9.227 1 80.12 71 VAL B O 1
ATOM 5231 N N . PRO B 1 72 ? 26.688 14.883 -8.375 1 84.19 72 PRO B N 1
ATOM 5232 C CA . PRO B 1 72 ? 27.984 15.492 -8.062 1 84.19 72 PRO B CA 1
ATOM 5233 C C . PRO B 1 72 ? 28.828 14.641 -7.117 1 84.19 72 PRO B C 1
ATOM 5235 O O . PRO B 1 72 ? 28.281 13.93 -6.27 1 84.19 72 PRO B O 1
ATOM 5238 N N . ALA B 1 73 ? 30.078 14.602 -7.285 1 86.88 73 ALA B N 1
ATOM 5239 C CA . ALA B 1 73 ? 30.984 13.875 -6.398 1 86.88 73 ALA B CA 1
ATOM 5240 C C . ALA B 1 73 ? 31.031 14.523 -5.02 1 86.88 73 ALA B C 1
ATOM 5242 O O . ALA B 1 73 ? 31.188 15.742 -4.902 1 86.88 73 ALA B O 1
ATOM 5243 N N . PRO B 1 74 ? 30.906 13.766 -4.008 1 91.62 74 PRO B N 1
ATOM 5244 C CA . PRO B 1 74 ? 30.938 14.352 -2.662 1 91.62 74 PRO B CA 1
ATOM 5245 C C . PRO B 1 74 ? 32.312 14.945 -2.318 1 91.62 74 PRO B C 1
ATOM 5247 O O . PRO B 1 74 ? 33.344 14.383 -2.691 1 91.62 74 PRO B O 1
ATOM 5250 N N . THR B 1 75 ? 32.25 16.062 -1.711 1 90.62 75 THR B N 1
ATOM 5251 C CA . THR B 1 75 ? 33.469 16.75 -1.261 1 90.62 75 THR B CA 1
ATOM 5252 C C . THR B 1 75 ? 33.812 16.328 0.165 1 90.62 75 THR B C 1
ATOM 5254 O O . THR B 1 75 ? 34.969 16.516 0.611 1 90.62 75 THR B O 1
ATOM 5257 N N . SER B 1 76 ? 32.844 15.844 0.907 1 93 76 SER B N 1
ATOM 5258 C CA . SER B 1 76 ? 33.031 15.391 2.281 1 93 76 SER B CA 1
ATOM 5259 C C . SER B 1 76 ? 32.031 14.289 2.641 1 93 76 SER B C 1
ATOM 5261 O O . SER B 1 76 ? 31.078 14.031 1.896 1 93 76 SER B O 1
ATOM 5263 N N . ASN B 1 77 ? 32.406 13.562 3.754 1 96 77 ASN B N 1
ATOM 5264 C CA . ASN B 1 77 ? 31.547 12.5 4.25 1 96 77 ASN B CA 1
ATOM 5265 C C . ASN B 1 77 ? 31.203 12.688 5.727 1 96 77 ASN B C 1
ATOM 5267 O O . ASN B 1 77 ? 31.984 13.281 6.473 1 96 77 ASN B O 1
ATOM 5271 N N . ASP B 1 78 ? 30.031 12.336 6.121 1 97.44 78 ASP B N 1
ATOM 5272 C CA . ASP B 1 78 ? 29.562 12.359 7.508 1 97.44 78 ASP B CA 1
ATOM 5273 C C . ASP B 1 78 ? 28.641 11.188 7.793 1 97.44 78 ASP B C 1
ATOM 5275 O O . ASP B 1 78 ? 28.281 10.43 6.887 1 97.44 78 ASP B O 1
ATOM 5279 N N . SER B 1 79 ? 28.406 10.898 9.008 1 97.75 79 SER B N 1
ATOM 5280 C CA . SER B 1 79 ? 27.484 9.836 9.422 1 97.75 79 SER B CA 1
ATOM 5281 C C . SER B 1 79 ? 26.734 10.227 10.688 1 97.75 79 SER B C 1
ATOM 5283 O O . SER B 1 79 ? 27.188 11.062 11.461 1 97.75 79 SER B O 1
ATOM 5285 N N . CYS B 1 80 ? 25.594 9.719 10.867 1 98.19 80 CYS B N 1
ATOM 5286 C CA . CYS B 1 80 ? 24.766 9.945 12.047 1 98.19 80 CYS B CA 1
ATOM 5287 C C . CYS B 1 80 ? 23.75 8.82 12.234 1 98.19 80 CYS B C 1
ATOM 5289 O O . CYS B 1 80 ? 23.609 7.953 11.367 1 98.19 80 CYS B O 1
ATOM 5291 N N . ASP B 1 81 ? 23.125 8.797 13.391 1 97.5 81 ASP B N 1
ATOM 5292 C CA . ASP B 1 81 ? 22.047 7.844 13.609 1 97.5 81 ASP B CA 1
ATOM 5293 C C . ASP B 1 81 ? 20.766 8.297 12.906 1 97.5 81 ASP B C 1
ATOM 5295 O O . ASP B 1 81 ? 20.109 7.504 12.234 1 97.5 81 ASP B O 1
ATOM 5299 N N . VAL B 1 82 ? 20.453 9.555 13.102 1 98.69 82 VAL B N 1
ATOM 5300 C CA . VAL B 1 82 ? 19.25 10.102 12.477 1 98.69 82 VAL B CA 1
ATOM 5301 C C . VAL B 1 82 ? 19.594 11.398 11.75 1 98.69 82 VAL B C 1
ATOM 5303 O O . VAL B 1 82 ? 20.234 12.289 12.32 1 98.69 82 VAL B O 1
ATOM 5306 N N . LEU B 1 83 ? 19.281 11.453 10.492 1 98.81 83 LEU B N 1
ATOM 5307 C CA . LEU B 1 83 ? 19.359 12.688 9.711 1 98.81 83 LEU B CA 1
ATOM 5308 C C . LEU B 1 83 ? 18 13.359 9.602 1 98.81 83 LEU B C 1
ATOM 5310 O O . LEU B 1 83 ? 17.047 12.758 9.109 1 98.81 83 LEU B O 1
ATOM 5314 N N . VAL B 1 84 ? 17.875 14.547 10.141 1 98.81 84 VAL B N 1
ATOM 5315 C CA . VAL B 1 84 ? 16.656 15.336 10.047 1 98.81 84 VAL B CA 1
ATOM 5316 C C . VAL B 1 84 ? 16.812 16.422 8.977 1 98.81 84 VAL B C 1
ATOM 5318 O O . VAL B 1 84 ? 17.781 17.188 9.008 1 98.81 84 VAL B O 1
ATOM 5321 N N . LEU B 1 85 ? 15.875 16.406 8.023 1 98.38 85 LEU B N 1
ATOM 5322 C CA . LEU B 1 85 ? 15.906 17.391 6.938 1 98.38 85 LEU B CA 1
ATOM 5323 C C . LEU B 1 85 ? 14.852 18.469 7.156 1 98.38 85 LEU B C 1
ATOM 5325 O O . LEU B 1 85 ? 13.672 18.172 7.336 1 98.38 85 LEU B O 1
ATOM 5329 N N . GLY B 1 86 ? 15.242 19.75 7.145 1 96.44 86 GLY B N 1
ATOM 5330 C CA . GLY B 1 86 ? 14.305 20.859 7.293 1 96.44 86 GLY B CA 1
ATOM 5331 C C . GLY B 1 86 ? 14.758 21.891 8.297 1 96.44 86 GLY B C 1
ATOM 5332 O O . GLY B 1 86 ? 15.609 21.625 9.141 1 96.44 86 GLY B O 1
ATOM 5333 N N . SER B 1 87 ? 14.148 23.047 8.219 1 92.75 87 SER B N 1
ATOM 5334 C CA . SER B 1 87 ? 14.586 24.188 9.031 1 92.75 87 SER B CA 1
ATOM 5335 C C . SER B 1 87 ? 13.477 24.656 9.961 1 92.75 87 SER B C 1
ATOM 5337 O O . SER B 1 87 ? 13.719 25.453 10.875 1 92.75 87 SER B O 1
ATOM 5339 N N . GLY B 1 88 ? 12.32 24.234 9.805 1 94.38 88 GLY B N 1
ATOM 5340 C CA . GLY B 1 88 ? 11.164 24.766 10.508 1 94.38 88 GLY B CA 1
ATOM 5341 C C . GLY B 1 88 ? 10.977 24.172 11.891 1 94.38 88 GLY B C 1
ATOM 5342 O O . GLY B 1 88 ? 11.844 23.453 12.383 1 94.38 88 GLY B O 1
ATOM 5343 N N . PRO B 1 89 ? 9.93 24.578 12.531 1 95.62 89 PRO B N 1
ATOM 5344 C CA . PRO B 1 89 ? 9.672 24.125 13.898 1 95.62 89 PRO B CA 1
ATOM 5345 C C . PRO B 1 89 ? 9.555 22.609 14 1 95.62 89 PRO B C 1
ATOM 5347 O O . PRO B 1 89 ? 10 22.016 14.984 1 95.62 89 PRO B O 1
ATOM 5350 N N . ALA B 1 90 ? 9 21.969 13.031 1 97.75 90 ALA B N 1
ATOM 5351 C CA . ALA B 1 90 ? 8.867 20.516 13.062 1 97.75 90 ALA B CA 1
ATOM 5352 C C . ALA B 1 90 ? 10.234 19.844 13.125 1 97.75 90 ALA B C 1
ATOM 5354 O O . ALA B 1 90 ? 10.461 18.938 13.93 1 97.75 90 ALA B O 1
ATOM 5355 N N . ALA B 1 91 ? 11.141 20.344 12.312 1 98 91 ALA B N 1
ATOM 5356 C CA . ALA B 1 91 ? 12.484 19.766 12.234 1 98 91 ALA B CA 1
ATOM 5357 C C . ALA B 1 91 ? 13.234 19.938 13.547 1 98 91 ALA B C 1
ATOM 5359 O O . ALA B 1 91 ? 13.805 18.984 14.078 1 98 91 ALA B O 1
ATOM 5360 N N . ARG B 1 92 ? 13.195 21.141 14.008 1 96.31 92 ARG B N 1
ATOM 5361 C CA . ARG B 1 92 ? 13.969 21.422 15.211 1 96.31 92 ARG B CA 1
ATOM 5362 C C . ARG B 1 92 ? 13.344 20.766 16.438 1 96.31 92 ARG B C 1
ATOM 5364 O O . ARG B 1 92 ? 14.055 20.375 17.359 1 96.31 92 ARG B O 1
ATOM 5371 N N . SER B 1 93 ? 12.023 20.641 16.453 1 97.88 93 SER B N 1
ATOM 5372 C CA . SER B 1 93 ? 11.344 19.953 17.547 1 97.88 93 SER B CA 1
ATOM 5373 C C . SER B 1 93 ? 11.75 18.484 17.609 1 97.88 93 SER B C 1
ATOM 5375 O O . SER B 1 93 ? 12.164 18 18.656 1 97.88 93 SER B O 1
ATOM 5377 N N . ILE B 1 94 ? 11.656 17.812 16.516 1 98.5 94 ILE B N 1
ATOM 5378 C CA . ILE B 1 94 ? 11.93 16.375 16.516 1 98.5 94 ILE B CA 1
ATOM 5379 C C . ILE B 1 94 ? 13.422 16.125 16.734 1 98.5 94 ILE B C 1
ATOM 5381 O O . ILE B 1 94 ? 13.805 15.18 17.406 1 98.5 94 ILE B O 1
ATOM 5385 N N . ALA B 1 95 ? 14.297 16.969 16.141 1 98.06 95 ALA B N 1
ATOM 5386 C CA . ALA B 1 95 ? 15.734 16.828 16.344 1 98.06 95 ALA B CA 1
ATOM 5387 C C . ALA B 1 95 ? 16.094 16.984 17.812 1 98.06 95 ALA B C 1
ATOM 5389 O O . ALA B 1 95 ? 16.922 16.219 18.344 1 98.06 95 ALA B O 1
ATOM 5390 N N . THR B 1 96 ? 15.492 17.938 18.469 1 96.88 96 THR B N 1
ATOM 5391 C CA . THR B 1 96 ? 15.758 18.219 19.875 1 96.88 96 THR B CA 1
ATOM 5392 C C . THR B 1 96 ? 15.398 17 20.734 1 96.88 96 THR B C 1
ATOM 5394 O O . THR B 1 96 ? 16.188 16.578 21.578 1 96.88 96 THR B O 1
ATOM 5397 N N . LEU B 1 97 ? 14.25 16.453 20.5 1 97.5 97 LEU B N 1
ATOM 5398 C CA . LEU B 1 97 ? 13.812 15.359 21.344 1 97.5 97 LEU B CA 1
ATOM 5399 C C . LEU B 1 97 ? 14.578 14.078 21.016 1 97.5 97 LEU B C 1
ATOM 5401 O O . LEU B 1 97 ? 14.859 13.281 21.906 1 97.5 97 LEU B O 1
ATOM 5405 N N . LEU B 1 98 ? 14.875 13.914 19.766 1 97.56 98 LEU B N 1
ATOM 5406 C CA . LEU B 1 98 ? 15.688 12.766 19.391 1 97.56 98 LEU B CA 1
ATOM 5407 C C . LEU B 1 98 ? 17.062 12.812 20.062 1 97.56 98 LEU B C 1
ATOM 5409 O O . LEU B 1 98 ? 17.609 11.781 20.438 1 97.56 98 LEU B O 1
ATOM 5413 N N . ALA B 1 99 ? 17.594 13.984 20.219 1 96.44 99 ALA B N 1
ATOM 5414 C CA . ALA B 1 99 ? 18.953 14.164 20.719 1 96.44 99 ALA B CA 1
ATOM 5415 C C . ALA B 1 99 ? 18.969 14.234 22.25 1 96.44 99 ALA B C 1
ATOM 5417 O O . ALA B 1 99 ? 20.047 14.289 22.859 1 96.44 99 ALA B O 1
ATOM 5418 N N . SER B 1 100 ? 17.812 14.242 22.828 1 94 100 SER B N 1
ATOM 5419 C CA . SER B 1 100 ? 17.75 14.383 24.281 1 94 100 SER B CA 1
ATOM 5420 C C . SER B 1 100 ? 18.344 13.164 24.969 1 94 100 SER B C 1
ATOM 5422 O O . SER B 1 100 ? 18.391 12.07 24.406 1 94 100 SER B O 1
ATOM 5424 N N . PRO B 1 101 ? 18.859 13.398 26.141 1 88.12 101 PRO B N 1
ATOM 5425 C CA . PRO B 1 101 ? 19.406 12.266 26.891 1 88.12 101 PRO B CA 1
ATOM 5426 C C . PRO B 1 101 ? 18.359 11.219 27.234 1 88.12 101 PRO B C 1
ATOM 5428 O O . PRO B 1 101 ? 17.219 11.57 27.547 1 88.12 101 PRO B O 1
ATOM 5431 N N . SER B 1 102 ? 18.672 10.008 26.984 1 80.5 102 SER B N 1
ATOM 5432 C CA . SER B 1 102 ? 17.75 8.93 27.328 1 80.5 102 SER B CA 1
ATOM 5433 C C . SER B 1 102 ? 18.484 7.758 27.969 1 80.5 102 SER B C 1
ATOM 5435 O O . SER B 1 102 ? 19.719 7.688 27.922 1 80.5 102 SER B O 1
ATOM 5437 N N . SER B 1 103 ? 17.656 6.977 28.672 1 75.69 103 SER B N 1
ATOM 5438 C CA . SER B 1 103 ? 18.203 5.762 29.266 1 75.69 103 SER B CA 1
ATOM 5439 C C . SER B 1 103 ? 18.797 4.844 28.203 1 75.69 103 SER B C 1
ATOM 5441 O O . SER B 1 103 ? 19.688 4.039 28.484 1 75.69 103 SER B O 1
ATOM 5443 N N . ASN B 1 104 ? 18.297 5.02 27.047 1 69.44 104 ASN B N 1
ATOM 5444 C CA . ASN B 1 104 ? 18.719 4.176 25.938 1 69.44 104 ASN B CA 1
ATOM 5445 C C . ASN B 1 104 ? 20.016 4.691 25.312 1 69.44 104 ASN B C 1
ATOM 5447 O O . ASN B 1 104 ? 20.578 4.062 24.406 1 69.44 104 ASN B O 1
ATOM 5451 N N . GLY B 1 105 ? 20.484 5.762 25.875 1 74.31 105 GLY B N 1
ATOM 5452 C CA . GLY B 1 105 ? 21.703 6.336 25.328 1 74.31 105 GLY B CA 1
ATOM 5453 C C . GLY B 1 105 ? 21.469 7.609 24.531 1 74.31 105 GLY B C 1
ATOM 5454 O O . GLY B 1 105 ? 20.328 8.102 24.469 1 74.31 105 GLY B O 1
ATOM 5455 N N . SER B 1 106 ? 22.562 8.273 24.156 1 85.75 106 SER B N 1
ATOM 5456 C CA . SER B 1 106 ? 22.547 9.461 23.328 1 85.75 106 SER B CA 1
ATOM 5457 C C . SER B 1 106 ? 22.812 9.109 21.859 1 85.75 106 SER B C 1
ATOM 5459 O O . SER B 1 106 ? 23.688 8.305 21.562 1 85.75 106 SER B O 1
ATOM 5461 N N . PHE B 1 107 ? 21.922 9.57 21.047 1 94.5 107 PHE B N 1
ATOM 5462 C CA . PHE B 1 107 ? 22.062 9.273 19.625 1 94.5 107 PHE B CA 1
ATOM 5463 C C . PHE B 1 107 ? 22.594 10.484 18.875 1 94.5 107 PHE B C 1
ATOM 5465 O O . PHE B 1 107 ? 22.359 11.625 19.281 1 94.5 107 PHE B O 1
ATOM 5472 N N . ASP B 1 108 ? 23.375 10.195 17.875 1 96.88 108 ASP B N 1
ATOM 5473 C CA . ASP B 1 108 ? 23.938 11.25 17.031 1 96.88 108 ASP B CA 1
ATOM 5474 C C . ASP B 1 108 ? 22.906 11.734 16 1 96.88 108 ASP B C 1
ATOM 5476 O O . ASP B 1 108 ? 22.625 11.031 15.031 1 96.88 108 ASP B O 1
ATOM 5480 N N . ILE B 1 109 ? 22.391 12.938 16.281 1 98.06 109 ILE B N 1
ATOM 5481 C CA . ILE B 1 109 ? 21.375 13.531 15.406 1 98.06 109 ILE B CA 1
ATOM 5482 C C . ILE B 1 109 ? 22 14.664 14.594 1 98.06 109 ILE B C 1
ATOM 5484 O O . ILE B 1 109 ? 22.672 15.539 15.141 1 98.06 109 ILE B O 1
ATOM 5488 N N . LEU B 1 110 ? 21.844 14.586 13.266 1 98.12 110 LEU B N 1
ATOM 5489 C CA . LEU B 1 110 ? 22.297 15.633 12.359 1 98.12 110 LEU B CA 1
ATOM 5490 C C . LEU B 1 110 ? 21.125 16.328 11.695 1 98.12 110 LEU B C 1
ATOM 5492 O O . LEU B 1 110 ? 20.281 15.68 11.055 1 98.12 110 LEU B O 1
ATOM 5496 N N . LEU B 1 111 ? 20.984 17.641 11.922 1 97.5 111 LEU B N 1
ATOM 5497 C CA . LEU B 1 111 ? 19.953 18.438 11.273 1 97.5 111 LEU B CA 1
ATOM 5498 C C . LEU B 1 111 ? 20.516 19.172 10.07 1 97.5 111 LEU B C 1
ATOM 5500 O O . LEU B 1 111 ? 21.5 19.906 10.188 1 97.5 111 LEU B O 1
ATOM 5504 N N . ALA B 1 112 ? 19.969 18.859 8.898 1 97.5 112 ALA B N 1
ATOM 5505 C CA . ALA B 1 112 ? 20.328 19.594 7.691 1 97.5 112 ALA B CA 1
ATOM 5506 C C . ALA B 1 112 ? 19.422 20.812 7.496 1 97.5 112 ALA B C 1
ATOM 5508 O O . ALA B 1 112 ? 18.219 20.672 7.312 1 97.5 112 ALA B O 1
ATOM 5509 N N . ASP B 1 113 ? 20 21.969 7.516 1 93.19 113 ASP B N 1
ATOM 5510 C CA . ASP B 1 113 ? 19.281 23.234 7.441 1 93.19 113 ASP B CA 1
ATOM 5511 C C . ASP B 1 113 ? 19.953 24.188 6.438 1 93.19 113 ASP B C 1
ATOM 5513 O O . ASP B 1 113 ? 21 24.75 6.715 1 93.19 113 ASP B O 1
ATOM 5517 N N . THR B 1 114 ? 19.25 24.359 5.324 1 89.44 114 THR B N 1
ATOM 5518 C CA . THR B 1 114 ? 19.797 25.281 4.34 1 89.44 114 THR B CA 1
ATOM 5519 C C . THR B 1 114 ? 19.328 26.703 4.613 1 89.44 114 THR B C 1
ATOM 5521 O O . THR B 1 114 ? 19.859 27.656 4.039 1 89.44 114 THR B O 1
ATOM 5524 N N . ASN B 1 115 ? 18.359 26.906 5.48 1 87.69 115 ASN B N 1
ATOM 5525 C CA . ASN B 1 115 ? 17.797 28.219 5.789 1 87.69 115 ASN B CA 1
ATOM 5526 C C . ASN B 1 115 ? 18.219 28.703 7.168 1 87.69 115 ASN B C 1
ATOM 5528 O O . ASN B 1 115 ? 17.438 29.328 7.879 1 87.69 115 ASN B O 1
ATOM 5532 N N . TYR B 1 116 ? 19.406 28.391 7.547 1 81.69 116 TYR B N 1
ATOM 5533 C CA . TYR B 1 116 ? 19.953 28.719 8.859 1 81.69 116 TYR B CA 1
ATOM 5534 C C . TYR B 1 116 ? 20.016 30.234 9.07 1 81.69 116 TYR B C 1
ATOM 5536 O O . TYR B 1 116 ? 20 30.703 10.211 1 81.69 116 TYR B O 1
ATOM 5544 N N . ASP B 1 117 ? 19.953 30.969 7.977 1 80.31 117 ASP B N 1
ATOM 5545 C CA . ASP B 1 117 ? 20.109 32.406 8.031 1 80.31 117 ASP B CA 1
ATOM 5546 C C . ASP B 1 117 ? 18.766 33.125 7.93 1 80.31 117 ASP B C 1
ATOM 5548 O O . ASP B 1 117 ? 18.703 34.344 7.77 1 80.31 117 ASP B O 1
ATOM 5552 N N . ARG B 1 118 ? 17.75 32.312 8.055 1 82.5 118 ARG B N 1
ATOM 5553 C CA . ARG B 1 118 ? 16.406 32.875 7.926 1 82.5 118 ARG B CA 1
ATOM 5554 C C . ARG B 1 118 ? 15.609 32.719 9.211 1 82.5 118 ARG B C 1
ATOM 5556 O O . ARG B 1 118 ? 15.789 31.734 9.938 1 82.5 118 ARG B O 1
ATOM 5563 N N . ARG B 1 119 ? 14.719 33.688 9.445 1 83.5 119 ARG B N 1
ATOM 5564 C CA . ARG B 1 119 ? 13.758 33.562 10.531 1 83.5 119 ARG B CA 1
ATOM 5565 C C . ARG B 1 119 ? 12.531 32.75 10.109 1 83.5 119 ARG B C 1
ATOM 5567 O O . ARG B 1 119 ? 12.266 32.625 8.914 1 83.5 119 ARG B O 1
ATOM 5574 N N . TRP B 1 120 ? 11.914 32.25 11.172 1 88.38 120 TRP B N 1
ATOM 5575 C CA . TRP B 1 120 ? 10.609 31.672 10.867 1 88.38 120 TRP B CA 1
ATOM 5576 C C . TRP B 1 120 ? 9.602 32.75 10.539 1 88.38 120 TRP B C 1
ATOM 5578 O O . TRP B 1 120 ? 9.414 33.688 11.312 1 88.38 120 TRP B O 1
ATOM 5588 N N . ALA B 1 121 ? 8.938 32.625 9.477 1 83.12 121 ALA B N 1
ATOM 5589 C CA . ALA B 1 121 ? 8.102 33.688 8.969 1 83.12 121 ALA B CA 1
ATOM 5590 C C . ALA B 1 121 ? 6.738 33.688 9.648 1 83.12 121 ALA B C 1
ATOM 5592 O O . ALA B 1 121 ? 6.238 34.75 10.039 1 83.12 121 ALA B O 1
ATOM 5593 N N . PRO B 1 122 ? 6.125 32.625 9.906 1 85.75 122 PRO B N 1
ATOM 5594 C CA . PRO B 1 122 ? 4.734 32.656 10.359 1 85.75 122 PRO B CA 1
ATOM 5595 C C . PRO B 1 122 ? 4.605 33.062 11.828 1 85.75 122 PRO B C 1
ATOM 5597 O O . PRO B 1 122 ? 5.492 32.75 12.633 1 85.75 122 PRO B O 1
ATOM 5600 N N . ASN B 1 123 ? 3.504 33.75 12.109 1 89.06 123 ASN B N 1
ATOM 5601 C CA . ASN B 1 123 ? 3.066 33.875 13.492 1 89.06 123 ASN B CA 1
ATOM 5602 C C . ASN B 1 123 ? 2.336 32.625 13.984 1 89.06 123 ASN B C 1
ATOM 5604 O O . ASN B 1 123 ? 1.566 32.031 13.242 1 89.06 123 ASN B O 1
ATOM 5608 N N . TYR B 1 124 ? 2.646 32.281 15.25 1 94.69 124 TYR B N 1
ATOM 5609 C CA . TYR B 1 124 ? 2.037 31.094 15.805 1 94.69 124 TYR B CA 1
ATOM 5610 C C . TYR B 1 124 ? 1.159 31.422 17 1 94.69 124 TYR B C 1
ATOM 5612 O O . TYR B 1 124 ? 1.646 31.938 18.016 1 94.69 124 TYR B O 1
ATOM 5620 N N . GLY B 1 125 ? -0.112 31.172 16.875 1 96.69 125 GLY B N 1
ATOM 5621 C CA . GLY B 1 125 ? -1.042 31.188 17.984 1 96.69 125 GLY B CA 1
ATOM 5622 C C . GLY B 1 125 ? -1.375 29.812 18.516 1 96.69 125 GLY B C 1
ATOM 5623 O O . GLY B 1 125 ? -1.505 28.859 17.734 1 96.69 125 GLY B O 1
ATOM 5624 N N . VAL B 1 126 ? -1.438 29.688 19.859 1 97.88 126 VAL B N 1
ATOM 5625 C CA . VAL B 1 126 ? -1.737 28.391 20.469 1 97.88 126 VAL B CA 1
ATOM 5626 C C . VAL B 1 126 ? -2.617 28.594 21.703 1 97.88 126 VAL B C 1
ATOM 5628 O O . VAL B 1 126 ? -2.604 29.656 22.328 1 97.88 126 VAL B O 1
ATOM 5631 N N . TRP B 1 127 ? -3.359 27.609 21.969 1 98.38 127 TRP B N 1
ATOM 5632 C CA . TRP B 1 127 ? -4.098 27.625 23.234 1 98.38 127 TRP B CA 1
ATOM 5633 C C . TRP B 1 127 ? -3.168 27.375 24.406 1 98.38 127 TRP B C 1
ATOM 5635 O O . TRP B 1 127 ? -2.279 26.531 24.344 1 98.38 127 TRP B O 1
ATOM 5645 N N . GLN B 1 128 ? -3.41 28.094 25.516 1 98.19 128 GLN B N 1
ATOM 5646 C CA . GLN B 1 128 ? -2.498 28.047 26.641 1 98.19 128 GLN B CA 1
ATOM 5647 C C . GLN B 1 128 ? -2.389 26.625 27.203 1 98.19 128 GLN B C 1
ATOM 5649 O O . GLN B 1 128 ? -1.297 26.188 27.562 1 98.19 128 GLN B O 1
ATOM 5654 N N . ASP B 1 129 ? -3.461 25.984 27.406 1 98.06 129 ASP B N 1
ATOM 5655 C CA . ASP B 1 129 ? -3.428 24.641 27.984 1 98.06 129 ASP B CA 1
ATOM 5656 C C . ASP B 1 129 ? -2.703 23.672 27.062 1 98.06 129 ASP B C 1
ATOM 5658 O O . ASP B 1 129 ? -2.043 22.734 27.531 1 98.06 129 ASP B O 1
ATOM 5662 N N . GLU B 1 130 ? -2.807 23.812 25.781 1 98.19 130 GLU B N 1
ATOM 5663 C CA . GLU B 1 130 ? -2.031 23 24.844 1 98.19 130 GLU B CA 1
ATOM 5664 C C . GLU B 1 130 ? -0.538 23.281 24.969 1 98.19 130 GLU B C 1
ATOM 5666 O O . GLU B 1 130 ? 0.275 22.344 24.984 1 98.19 130 GLU B O 1
ATOM 5671 N N . TRP B 1 131 ? -0.215 24.547 25.094 1 98.38 131 TRP B N 1
ATOM 5672 C CA . TRP B 1 131 ? 1.184 24.922 25.266 1 98.38 131 TRP B CA 1
ATOM 5673 C C . TRP B 1 131 ? 1.746 24.359 26.562 1 98.38 131 TRP B C 1
ATOM 5675 O O . TRP B 1 131 ? 2.898 23.922 26.609 1 98.38 131 TRP B O 1
ATOM 5685 N N . GLN B 1 132 ? 0.921 24.359 27.562 1 98.06 132 GLN B N 1
ATOM 5686 C CA . GLN B 1 132 ? 1.352 23.781 28.844 1 98.06 132 GLN B CA 1
ATOM 5687 C C . GLN B 1 132 ? 1.68 22.297 28.688 1 98.06 132 GLN B C 1
ATOM 5689 O O . GLN B 1 132 ? 2.646 21.812 29.266 1 98.06 132 GLN B O 1
ATOM 5694 N N . SER B 1 133 ? 0.874 21.609 27.906 1 98.31 133 SER B N 1
ATOM 5695 C CA . SER B 1 133 ? 1.142 20.203 27.641 1 98.31 133 SER B CA 1
ATOM 5696 C C . SER B 1 133 ? 2.455 20.016 26.891 1 98.31 133 SER B C 1
ATOM 5698 O O . SER B 1 133 ? 3.182 19.047 27.109 1 98.31 133 SER B O 1
ATOM 5700 N N . ILE B 1 134 ? 2.752 20.922 26 1 98.38 134 ILE B N 1
ATOM 5701 C CA . ILE B 1 134 ? 4.012 20.891 25.266 1 98.38 134 ILE B CA 1
ATOM 5702 C C . ILE B 1 134 ? 5.176 21.078 26.219 1 98.38 134 ILE B C 1
ATOM 5704 O O . ILE B 1 134 ? 6.172 20.359 26.156 1 98.38 134 ILE B O 1
ATOM 5708 N N . LEU B 1 135 ? 5.02 22.078 27.125 1 97.88 135 LEU B N 1
ATOM 5709 C CA . LEU B 1 135 ? 6.066 22.328 28.109 1 97.88 135 LEU B CA 1
ATOM 5710 C C . LEU B 1 135 ? 6.316 21.094 28.953 1 97.88 135 LEU B C 1
ATOM 5712 O O . LEU B 1 135 ? 7.469 20.766 29.25 1 97.88 135 LEU B O 1
ATOM 5716 N N . GLN B 1 136 ? 5.258 20.453 29.312 1 98.19 136 GLN B N 1
ATOM 5717 C CA . GLN B 1 136 ? 5.379 19.25 30.109 1 98.19 136 GLN B CA 1
ATOM 5718 C C . GLN B 1 136 ? 6.102 18.141 29.344 1 98.19 136 GLN B C 1
ATOM 5720 O O . GLN B 1 136 ? 6.965 17.453 29.906 1 98.19 136 GLN B O 1
ATOM 5725 N N . LEU B 1 137 ? 5.75 17.969 28.109 1 98.12 137 LEU B N 1
ATOM 5726 C CA . LEU B 1 137 ? 6.402 16.953 27.281 1 98.12 137 LEU B CA 1
ATOM 5727 C C . LEU B 1 137 ? 7.898 17.219 27.172 1 98.12 137 LEU B C 1
ATOM 5729 O O . LEU B 1 137 ? 8.711 16.312 27.406 1 98.12 137 LEU B O 1
ATOM 5733 N N . TYR B 1 138 ? 8.273 18.406 26.844 1 97.19 138 TYR B N 1
ATOM 5734 C CA . TYR B 1 138 ? 9.68 18.734 26.625 1 97.19 138 TYR B CA 1
ATOM 5735 C C . TYR B 1 138 ? 10.469 18.641 27.922 1 97.19 138 TYR B C 1
ATOM 5737 O O . TYR B 1 138 ? 11.625 18.219 27.922 1 97.19 138 TYR B O 1
ATOM 5745 N N . SER B 1 139 ? 9.805 18.969 29.016 1 96.62 139 SER B N 1
ATOM 5746 C CA . SER B 1 139 ? 10.43 18.75 30.328 1 96.62 139 SER B CA 1
ATOM 5747 C C . SER B 1 139 ? 10.68 17.281 30.578 1 96.62 139 SER B C 1
ATOM 5749 O O . SER B 1 139 ? 11.703 16.906 31.156 1 96.62 139 SER B O 1
ATOM 5751 N N . SER B 1 140 ? 9.734 16.469 30.188 1 96.25 140 SER B N 1
ATOM 5752 C CA . SER B 1 140 ? 9.875 15.023 30.406 1 96.25 140 SER B CA 1
ATOM 5753 C C . SER B 1 140 ? 11.031 14.461 29.594 1 96.25 140 SER B C 1
ATOM 5755 O O . SER B 1 140 ? 11.578 13.406 29.938 1 96.25 140 SER B O 1
ATOM 5757 N N . PHE B 1 141 ? 11.445 15.148 28.531 1 95 141 PHE B N 1
ATOM 5758 C CA . PHE B 1 141 ? 12.594 14.758 27.719 1 95 141 PHE B CA 1
ATOM 5759 C C . PHE B 1 141 ? 13.859 15.453 28.188 1 95 141 PHE B C 1
ATOM 5761 O O . PHE B 1 141 ? 14.883 15.438 27.5 1 95 141 PHE B O 1
ATOM 5768 N N . LYS B 1 142 ? 13.789 16.188 29.328 1 92.88 142 LYS B N 1
ATOM 5769 C CA . LYS B 1 142 ? 14.906 16.938 29.906 1 92.88 142 LYS B CA 1
ATOM 5770 C C . LYS B 1 142 ? 15.352 18.062 28.969 1 92.88 142 LYS B C 1
ATOM 5772 O O . LYS B 1 142 ? 16.547 18.344 28.859 1 92.88 142 LYS B O 1
ATOM 5777 N N . GLN B 1 143 ? 14.43 18.547 28.25 1 93.38 143 GLN B N 1
ATOM 5778 C CA . GLN B 1 143 ? 14.602 19.703 27.359 1 93.38 143 GLN B CA 1
ATOM 5779 C C . GLN B 1 143 ? 13.562 20.781 27.641 1 93.38 143 GLN B C 1
ATOM 5781 O O . GLN B 1 143 ? 12.805 21.156 26.75 1 93.38 143 GLN B O 1
ATOM 5786 N N . PRO B 1 144 ? 13.602 21.344 28.797 1 94.56 144 PRO B N 1
ATOM 5787 C CA . PRO B 1 144 ? 12.562 22.328 29.125 1 94.56 144 PRO B CA 1
ATOM 5788 C C . PRO B 1 144 ? 12.625 23.562 28.25 1 94.56 144 PRO B C 1
ATOM 5790 O O . PRO B 1 144 ? 13.719 24.031 27.906 1 94.56 144 PRO B O 1
ATOM 5793 N N . LEU B 1 145 ? 11.492 24.062 27.922 1 94.75 145 LEU B N 1
ATOM 5794 C CA . LEU B 1 145 ? 11.352 25.328 27.219 1 94.75 145 LEU B CA 1
ATOM 5795 C C . LEU B 1 145 ? 11.039 26.469 28.188 1 94.75 145 LEU B C 1
ATOM 5797 O O . LEU B 1 145 ? 10.273 26.297 29.141 1 94.75 145 LEU B O 1
ATOM 5801 N N . GLY B 1 146 ? 11.594 27.578 27.969 1 91 146 GLY B N 1
ATOM 5802 C CA . GLY B 1 146 ? 11.461 28.703 28.891 1 91 146 GLY B CA 1
ATOM 5803 C C . GLY B 1 146 ? 10.211 29.516 28.641 1 91 146 GLY B C 1
ATOM 5804 O O . GLY B 1 146 ? 9.57 29.406 27.594 1 91 146 GLY B O 1
ATOM 5805 N N . ALA B 1 147 ? 9.914 30.344 29.562 1 91.75 147 ALA B N 1
ATOM 5806 C CA . ALA B 1 147 ? 8.742 31.203 29.516 1 91.75 147 ALA B CA 1
ATOM 5807 C C . ALA B 1 147 ? 8.852 32.219 28.375 1 91.75 147 ALA B C 1
ATOM 5809 O O . ALA B 1 147 ? 7.844 32.75 27.906 1 91.75 147 ALA B O 1
ATOM 5810 N N . SER B 1 148 ? 10.062 32.469 27.938 1 91.69 148 SER B N 1
ATOM 5811 C CA . SER B 1 148 ? 10.312 33.438 26.891 1 91.69 148 SER B CA 1
ATOM 5812 C C . SER B 1 148 ? 9.695 33 25.562 1 91.69 148 SER B C 1
ATOM 5814 O O . SER B 1 148 ? 9.578 33.781 24.625 1 91.69 148 SER B O 1
ATOM 5816 N N . CYS B 1 149 ? 9.297 31.766 25.5 1 94.31 149 CYS B N 1
ATOM 5817 C CA . CYS B 1 149 ? 8.727 31.234 24.266 1 94.31 149 CYS B CA 1
ATOM 5818 C C . CYS B 1 149 ? 7.328 31.797 24.031 1 94.31 149 CYS B C 1
ATOM 5820 O O . CYS B 1 149 ? 6.762 31.641 22.953 1 94.31 149 CYS B O 1
ATOM 5822 N N . VAL B 1 150 ? 6.781 32.5 24.984 1 96.75 150 VAL B N 1
ATOM 5823 C CA . VAL B 1 150 ? 5.488 33.156 24.828 1 96.75 150 VAL B CA 1
ATOM 5824 C C . VAL B 1 150 ? 5.668 34.688 24.938 1 96.75 150 VAL B C 1
ATOM 5826 O O . VAL B 1 150 ? 6.16 35.188 25.938 1 96.75 150 VAL B O 1
ATOM 5829 N N . ASP B 1 151 ? 5.293 35.344 23.922 1 94.31 151 ASP B N 1
ATOM 5830 C CA . ASP B 1 151 ? 5.508 36.781 23.969 1 94.31 151 ASP B CA 1
ATOM 5831 C C . ASP B 1 151 ? 4.242 37.5 24.422 1 94.31 151 ASP B C 1
ATOM 5833 O O . ASP B 1 151 ? 4.301 38.656 24.844 1 94.31 151 ASP B O 1
ATOM 5837 N N . ARG B 1 152 ? 3.012 36.844 24.25 1 97.19 152 ARG B N 1
ATOM 5838 C CA . ARG B 1 152 ? 1.765 37.438 24.734 1 97.19 152 ARG B CA 1
ATOM 5839 C C . ARG B 1 152 ? 0.774 36.344 25.141 1 97.19 152 ARG B C 1
ATOM 5841 O O . ARG B 1 152 ? 0.662 35.312 24.484 1 97.19 152 ARG B O 1
ATOM 5848 N N . LEU B 1 153 ? 0.131 36.531 26.297 1 97.69 153 LEU B N 1
ATOM 5849 C CA . LEU B 1 153 ? -0.95 35.688 26.797 1 97.69 153 LEU B CA 1
ATOM 5850 C C . LEU B 1 153 ? -2.234 36.5 26.969 1 97.69 153 LEU B C 1
ATOM 5852 O O . LEU B 1 153 ? -2.221 37.562 27.578 1 97.69 153 LEU B O 1
ATOM 5856 N N . TRP B 1 154 ? -3.311 36.094 26.422 1 98.25 154 TRP B N 1
ATOM 5857 C CA . TRP B 1 154 ? -4.645 36.625 26.641 1 98.25 154 TRP B CA 1
ATOM 5858 C C . TRP B 1 154 ? -5.488 35.688 27.484 1 98.25 154 TRP B C 1
ATOM 5860 O O . TRP B 1 154 ? -5.59 34.5 27.156 1 98.25 154 TRP B O 1
ATOM 5870 N N . GLU B 1 155 ? -6.152 36.219 28.438 1 97.81 155 GLU B N 1
ATOM 5871 C CA . GLU B 1 155 ? -6.902 35.375 29.359 1 97.81 155 GLU B CA 1
ATOM 5872 C C . GLU B 1 155 ? -8.219 34.906 28.734 1 97.81 155 GLU B C 1
ATOM 5874 O O . GLU B 1 155 ? -8.812 33.906 29.172 1 97.81 155 GLU B O 1
ATOM 5879 N N . VAL B 1 156 ? -8.664 35.625 27.75 1 98.19 156 VAL B N 1
ATOM 5880 C CA . VAL B 1 156 ? -9.93 35.312 27.109 1 98.19 156 VAL B CA 1
ATOM 5881 C C . VAL B 1 156 ? -9.797 35.469 25.594 1 98.19 156 VAL B C 1
ATOM 5883 O O . VAL B 1 156 ? -8.852 36.094 25.109 1 98.19 156 VAL B O 1
ATOM 5886 N N . THR B 1 157 ? -10.734 34.844 24.891 1 98.5 157 THR B N 1
ATOM 5887 C CA . THR B 1 157 ? -10.789 34.875 23.422 1 98.5 157 THR B CA 1
ATOM 5888 C C . THR B 1 157 ? -12.172 35.312 22.953 1 98.5 157 THR B C 1
ATOM 5890 O O . THR B 1 157 ? -13.188 34.812 23.453 1 98.5 157 THR B O 1
ATOM 5893 N N . ASP B 1 158 ? -12.203 36.25 22.016 1 98.62 158 ASP B N 1
ATOM 5894 C CA . ASP B 1 158 ? -13.469 36.781 21.516 1 98.62 158 ASP B CA 1
ATOM 5895 C C . ASP B 1 158 ? -13.734 36.281 20.094 1 98.62 158 ASP B C 1
ATOM 5897 O O . ASP B 1 158 ? -12.805 36.062 19.328 1 98.62 158 ASP B O 1
ATOM 5901 N N . CYS B 1 159 ? -15.039 36.156 19.781 1 98.56 159 CYS B N 1
ATOM 5902 C CA . CYS B 1 159 ? -15.516 35.875 18.438 1 98.56 159 CYS B CA 1
ATOM 5903 C C . CYS B 1 159 ? -16.703 36.75 18.078 1 98.56 159 CYS B C 1
ATOM 5905 O O . CYS B 1 159 ? -17.438 37.188 18.969 1 98.56 159 CYS B O 1
ATOM 5907 N N . PHE B 1 160 ? -16.828 37.062 16.797 1 98.5 160 PHE B N 1
ATOM 5908 C CA . PHE B 1 160 ? -17.984 37.781 16.281 1 98.5 160 PHE B CA 1
ATOM 5909 C C . PHE B 1 160 ? -18.656 37 15.156 1 98.5 160 PHE B C 1
ATOM 5911 O O . PHE B 1 160 ? -18.094 36.844 14.078 1 98.5 160 PHE B O 1
ATOM 5918 N N . PHE B 1 161 ? -19.891 36.562 15.445 1 97.94 161 PHE B N 1
ATOM 5919 C CA . PHE B 1 161 ? -20.672 35.781 14.477 1 97.94 161 PHE B CA 1
ATOM 5920 C C . PHE B 1 161 ? -21.984 36.469 14.148 1 97.94 161 PHE B C 1
ATOM 5922 O O . PHE B 1 161 ? -22.938 35.812 13.703 1 97.94 161 PHE B O 1
ATOM 5929 N N . GLY B 1 162 ? -22.078 37.75 14.375 1 96.38 162 GLY B N 1
ATOM 5930 C CA . GLY B 1 162 ? -23.312 38.5 14.211 1 96.38 162 GLY B CA 1
ATOM 5931 C C . GLY B 1 162 ? -23.688 38.719 12.766 1 96.38 162 GLY B C 1
ATOM 5932 O O . GLY B 1 162 ? -22.844 38.688 11.875 1 96.38 162 GLY B O 1
ATOM 5933 N N . GLY B 1 163 ? -25.031 39 12.523 1 93.5 163 GLY B N 1
ATOM 5934 C CA . GLY B 1 163 ? -25.531 39.312 11.195 1 93.5 163 GLY B CA 1
ATOM 5935 C C . GLY B 1 163 ? -26.344 38.188 10.586 1 93.5 163 GLY B C 1
ATOM 5936 O O . GLY B 1 163 ? -26.891 38.344 9.5 1 93.5 163 GLY B O 1
ATOM 5937 N N . SER B 1 164 ? -26.391 37.062 11.25 1 95.12 164 SER B N 1
ATOM 5938 C CA . SER B 1 164 ? -27.172 35.906 10.828 1 95.12 164 SER B CA 1
ATOM 5939 C C . SER B 1 164 ? -27.844 35.219 12.016 1 95.12 164 SER B C 1
ATOM 5941 O O . SER B 1 164 ? -27.422 35.406 13.156 1 95.12 164 SER B O 1
ATOM 5943 N N . PHE B 1 165 ? -29 34.531 11.719 1 96.19 165 PHE B N 1
ATOM 5944 C CA . PHE B 1 165 ? -29.703 33.688 12.68 1 96.19 165 PHE B CA 1
ATOM 5945 C C . PHE B 1 165 ? -30.078 34.5 13.922 1 96.19 165 PHE B C 1
ATOM 5947 O O . PHE B 1 165 ? -29.875 34.031 15.047 1 96.19 165 PHE B O 1
ATOM 5954 N N . ASP B 1 166 ? -30.453 35.688 13.828 1 94.56 166 ASP B N 1
ATOM 5955 C CA . ASP B 1 166 ? -30.984 36.594 14.852 1 94.56 166 ASP B CA 1
ATOM 5956 C C . ASP B 1 166 ? -29.891 37 15.852 1 94.56 166 ASP B C 1
ATOM 5958 O O . ASP B 1 166 ? -30.188 37.406 16.984 1 94.56 166 ASP B O 1
ATOM 5962 N N . ILE B 1 167 ? -28.641 36.812 15.469 1 96 167 ILE B N 1
ATOM 5963 C CA . ILE B 1 167 ? -27.531 37.312 16.281 1 96 167 ILE B CA 1
ATOM 5964 C C . ILE B 1 167 ? -27.203 38.75 15.867 1 96 167 ILE B C 1
ATOM 5966 O O . ILE B 1 167 ? -26.828 39 14.719 1 96 167 ILE B O 1
ATOM 5970 N N . PRO B 1 168 ? -27.281 39.625 16.797 1 96.62 168 PRO B N 1
ATOM 5971 C CA . PRO B 1 168 ? -26.953 41 16.438 1 96.62 168 PRO B CA 1
ATOM 5972 C C . PRO B 1 168 ? -25.516 41.156 15.953 1 96.62 168 PRO B C 1
ATOM 5974 O O . PRO B 1 168 ? -24.609 40.5 16.469 1 96.62 168 PRO B O 1
ATOM 5977 N N . VAL B 1 169 ? -25.328 42.031 15.016 1 95.38 169 VAL B N 1
ATOM 5978 C CA . VAL B 1 169 ? -24.047 42.25 14.375 1 95.38 169 VAL B CA 1
ATOM 5979 C C . VAL B 1 169 ? -22.984 42.594 15.422 1 95.38 169 VAL B C 1
ATOM 5981 O O . VAL B 1 169 ? -21.844 42.188 15.328 1 95.38 169 VAL B O 1
ATOM 5984 N N . GLU B 1 170 ? -23.359 43.312 16.453 1 93.5 170 GLU B N 1
ATOM 5985 C CA . GLU B 1 170 ? -22.406 43.812 17.438 1 93.5 170 GLU B CA 1
ATOM 5986 C C . GLU B 1 170 ? -22.156 42.781 18.547 1 93.5 170 GLU B C 1
ATOM 5988 O O . GLU B 1 170 ? -21.312 43 19.406 1 93.5 170 GLU B O 1
ATOM 5993 N N . SER B 1 171 ? -22.859 41.688 18.422 1 96.25 171 SER B N 1
ATOM 5994 C CA . SER B 1 171 ? -22.766 40.688 19.484 1 96.25 171 SER B CA 1
ATOM 5995 C C . SER B 1 171 ? -21.359 40.094 19.531 1 96.25 171 SER B C 1
ATOM 5997 O O . SER B 1 171 ? -20.797 39.688 18.516 1 96.25 171 SER B O 1
ATOM 5999 N N . ARG B 1 172 ? -20.812 40.094 20.734 1 97.5 172 ARG B N 1
ATOM 6000 C CA . ARG B 1 172 ? -19.516 39.469 21.016 1 97.5 172 ARG B CA 1
ATOM 6001 C C . ARG B 1 172 ? -19.688 38.188 21.797 1 97.5 172 ARG B C 1
ATOM 6003 O O . ARG B 1 172 ? -20.406 38.156 22.797 1 97.5 172 ARG B O 1
ATOM 6010 N N . MET B 1 173 ? -19.078 37.125 21.297 1 98.06 173 MET B N 1
ATOM 6011 C CA . MET B 1 173 ? -19 35.875 22.047 1 98.06 173 MET B CA 1
ATOM 6012 C C . MET B 1 173 ? -17.625 35.75 22.703 1 98.06 173 MET B C 1
ATOM 6014 O O . MET B 1 173 ? -16.609 35.625 22.016 1 98.06 173 MET B O 1
ATOM 6018 N N . ARG B 1 174 ? -17.609 35.719 24.031 1 98 174 ARG B N 1
ATOM 6019 C CA . ARG B 1 174 ? -16.344 35.594 24.766 1 98 174 ARG B CA 1
ATOM 6020 C C . ARG B 1 174 ? -16.156 34.156 25.25 1 98 174 ARG B C 1
ATOM 6022 O O . ARG B 1 174 ? -17.031 33.594 25.891 1 98 174 ARG B O 1
ATOM 6029 N N . LEU B 1 175 ? -15.062 33.625 24.859 1 98.06 175 LEU B N 1
ATOM 6030 C CA . LEU B 1 175 ? -14.656 32.281 25.297 1 98.06 175 LEU B CA 1
ATOM 6031 C C . LEU B 1 175 ? -13.68 32.375 26.469 1 98.06 175 LEU B C 1
ATOM 6033 O O . LEU B 1 175 ? -12.68 33.094 26.391 1 98.06 175 LEU B O 1
ATOM 6037 N N . ASP B 1 176 ? -14 31.641 27.5 1 97.06 176 ASP B N 1
ATOM 6038 C CA . ASP B 1 176 ? -13.125 31.594 28.656 1 97.06 176 ASP B CA 1
ATOM 6039 C C . ASP B 1 176 ? -12.023 30.547 28.469 1 97.06 176 ASP B C 1
ATOM 6041 O O . ASP B 1 176 ? -11.977 29.547 29.188 1 97.06 176 ASP B O 1
ATOM 6045 N N . ARG B 1 177 ? -11.148 30.703 27.562 1 97.94 177 ARG B N 1
ATOM 6046 C CA . ARG B 1 177 ? -9.984 29.891 27.266 1 97.94 177 ARG B CA 1
ATOM 6047 C C . ARG B 1 177 ? -8.812 30.75 26.797 1 97.94 177 ARG B C 1
ATOM 6049 O O . ARG B 1 177 ? -8.883 31.391 25.75 1 97.94 177 ARG B O 1
ATOM 6056 N N . PRO B 1 178 ? -7.809 30.766 27.594 1 98.38 178 PRO B N 1
ATOM 6057 C CA . PRO B 1 178 ? -6.668 31.641 27.297 1 98.38 178 PRO B CA 1
ATOM 6058 C C . PRO B 1 178 ? -5.926 31.219 26.031 1 98.38 178 PRO B C 1
ATOM 6060 O O . PRO B 1 178 ? -5.895 30.031 25.688 1 98.38 178 PRO B O 1
ATOM 6063 N N . TYR B 1 179 ? -5.375 32.188 25.375 1 98.19 179 TYR B N 1
ATOM 6064 C CA . TYR B 1 179 ? -4.66 32.031 24.109 1 98.19 179 TYR B CA 1
ATOM 6065 C C . TYR B 1 179 ? -3.297 32.719 24.172 1 98.19 179 TYR B C 1
ATOM 6067 O O . TYR B 1 179 ? -3.129 33.719 24.875 1 98.19 179 TYR B O 1
ATOM 6075 N N . CYS B 1 180 ? -2.283 32.125 23.5 1 97.62 180 CYS B N 1
ATOM 6076 C CA . CYS B 1 180 ? -0.922 32.656 23.516 1 97.62 180 CYS B CA 1
ATOM 6077 C C . CYS B 1 180 ? -0.42 32.906 22.094 1 97.62 180 CYS B C 1
ATOM 6079 O O . CYS B 1 180 ? -0.804 32.188 21.156 1 97.62 180 CYS B O 1
ATOM 6081 N N . ARG B 1 181 ? 0.373 33.875 21.969 1 97.81 181 ARG B N 1
ATOM 6082 C CA . ARG B 1 181 ? 1.249 34 20.812 1 97.81 181 ARG B CA 1
ATOM 6083 C C . ARG B 1 181 ? 2.654 33.5 21.141 1 97.81 181 ARG B C 1
ATOM 6085 O O . ARG B 1 181 ? 3.248 33.906 22.141 1 97.81 181 ARG B O 1
ATOM 6092 N N . VAL B 1 182 ? 3.189 32.625 20.344 1 96.88 182 VAL B N 1
ATOM 6093 C CA . VAL B 1 182 ? 4.52 32.062 20.531 1 96.88 182 VAL B CA 1
ATOM 6094 C C . VAL B 1 182 ? 5.574 33.031 19.984 1 96.88 182 VAL B C 1
ATOM 6096 O O . VAL B 1 182 ? 5.398 33.594 18.891 1 96.88 182 VAL B O 1
ATOM 6099 N N . ASP B 1 183 ? 6.543 33.25 20.766 1 94.56 183 ASP B N 1
ATOM 6100 C CA . ASP B 1 183 ? 7.707 33.969 20.234 1 94.56 183 ASP B CA 1
ATOM 6101 C C . ASP B 1 183 ? 8.539 33.031 19.344 1 94.56 183 ASP B C 1
ATOM 6103 O O . ASP B 1 183 ? 9.367 32.281 19.828 1 94.56 183 ASP B O 1
ATOM 6107 N N . ARG B 1 184 ? 8.391 33.25 18.125 1 91.62 184 ARG B N 1
ATOM 6108 C CA . ARG B 1 184 ? 8.977 32.344 17.172 1 91.62 184 ARG B CA 1
ATOM 6109 C C . ARG B 1 184 ? 10.5 32.375 17.234 1 91.62 184 ARG B C 1
ATOM 6111 O O . ARG B 1 184 ? 11.164 31.344 17.062 1 91.62 184 ARG B O 1
ATOM 6118 N N . ASP B 1 185 ? 11.117 33.469 17.484 1 90 185 ASP B N 1
ATOM 6119 C CA . ASP B 1 185 ? 12.562 33.594 17.578 1 90 185 ASP B CA 1
ATOM 6120 C C . ASP B 1 185 ? 13.086 32.906 18.844 1 90 185 ASP B C 1
ATOM 6122 O O . ASP B 1 185 ? 14.094 32.188 18.797 1 90 185 ASP B O 1
ATOM 6126 N N . ALA B 1 186 ? 12.383 33.156 19.922 1 91.38 186 ALA B N 1
ATOM 6127 C CA . ALA B 1 186 ? 12.766 32.5 21.172 1 91.38 186 ALA B CA 1
ATOM 6128 C C . ALA B 1 186 ? 12.625 31 21.062 1 91.38 186 ALA B C 1
ATOM 6130 O O . ALA B 1 186 ? 13.484 30.25 21.547 1 91.38 186 ALA B O 1
ATOM 6131 N N . LEU B 1 187 ? 11.562 30.578 20.516 1 93.44 187 LEU B N 1
ATOM 6132 C CA . LEU B 1 187 ? 11.359 29.141 20.359 1 93.44 187 LEU B CA 1
ATOM 6133 C C . LEU B 1 187 ? 12.445 28.531 19.484 1 93.44 187 LEU B C 1
ATOM 6135 O O . LEU B 1 187 ? 12.984 27.469 19.812 1 93.44 187 LEU B O 1
ATOM 6139 N N . ARG B 1 188 ? 12.719 29.156 18.359 1 92.5 188 ARG B N 1
ATOM 6140 C CA . ARG B 1 188 ? 13.781 28.672 17.484 1 92.5 188 ARG B CA 1
ATOM 6141 C C . ARG B 1 188 ? 15.102 28.562 18.234 1 92.5 188 ARG B C 1
ATOM 6143 O O . ARG B 1 188 ? 15.82 27.562 18.094 1 92.5 188 ARG B O 1
ATOM 6150 N N . ARG B 1 189 ? 15.398 29.516 19 1 90.19 189 ARG B N 1
ATOM 6151 C CA . ARG B 1 189 ? 16.641 29.547 19.766 1 90.19 189 ARG B CA 1
ATOM 6152 C C . ARG B 1 189 ? 16.672 28.391 20.766 1 90.19 189 ARG B C 1
ATOM 6154 O O . ARG B 1 189 ? 17.688 27.703 20.891 1 90.19 189 ARG B O 1
ATOM 6161 N N . GLN B 1 190 ? 15.633 28.219 21.438 1 90.94 190 GLN B N 1
ATOM 6162 C CA . GLN B 1 190 ? 15.594 27.203 22.484 1 90.94 190 GLN B CA 1
ATOM 6163 C C . GLN B 1 190 ? 15.633 25.797 21.891 1 90.94 190 GLN B C 1
ATOM 6165 O O . GLN B 1 190 ? 16.078 24.859 22.562 1 90.94 190 GLN B O 1
ATOM 6170 N N . LEU B 1 191 ? 15.211 25.703 20.672 1 93.62 191 LEU B N 1
ATOM 6171 C CA . LEU B 1 191 ? 15.227 24.406 19.984 1 93.62 191 LEU B CA 1
ATOM 6172 C C . LEU B 1 191 ? 16.5 24.25 19.172 1 93.62 191 LEU B C 1
ATOM 6174 O O . LEU B 1 191 ? 16.578 23.375 18.297 1 93.62 191 LEU B O 1
ATOM 6178 N N . SER B 1 192 ? 17.469 25.078 19.375 1 91.75 192 SER B N 1
ATOM 6179 C CA . SER B 1 192 ? 18.719 25.031 18.625 1 91.75 192 SER B CA 1
ATOM 6180 C C . SER B 1 192 ? 19.891 24.719 19.547 1 91.75 192 SER B C 1
ATOM 6182 O O . SER B 1 192 ? 19.812 24.938 20.75 1 91.75 192 SER B O 1
ATOM 6184 N N . PRO B 1 193 ? 20.984 24.141 18.938 1 90.31 193 PRO B N 1
ATOM 6185 C CA . PRO B 1 193 ? 22.188 23.953 19.734 1 90.31 193 PRO B CA 1
ATOM 6186 C C . PRO B 1 193 ? 22.828 25.266 20.188 1 90.31 193 PRO B C 1
ATOM 6188 O O . PRO B 1 193 ? 22.578 26.312 19.578 1 90.31 193 PRO B O 1
ATOM 6191 N N . LYS B 1 194 ? 23.641 25.141 21.266 1 79.94 194 LYS B N 1
ATOM 6192 C CA . LYS B 1 194 ? 24.281 26.312 21.844 1 79.94 194 LYS B CA 1
ATOM 6193 C C . LYS B 1 194 ? 25.219 27 20.859 1 79.94 194 LYS B C 1
ATOM 6195 O O . LYS B 1 194 ? 25.297 28.219 20.812 1 79.94 194 LYS B O 1
ATOM 6200 N N . ASP B 1 195 ? 25.969 26.219 20.109 1 72.25 195 ASP B N 1
ATOM 6201 C CA . ASP B 1 195 ? 27.031 26.75 19.266 1 72.25 195 ASP B CA 1
ATOM 6202 C C . ASP B 1 195 ? 26.469 27.188 17.906 1 72.25 195 ASP B C 1
ATOM 6204 O O . ASP B 1 195 ? 27.219 27.578 17.016 1 72.25 195 ASP B O 1
ATOM 6208 N N . GLU B 1 196 ? 25.234 26.969 17.844 1 69.94 196 GLU B N 1
ATOM 6209 C CA . GLU B 1 196 ? 24.719 27.406 16.562 1 69.94 196 GLU B CA 1
ATOM 6210 C C . GLU B 1 196 ? 24.781 28.922 16.438 1 69.94 196 GLU B C 1
ATOM 6212 O O . GLU B 1 196 ? 24.234 29.641 17.281 1 69.94 196 GLU B O 1
ATOM 6217 N N . ILE B 1 197 ? 26.078 29.547 15.93 1 54 197 ILE B N 1
ATOM 6218 C CA . ILE B 1 197 ? 26.5 30.938 15.992 1 54 197 ILE B CA 1
ATOM 6219 C C . ILE B 1 197 ? 25.516 31.812 15.211 1 54 197 ILE B C 1
ATOM 6221 O O . ILE B 1 197 ? 25.312 32.969 15.539 1 54 197 ILE B O 1
ATOM 6225 N N . GLU B 1 198 ? 25.172 31.453 14.094 1 51.97 198 GLU B N 1
ATOM 6226 C CA . GLU B 1 198 ? 24.812 32.562 13.227 1 51.97 198 GLU B CA 1
ATOM 6227 C C . GLU B 1 198 ? 23.547 33.25 13.719 1 51.97 198 GLU B C 1
ATOM 6229 O O . GLU B 1 198 ? 22.828 32.719 14.562 1 51.97 198 GLU B O 1
ATOM 6234 N N . VAL B 1 199 ? 23.125 34.219 12.898 1 47.69 199 VAL B N 1
ATOM 6235 C CA . VAL B 1 199 ? 22.406 35.469 13.062 1 47.69 199 VAL B CA 1
ATOM 6236 C C . VAL B 1 199 ? 21.344 35.344 14.156 1 47.69 199 VAL B C 1
ATOM 6238 O O . VAL B 1 199 ? 21.391 36.031 15.164 1 47.69 199 VAL B O 1
ATOM 6241 N N . LYS B 1 200 ? 20.062 35.281 13.742 1 49.38 200 LYS B N 1
ATOM 6242 C CA . LYS B 1 200 ? 18.938 35.75 14.531 1 49.38 200 LYS B CA 1
ATOM 6243 C C . LYS B 1 200 ? 18.672 34.844 15.727 1 49.38 200 LYS B C 1
ATOM 6245 O O . LYS B 1 200 ? 17.656 35 16.406 1 49.38 200 LYS B O 1
ATOM 6250 N N . ASN B 1 201 ? 19.641 33.906 15.938 1 51.16 201 ASN B N 1
ATOM 6251 C CA . ASN B 1 201 ? 19.438 33 17.062 1 51.16 201 ASN B CA 1
ATOM 6252 C C . ASN B 1 201 ? 20.406 33.312 18.203 1 51.16 201 ASN B C 1
ATOM 6254 O O . ASN B 1 201 ? 20.969 32.375 18.797 1 51.16 201 ASN B O 1
ATOM 6258 N N . ASP B 1 202 ? 20.703 34.531 18.406 1 49.47 202 ASP B N 1
ATOM 6259 C CA . ASP B 1 202 ? 21.5 34.906 19.562 1 49.47 202 ASP B CA 1
ATOM 6260 C C . ASP B 1 202 ? 20.812 34.469 20.859 1 49.47 202 ASP B C 1
ATOM 6262 O O . ASP B 1 202 ? 19.688 34.875 21.141 1 49.47 202 ASP B O 1
ATOM 6266 N N . GLY B 1 203 ? 21.031 33.219 21.297 1 53.19 203 GLY B N 1
ATOM 6267 C CA . GLY B 1 203 ? 20.531 32.812 22.594 1 53.19 203 GLY B CA 1
ATOM 6268 C C . GLY B 1 203 ? 21 31.422 23 1 53.19 203 GLY B C 1
ATOM 6269 O O . GLY B 1 203 ? 21.891 30.844 22.375 1 53.19 203 GLY B O 1
ATOM 6270 N N . ASP B 1 204 ? 20.531 31 24.156 1 63.16 204 ASP B N 1
ATOM 6271 C CA . ASP B 1 204 ? 20.828 29.875 25.031 1 63.16 204 ASP B CA 1
ATOM 6272 C C . ASP B 1 204 ? 20.188 28.594 24.531 1 63.16 204 ASP B C 1
ATOM 6274 O O . ASP B 1 204 ? 19.469 27.922 25.281 1 63.16 204 ASP B O 1
ATOM 6278 N N . GLY B 1 205 ? 20.328 28.266 23.203 1 76.62 205 GLY B N 1
ATOM 6279 C CA . GLY B 1 205 ? 19.781 26.953 22.891 1 76.62 205 GLY B CA 1
ATOM 6280 C C . GLY B 1 205 ? 20.578 25.828 23.531 1 76.62 205 GLY B C 1
ATOM 6281 O O . GLY B 1 205 ? 21.75 25.984 23.844 1 76.62 205 GLY B O 1
ATOM 6282 N N . ASN B 1 206 ? 19.859 24.75 23.953 1 80.56 206 ASN B N 1
ATOM 6283 C CA . ASN B 1 206 ? 20.516 23.656 24.641 1 80.56 206 ASN B CA 1
ATOM 6284 C C . ASN B 1 206 ? 20.234 22.312 23.969 1 80.56 206 ASN B C 1
ATOM 6286 O O . ASN B 1 206 ? 20.312 21.266 24.609 1 80.56 206 ASN B O 1
ATOM 6290 N N . ALA B 1 207 ? 19.859 22.406 22.703 1 89.94 207 ALA B N 1
ATOM 6291 C CA . ALA B 1 207 ? 19.641 21.141 22.016 1 89.94 207 ALA B CA 1
ATOM 6292 C C . ALA B 1 207 ? 20.969 20.453 21.703 1 89.94 207 ALA B C 1
ATOM 6294 O O . ALA B 1 207 ? 21.969 21.109 21.422 1 89.94 207 ALA B O 1
ATOM 6295 N N . ASN B 1 208 ? 21.016 19.109 21.719 1 92.06 208 ASN B N 1
ATOM 6296 C CA . ASN B 1 208 ? 22.266 18.344 21.609 1 92.06 208 ASN B CA 1
ATOM 6297 C C . ASN B 1 208 ? 22.406 17.688 20.234 1 92.06 208 ASN B C 1
ATOM 6299 O O . ASN B 1 208 ? 22.828 16.531 20.141 1 92.06 208 ASN B O 1
ATOM 6303 N N . TYR B 1 209 ? 21.922 18.344 19.25 1 95.5 209 TYR B N 1
ATOM 6304 C CA . TYR B 1 209 ? 22.109 17.781 17.906 1 95.5 209 TYR B CA 1
ATOM 6305 C C . TYR B 1 209 ? 23.125 18.609 17.125 1 95.5 209 TYR B C 1
ATOM 6307 O O . TYR B 1 209 ? 23.469 19.734 17.516 1 95.5 209 TYR B O 1
ATOM 6315 N N . ARG B 1 210 ? 23.656 18.031 16.016 1 94.75 210 ARG B N 1
ATOM 6316 C CA . ARG B 1 210 ? 24.562 18.734 15.102 1 94.75 210 ARG B CA 1
ATOM 6317 C C . ARG B 1 210 ? 23.797 19.375 13.953 1 94.75 210 ARG B C 1
ATOM 6319 O O . ARG B 1 210 ? 22.672 18.969 13.648 1 94.75 210 ARG B O 1
ATOM 6326 N N . VAL B 1 211 ? 24.438 20.406 13.367 1 94.69 211 VAL B N 1
ATOM 6327 C CA . VAL B 1 211 ? 23.797 21.078 12.25 1 94.69 211 VAL B CA 1
ATOM 6328 C C . VAL B 1 211 ? 24.75 21.109 11.055 1 94.69 211 VAL B C 1
ATOM 6330 O O . VAL B 1 211 ? 25.953 21.328 11.211 1 94.69 211 VAL B O 1
ATOM 6333 N N . ILE B 1 212 ? 24.203 20.734 9.93 1 95.19 212 ILE B N 1
ATOM 6334 C CA . ILE B 1 212 ? 24.891 20.922 8.664 1 95.19 212 ILE B CA 1
ATOM 6335 C C . ILE B 1 212 ? 24.094 21.875 7.777 1 95.19 212 ILE B C 1
ATOM 6337 O O . ILE B 1 212 ? 22.875 21.719 7.625 1 95.19 212 ILE B O 1
ATOM 6341 N N . ARG B 1 213 ? 24.75 22.891 7.211 1 93.5 213 ARG B N 1
ATOM 6342 C CA . ARG B 1 213 ? 24.078 23.938 6.445 1 93.5 213 ARG B CA 1
ATOM 6343 C C . ARG B 1 213 ? 23.891 23.516 4.992 1 93.5 213 ARG B C 1
ATOM 6345 O O . ARG B 1 213 ? 24.469 24.109 4.082 1 93.5 213 ARG B O 1
ATOM 6352 N N . SER B 1 214 ? 23.125 22.547 4.773 1 95.44 214 SER B N 1
ATOM 6353 C CA . SER B 1 214 ? 22.844 21.938 3.469 1 95.44 214 SER B CA 1
ATOM 6354 C C . SER B 1 214 ? 21.469 21.312 3.428 1 95.44 214 SER B C 1
ATOM 6356 O O . SER B 1 214 ? 20.781 21.219 4.453 1 95.44 214 SER B O 1
ATOM 6358 N N . ASN B 1 215 ? 21.016 21.047 2.275 1 95.31 215 ASN B N 1
ATOM 6359 C CA . ASN B 1 215 ? 19.812 20.25 2.062 1 95.31 215 ASN B CA 1
ATOM 6360 C C . ASN B 1 215 ? 20.031 19.156 1.019 1 95.31 215 ASN B C 1
ATOM 6362 O O . ASN B 1 215 ? 21.016 19.188 0.285 1 95.31 215 ASN B O 1
ATOM 6366 N N . HIS B 1 216 ? 19.141 18.172 1.004 1 96.12 216 HIS B N 1
ATOM 6367 C CA . HIS B 1 216 ? 19.281 17.078 0.046 1 96.12 216 HIS B CA 1
ATOM 6368 C C . HIS B 1 216 ? 18.984 17.547 -1.374 1 96.12 216 HIS B C 1
ATOM 6370 O O . HIS B 1 216 ? 18.297 18.562 -1.568 1 96.12 216 HIS B O 1
ATOM 6376 N N . ILE B 1 217 ? 19.391 16.797 -2.381 1 95.19 217 ILE B N 1
ATOM 6377 C CA . ILE B 1 217 ? 19.172 17.141 -3.779 1 95.19 217 ILE B CA 1
ATOM 6378 C C . ILE B 1 217 ? 18.281 16.094 -4.441 1 95.19 217 ILE B C 1
ATOM 6380 O O . ILE B 1 217 ? 18.094 16.109 -5.66 1 95.19 217 ILE B O 1
ATOM 6384 N N . SER B 1 218 ? 17.719 15.227 -3.686 1 95 218 SER B N 1
ATOM 6385 C CA . SER B 1 218 ? 17.016 14.055 -4.199 1 95 218 SER B CA 1
ATOM 6386 C C . SER B 1 218 ? 15.539 14.359 -4.445 1 95 218 SER B C 1
ATOM 6388 O O . SER B 1 218 ? 14.953 15.203 -3.764 1 95 218 SER B O 1
ATOM 6390 N N . LYS B 1 219 ? 14.992 13.727 -5.395 1 94 219 LYS B N 1
ATOM 6391 C CA . LYS B 1 219 ? 13.555 13.688 -5.676 1 94 219 LYS B CA 1
ATOM 6392 C C . LYS B 1 219 ? 13.07 12.25 -5.828 1 94 219 LYS B C 1
ATOM 6394 O O . LYS B 1 219 ? 13.609 11.484 -6.633 1 94 219 LYS B O 1
ATOM 6399 N N . ALA B 1 220 ? 12.078 11.898 -5.047 1 93.5 220 ALA B N 1
ATOM 6400 C CA . ALA B 1 220 ? 11.539 10.547 -5.141 1 93.5 220 ALA B CA 1
ATOM 6401 C C . ALA B 1 220 ? 10.75 10.359 -6.434 1 93.5 220 ALA B C 1
ATOM 6403 O O . ALA B 1 220 ? 9.883 11.18 -6.758 1 93.5 220 ALA B O 1
ATOM 6404 N N . THR B 1 221 ? 11.023 9.328 -7.188 1 90.69 221 THR B N 1
ATOM 6405 C CA . THR B 1 221 ? 10.297 9.016 -8.414 1 90.69 221 THR B CA 1
ATOM 6406 C C . THR B 1 221 ? 9.383 7.812 -8.211 1 90.69 221 THR B C 1
ATOM 6408 O O . THR B 1 221 ? 8.422 7.617 -8.961 1 90.69 221 THR B O 1
ATOM 6411 N N . ALA B 1 222 ? 9.664 7.012 -7.297 1 92.31 222 ALA B N 1
ATOM 6412 C CA . ALA B 1 222 ? 8.898 5.859 -6.82 1 92.31 222 ALA B CA 1
ATOM 6413 C C . ALA B 1 222 ? 9.281 5.508 -5.383 1 92.31 222 ALA B C 1
ATOM 6415 O O . ALA B 1 222 ? 10.188 6.109 -4.809 1 92.31 222 ALA B O 1
ATOM 6416 N N . VAL B 1 223 ? 8.562 4.578 -4.828 1 92.69 223 VAL B N 1
ATOM 6417 C CA . VAL B 1 223 ? 8.844 4.211 -3.445 1 92.69 223 VAL B CA 1
ATOM 6418 C C . VAL B 1 223 ? 10.297 3.74 -3.324 1 92.69 223 VAL B C 1
ATOM 6420 O O . VAL B 1 223 ? 10.68 2.74 -3.932 1 92.69 223 VAL B O 1
ATOM 6423 N N . ASN B 1 224 ? 11.117 4.496 -2.613 1 95.19 224 ASN B N 1
ATOM 6424 C CA . ASN B 1 224 ? 12.508 4.207 -2.264 1 95.19 224 ASN B CA 1
ATOM 6425 C C . ASN B 1 224 ? 13.422 4.312 -3.479 1 95.19 224 ASN B C 1
ATOM 6427 O O . ASN B 1 224 ? 14.484 3.693 -3.514 1 95.19 224 ASN B O 1
ATOM 6431 N N . ILE B 1 225 ? 12.992 4.988 -4.535 1 94.38 225 ILE B N 1
ATOM 6432 C CA . ILE B 1 225 ? 13.789 5.285 -5.715 1 94.38 225 ILE B CA 1
ATOM 6433 C C . ILE B 1 225 ? 13.875 6.797 -5.914 1 94.38 225 ILE B C 1
ATOM 6435 O O . ILE B 1 225 ? 12.859 7.492 -5.871 1 94.38 225 ILE B O 1
ATOM 6439 N N . TYR B 1 226 ? 15.07 7.297 -6.16 1 94.62 226 TYR B N 1
ATOM 6440 C CA . TYR B 1 226 ? 15.273 8.742 -6.184 1 94.62 226 TYR B CA 1
ATOM 6441 C C . TYR B 1 226 ? 16.031 9.156 -7.441 1 94.62 226 TYR B C 1
ATOM 6443 O O . TYR B 1 226 ? 16.766 8.367 -8.023 1 94.62 226 TYR B O 1
ATOM 6451 N N . SER B 1 227 ? 15.844 10.344 -7.922 1 93.19 227 SER B N 1
ATOM 6452 C CA . SER B 1 227 ? 16.578 11.023 -8.984 1 93.19 227 SER B CA 1
ATOM 6453 C C . SER B 1 227 ? 17.312 12.25 -8.461 1 93.19 227 SER B C 1
ATOM 6455 O O . SER B 1 227 ? 16.797 12.977 -7.613 1 93.19 227 SER B O 1
ATOM 6457 N N . PRO B 1 228 ? 18.438 12.625 -8.875 1 93.81 228 PRO B N 1
ATOM 6458 C CA . PRO B 1 228 ? 19.266 11.781 -9.734 1 93.81 228 PRO B CA 1
ATOM 6459 C C . PRO B 1 228 ? 19.703 10.492 -9.039 1 93.81 228 PRO B C 1
ATOM 6461 O O . PRO B 1 228 ? 19.797 10.445 -7.809 1 93.81 228 PRO B O 1
ATOM 6464 N N . ALA B 1 229 ? 19.969 9.508 -9.82 1 91.56 229 ALA B N 1
ATOM 6465 C CA . ALA B 1 229 ? 20.406 8.227 -9.273 1 91.56 229 ALA B CA 1
ATOM 6466 C C . ALA B 1 229 ? 21.656 8.406 -8.406 1 91.56 229 ALA B C 1
ATOM 6468 O O . ALA B 1 229 ? 22.594 9.086 -8.805 1 91.56 229 ALA B O 1
ATOM 6469 N N . GLY B 1 230 ? 21.578 7.867 -7.254 1 92.38 230 GLY B N 1
ATOM 6470 C CA . GLY B 1 230 ? 22.719 7.945 -6.363 1 92.38 230 GLY B CA 1
ATOM 6471 C C . GLY B 1 230 ? 22.625 9.086 -5.367 1 92.38 230 GLY B C 1
ATOM 6472 O O . GLY B 1 230 ? 23.406 9.148 -4.414 1 92.38 230 GLY B O 1
ATOM 6473 N N . SER B 1 231 ? 21.656 10.008 -5.574 1 96 231 SER B N 1
ATOM 6474 C CA . SER B 1 231 ? 21.5 11.117 -4.648 1 96 231 SER B CA 1
ATOM 6475 C C . SER B 1 231 ? 21.016 10.641 -3.283 1 96 231 SER B C 1
ATOM 6477 O O . SER B 1 231 ? 21.297 11.281 -2.264 1 96 231 SER B O 1
ATOM 6479 N N . MET B 1 232 ? 20.297 9.602 -3.293 1 96.31 232 MET B N 1
ATOM 6480 C CA . MET B 1 232 ? 19.859 8.898 -2.092 1 96.31 232 MET B CA 1
ATOM 6481 C C . MET B 1 232 ? 19.734 7.402 -2.354 1 96.31 232 MET B C 1
ATOM 6483 O O . MET B 1 232 ? 19.109 6.996 -3.342 1 96.31 232 MET B O 1
ATOM 6487 N N . VAL B 1 233 ? 20.359 6.617 -1.526 1 94.62 233 VAL B N 1
ATOM 6488 C CA . VAL B 1 233 ? 20.344 5.168 -1.689 1 94.62 233 VAL B CA 1
ATOM 6489 C C . VAL B 1 233 ? 20.094 4.5 -0.339 1 94.62 233 VAL B C 1
ATOM 6491 O O . VAL B 1 233 ? 20.656 4.918 0.679 1 94.62 233 VAL B O 1
ATOM 6494 N N . HIS B 1 234 ? 19.234 3.508 -0.361 1 96.38 234 HIS B N 1
ATOM 6495 C CA . HIS B 1 234 ? 18.938 2.742 0.844 1 96.38 234 HIS B CA 1
ATOM 6496 C C . HIS B 1 234 ? 19.578 1.356 0.789 1 96.38 234 HIS B C 1
ATOM 6498 O O . HIS B 1 234 ? 19.703 0.771 -0.288 1 96.38 234 HIS B O 1
ATOM 6504 N N . ASP B 1 235 ? 19.984 0.879 1.897 1 93.62 235 ASP B N 1
ATOM 6505 C CA . ASP B 1 235 ? 20.438 -0.505 2.029 1 93.62 235 ASP B CA 1
ATOM 6506 C C . ASP B 1 235 ? 19.875 -1.146 3.295 1 93.62 235 ASP B C 1
ATOM 6508 O O . ASP B 1 235 ? 18.938 -0.615 3.902 1 93.62 235 ASP B O 1
ATOM 6512 N N . GLU B 1 236 ? 20.312 -2.297 3.75 1 89.44 236 GLU B N 1
ATOM 6513 C CA . GLU B 1 236 ? 19.719 -3.088 4.828 1 89.44 236 GLU B CA 1
ATOM 6514 C C . GLU B 1 236 ? 19.922 -2.408 6.18 1 89.44 236 GLU B C 1
ATOM 6516 O O . GLU B 1 236 ? 19.188 -2.682 7.133 1 89.44 236 GLU B O 1
ATOM 6521 N N . SER B 1 237 ? 20.906 -1.543 6.195 1 92.5 237 SER B N 1
ATOM 6522 C CA . SER B 1 237 ? 21.266 -1.033 7.512 1 92.5 237 SER B CA 1
ATOM 6523 C C . SER B 1 237 ? 21.016 0.469 7.609 1 92.5 237 SER B C 1
ATOM 6525 O O . SER B 1 237 ? 21.141 1.055 8.688 1 92.5 237 SER B O 1
ATOM 6527 N N . GLY B 1 238 ? 20.703 1.106 6.512 1 96.25 238 GLY B N 1
ATOM 6528 C CA . GLY B 1 238 ? 20.469 2.541 6.547 1 96.25 238 GLY B CA 1
ATOM 6529 C C . GLY B 1 238 ? 20.375 3.166 5.168 1 96.25 238 GLY B C 1
ATOM 6530 O O . GLY B 1 238 ? 19.906 2.535 4.227 1 96.25 238 GLY B O 1
ATOM 6531 N N . SER B 1 239 ? 20.75 4.484 5.102 1 97.62 239 SER B N 1
ATOM 6532 C CA . SER B 1 239 ? 20.641 5.262 3.871 1 97.62 239 SER B CA 1
ATOM 6533 C C . SER B 1 239 ? 21.859 6.172 3.688 1 97.62 239 SER B C 1
ATOM 6535 O O . SER B 1 239 ? 22.469 6.598 4.668 1 97.62 239 SER B O 1
ATOM 6537 N N . THR B 1 240 ? 22.25 6.348 2.49 1 97.12 240 THR B N 1
ATOM 6538 C CA . THR B 1 240 ? 23.25 7.348 2.115 1 97.12 240 THR B CA 1
ATOM 6539 C C . THR B 1 240 ? 22.609 8.453 1.283 1 97.12 240 THR B C 1
ATOM 6541 O O . THR B 1 240 ? 21.906 8.18 0.308 1 97.12 240 THR B O 1
ATOM 6544 N N . VAL B 1 241 ? 22.859 9.742 1.667 1 97.81 241 VAL B N 1
ATOM 6545 C CA . VAL B 1 241 ? 22.203 10.859 1.007 1 97.81 241 VAL B CA 1
ATOM 6546 C C . VAL B 1 241 ? 23.219 11.953 0.704 1 97.81 241 VAL B C 1
ATOM 6548 O O . VAL B 1 241 ? 24.141 12.195 1.496 1 97.81 241 VAL B O 1
ATOM 6551 N N . LEU B 1 242 ? 23.078 12.57 -0.431 1 97.88 242 LEU B N 1
ATOM 6552 C CA . LEU B 1 242 ? 23.891 13.719 -0.791 1 97.88 242 LEU B CA 1
ATOM 6553 C C . LEU B 1 242 ? 23.219 15.023 -0.37 1 97.88 242 LEU B C 1
ATOM 6555 O O . LEU B 1 242 ? 22.094 15.297 -0.764 1 97.88 242 LEU B O 1
ATOM 6559 N N . LEU B 1 243 ? 23.891 15.758 0.471 1 98.06 243 LEU B N 1
ATOM 6560 C CA . LEU B 1 243 ? 23.469 17.094 0.875 1 98.06 243 LEU B CA 1
ATOM 6561 C C . LEU B 1 243 ? 24.281 18.156 0.158 1 98.06 243 LEU B C 1
ATOM 6563 O O . LEU B 1 243 ? 25.5 18 -0.03 1 98.06 243 LEU B O 1
ATOM 6567 N N . GLN B 1 244 ? 23.656 19.188 -0.228 1 96.56 244 GLN B N 1
ATOM 6568 C CA . GLN B 1 244 ? 24.328 20.266 -0.927 1 96.56 244 GLN B CA 1
ATOM 6569 C C . GLN B 1 244 ? 24.094 21.609 -0.226 1 96.56 244 GLN B C 1
ATOM 6571 O O . GLN B 1 244 ? 22.969 21.938 0.122 1 96.56 244 GLN B O 1
ATOM 6576 N N . SER B 1 245 ? 25.156 22.312 0.019 1 94.81 245 SER B N 1
ATOM 6577 C CA . SER B 1 245 ? 25.078 23.656 0.599 1 94.81 245 SER B CA 1
ATOM 6578 C C . SER B 1 245 ? 24.719 24.688 -0.457 1 94.81 245 SER B C 1
ATOM 6580 O O . SER B 1 245 ? 24.688 24.391 -1.651 1 94.81 245 SER B O 1
ATOM 6582 N N . LYS B 1 246 ? 24.438 25.891 0.035 1 90.06 246 LYS B N 1
ATOM 6583 C CA . LYS B 1 246 ? 24.141 27 -0.869 1 90.06 246 LYS B CA 1
ATOM 6584 C C . LYS B 1 246 ? 25.344 27.328 -1.74 1 90.06 246 LYS B C 1
ATOM 6586 O O . LYS B 1 246 ? 25.188 27.766 -2.883 1 90.06 246 LYS B O 1
ATOM 6591 N N . ASP B 1 247 ? 26.531 27.078 -1.309 1 90.88 247 ASP B N 1
ATOM 6592 C CA . ASP B 1 247 ? 27.766 27.406 -2.031 1 90.88 247 ASP B CA 1
ATOM 6593 C C . ASP B 1 247 ? 28.141 26.266 -2.988 1 90.88 247 ASP B C 1
ATOM 6595 O O . ASP B 1 247 ? 29.141 26.359 -3.699 1 90.88 247 ASP B O 1
ATOM 6599 N N . GLY B 1 248 ? 27.406 25.188 -2.922 1 91 248 GLY B N 1
ATOM 6600 C CA . GLY B 1 248 ? 27.625 24.141 -3.904 1 91 248 GLY B CA 1
ATOM 6601 C C . GLY B 1 248 ? 28.391 22.953 -3.359 1 91 248 GLY B C 1
ATOM 6602 O O . GLY B 1 248 ? 28.562 21.938 -4.047 1 91 248 GLY B O 1
ATOM 6603 N N . ASP B 1 249 ? 28.812 23.062 -2.111 1 94.19 249 ASP B N 1
ATOM 6604 C CA . ASP B 1 249 ? 29.516 21.938 -1.499 1 94.19 249 ASP B CA 1
ATOM 6605 C C . ASP B 1 249 ? 28.578 20.75 -1.295 1 94.19 249 ASP B C 1
ATOM 6607 O O . ASP B 1 249 ? 27.422 20.922 -0.914 1 94.19 249 ASP B O 1
ATOM 6611 N N . VAL B 1 250 ? 29.125 19.578 -1.623 1 96.69 250 VAL B N 1
ATOM 6612 C CA . VAL B 1 250 ? 28.312 18.375 -1.512 1 96.69 250 VAL B CA 1
ATOM 6613 C C . VAL B 1 250 ? 28.875 17.469 -0.423 1 96.69 250 VAL B C 1
ATOM 6615 O O . VAL B 1 250 ? 30.062 17.141 -0.427 1 96.69 250 VAL B O 1
ATOM 6618 N N . THR B 1 251 ? 28.094 17.078 0.528 1 97.5 251 THR B N 1
ATOM 6619 C CA . THR B 1 251 ? 28.453 16.156 1.6 1 97.5 251 THR B CA 1
ATOM 6620 C C . THR B 1 251 ? 27.625 14.875 1.517 1 97.5 251 THR B C 1
ATOM 6622 O O . THR B 1 251 ? 26.406 14.93 1.404 1 97.5 251 THR B O 1
ATOM 6625 N N . GLN B 1 252 ? 28.266 13.766 1.473 1 97.88 252 GLN B N 1
ATOM 6626 C CA . GLN B 1 252 ? 27.562 12.484 1.577 1 97.88 252 GLN B CA 1
ATOM 6627 C C . GLN B 1 252 ? 27.359 12.094 3.037 1 97.88 252 GLN B C 1
ATOM 6629 O O . GLN B 1 252 ? 28.312 12.016 3.809 1 97.88 252 GLN B O 1
ATOM 6634 N N . VAL B 1 253 ? 26.109 11.844 3.424 1 98.5 253 VAL B N 1
ATOM 6635 C CA . VAL B 1 253 ? 25.797 11.531 4.812 1 98.5 253 VAL B CA 1
ATOM 6636 C C . VAL B 1 253 ? 25.219 10.125 4.902 1 98.5 253 VAL B C 1
ATOM 6638 O O . VAL B 1 253 ? 24.266 9.789 4.188 1 98.5 253 VAL B O 1
ATOM 6641 N N . ARG B 1 254 ? 25.828 9.273 5.707 1 98.06 254 ARG B N 1
ATOM 6642 C CA . ARG B 1 254 ? 25.281 7.969 6.074 1 98.06 254 ARG B CA 1
ATOM 6643 C C . ARG B 1 254 ? 24.406 8.07 7.32 1 98.06 254 ARG B C 1
ATOM 6645 O O . ARG B 1 254 ? 24.844 8.586 8.352 1 98.06 254 ARG B O 1
ATOM 6652 N N . ALA B 1 255 ? 23.109 7.645 7.223 1 98.56 255 ALA B N 1
ATOM 6653 C CA . ALA B 1 255 ? 22.203 7.723 8.352 1 98.56 255 ALA B CA 1
ATOM 6654 C C . ALA B 1 255 ? 21.406 6.426 8.516 1 98.56 255 ALA B C 1
ATOM 6656 O O . ALA B 1 255 ? 21.094 5.762 7.527 1 98.56 255 ALA B O 1
ATOM 6657 N N . LYS B 1 256 ? 21.078 6.059 9.711 1 97.75 256 LYS B N 1
ATOM 6658 C CA . LYS B 1 256 ? 20.234 4.902 9.961 1 97.75 256 LYS B CA 1
ATOM 6659 C C . LYS B 1 256 ? 18.766 5.223 9.664 1 97.75 256 LYS B C 1
ATOM 6661 O O . LYS B 1 256 ? 18.047 4.395 9.109 1 97.75 256 LYS B O 1
ATOM 6666 N N . VAL B 1 257 ? 18.344 6.387 10.078 1 98.44 257 VAL B N 1
ATOM 6667 C CA . VAL B 1 257 ? 16.969 6.859 9.852 1 98.44 257 VAL B CA 1
ATOM 6668 C C . VAL B 1 257 ? 17 8.266 9.266 1 98.44 257 VAL B C 1
ATOM 6670 O O . VAL B 1 257 ? 17.828 9.094 9.664 1 98.44 257 VAL B O 1
ATOM 6673 N N . ILE B 1 258 ? 16.188 8.562 8.297 1 98.75 258 ILE B N 1
ATOM 6674 C CA . ILE B 1 258 ? 16.031 9.906 7.746 1 98.75 258 ILE B CA 1
ATOM 6675 C C . ILE B 1 258 ? 14.617 10.414 8.039 1 98.75 258 ILE B C 1
ATOM 6677 O O . ILE B 1 258 ? 13.625 9.727 7.75 1 98.75 258 ILE B O 1
ATOM 6681 N N . VAL B 1 259 ? 14.492 11.539 8.633 1 98.88 259 VAL B N 1
ATOM 6682 C CA . VAL B 1 259 ? 13.219 12.211 8.875 1 98.88 259 VAL B CA 1
ATOM 6683 C C . VAL B 1 259 ? 13.133 13.477 8.039 1 98.88 259 VAL B C 1
ATOM 6685 O O . VAL B 1 259 ? 13.961 14.383 8.18 1 98.88 259 VAL B O 1
ATOM 6688 N N . ASP B 1 260 ? 12.164 13.539 7.172 1 98.44 260 ASP B N 1
ATOM 6689 C CA . ASP B 1 260 ? 11.992 14.688 6.285 1 98.44 260 ASP B CA 1
ATOM 6690 C C . ASP B 1 260 ? 10.961 15.664 6.848 1 98.44 260 ASP B C 1
ATOM 6692 O O . ASP B 1 260 ? 9.773 15.359 6.91 1 98.44 260 ASP B O 1
ATOM 6696 N N . CYS B 1 261 ? 11.391 16.828 7.145 1 98.06 261 CYS B N 1
ATOM 6697 C CA . CYS B 1 261 ? 10.562 17.922 7.648 1 98.06 261 CYS B CA 1
ATOM 6698 C C . CYS B 1 261 ? 10.602 19.109 6.703 1 98.06 261 CYS B C 1
ATOM 6700 O O . CYS B 1 261 ? 10.562 20.266 7.148 1 98.06 261 CYS B O 1
ATOM 6702 N N . THR B 1 262 ? 10.734 18.859 5.426 1 94.44 262 THR B N 1
ATOM 6703 C CA . THR B 1 262 ? 10.938 19.953 4.48 1 94.44 262 THR B CA 1
ATOM 6704 C C . THR B 1 262 ? 9.602 20.562 4.059 1 94.44 262 THR B C 1
ATOM 6706 O O . THR B 1 262 ? 9.555 21.438 3.201 1 94.44 262 THR B O 1
ATOM 6709 N N . GLY B 1 263 ? 8.523 20.062 4.66 1 92.25 263 GLY B N 1
ATOM 6710 C CA . GLY B 1 263 ? 7.258 20.766 4.488 1 92.25 263 GLY B CA 1
ATOM 6711 C C . GLY B 1 263 ? 6.277 20.016 3.602 1 92.25 263 GLY B C 1
ATOM 6712 O O . GLY B 1 263 ? 6.449 18.812 3.348 1 92.25 263 GLY B O 1
ATOM 6713 N N . HIS B 1 264 ? 5.242 20.688 3.162 1 88.81 264 HIS B N 1
ATOM 6714 C CA . HIS B 1 264 ? 4.094 20.109 2.471 1 88.81 264 HIS B CA 1
ATOM 6715 C C . HIS B 1 264 ? 4.477 19.641 1.073 1 88.81 264 HIS B C 1
ATOM 6717 O O . HIS B 1 264 ? 3.84 18.734 0.527 1 88.81 264 HIS B O 1
ATOM 6723 N N . GLU B 1 265 ? 5.473 20.203 0.538 1 86.06 265 GLU B N 1
ATOM 6724 C CA . GLU B 1 265 ? 5.879 19.875 -0.824 1 86.06 265 GLU B CA 1
ATOM 6725 C C . GLU B 1 265 ? 7.195 19.109 -0.832 1 86.06 265 GLU B C 1
ATOM 6727 O O . GLU B 1 265 ? 8.086 19.391 -1.637 1 86.06 265 GLU B O 1
ATOM 6732 N N . SER B 1 266 ? 7.27 18.266 0.135 1 91.94 266 SER B N 1
ATOM 6733 C CA . SER B 1 266 ? 8.445 17.406 0.205 1 91.94 266 SER B CA 1
ATOM 6734 C C . SER B 1 266 ? 8.719 16.734 -1.134 1 91.94 266 SER B C 1
ATOM 6736 O O . SER B 1 266 ? 7.785 16.281 -1.807 1 91.94 266 SER B O 1
ATOM 6738 N N . ARG B 1 267 ? 9.969 16.688 -1.51 1 92.25 267 ARG B N 1
ATOM 6739 C CA . ARG B 1 267 ? 10.375 16.062 -2.758 1 92.25 267 ARG B CA 1
ATOM 6740 C C . ARG B 1 267 ? 10.68 14.578 -2.547 1 92.25 267 ARG B C 1
ATOM 6742 O O . ARG B 1 267 ? 10.875 13.836 -3.51 1 92.25 267 ARG B O 1
ATOM 6749 N N . ILE B 1 268 ? 10.703 14.109 -1.315 1 95 268 ILE B N 1
ATOM 6750 C CA . ILE B 1 268 ? 11.242 12.766 -1.128 1 95 268 ILE B CA 1
ATOM 6751 C C . ILE B 1 268 ? 10.242 11.914 -0.344 1 95 268 ILE B C 1
ATOM 6753 O O . ILE B 1 268 ? 10.445 10.719 -0.161 1 95 268 ILE B O 1
ATOM 6757 N N . VAL B 1 269 ? 9.164 12.508 0.188 1 94.81 269 VAL B N 1
ATOM 6758 C CA . VAL B 1 269 ? 8.078 11.75 0.799 1 94.81 269 VAL B CA 1
ATOM 6759 C C . VAL B 1 269 ? 6.926 11.602 -0.192 1 94.81 269 VAL B C 1
ATOM 6761 O O . VAL B 1 269 ? 6.242 12.586 -0.503 1 94.81 269 VAL B O 1
ATOM 6764 N N . LEU B 1 270 ? 6.727 10.422 -0.599 1 91.69 270 LEU B N 1
ATOM 6765 C CA . LEU B 1 270 ? 5.641 10.148 -1.534 1 91.69 270 LEU B CA 1
ATOM 6766 C C . LEU B 1 270 ? 4.309 10.016 -0.801 1 91.69 270 LEU B C 1
ATOM 6768 O O . LEU B 1 270 ? 4.277 9.609 0.362 1 91.69 270 LEU B O 1
ATOM 6772 N N . LYS B 1 271 ? 3.27 10.383 -1.519 1 89.56 271 LYS B N 1
ATOM 6773 C CA . LYS B 1 271 ? 1.927 10.32 -0.952 1 89.56 271 LYS B CA 1
ATOM 6774 C C . LYS B 1 271 ? 1.247 9 -1.293 1 89.56 271 LYS B C 1
ATOM 6776 O O . LYS B 1 271 ? 1.55 8.391 -2.318 1 89.56 271 LYS B O 1
ATOM 6781 N N . ASP B 1 272 ? 0.375 8.633 -0.404 1 83.06 272 ASP B N 1
ATOM 6782 C CA . ASP B 1 272 ? -0.37 7.391 -0.568 1 83.06 272 ASP B CA 1
ATOM 6783 C C . ASP B 1 272 ? -1.372 7.496 -1.715 1 83.06 272 ASP B C 1
ATOM 6785 O O . ASP B 1 272 ? -2.027 8.531 -1.88 1 83.06 272 ASP B O 1
ATOM 6789 N N . ASP B 1 273 ? -1.476 6.555 -2.559 1 69.31 273 ASP B N 1
ATOM 6790 C CA . ASP B 1 273 ? -2.424 6.508 -3.668 1 69.31 273 ASP B CA 1
ATOM 6791 C C . ASP B 1 273 ? -3.322 5.277 -3.568 1 69.31 273 ASP B C 1
ATOM 6793 O O . ASP B 1 273 ? -4.059 4.965 -4.504 1 69.31 273 ASP B O 1
ATOM 6797 N N . ARG B 1 274 ? -3.254 4.535 -2.543 1 61.62 274 ARG B N 1
ATOM 6798 C CA . ARG B 1 274 ? -4.031 3.311 -2.387 1 61.62 274 ARG B CA 1
ATOM 6799 C C . ARG B 1 274 ? -5.523 3.615 -2.297 1 61.62 274 ARG B C 1
ATOM 6801 O O . ARG B 1 274 ? -6.348 2.84 -2.781 1 61.62 274 ARG B O 1
ATOM 6808 N N . VAL B 1 275 ? -5.762 4.727 -1.628 1 61.84 275 VAL B N 1
ATOM 6809 C CA . VAL B 1 275 ? -7.145 5.16 -1.449 1 61.84 275 VAL B CA 1
ATOM 6810 C C . VAL B 1 275 ? -7.355 6.512 -2.129 1 61.84 275 VAL B C 1
ATOM 6812 O O . VAL B 1 275 ? -6.473 7.375 -2.098 1 61.84 275 VAL B O 1
ATOM 6815 N N . LYS B 1 276 ? -8.422 6.461 -2.885 1 66.12 276 LYS B N 1
ATOM 6816 C CA . LYS B 1 276 ? -8.773 7.754 -3.463 1 66.12 276 LYS B CA 1
ATOM 6817 C C . LYS B 1 276 ? -8.711 8.859 -2.416 1 66.12 276 LYS B C 1
ATOM 6819 O O . LYS B 1 276 ? -9.242 8.719 -1.314 1 66.12 276 LYS B O 1
ATOM 6824 N N . SER B 1 277 ? -7.824 9.82 -2.68 1 75.44 277 SER B N 1
ATOM 6825 C CA . SER B 1 277 ? -7.719 10.922 -1.723 1 75.44 277 SER B CA 1
ATOM 6826 C C . SER B 1 277 ? -8.203 12.234 -2.33 1 75.44 277 SER B C 1
ATOM 6828 O O . SER B 1 277 ? -8.039 12.469 -3.529 1 75.44 277 SER B O 1
ATOM 6830 N N . ILE B 1 278 ? -8.828 12.953 -1.494 1 83.19 278 ILE B N 1
ATOM 6831 C CA . ILE B 1 278 ? -9.273 14.289 -1.863 1 83.19 278 ILE B CA 1
ATOM 6832 C C . ILE B 1 278 ? -8.094 15.258 -1.807 1 83.19 278 ILE B C 1
ATOM 6834 O O . ILE B 1 278 ? -7.285 15.211 -0.876 1 83.19 278 ILE B O 1
ATOM 6838 N N . PRO B 1 279 ? -7.965 16.094 -2.82 1 86.88 279 PRO B N 1
ATOM 6839 C CA . PRO B 1 279 ? -6.922 17.125 -2.734 1 86.88 279 PRO B CA 1
ATOM 6840 C C . PRO B 1 279 ? -7.086 18.031 -1.516 1 86.88 279 PRO B C 1
ATOM 6842 O O . PRO B 1 279 ? -8.195 18.172 -0.988 1 86.88 279 PRO B O 1
ATOM 6845 N N . PRO B 1 280 ? -6.023 18.625 -1.123 1 91 280 PRO B N 1
ATOM 6846 C CA . PRO B 1 280 ? -6.113 19.484 0.053 1 91 280 PRO B CA 1
ATOM 6847 C C . PRO B 1 280 ? -6.895 20.766 -0.219 1 91 280 PRO B C 1
ATOM 6849 O O . PRO B 1 280 ? -6.949 21.234 -1.361 1 91 280 PRO B O 1
ATOM 6852 N N . GLY B 1 281 ? -7.562 21.234 0.843 1 93.81 281 GLY B N 1
ATOM 6853 C CA . GLY B 1 281 ? -7.949 22.641 0.876 1 93.81 281 GLY B CA 1
ATOM 6854 C C . GLY B 1 281 ? -6.828 23.562 1.329 1 93.81 281 GLY B C 1
ATOM 6855 O O . GLY B 1 281 ? -5.781 23.094 1.785 1 93.81 281 GLY B O 1
ATOM 6856 N N . PHE B 1 282 ? -7.047 24.891 1.185 1 94.19 282 PHE B N 1
ATOM 6857 C CA . PHE B 1 282 ? -5.973 25.828 1.49 1 94.19 282 PHE B CA 1
ATOM 6858 C C . PHE B 1 282 ? -6.469 26.953 2.404 1 94.19 282 PHE B C 1
ATOM 6860 O O . PHE B 1 282 ? -7.5 27.562 2.131 1 94.19 282 PHE B O 1
ATOM 6867 N N . GLN B 1 283 ? -5.719 27.125 3.445 1 95.19 283 GLN B N 1
ATOM 6868 C CA . GLN B 1 283 ? -5.898 28.312 4.254 1 95.19 283 GLN B CA 1
ATOM 6869 C C . GLN B 1 283 ? -4.969 29.438 3.789 1 95.19 283 GLN B C 1
ATOM 6871 O O . GLN B 1 283 ? -3.752 29.25 3.729 1 95.19 283 GLN B O 1
ATOM 6876 N N . ILE B 1 284 ? -5.609 30.562 3.432 1 94.62 284 ILE B N 1
ATOM 6877 C CA . ILE B 1 284 ? -4.871 31.734 2.99 1 94.62 284 ILE B CA 1
ATOM 6878 C C . ILE B 1 284 ? -5.141 32.906 3.939 1 94.62 284 ILE B C 1
ATOM 6880 O O . ILE B 1 284 ? -6.285 33.156 4.332 1 94.62 284 ILE B O 1
ATOM 6884 N N . ALA B 1 285 ? -4.039 33.625 4.297 1 95.75 285 ALA B N 1
ATOM 6885 C CA . ALA B 1 285 ? -4.219 34.781 5.16 1 95.75 285 ALA B CA 1
ATOM 6886 C C . ALA B 1 285 ? -3.23 35.875 4.797 1 95.75 285 ALA B C 1
ATOM 6888 O O . ALA B 1 285 ? -2.082 35.625 4.445 1 95.75 285 ALA B O 1
ATOM 6889 N N . TYR B 1 286 ? -3.703 37.062 4.828 1 95.81 286 TYR B N 1
ATOM 6890 C CA . TYR B 1 286 ? -2.877 38.25 4.781 1 95.81 286 TYR B CA 1
ATOM 6891 C C . TYR B 1 286 ? -2.824 38.938 6.145 1 95.81 286 TYR B C 1
ATOM 6893 O O . TYR B 1 286 ? -3.861 39.312 6.695 1 95.81 286 TYR B O 1
ATOM 6901 N N . GLY B 1 287 ? -1.592 39.062 6.656 1 95.31 287 GLY B N 1
ATOM 6902 C CA . GLY B 1 287 ? -1.431 39.594 7.992 1 95.31 287 GLY B CA 1
ATOM 6903 C C . GLY B 1 287 ? -0.549 40.844 8.031 1 95.31 287 GLY B C 1
ATOM 6904 O O . GLY B 1 287 ? 0.358 40.969 7.215 1 95.31 287 GLY B O 1
ATOM 6905 N N . VAL B 1 288 ? -0.873 41.719 9.016 1 95.38 288 VAL B N 1
ATOM 6906 C CA . VAL B 1 288 ? -0.109 42.938 9.227 1 95.38 288 VAL B CA 1
ATOM 6907 C C . VAL B 1 288 ? 0.111 43.156 10.719 1 95.38 288 VAL B C 1
ATOM 6909 O O . VAL B 1 288 ? -0.844 43.156 11.5 1 95.38 288 VAL B O 1
ATOM 6912 N N . LEU B 1 289 ? 1.364 43.25 11.062 1 95.19 289 LEU B N 1
ATOM 6913 C CA . LEU B 1 289 ? 1.667 43.812 12.375 1 95.19 289 LEU B CA 1
ATOM 6914 C C . LEU B 1 289 ? 1.745 45.344 12.305 1 95.19 289 LEU B C 1
ATOM 6916 O O . LEU B 1 289 ? 2.605 45.875 11.609 1 95.19 289 LEU B O 1
ATOM 6920 N N . ALA B 1 290 ? 0.837 46 13.078 1 96 290 ALA B N 1
ATOM 6921 C CA . ALA B 1 290 ? 0.683 47.438 12.891 1 96 290 ALA B CA 1
ATOM 6922 C C . ALA B 1 290 ? 0.662 48.156 14.234 1 96 290 ALA B C 1
ATOM 6924 O O . ALA B 1 290 ? 0.309 47.594 15.258 1 96 290 ALA B O 1
ATOM 6925 N N . LYS B 1 291 ? 1.068 49.438 14.125 1 96.31 291 LYS B N 1
ATOM 6926 C CA . LYS B 1 291 ? 0.739 50.406 15.18 1 96.31 291 LYS B CA 1
ATOM 6927 C C . LYS B 1 291 ? -0.533 51.188 14.844 1 96.31 291 LYS B C 1
ATOM 6929 O O . LYS B 1 291 ? -0.713 51.625 13.711 1 96.31 291 LYS B O 1
ATOM 6934 N N . VAL B 1 292 ? -1.364 51.25 15.797 1 95.62 292 VAL B N 1
ATOM 6935 C CA . VAL B 1 292 ? -2.654 51.875 15.578 1 95.62 292 VAL B CA 1
ATOM 6936 C C . VAL B 1 292 ? -2.656 53.281 16.219 1 95.62 292 VAL B C 1
ATOM 6938 O O . VAL B 1 292 ? -2.072 53.469 17.281 1 95.62 292 VAL B O 1
ATOM 6941 N N . ASP B 1 293 ? -3.27 54.219 15.516 1 94.44 293 ASP B N 1
ATOM 6942 C CA . ASP B 1 293 ? -3.459 55.562 16.062 1 94.44 293 ASP B CA 1
ATOM 6943 C C . ASP B 1 293 ? -4.527 55.562 17.156 1 94.44 293 ASP B C 1
ATOM 6945 O O . ASP B 1 293 ? -5.703 55.312 16.875 1 94.44 293 ASP B O 1
ATOM 6949 N N . GLU B 1 294 ? -4.078 55.906 18.312 1 90.31 294 GLU B N 1
ATOM 6950 C CA . GLU B 1 294 ? -5.027 55.875 19.422 1 90.31 294 GLU B CA 1
ATOM 6951 C C . GLU B 1 294 ? -5.434 57.281 19.828 1 90.31 294 GLU B C 1
ATOM 6953 O O . GLU B 1 294 ? -6.117 57.469 20.844 1 90.31 294 GLU B O 1
ATOM 6958 N N . SER B 1 295 ? -5.039 58.25 19.125 1 88.06 295 SER B N 1
ATOM 6959 C CA . SER B 1 295 ? -5.258 59.625 19.516 1 88.06 295 SER B CA 1
ATOM 6960 C C . SER B 1 295 ? -6.738 60 19.453 1 88.06 295 SER B C 1
ATOM 6962 O O . SER B 1 295 ? -7.219 60.781 20.266 1 88.06 295 SER B O 1
ATOM 6964 N N . SER B 1 296 ? -7.41 59.469 18.578 1 80 296 SER B N 1
ATOM 6965 C CA . SER B 1 296 ? -8.797 59.875 18.391 1 80 296 SER B CA 1
ATOM 6966 C C . SER B 1 296 ? -9.766 58.812 18.859 1 80 296 SER B C 1
ATOM 6968 O O . SER B 1 296 ? -10.969 58.875 18.609 1 80 296 SER B O 1
ATOM 6970 N N . ILE B 1 297 ? -9.25 57.875 19.609 1 79.31 297 ILE B N 1
ATOM 6971 C CA . ILE B 1 297 ? -10.141 56.781 19.984 1 79.31 297 ILE B CA 1
ATOM 6972 C C . ILE B 1 297 ? -10.734 57.062 21.375 1 79.31 297 ILE B C 1
ATOM 6974 O O . ILE B 1 297 ? -10.016 57.438 22.297 1 79.31 297 ILE B O 1
ATOM 6978 N N . PRO B 1 298 ? -11.945 57.062 21.562 1 80.38 298 PRO B N 1
ATOM 6979 C CA . PRO B 1 298 ? -12.594 57.375 22.844 1 80.38 298 PRO B CA 1
ATOM 6980 C C . PRO B 1 298 ? -12.172 56.438 23.969 1 80.38 298 PRO B C 1
ATOM 6982 O O . PRO B 1 298 ? -12.055 56.844 25.125 1 80.38 298 PRO B O 1
ATOM 6985 N N . ASP B 1 299 ? -12.031 55.156 23.734 1 88.75 299 ASP B N 1
ATOM 6986 C CA . ASP B 1 299 ? -11.648 54.125 24.703 1 88.75 299 ASP B CA 1
ATOM 6987 C C . ASP B 1 299 ? -10.383 53.406 24.25 1 88.75 299 ASP B C 1
ATOM 6989 O O . ASP B 1 299 ? -10.43 52.594 23.328 1 88.75 299 ASP B O 1
ATOM 6993 N N . SER B 1 300 ? -9.383 53.625 24.938 1 86.81 300 SER B N 1
ATOM 6994 C CA . SER B 1 300 ? -8.07 53.156 24.516 1 86.81 300 SER B CA 1
ATOM 6995 C C . SER B 1 300 ? -7.91 51.656 24.828 1 86.81 300 SER B C 1
ATOM 6997 O O . SER B 1 300 ? -6.941 51.031 24.391 1 86.81 300 SER B O 1
ATOM 6999 N N . ASP B 1 301 ? -8.883 51.094 25.5 1 92.25 301 ASP B N 1
ATOM 7000 C CA . ASP B 1 301 ? -8.852 49.688 25.781 1 92.25 301 ASP B CA 1
ATOM 7001 C C . ASP B 1 301 ? -9.25 48.875 24.562 1 92.25 301 ASP B C 1
ATOM 7003 O O . ASP B 1 301 ? -9.07 47.656 24.531 1 92.25 301 ASP B O 1
ATOM 7007 N N . TYR B 1 302 ? -9.664 49.531 23.594 1 93.69 302 TYR B N 1
ATOM 7008 C CA . TYR B 1 302 ? -10.172 48.875 22.406 1 93.69 302 TYR B CA 1
ATOM 7009 C C . TYR B 1 302 ? -9.484 49.406 21.156 1 93.69 302 TYR B C 1
ATOM 7011 O O . TYR B 1 302 ? -9.047 50.562 21.125 1 93.69 302 TYR B O 1
ATOM 7019 N N . ALA B 1 303 ? -9.289 48.656 20.172 1 92.94 303 ALA B N 1
ATOM 7020 C CA . ALA B 1 303 ? -9.062 49.031 18.781 1 92.94 303 ALA B CA 1
ATOM 7021 C C . ALA B 1 303 ? -10.258 48.688 17.906 1 92.94 303 ALA B C 1
ATOM 7023 O O . ALA B 1 303 ? -10.383 47.531 17.469 1 92.94 303 ALA B O 1
ATOM 7024 N N . GLY B 1 304 ? -11.039 49.688 17.609 1 92 304 GLY B N 1
ATOM 7025 C CA . GLY B 1 304 ? -12.344 49.312 17.078 1 92 304 GLY B CA 1
ATOM 7026 C C . GLY B 1 304 ? -13.164 48.469 18.031 1 92 304 GLY B C 1
ATOM 7027 O O . GLY B 1 304 ? -13.32 48.812 19.203 1 92 304 GLY B O 1
ATOM 7028 N N . PRO B 1 305 ? -13.711 47.406 17.516 1 93.31 305 PRO B N 1
ATOM 7029 C CA . PRO B 1 305 ? -14.492 46.562 18.391 1 93.31 305 PRO B CA 1
ATOM 7030 C C . PRO B 1 305 ? -13.625 45.562 19.172 1 93.31 305 PRO B C 1
ATOM 7032 O O . PRO B 1 305 ? -14.148 44.781 19.984 1 93.31 305 PRO B O 1
ATOM 7035 N N . TYR B 1 306 ? -12.375 45.531 18.969 1 96.5 306 TYR B N 1
ATOM 7036 C CA . TYR B 1 306 ? -11.508 44.5 19.516 1 96.5 306 TYR B CA 1
ATOM 7037 C C . TYR B 1 306 ? -10.922 44.938 20.859 1 96.5 306 TYR B C 1
ATOM 7039 O O . TYR B 1 306 ? -10.219 45.969 20.922 1 96.5 306 TYR B O 1
ATOM 7047 N N . TYR B 1 307 ? -11.219 44.156 21.891 1 96.38 307 TYR B N 1
ATOM 7048 C CA . TYR B 1 307 ? -10.672 44.406 23.219 1 96.38 307 TYR B CA 1
ATOM 7049 C C . TYR B 1 307 ? -9.195 44.031 23.281 1 96.38 307 TYR B C 1
ATOM 7051 O O . TYR B 1 307 ? -8.805 42.938 22.906 1 96.38 307 TYR B O 1
ATOM 7059 N N . LYS B 1 308 ? -8.383 44.938 23.734 1 95.81 308 LYS B N 1
ATOM 7060 C CA . LYS B 1 308 ? -6.938 44.781 23.656 1 95.81 308 LYS B CA 1
ATOM 7061 C C . LYS B 1 308 ? -6.457 43.688 24.625 1 95.81 308 LYS B C 1
ATOM 7063 O O . LYS B 1 308 ? -5.336 43.188 24.5 1 95.81 308 LYS B O 1
ATOM 7068 N N . GLU B 1 309 ? -7.27 43.312 25.578 1 96.44 309 GLU B N 1
ATOM 7069 C CA . GLU B 1 309 ? -6.883 42.281 26.531 1 96.44 309 GLU B CA 1
ATOM 7070 C C . GLU B 1 309 ? -7.48 40.938 26.156 1 96.44 309 GLU B C 1
ATOM 7072 O O . GLU B 1 309 ? -7.418 39.969 26.938 1 96.44 309 GLU B O 1
ATOM 7077 N N . ALA B 1 310 ? -8.023 40.812 24.969 1 97.94 310 ALA B N 1
ATOM 7078 C CA . ALA B 1 310 ? -8.562 39.562 24.438 1 97.94 310 ALA B CA 1
ATOM 7079 C C . ALA B 1 310 ? -8.008 39.281 23.047 1 97.94 310 ALA B C 1
ATOM 7081 O O . ALA B 1 310 ? -7.781 40.188 22.266 1 97.94 310 ALA B O 1
ATOM 7082 N N . MET B 1 311 ? -7.758 38.031 22.859 1 97.75 311 MET B N 1
ATOM 7083 C CA . MET B 1 311 ? -7.469 37.594 21.5 1 97.75 311 MET B CA 1
ATOM 7084 C C . MET B 1 311 ? -8.75 37.469 20.672 1 97.75 311 MET B C 1
ATOM 7086 O O . MET B 1 311 ? -9.75 36.938 21.156 1 97.75 311 MET B O 1
ATOM 7090 N N . THR B 1 312 ? -8.82 38.062 19.469 1 98.56 312 THR B N 1
ATOM 7091 C CA . THR B 1 312 ? -9.953 37.844 18.578 1 98.56 312 THR B CA 1
ATOM 7092 C C . THR B 1 312 ? -9.672 36.656 17.641 1 98.56 312 THR B C 1
ATOM 7094 O O . THR B 1 312 ? -8.82 36.75 16.766 1 98.56 312 THR B O 1
ATOM 7097 N N . LEU B 1 313 ? -10.422 35.594 17.797 1 98.31 313 LEU B N 1
ATOM 7098 C CA . LEU B 1 313 ? -10.203 34.375 17.031 1 98.31 313 LEU B CA 1
ATOM 7099 C C . LEU B 1 313 ? -10.93 34.469 15.688 1 98.31 313 LEU B C 1
ATOM 7101 O O . LEU B 1 313 ? -10.383 34.062 14.664 1 98.31 313 LEU B O 1
ATOM 7105 N N . PHE B 1 314 ? -12.219 34.906 15.719 1 98.19 314 PHE B N 1
ATOM 7106 C CA . PHE B 1 314 ? -13.031 35 14.516 1 98.19 314 PHE B CA 1
ATOM 7107 C C . PHE B 1 314 ? -13.852 36.281 14.516 1 98.19 314 PHE B C 1
ATOM 7109 O O . PHE B 1 314 ? -14.586 36.562 15.461 1 98.19 314 PHE B O 1
ATOM 7116 N N . ASP B 1 315 ? -13.734 37.062 13.516 1 98.62 315 ASP B N 1
ATOM 7117 C CA . ASP B 1 315 ? -14.719 38.094 13.18 1 98.62 315 ASP B CA 1
ATOM 7118 C C . ASP B 1 315 ? -15.273 37.875 11.773 1 98.62 315 ASP B C 1
ATOM 7120 O O . ASP B 1 315 ? -14.695 38.344 10.789 1 98.62 315 ASP B O 1
ATOM 7124 N N . TYR B 1 316 ? -16.438 37.25 11.672 1 98.31 316 TYR B N 1
ATOM 7125 C CA . TYR B 1 316 ? -17.031 36.844 10.398 1 98.31 316 TYR B CA 1
ATOM 7126 C C . TYR B 1 316 ? -18.062 37.906 9.938 1 98.31 316 TYR B C 1
ATOM 7128 O O . TYR B 1 316 ? -18.797 37.656 8.992 1 98.31 316 TYR B O 1
ATOM 7136 N N . ARG B 1 317 ? -18.109 39 10.633 1 97.5 317 ARG B N 1
ATOM 7137 C CA . ARG B 1 317 ? -19.078 40 10.234 1 97.5 317 ARG B CA 1
ATOM 7138 C C . ARG B 1 317 ? -18.75 40.562 8.859 1 97.5 317 ARG B C 1
ATOM 7140 O O . ARG B 1 317 ? -17.578 40.594 8.453 1 97.5 317 ARG B O 1
ATOM 7147 N N . THR B 1 318 ? -19.797 40.969 8.141 1 96.94 318 THR B N 1
ATOM 7148 C CA . THR B 1 318 ? -19.625 41.469 6.781 1 96.94 318 THR B CA 1
ATOM 7149 C C . THR B 1 318 ? -20.234 42.844 6.621 1 96.94 318 THR B C 1
ATOM 7151 O O . THR B 1 318 ? -20.484 43.312 5.5 1 96.94 318 THR B O 1
ATOM 7154 N N . ASP B 1 319 ? -20.469 43.5 7.684 1 95.44 319 ASP B N 1
ATOM 7155 C CA . ASP B 1 319 ? -21.156 44.812 7.648 1 95.44 319 ASP B CA 1
ATOM 7156 C C . ASP B 1 319 ? -20.234 45.875 7.09 1 95.44 319 ASP B C 1
ATOM 7158 O O . ASP B 1 319 ? -20.688 47 6.84 1 95.44 319 ASP B O 1
ATOM 7162 N N . HIS B 1 320 ? -19.016 45.625 6.84 1 94.38 320 HIS B N 1
ATOM 7163 C CA . HIS B 1 320 ? -18.078 46.594 6.262 1 94.38 320 HIS B CA 1
ATOM 7164 C C . HIS B 1 320 ? -18.234 46.656 4.746 1 94.38 320 HIS B C 1
ATOM 7166 O O . HIS B 1 320 ? -17.672 47.531 4.105 1 94.38 320 HIS B O 1
ATOM 7172 N N . PHE B 1 321 ? -19.031 45.781 4.246 1 95.5 321 PHE B N 1
ATOM 7173 C CA . PHE B 1 321 ? -19.312 45.844 2.818 1 95.5 321 PHE B CA 1
ATOM 7174 C C . PHE B 1 321 ? -20.656 46.5 2.559 1 95.5 321 PHE B C 1
ATOM 7176 O O . PHE B 1 321 ? -21.625 46.219 3.268 1 95.5 321 PHE B O 1
ATOM 7183 N N . PRO B 1 322 ? -20.766 47.281 1.525 1 93.5 322 PRO B N 1
ATOM 7184 C CA . PRO B 1 322 ? -22.062 47.906 1.216 1 93.5 322 PRO B CA 1
ATOM 7185 C C . PRO B 1 322 ? -23.109 46.875 0.753 1 93.5 322 PRO B C 1
ATOM 7187 O O . PRO B 1 322 ? -22.781 45.969 -0.001 1 93.5 322 PRO B O 1
ATOM 7190 N N . GLU B 1 323 ? -24.297 47.156 1.191 1 91.44 323 GLU B N 1
ATOM 7191 C CA . GLU B 1 323 ? -25.391 46.281 0.8 1 91.44 323 GLU B CA 1
ATOM 7192 C C . GLU B 1 323 ? -25.547 46.25 -0.717 1 91.44 323 GLU B C 1
ATOM 7194 O O . GLU B 1 323 ? -25.5 47.281 -1.378 1 91.44 323 GLU B O 1
ATOM 7199 N N . GLY B 1 324 ? -25.703 45.094 -1.22 1 90.62 324 GLY B N 1
ATOM 7200 C CA . GLY B 1 324 ? -25.953 44.938 -2.643 1 90.62 324 GLY B CA 1
ATOM 7201 C C . GLY B 1 324 ? -24.703 45.062 -3.484 1 90.62 324 GLY B C 1
ATOM 7202 O O . GLY B 1 324 ? -24.75 44.875 -4.707 1 90.62 324 GLY B O 1
ATOM 7203 N N . SER B 1 325 ? -23.578 45.188 -2.84 1 94.75 325 SER B N 1
ATOM 7204 C CA . SER B 1 325 ? -22.344 45.344 -3.588 1 94.75 325 SER B CA 1
ATOM 7205 C C . SER B 1 325 ? -21.797 44 -4.043 1 94.75 325 SER B C 1
ATOM 7207 O O . SER B 1 325 ? -22.141 42.938 -3.49 1 94.75 325 SER B O 1
ATOM 7209 N N . ASN B 1 326 ? -21 44.125 -5.113 1 94.31 326 ASN B N 1
ATOM 7210 C CA . ASN B 1 326 ? -20.312 42.938 -5.59 1 94.31 326 ASN B CA 1
ATOM 7211 C C . ASN B 1 326 ? -19.344 42.406 -4.535 1 94.31 326 ASN B C 1
ATOM 7213 O O . ASN B 1 326 ? -19.141 41.188 -4.445 1 94.31 326 ASN B O 1
ATOM 7217 N N . GLU B 1 327 ? -18.734 43.25 -3.82 1 94.31 327 GLU B N 1
ATOM 7218 C CA . GLU B 1 327 ? -17.812 42.844 -2.758 1 94.31 327 GLU B CA 1
ATOM 7219 C C . GLU B 1 327 ? -18.531 42.031 -1.685 1 94.31 327 GLU B C 1
ATOM 7221 O O . GLU B 1 327 ? -17.984 41.031 -1.203 1 94.31 327 GLU B O 1
ATOM 7226 N N . LEU B 1 328 ? -19.688 42.469 -1.346 1 95.19 328 LEU B N 1
ATOM 7227 C CA . LEU B 1 328 ? -20.453 41.688 -0.363 1 95.19 328 LEU B CA 1
ATOM 7228 C C . LEU B 1 328 ? -20.812 40.312 -0.895 1 95.19 328 LEU B C 1
ATOM 7230 O O . LEU B 1 328 ? -20.703 39.312 -0.172 1 95.19 328 LEU B O 1
ATOM 7234 N N . SER B 1 329 ? -21.25 40.312 -2.131 1 95.62 329 SER B N 1
ATOM 7235 C CA . SER B 1 329 ? -21.609 39.031 -2.744 1 95.62 329 SER B CA 1
ATOM 7236 C C . SER B 1 329 ? -20.422 38.062 -2.73 1 95.62 329 SER B C 1
ATOM 7238 O O . SER B 1 329 ? -20.594 36.875 -2.418 1 95.62 329 SER B O 1
ATOM 7240 N N . LYS B 1 330 ? -19.281 38.531 -3.033 1 95 330 LYS B N 1
ATOM 7241 C CA . LYS B 1 330 ? -18.078 37.719 -3.021 1 95 330 LYS B CA 1
ATOM 7242 C C . LYS B 1 330 ? -17.734 37.25 -1.606 1 95 330 LYS B C 1
ATOM 7244 O O . LYS B 1 330 ? -17.375 36.094 -1.396 1 95 330 LYS B O 1
ATOM 7249 N N . ALA B 1 331 ? -17.812 38.094 -0.719 1 95 331 ALA B N 1
ATOM 7250 C CA . ALA B 1 331 ? -17.484 37.812 0.673 1 95 331 ALA B CA 1
ATOM 7251 C C . ALA B 1 331 ? -18.453 36.781 1.258 1 95 331 ALA B C 1
ATOM 7253 O O . ALA B 1 331 ? -18.078 35.969 2.092 1 95 331 ALA B O 1
ATOM 7254 N N . GLU B 1 332 ? -19.688 36.844 0.81 1 95.31 332 GLU B N 1
ATOM 7255 C CA . GLU B 1 332 ? -20.688 35.906 1.286 1 95.31 332 GLU B CA 1
ATOM 7256 C C . GLU B 1 332 ? -20.422 34.5 0.74 1 95.31 332 GLU B C 1
ATOM 7258 O O . GLU B 1 332 ? -20.594 33.5 1.448 1 95.31 332 GLU B O 1
ATOM 7263 N N . LYS B 1 333 ? -20 34.438 -0.458 1 95.12 333 LYS B N 1
ATOM 7264 C CA . LYS B 1 333 ? -19.75 33.156 -1.116 1 95.12 333 LYS B CA 1
ATOM 7265 C C . LYS B 1 333 ? -18.438 32.562 -0.651 1 95.12 333 LYS B C 1
ATOM 7267 O O . LYS B 1 333 ? -18.328 31.328 -0.504 1 95.12 333 LYS B O 1
ATOM 7272 N N . ALA B 1 334 ? -17.438 33.375 -0.477 1 96.38 334 ALA B N 1
ATOM 7273 C CA . ALA B 1 334 ? -16.109 32.969 -0.014 1 96.38 334 ALA B CA 1
ATOM 7274 C C . ALA B 1 334 ? -15.688 33.781 1.201 1 96.38 334 ALA B C 1
ATOM 7276 O O . ALA B 1 334 ? -14.859 34.688 1.086 1 96.38 334 ALA B O 1
ATOM 7277 N N . PRO B 1 335 ? -16.156 33.375 2.285 1 97.5 335 PRO B N 1
ATOM 7278 C CA . PRO B 1 335 ? -15.992 34.219 3.469 1 97.5 335 PRO B CA 1
ATOM 7279 C C . PRO B 1 335 ? -14.562 34.219 3.996 1 97.5 335 PRO B C 1
ATOM 7281 O O . PRO B 1 335 ? -13.859 33.219 3.889 1 97.5 335 PRO B O 1
ATOM 7284 N N . THR B 1 336 ? -14.164 35.375 4.492 1 98.19 336 THR B N 1
ATOM 7285 C CA . THR B 1 336 ? -12.961 35.5 5.309 1 98.19 336 THR B CA 1
ATOM 7286 C C . THR B 1 336 ? -13.312 36.031 6.699 1 98.19 336 THR B C 1
ATOM 7288 O O . THR B 1 336 ? -14.453 36.438 6.949 1 98.19 336 THR B O 1
ATOM 7291 N N . PHE B 1 337 ? -12.422 35.906 7.57 1 98.56 337 PHE B N 1
ATOM 7292 C CA . PHE B 1 337 ? -12.602 36.438 8.922 1 98.56 337 PHE B CA 1
ATOM 7293 C C . PHE B 1 337 ? -11.352 37.156 9.391 1 98.56 337 PHE B C 1
ATOM 7295 O O . PHE B 1 337 ? -10.266 36.969 8.844 1 98.56 337 PHE B O 1
ATOM 7302 N N . MET B 1 338 ? -11.539 37.969 10.359 1 98.38 338 MET B N 1
ATOM 7303 C CA . MET B 1 338 ? -10.438 38.719 10.984 1 98.38 338 MET B CA 1
ATOM 7304 C C . MET B 1 338 ? -9.938 37.969 12.227 1 98.38 338 MET B C 1
ATOM 7306 O O . MET B 1 338 ? -10.734 37.562 13.07 1 98.38 338 MET B O 1
ATOM 7310 N N . TYR B 1 339 ? -8.688 37.719 12.203 1 96.81 339 TYR B N 1
ATOM 7311 C CA . TYR B 1 339 ? -7.879 37.281 13.336 1 96.81 339 TYR B CA 1
ATOM 7312 C C . TYR B 1 339 ? -7.043 38.438 13.883 1 96.81 339 TYR B C 1
ATOM 7314 O O . TYR B 1 339 ? -6.25 39.031 13.148 1 96.81 339 TYR B O 1
ATOM 7322 N N . ALA B 1 340 ? -7.258 38.812 15.141 1 98 340 ALA B N 1
ATOM 7323 C CA . ALA B 1 340 ? -6.559 39.969 15.672 1 98 340 ALA B CA 1
ATOM 7324 C C . ALA B 1 340 ? -5.875 39.625 17 1 98 340 ALA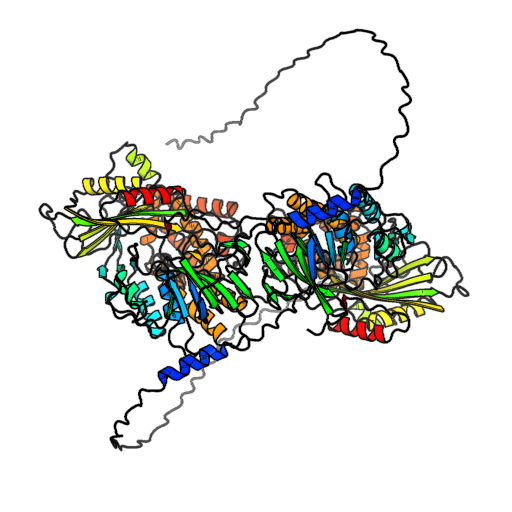 B C 1
ATOM 7326 O O . ALA B 1 340 ? -6.508 39.094 17.906 1 98 340 ALA B O 1
ATOM 7327 N N . MET B 1 341 ? -4.578 40.031 17.078 1 97.56 341 MET B N 1
ATOM 7328 C CA . MET B 1 341 ? -3.752 39.812 18.266 1 97.56 341 MET B CA 1
ATOM 7329 C C . MET B 1 341 ? -3.18 41.125 18.781 1 97.56 341 MET B C 1
ATOM 7331 O O . MET B 1 341 ? -2.086 41.531 18.391 1 97.56 341 MET B O 1
ATOM 7335 N N . PRO B 1 342 ? -3.916 41.656 19.781 1 97.44 342 PRO B N 1
ATOM 7336 C CA . PRO B 1 342 ? -3.299 42.844 20.406 1 97.44 342 PRO B CA 1
ATOM 7337 C C . PRO B 1 342 ? -2.047 42.5 21.203 1 97.44 342 PRO B C 1
ATOM 7339 O O . PRO B 1 342 ? -2.064 41.531 22 1 97.44 342 PRO B O 1
ATOM 7342 N N . LEU B 1 343 ? -1.029 43.219 20.922 1 95.94 343 LEU B N 1
ATOM 7343 C CA . LEU B 1 343 ? 0.221 43 21.656 1 95.94 343 LEU B CA 1
ATOM 7344 C C . LEU B 1 343 ? 0.457 44.094 22.672 1 95.94 343 LEU B C 1
ATOM 7346 O O . LEU B 1 343 ? -0.454 44.469 23.406 1 95.94 343 LEU B O 1
ATOM 7350 N N . ASP B 1 344 ? 1.657 44.625 22.797 1 90.88 344 ASP B N 1
ATOM 7351 C CA . ASP B 1 344 ? 1.933 45.656 23.766 1 90.88 344 ASP B CA 1
ATOM 7352 C C . ASP B 1 344 ? 1.569 47.031 23.219 1 90.88 344 ASP B C 1
ATOM 7354 O O . ASP B 1 344 ? 1.815 47.344 22.047 1 90.88 344 ASP B O 1
ATOM 7358 N N . GLY B 1 345 ? 0.896 47.844 24.062 1 90.88 345 GLY B N 1
ATOM 7359 C CA . GLY B 1 345 ? 0.557 49.188 23.672 1 90.88 345 GLY B CA 1
ATOM 7360 C C . GLY B 1 345 ? -0.444 49.25 22.531 1 90.88 345 GLY B C 1
ATOM 7361 O O . GLY B 1 345 ? -1.508 48.625 22.609 1 90.88 345 GLY B O 1
ATOM 7362 N N . ASN B 1 346 ? -0.033 49.969 21.516 1 93.62 346 ASN B N 1
ATOM 7363 C CA . ASN B 1 346 ? -0.924 50.156 20.375 1 93.62 346 ASN B CA 1
ATOM 7364 C C . ASN B 1 346 ? -0.538 49.281 19.188 1 93.62 346 ASN B C 1
ATOM 7366 O O . ASN B 1 346 ? -0.943 49.531 18.062 1 93.62 346 ASN B O 1
ATOM 7370 N N . ARG B 1 347 ? 0.291 48.219 19.531 1 96 347 ARG B N 1
ATOM 7371 C CA . ARG B 1 347 ? 0.708 47.25 18.5 1 96 347 ARG B CA 1
ATOM 7372 C C . ARG B 1 347 ? -0.28 46.094 18.391 1 96 347 ARG B C 1
ATOM 7374 O O . ARG B 1 347 ? -0.562 45.438 19.391 1 96 347 ARG B O 1
ATOM 7381 N N . ILE B 1 348 ? -0.799 45.938 17.203 1 96.94 348 ILE B N 1
ATOM 7382 C CA . ILE B 1 348 ? -1.785 44.875 17 1 96.94 348 ILE B CA 1
ATOM 7383 C C . ILE B 1 348 ? -1.489 44.125 15.695 1 96.94 348 ILE B C 1
ATOM 7385 O O . ILE B 1 348 ? -1.17 44.75 14.68 1 96.94 348 ILE B O 1
ATOM 7389 N N . PHE B 1 349 ? -1.475 42.781 15.766 1 96.56 349 PHE B N 1
ATOM 7390 C CA . PHE B 1 349 ? -1.419 41.969 14.562 1 96.56 349 PHE B CA 1
ATOM 7391 C C . PHE B 1 349 ? -2.82 41.688 14.031 1 96.56 349 PHE B C 1
ATOM 7393 O O . PHE B 1 349 ? -3.668 41.156 14.758 1 96.56 349 PHE B O 1
ATOM 7400 N N . PHE B 1 350 ? -3.102 42.094 12.789 1 97.75 350 PHE B N 1
ATOM 7401 C CA . PHE B 1 350 ? -4.355 41.844 12.094 1 97.75 350 PHE B CA 1
ATOM 7402 C C . PHE B 1 350 ? -4.133 40.875 10.938 1 97.75 350 PHE B C 1
ATOM 7404 O O . PHE B 1 350 ? -3.189 41.031 10.164 1 97.75 350 PHE B O 1
ATOM 7411 N N . GLU B 1 351 ? -4.992 39.875 10.844 1 97.62 351 GLU B N 1
ATOM 7412 C CA . GLU B 1 351 ? -4.867 38.906 9.758 1 97.62 351 GLU B CA 1
ATOM 7413 C C . GLU B 1 351 ? -6.227 38.562 9.156 1 97.62 351 GLU B C 1
ATOM 7415 O O . GLU B 1 351 ? -7.102 38.031 9.852 1 97.62 351 GLU B O 1
ATOM 7420 N N . GLU B 1 352 ? -6.465 38.969 7.918 1 98.31 352 GLU B N 1
ATOM 7421 C CA . GLU B 1 352 ? -7.645 38.531 7.172 1 98.31 352 GLU B CA 1
ATOM 7422 C C . GLU B 1 352 ? -7.445 37.125 6.582 1 98.31 352 GLU B C 1
ATOM 7424 O O . GLU B 1 352 ? -6.547 36.938 5.766 1 98.31 352 GLU B O 1
ATOM 7429 N N . THR B 1 353 ? -8.305 36.156 6.992 1 98.06 353 THR B N 1
ATOM 7430 C CA . THR B 1 353 ? -8.023 34.75 6.758 1 98.06 353 THR B CA 1
ATOM 7431 C C . THR B 1 353 ? -9.211 34.062 6.09 1 98.06 353 THR B C 1
ATOM 7433 O O . THR B 1 353 ? -10.352 34.25 6.512 1 98.06 353 THR B O 1
ATOM 7436 N N . SER B 1 354 ? -8.984 33.406 4.996 1 97.75 354 SER B N 1
ATOM 7437 C CA . SER B 1 354 ? -9.883 32.375 4.508 1 97.75 354 SER B CA 1
ATOM 7438 C C . SER B 1 354 ? -9.617 31.031 5.199 1 97.75 354 SER B C 1
ATOM 7440 O O . SER B 1 354 ? -8.523 30.469 5.07 1 97.75 354 SER B O 1
ATOM 7442 N N . LEU B 1 355 ? -10.539 30.562 5.93 1 97.06 355 LEU B N 1
ATOM 7443 C CA . LEU B 1 355 ? -10.305 29.375 6.754 1 97.06 355 LEU B CA 1
ATOM 7444 C C . LEU B 1 355 ? -9.867 28.188 5.898 1 97.06 355 LEU B C 1
ATOM 7446 O O . LEU B 1 355 ? -8.828 27.578 6.164 1 97.06 355 LEU B O 1
ATOM 7450 N N . VAL B 1 356 ? -10.617 27.781 4.977 1 95.38 356 VAL B N 1
ATOM 7451 C CA . VAL B 1 356 ? -10.273 26.703 4.035 1 95.38 356 VAL B CA 1
ATOM 7452 C C . VAL B 1 356 ? -11.078 26.875 2.75 1 95.38 356 VAL B C 1
ATOM 7454 O O . VAL B 1 356 ? -12.281 27.141 2.793 1 95.38 356 VAL B O 1
ATOM 7457 N N . ALA B 1 357 ? -10.383 26.781 1.661 1 95.62 357 ALA B N 1
ATOM 7458 C CA . ALA B 1 357 ? -11.031 26.906 0.358 1 95.62 357 ALA B CA 1
ATOM 7459 C C . ALA B 1 357 ? -10.273 26.109 -0.704 1 95.62 357 ALA B C 1
ATOM 7461 O O . ALA B 1 357 ? -9.094 25.812 -0.541 1 95.62 357 ALA B O 1
ATOM 7462 N N . ARG B 1 358 ? -10.945 25.719 -1.721 1 92.44 358 ARG B N 1
ATOM 7463 C CA . ARG B 1 358 ? -10.391 25.047 -2.896 1 92.44 358 ARG B CA 1
ATOM 7464 C C . ARG B 1 358 ? -11.172 25.422 -4.152 1 92.44 358 ARG B C 1
ATOM 7466 O O . ARG B 1 358 ? -12.328 25.031 -4.316 1 92.44 358 ARG B O 1
ATOM 7473 N N . PRO B 1 359 ? -10.648 26.266 -5.109 1 90.75 359 PRO B N 1
ATOM 7474 C CA . PRO B 1 359 ? -9.297 26.828 -5.023 1 90.75 359 PRO B CA 1
ATOM 7475 C C . PRO B 1 359 ? -9.148 27.844 -3.887 1 90.75 359 PRO B C 1
ATOM 7477 O O . PRO B 1 359 ? -10.141 28.234 -3.273 1 90.75 359 PRO B O 1
ATOM 7480 N N . ALA B 1 360 ? -7.953 28.203 -3.631 1 91.81 360 ALA B N 1
ATOM 7481 C CA . ALA B 1 360 ? -7.652 29.141 -2.561 1 91.81 360 ALA B CA 1
ATOM 7482 C C . ALA B 1 360 ? -8.164 30.547 -2.9 1 91.81 360 ALA B C 1
ATOM 7484 O O . ALA B 1 360 ? -8.156 30.938 -4.066 1 91.81 360 ALA B O 1
ATOM 7485 N N . VAL B 1 361 ? -8.633 31.266 -1.844 1 93.25 361 VAL B N 1
ATOM 7486 C CA . VAL B 1 361 ? -8.875 32.688 -1.999 1 93.25 361 VAL B CA 1
ATOM 7487 C C . VAL B 1 361 ? -7.559 33.438 -2.264 1 93.25 361 VAL B C 1
ATOM 7489 O O . VAL B 1 361 ? -6.508 33.031 -1.76 1 93.25 361 VAL B O 1
ATOM 7492 N N . SER B 1 362 ? -7.609 34.438 -3.041 1 93.62 362 SER B N 1
ATOM 7493 C CA . SER B 1 362 ? -6.371 35.125 -3.377 1 93.62 362 SER B CA 1
ATOM 7494 C C . SER B 1 362 ? -5.879 35.969 -2.215 1 93.62 362 SER B C 1
ATOM 7496 O O . SER B 1 362 ? -6.68 36.469 -1.418 1 93.62 362 SER B O 1
ATOM 7498 N N . PHE B 1 363 ? -4.535 36.188 -2.146 1 94.06 363 PHE B N 1
ATOM 7499 C CA . PHE B 1 363 ? -3.941 37.094 -1.15 1 94.06 363 PHE B CA 1
ATOM 7500 C C . PHE B 1 363 ? -4.398 38.531 -1.365 1 94.06 363 PHE B C 1
ATOM 7502 O O . PHE B 1 363 ? -4.637 39.25 -0.402 1 94.06 363 PHE B O 1
ATOM 7509 N N . GLN B 1 364 ? -4.551 38.875 -2.592 1 94.5 364 GLN B N 1
ATOM 7510 C CA . GLN B 1 364 ? -5.008 40.219 -2.92 1 94.5 364 GLN B CA 1
ATOM 7511 C C . GLN B 1 364 ? -6.41 40.469 -2.377 1 94.5 364 GLN B C 1
ATOM 7513 O O . GLN B 1 364 ? -6.691 41.531 -1.844 1 94.5 364 GLN B O 1
ATOM 7518 N N . GLU B 1 365 ? -7.191 39.5 -2.545 1 95.69 365 GLU B N 1
ATOM 7519 C CA . GLU B 1 365 ? -8.539 39.625 -2.006 1 95.69 365 GLU B CA 1
ATOM 7520 C C . GLU B 1 365 ? -8.523 39.781 -0.488 1 95.69 365 GLU B C 1
ATOM 7522 O O . GLU B 1 365 ? -9.25 40.594 0.067 1 95.69 365 GLU B O 1
ATOM 7527 N N . CYS B 1 366 ? -7.688 39.031 0.162 1 96.94 366 CYS B N 1
ATOM 7528 C CA . CYS B 1 366 ? -7.566 39.125 1.61 1 96.94 366 CYS B CA 1
ATOM 7529 C C . CYS B 1 366 ? -7.066 40.531 2.006 1 96.94 366 CYS B C 1
ATOM 7531 O O . CYS B 1 366 ? -7.566 41.125 2.963 1 96.94 366 CYS B O 1
ATOM 7533 N N . LYS B 1 367 ? -6.105 41.031 1.292 1 96.31 367 LYS B N 1
ATOM 7534 C CA . LYS B 1 367 ? -5.559 42.344 1.581 1 96.31 367 LYS B CA 1
ATOM 7535 C C . LYS B 1 367 ? -6.617 43.438 1.401 1 96.31 367 LYS B C 1
ATOM 7537 O O . LYS B 1 367 ? -6.746 44.344 2.244 1 96.31 367 LYS B O 1
ATOM 7542 N N . GLU B 1 368 ? -7.363 43.344 0.315 1 96.94 368 GLU B N 1
ATOM 7543 C CA . GLU B 1 368 ? -8.406 44.344 0.047 1 96.94 368 GLU B CA 1
ATOM 7544 C C . GLU B 1 368 ? -9.484 44.312 1.128 1 96.94 368 GLU B C 1
ATOM 7546 O O . GLU B 1 368 ? -9.953 45.344 1.573 1 96.94 368 GLU B O 1
ATOM 7551 N N . ARG B 1 369 ? -9.812 43.156 1.526 1 97.94 369 ARG B N 1
ATOM 7552 C CA . ARG B 1 369 ? -10.828 43 2.562 1 97.94 369 ARG B CA 1
ATOM 7553 C C . ARG B 1 369 ? -10.32 43.531 3.906 1 97.94 369 ARG B C 1
ATOM 7555 O O . ARG B 1 369 ? -11.07 44.125 4.68 1 97.94 369 ARG B O 1
ATOM 7562 N N . TYR B 1 370 ? -9.062 43.281 4.152 1 97.5 370 TYR B N 1
ATOM 7563 C CA . TYR B 1 370 ? -8.414 43.844 5.34 1 97.5 370 TYR B CA 1
ATOM 7564 C C . TYR B 1 370 ? -8.523 45.375 5.363 1 97.5 370 TYR B C 1
ATOM 7566 O O . TYR B 1 370 ? -8.945 45.938 6.363 1 97.5 370 TYR B O 1
ATOM 7574 N N . LEU B 1 371 ? -8.219 45.938 4.262 1 97.19 371 LEU B N 1
ATOM 7575 C CA . LEU B 1 371 ? -8.219 47.375 4.172 1 97.19 371 LEU B CA 1
ATOM 7576 C C . LEU B 1 371 ? -9.633 47.938 4.34 1 97.19 371 LEU B C 1
ATOM 7578 O O . LEU B 1 371 ? -9.836 48.906 5.066 1 97.19 371 LEU B O 1
ATOM 7582 N N . THR B 1 372 ? -10.531 47.312 3.721 1 97.5 372 THR B N 1
ATOM 7583 C CA . THR B 1 372 ? -11.922 47.719 3.811 1 97.5 372 THR B CA 1
ATOM 7584 C C . THR B 1 372 ? -12.43 47.625 5.25 1 97.5 372 THR B C 1
ATOM 7586 O O . THR B 1 372 ? -13.133 48.531 5.727 1 97.5 372 THR B O 1
ATOM 7589 N N . ARG B 1 373 ? -12.047 46.594 5.879 1 97.75 373 ARG B N 1
ATOM 7590 C CA . ARG B 1 373 ? -12.469 46.344 7.258 1 97.75 373 ARG B CA 1
ATOM 7591 C C . ARG B 1 373 ? -11.844 47.375 8.195 1 97.75 373 ARG B C 1
ATOM 7593 O O . ARG B 1 373 ? -12.523 47.938 9.07 1 97.75 373 ARG B O 1
ATOM 7600 N N . MET B 1 374 ? -10.586 47.719 8.07 1 96.69 374 MET B N 1
ATOM 7601 C CA . MET B 1 374 ? -9.914 48.688 8.906 1 96.69 374 MET B CA 1
ATOM 7602 C C . MET B 1 374 ? -10.586 50.062 8.781 1 96.69 374 MET B C 1
ATOM 7604 O O . MET B 1 374 ? -10.836 50.719 9.781 1 96.69 374 MET B O 1
ATOM 7608 N N . GLU B 1 375 ? -10.922 50.375 7.574 1 95.94 375 GLU B N 1
ATOM 7609 C CA . GLU B 1 375 ? -11.602 51.656 7.332 1 95.94 375 GLU B CA 1
ATOM 7610 C C . GLU B 1 375 ? -12.969 51.688 8 1 95.94 375 GLU B C 1
ATOM 7612 O O . GLU B 1 375 ? -13.32 52.656 8.664 1 95.94 375 GLU B O 1
ATOM 7617 N N . HIS B 1 376 ? -13.664 50.656 7.816 1 95.75 376 HIS B N 1
ATOM 7618 C CA . HIS B 1 376 ? -15.008 50.562 8.375 1 95.75 376 HIS B CA 1
ATOM 7619 C C . HIS B 1 376 ? -14.977 50.656 9.898 1 95.75 376 HIS B C 1
ATOM 7621 O O . HIS B 1 376 ? -15.836 51.312 10.508 1 95.75 376 HIS B O 1
ATOM 7627 N N . LEU B 1 377 ? -13.984 50.062 10.477 1 94.5 377 LEU B N 1
ATOM 7628 C CA . LEU B 1 377 ? -13.906 49.938 11.93 1 94.5 377 LEU B CA 1
ATOM 7629 C C . LEU B 1 377 ? -13.258 51.188 12.531 1 94.5 377 LEU B C 1
ATOM 7631 O O . LEU B 1 377 ? -13.188 51.344 13.75 1 94.5 377 LEU B O 1
ATOM 7635 N N . GLY B 1 378 ? -12.82 52.062 11.703 1 92.88 378 GLY B N 1
ATOM 7636 C CA . GLY B 1 378 ? -12.195 53.281 12.172 1 92.88 378 GLY B CA 1
ATOM 7637 C C . GLY B 1 378 ? -10.812 53.062 12.758 1 92.88 378 GLY B C 1
ATOM 7638 O O . GLY B 1 378 ? -10.391 53.812 13.648 1 92.88 378 GLY B O 1
ATOM 7639 N N . ILE B 1 379 ? -10.195 52.031 12.375 1 95.31 379 ILE B N 1
ATOM 7640 C CA . ILE B 1 379 ? -8.844 51.719 12.844 1 95.31 379 ILE B CA 1
ATOM 7641 C C . ILE B 1 379 ? -7.824 52.344 11.898 1 95.31 379 ILE B C 1
ATOM 7643 O O . ILE B 1 379 ? -7.719 51.969 10.734 1 95.31 379 ILE B O 1
ATOM 7647 N N . THR B 1 380 ? -7.121 53.312 12.414 1 94.94 380 THR B N 1
ATOM 7648 C CA . THR B 1 380 ? -6.109 54 11.617 1 94.94 380 THR B CA 1
ATOM 7649 C C . THR B 1 380 ? -4.723 53.438 11.906 1 94.94 380 THR B C 1
ATOM 7651 O O . THR B 1 380 ? -4.258 53.469 13.047 1 94.94 380 THR B O 1
ATOM 7654 N N . ILE B 1 381 ? -4.098 52.969 10.875 1 95.31 381 ILE B N 1
ATOM 7655 C CA . ILE B 1 381 ? -2.76 52.406 10.984 1 95.31 381 ILE B CA 1
ATOM 7656 C C . ILE B 1 381 ? -1.711 53.5 10.789 1 95.31 381 ILE B C 1
ATOM 7658 O O . ILE B 1 381 ? -1.715 54.188 9.766 1 95.31 381 ILE B O 1
ATOM 7662 N N . THR B 1 382 ? -0.84 53.625 11.742 1 95.25 382 THR B N 1
ATOM 7663 C CA . THR B 1 382 ? 0.185 54.656 11.656 1 95.25 382 THR B CA 1
ATOM 7664 C C . THR B 1 382 ? 1.489 54.062 11.109 1 95.25 382 THR B C 1
ATOM 7666 O O . THR B 1 382 ? 2.287 54.781 10.508 1 95.25 382 THR B O 1
ATOM 7669 N N . GLU B 1 383 ? 1.709 52.812 11.406 1 95.19 383 GLU B N 1
ATOM 7670 C CA . GLU B 1 383 ? 2.932 52.156 10.977 1 95.19 383 GLU B CA 1
ATOM 7671 C C . GLU B 1 383 ? 2.693 50.656 10.766 1 95.19 383 GLU B C 1
ATOM 7673 O O . GLU B 1 383 ? 1.992 50 11.547 1 95.19 383 GLU B O 1
ATOM 7678 N N . ILE B 1 384 ? 3.242 50.156 9.68 1 94.5 384 ILE B N 1
ATOM 7679 C CA . ILE B 1 384 ? 3.254 48.719 9.422 1 94.5 384 ILE B CA 1
ATOM 7680 C C . ILE B 1 384 ? 4.645 48.156 9.703 1 94.5 384 ILE B C 1
ATOM 7682 O O . ILE B 1 384 ? 5.613 48.5 9.031 1 94.5 384 ILE B O 1
ATOM 7686 N N . GLU B 1 385 ? 4.703 47.25 10.617 1 92.06 385 GLU B N 1
ATOM 7687 C CA . GLU B 1 385 ? 5.988 46.688 11.016 1 92.06 385 GLU B CA 1
ATOM 7688 C C . GLU B 1 385 ? 6.301 45.406 10.227 1 92.06 385 GLU B C 1
ATOM 7690 O O . GLU B 1 385 ? 7.465 45.125 9.961 1 92.06 385 GLU B O 1
ATOM 7695 N N . GLU B 1 386 ? 5.301 44.688 9.984 1 90.62 386 GLU B N 1
ATOM 7696 C CA . GLU B 1 386 ? 5.453 43.438 9.266 1 90.62 386 GLU B CA 1
ATOM 7697 C C . GLU B 1 386 ? 4.215 43.125 8.422 1 90.62 386 GLU B C 1
ATOM 7699 O O . GLU B 1 386 ? 3.096 43.469 8.805 1 90.62 386 GLU B O 1
ATOM 7704 N N . GLU B 1 387 ? 4.445 42.5 7.277 1 92.12 387 GLU B N 1
ATOM 7705 C CA . GLU B 1 387 ? 3.398 41.844 6.492 1 92.12 387 GLU B CA 1
ATOM 7706 C C . GLU B 1 387 ? 3.609 40.344 6.43 1 92.12 387 GLU B C 1
ATOM 7708 O O . GLU B 1 387 ? 4.746 39.875 6.344 1 92.12 387 GLU B O 1
ATOM 7713 N N . GLU B 1 388 ? 2.551 39.656 6.508 1 90.5 388 GLU B N 1
ATOM 7714 C CA . GLU B 1 388 ? 2.629 38.219 6.496 1 90.5 388 GLU B CA 1
ATOM 7715 C C . GLU B 1 388 ? 1.71 37.625 5.434 1 90.5 388 GLU B C 1
ATOM 7717 O O . GLU B 1 388 ? 0.58 38.062 5.254 1 90.5 388 GLU B O 1
ATOM 7722 N N . PHE B 1 389 ? 2.25 36.625 4.727 1 91.19 389 PHE B N 1
ATOM 7723 C CA . PHE B 1 389 ? 1.511 35.844 3.754 1 91.19 389 PHE B CA 1
ATOM 7724 C C . PHE B 1 389 ? 1.48 34.375 4.168 1 91.19 389 PHE B C 1
ATOM 7726 O O . PHE B 1 389 ? 2.471 33.656 4.008 1 91.19 389 PHE B O 1
ATOM 7733 N N . CYS B 1 390 ? 0.347 33.969 4.656 1 91.06 390 CYS B N 1
ATOM 7734 C CA . CYS B 1 390 ? 0.214 32.625 5.188 1 91.06 390 CYS B CA 1
ATOM 7735 C C . CYS B 1 390 ? -0.46 31.703 4.176 1 91.06 390 CYS B C 1
ATOM 7737 O O . CYS B 1 390 ? -1.532 32.031 3.658 1 91.06 390 CYS B O 1
ATOM 7739 N N . TYR B 1 391 ? 0.166 30.594 3.861 1 90.38 391 TYR B N 1
ATOM 7740 C CA . TYR B 1 391 ? -0.299 29.562 2.955 1 90.38 391 TYR B CA 1
ATOM 7741 C C . TYR B 1 391 ? -0.205 28.188 3.611 1 90.38 391 TYR B C 1
ATOM 7743 O O . TYR B 1 391 ? 0.892 27.656 3.793 1 90.38 391 TYR B O 1
ATOM 7751 N N . ILE B 1 392 ? -1.406 27.562 3.924 1 92.19 392 ILE B N 1
ATOM 7752 C CA . ILE B 1 392 ? -1.381 26.297 4.66 1 92.19 392 ILE B CA 1
ATOM 7753 C C . ILE B 1 392 ? -2.248 25.266 3.947 1 92.19 392 ILE B C 1
ATOM 7755 O O . ILE B 1 392 ? -3.479 25.312 4.027 1 92.19 392 ILE B O 1
ATOM 7759 N N . PRO B 1 393 ? -1.64 24.281 3.275 1 92.81 393 PRO B N 1
ATOM 7760 C CA . PRO B 1 393 ? -2.428 23.141 2.795 1 92.81 393 PRO B CA 1
ATOM 7761 C C . PRO B 1 393 ? -3.037 22.328 3.932 1 92.81 393 PRO B C 1
ATOM 7763 O O . PRO B 1 393 ? -2.355 22.016 4.914 1 92.81 393 PRO B O 1
ATOM 7766 N N . MET B 1 394 ? -4.289 22.031 3.82 1 94.31 394 MET B N 1
ATOM 7767 C CA . MET B 1 394 ? -5.012 21.281 4.836 1 94.31 394 MET B CA 1
ATOM 7768 C C . MET B 1 394 ? -5.629 20.016 4.238 1 94.31 394 MET B C 1
ATOM 7770 O O . MET B 1 394 ? -6.328 20.078 3.225 1 94.31 394 MET B O 1
ATOM 7774 N N . GLY B 1 395 ? -5.402 18.906 4.902 1 92.69 395 GLY B N 1
ATOM 7775 C CA . GLY B 1 395 ? -5.883 17.641 4.371 1 92.69 395 GLY B CA 1
ATOM 7776 C C . GLY B 1 395 ? -4.934 17.016 3.369 1 92.69 395 GLY B C 1
ATOM 7777 O O . GLY B 1 395 ? -3.73 16.906 3.625 1 92.69 395 GLY B O 1
ATOM 7778 N N . GLY B 1 396 ? -5.512 16.516 2.326 1 90 396 GLY B N 1
ATOM 7779 C CA . GLY B 1 396 ? -4.703 15.852 1.313 1 90 396 GLY B CA 1
ATOM 7780 C C . GLY B 1 396 ? -4.289 14.445 1.704 1 90 396 GLY B C 1
ATOM 7781 O O . GLY B 1 396 ? -4.617 13.977 2.797 1 90 396 GLY B O 1
ATOM 7782 N N . PRO B 1 397 ? -3.557 13.805 0.84 1 90.88 397 PRO B N 1
ATOM 7783 C CA . PRO B 1 397 ? -3.188 12.406 1.062 1 90.88 397 PRO B CA 1
ATOM 7784 C C . PRO B 1 397 ? -2.121 12.242 2.141 1 90.88 397 PRO B C 1
ATOM 7786 O O . PRO B 1 397 ? -1.269 13.117 2.312 1 90.88 397 PRO B O 1
ATOM 7789 N N . LEU B 1 398 ? -2.152 11.102 2.799 1 93.19 398 LEU B N 1
ATOM 7790 C CA . LEU B 1 398 ? -1.129 10.711 3.764 1 93.19 398 LEU B CA 1
ATOM 7791 C C . LEU B 1 398 ? 0.103 10.156 3.055 1 93.19 398 LEU B C 1
ATOM 7793 O O . LEU B 1 398 ? 0.066 9.891 1.851 1 93.19 398 LEU B O 1
ATOM 7797 N N . PRO B 1 399 ? 1.22 10.047 3.803 1 93.06 399 PRO B N 1
ATOM 7798 C CA . PRO B 1 399 ? 2.406 9.438 3.199 1 93.06 399 PRO B CA 1
ATOM 7799 C C . PRO B 1 399 ? 2.178 7.988 2.775 1 93.06 399 PRO B C 1
ATOM 7801 O O . PRO B 1 399 ? 1.415 7.266 3.424 1 93.06 399 PRO B O 1
ATOM 7804 N N . ALA B 1 400 ? 2.826 7.625 1.704 1 90.88 400 ALA B N 1
ATOM 7805 C CA . ALA B 1 400 ? 2.775 6.234 1.26 1 90.88 400 ALA B CA 1
ATOM 7806 C C . ALA B 1 400 ? 3.398 5.305 2.297 1 90.88 400 ALA B C 1
ATOM 7808 O O . ALA B 1 400 ? 4.34 5.684 2.996 1 90.88 400 ALA B O 1
ATOM 7809 N N . ALA B 1 401 ? 2.914 4.098 2.287 1 86.19 401 ALA B N 1
ATOM 7810 C CA . ALA B 1 401 ? 3.494 3.082 3.164 1 86.19 401 ALA B CA 1
ATOM 7811 C C . ALA B 1 401 ? 4.789 2.525 2.576 1 86.19 401 ALA B C 1
ATOM 7813 O O . ALA B 1 401 ? 5.082 2.734 1.396 1 86.19 401 ALA B O 1
ATOM 7814 N N . ASP B 1 402 ? 5.609 1.925 3.379 1 88.31 402 ASP B N 1
ATOM 7815 C CA . ASP B 1 402 ? 6.762 1.109 3.02 1 88.31 402 ASP B CA 1
ATOM 7816 C C . ASP B 1 402 ? 7.922 1.979 2.533 1 88.31 402 ASP B C 1
ATOM 7818 O O . ASP B 1 402 ? 8.891 1.471 1.973 1 88.31 402 ASP B O 1
ATOM 7822 N N . GLN B 1 403 ? 7.824 3.285 2.611 1 92.19 403 GLN B N 1
ATOM 7823 C CA . GLN B 1 403 ? 8.969 4.121 2.246 1 92.19 403 GLN B CA 1
ATOM 7824 C C . GLN B 1 403 ? 9.922 4.293 3.424 1 92.19 403 GLN B C 1
ATOM 7826 O O . GLN B 1 403 ? 9.484 4.371 4.574 1 92.19 403 GLN B O 1
ATOM 7831 N N . ARG B 1 404 ? 11.164 4.406 3.129 1 95.44 404 ARG B N 1
ATOM 7832 C CA . ARG B 1 404 ? 12.266 4.484 4.086 1 95.44 404 ARG B CA 1
ATOM 7833 C C . ARG B 1 404 ? 12.305 5.848 4.77 1 95.44 404 ARG B C 1
ATOM 7835 O O . ARG B 1 404 ? 12.609 5.941 5.961 1 95.44 404 ARG B O 1
ATOM 7842 N N . VAL B 1 405 ? 12 6.879 4.07 1 97.94 405 VAL B N 1
ATOM 7843 C CA . VAL B 1 405 ? 12.07 8.234 4.598 1 97.94 405 VAL B CA 1
ATOM 7844 C C . VAL B 1 405 ? 10.797 8.547 5.387 1 97.94 405 VAL B C 1
ATOM 7846 O O . VAL B 1 405 ? 9.688 8.32 4.898 1 97.94 405 VAL B O 1
ATOM 7849 N N . VAL B 1 406 ? 10.969 9.023 6.578 1 98.38 406 VAL B N 1
ATOM 7850 C CA . VAL B 1 406 ? 9.844 9.367 7.438 1 98.38 406 VAL B CA 1
ATOM 7851 C C . VAL B 1 406 ? 9.469 10.836 7.234 1 98.38 406 VAL B C 1
ATOM 7853 O O . VAL B 1 406 ? 10.297 11.727 7.457 1 98.38 406 VAL B O 1
ATOM 7856 N N . GLY B 1 407 ? 8.258 11.047 6.758 1 97.94 407 GLY B N 1
ATOM 7857 C CA . GLY B 1 407 ? 7.77 12.414 6.777 1 97.94 407 GLY B CA 1
ATOM 7858 C C . GLY B 1 407 ? 7.32 12.867 8.156 1 97.94 407 GLY B C 1
ATOM 7859 O O . GLY B 1 407 ? 6.742 12.086 8.914 1 97.94 407 GLY B O 1
ATOM 7860 N N . PHE B 1 408 ? 7.559 14.102 8.477 1 98.44 408 PHE B N 1
ATOM 7861 C CA . PHE B 1 408 ? 7.117 14.688 9.742 1 98.44 408 PHE B CA 1
ATOM 7862 C C . PHE B 1 408 ? 6.68 16.141 9.539 1 98.44 408 PHE B C 1
ATOM 7864 O O . PHE B 1 408 ? 7.293 16.875 8.766 1 98.44 408 PHE B O 1
ATOM 7871 N N . GLY B 1 409 ? 5.629 16.547 10.219 1 97.69 409 GLY B N 1
ATOM 7872 C CA . GLY B 1 409 ? 5.066 17.859 10.008 1 97.69 409 GLY B CA 1
ATOM 7873 C C . GLY B 1 409 ? 4.262 17.969 8.727 1 97.69 409 GLY B C 1
ATOM 7874 O O . GLY B 1 409 ? 3.396 17.141 8.453 1 97.69 409 GLY B O 1
ATOM 7875 N N . GLY B 1 410 ? 4.527 19.047 7.984 1 94.88 410 GLY B N 1
ATOM 7876 C CA . GLY B 1 410 ? 3.848 19.219 6.707 1 94.88 410 GLY B CA 1
ATOM 7877 C C . GLY B 1 410 ? 4.059 18.062 5.758 1 94.88 410 GLY B C 1
ATOM 7878 O O . GLY B 1 410 ? 3.15 17.688 5.016 1 94.88 410 GLY B O 1
ATOM 7879 N N . ALA B 1 411 ? 5.234 17.438 5.824 1 95.12 411 ALA B N 1
ATOM 7880 C CA . ALA B 1 411 ? 5.57 16.328 4.93 1 95.12 411 ALA B CA 1
ATOM 7881 C C . ALA B 1 411 ? 4.707 15.102 5.219 1 95.12 411 ALA B C 1
ATOM 7883 O O . ALA B 1 411 ? 4.527 14.25 4.352 1 95.12 411 ALA B O 1
ATOM 7884 N N . ALA B 1 412 ? 4.168 15.039 6.402 1 96.56 412 ALA B N 1
ATOM 7885 C CA . ALA B 1 412 ? 3.326 13.906 6.789 1 96.56 412 ALA B CA 1
ATOM 7886 C C . ALA B 1 412 ? 1.859 14.32 6.875 1 96.56 412 ALA B C 1
ATOM 7888 O O . ALA B 1 412 ? 1.052 13.641 7.512 1 96.56 412 ALA B O 1
ATOM 7889 N N . ALA B 1 413 ? 1.526 15.492 6.367 1 94.19 413 ALA B N 1
ATOM 7890 C CA . ALA B 1 413 ? 0.148 15.977 6.332 1 94.19 413 ALA B CA 1
ATOM 7891 C C . ALA B 1 413 ? -0.434 16.078 7.742 1 94.19 413 ALA B C 1
ATOM 7893 O O . ALA B 1 413 ? -1.554 15.625 7.988 1 94.19 413 ALA B O 1
ATOM 7894 N N . MET B 1 414 ? 0.287 16.703 8.656 1 97.25 414 MET B N 1
ATOM 7895 C CA . MET B 1 414 ? -0.11 16.688 10.055 1 97.25 414 MET B CA 1
ATOM 7896 C C . MET B 1 414 ? -0.972 17.891 10.398 1 97.25 414 MET B C 1
ATOM 7898 O O . MET B 1 414 ? -1.52 17.984 11.5 1 97.25 414 MET B O 1
ATOM 7902 N N . VAL B 1 415 ? -1.154 18.797 9.453 1 97.25 415 VAL B N 1
ATOM 7903 C CA . VAL B 1 415 ? -2.027 19.953 9.695 1 97.25 415 VAL B CA 1
ATOM 7904 C C . VAL B 1 415 ? -3.455 19.469 9.945 1 97.25 415 VAL B C 1
ATOM 7906 O O . VAL B 1 415 ? -3.939 18.562 9.25 1 97.25 415 VAL B O 1
ATOM 7909 N N . HIS B 1 416 ? -4.059 20.031 10.938 1 97.88 416 HIS B N 1
ATOM 7910 C CA . HIS B 1 416 ? -5.465 19.703 11.125 1 97.88 416 HIS B CA 1
ATOM 7911 C C . HIS B 1 416 ? -6.293 20.078 9.898 1 97.88 416 HIS B C 1
ATOM 7913 O O . HIS B 1 416 ? -6.289 21.234 9.477 1 97.88 416 HIS B O 1
ATOM 7919 N N . PRO B 1 417 ? -7.051 19.156 9.383 1 96.25 417 PRO B N 1
ATOM 7920 C CA . PRO B 1 417 ? -7.637 19.375 8.062 1 96.25 417 PRO B CA 1
ATOM 7921 C C . PRO B 1 417 ? -8.844 20.312 8.102 1 96.25 417 PRO B C 1
ATOM 7923 O O . PRO B 1 417 ? -9.328 20.75 7.047 1 96.25 417 PRO B O 1
ATOM 7926 N N . SER B 1 418 ? -9.32 20.703 9.297 1 96.75 418 SER B N 1
ATOM 7927 C CA . SER B 1 418 ? -10.477 21.578 9.406 1 96.75 418 SER B CA 1
ATOM 7928 C C . SER B 1 418 ? -10.086 22.953 9.945 1 96.75 418 SER B C 1
ATOM 7930 O O . SER B 1 418 ? -10.75 23.953 9.656 1 96.75 418 SER B O 1
ATOM 7932 N N . THR B 1 419 ? -9.086 22.938 10.773 1 97.12 419 THR B N 1
ATOM 7933 C CA . THR B 1 419 ? -8.844 24.156 11.531 1 97.12 419 THR B CA 1
ATOM 7934 C C . THR B 1 419 ? -7.551 24.828 11.086 1 97.12 419 THR B C 1
ATOM 7936 O O . THR B 1 419 ? -7.367 26.031 11.281 1 97.12 419 THR B O 1
ATOM 7939 N N . GLY B 1 420 ? -6.605 24.078 10.695 1 96.38 420 GLY B N 1
ATOM 7940 C CA . GLY B 1 420 ? -5.32 24.609 10.273 1 96.38 420 GLY B CA 1
ATOM 7941 C C . GLY B 1 420 ? -4.281 24.594 11.383 1 96.38 420 GLY B C 1
ATOM 7942 O O . GLY B 1 420 ? -3.102 24.844 11.133 1 96.38 420 GLY B O 1
ATOM 7943 N N . TYR B 1 421 ? -4.664 24.234 12.602 1 97.69 421 TYR B N 1
ATOM 7944 C CA . TYR B 1 421 ? -3.695 24.156 13.688 1 97.69 421 TYR B CA 1
ATOM 7945 C C . TYR B 1 421 ? -2.635 23.094 13.398 1 97.69 421 TYR B C 1
ATOM 7947 O O . TYR B 1 421 ? -2.955 21.984 12.953 1 97.69 421 TYR B O 1
ATOM 7955 N N . HIS B 1 422 ? -1.367 23.453 13.742 1 97.19 422 HIS B N 1
ATOM 7956 C CA . HIS B 1 422 ? -0.293 22.547 13.344 1 97.19 422 HIS B CA 1
ATOM 7957 C C . HIS B 1 422 ? 0.836 22.547 14.375 1 97.19 422 HIS B C 1
ATOM 7959 O O . HIS B 1 422 ? 1.388 21.5 14.695 1 97.19 422 HIS B O 1
ATOM 7965 N N . LEU B 1 423 ? 1.252 23.656 14.922 1 98 423 LEU B N 1
ATOM 7966 C CA . LEU B 1 423 ? 2.457 23.781 15.734 1 98 423 LEU B CA 1
ATOM 7967 C C . LEU B 1 423 ? 2.408 22.828 16.922 1 98 423 LEU B C 1
ATOM 7969 O O . LEU B 1 423 ? 3.295 21.984 17.094 1 98 423 LEU B O 1
ATOM 7973 N N . CYS B 1 424 ? 1.352 22.906 17.719 1 98.38 424 CYS B N 1
ATOM 7974 C CA . CYS B 1 424 ? 1.264 22.062 18.906 1 98.38 424 CYS B CA 1
ATOM 7975 C C . CYS B 1 424 ? 1.122 20.594 18.5 1 98.38 424 CYS B C 1
ATOM 7977 O O . CYS B 1 424 ? 1.605 19.703 19.219 1 98.38 424 CYS B O 1
ATOM 7979 N N . ARG B 1 425 ? 0.528 20.344 17.375 1 97.69 425 ARG B N 1
ATOM 7980 C CA . ARG B 1 425 ? 0.414 18.969 16.875 1 97.69 425 ARG B CA 1
ATOM 7981 C C . ARG B 1 425 ? 1.789 18.391 16.578 1 97.69 425 ARG B C 1
ATOM 7983 O O . ARG B 1 425 ? 2.104 17.281 17.031 1 97.69 425 ARG B O 1
ATOM 7990 N N . ALA B 1 426 ? 2.531 19.125 15.859 1 98.12 426 ALA B N 1
ATOM 7991 C CA . ALA B 1 426 ? 3.861 18.656 15.477 1 98.12 426 ALA B CA 1
ATOM 7992 C C . ALA B 1 426 ? 4.762 18.516 16.703 1 98.12 426 ALA B C 1
ATOM 7994 O O . ALA B 1 426 ? 5.473 17.516 16.844 1 98.12 426 ALA B O 1
ATOM 7995 N N . MET B 1 427 ? 4.707 19.516 17.562 1 98.56 427 MET B N 1
ATOM 7996 C CA . MET B 1 427 ? 5.566 19.484 18.75 1 98.56 427 MET B CA 1
ATOM 7997 C C . MET B 1 427 ? 5.176 18.328 19.672 1 98.56 427 MET B C 1
ATOM 7999 O O . MET B 1 427 ? 6.043 17.641 20.219 1 98.56 427 MET B O 1
ATOM 8003 N N . MET B 1 428 ? 3.881 18.109 19.828 1 98.69 428 MET B N 1
ATOM 8004 C CA . MET B 1 428 ? 3.426 16.984 20.656 1 98.69 428 MET B CA 1
ATOM 8005 C C . MET B 1 428 ? 3.805 15.656 20.031 1 98.69 428 MET B C 1
ATOM 8007 O O . MET B 1 428 ? 4.289 14.758 20.719 1 98.69 428 MET B O 1
ATOM 8011 N N . ALA B 1 429 ? 3.631 15.531 18.766 1 98.69 429 ALA B N 1
ATOM 8012 C CA . ALA B 1 429 ? 3.928 14.297 18.031 1 98.69 429 ALA B CA 1
ATOM 8013 C C . ALA B 1 429 ? 5.418 13.977 18.094 1 98.69 429 ALA B C 1
ATOM 8015 O O . ALA B 1 429 ? 5.812 12.812 18 1 98.69 429 ALA B O 1
ATOM 8016 N N . SER B 1 430 ? 6.258 15.008 18.219 1 98.69 430 SER B N 1
ATOM 8017 C CA . SER B 1 430 ? 7.703 14.797 18.281 1 98.69 430 SER B CA 1
ATOM 8018 C C . SER B 1 430 ? 8.07 13.828 19.391 1 98.69 430 SER B C 1
ATOM 8020 O O . SER B 1 430 ? 9.031 13.07 19.281 1 98.69 430 SER B O 1
ATOM 8022 N N . GLY B 1 431 ? 7.293 13.852 20.469 1 98.12 431 GLY B N 1
ATOM 8023 C CA . GLY B 1 431 ? 7.566 12.961 21.594 1 98.12 431 GLY B CA 1
ATOM 8024 C C . GLY B 1 431 ? 7.426 11.492 21.234 1 98.12 431 GLY B C 1
ATOM 8025 O O . GLY B 1 431 ? 8.383 10.727 21.328 1 98.12 431 GLY B O 1
ATOM 8026 N N . SER B 1 432 ? 6.262 11.125 20.75 1 98.19 432 SER B N 1
ATOM 8027 C CA . SER B 1 432 ? 5.992 9.727 20.438 1 98.19 432 SER B CA 1
ATOM 8028 C C . SER B 1 432 ? 6.852 9.242 19.281 1 98.19 432 SER B C 1
ATOM 8030 O O . SER B 1 432 ? 7.281 8.086 19.266 1 98.19 432 SER B O 1
ATOM 8032 N N . VAL B 1 433 ? 7.105 10.094 18.328 1 98.56 433 VAL B N 1
ATOM 8033 C CA . VAL B 1 433 ? 7.914 9.719 17.188 1 98.56 433 VAL B CA 1
ATOM 8034 C C . VAL B 1 433 ? 9.367 9.516 17.609 1 98.56 433 VAL B C 1
ATOM 8036 O O . VAL B 1 433 ? 10.008 8.547 17.203 1 98.56 433 VAL B O 1
ATOM 8039 N N . ALA B 1 434 ? 9.867 10.438 18.406 1 98 434 ALA B N 1
ATOM 8040 C CA . ALA B 1 434 ? 11.227 10.305 18.922 1 98 434 ALA B CA 1
ATOM 8041 C C . ALA B 1 434 ? 11.391 9.008 19.719 1 98 434 ALA B C 1
ATOM 8043 O O . ALA B 1 434 ? 12.367 8.281 19.547 1 98 434 ALA B O 1
ATOM 8044 N N . GLU B 1 435 ? 10.445 8.719 20.547 1 96.75 435 GLU B N 1
ATOM 8045 C CA . GLU B 1 435 ? 10.5 7.5 21.344 1 96.75 435 GLU B CA 1
ATOM 8046 C C . GLU B 1 435 ? 10.516 6.258 20.453 1 96.75 435 GLU B C 1
ATOM 8048 O O . GLU B 1 435 ? 11.266 5.316 20.703 1 96.75 435 GLU B O 1
ATOM 8053 N N . ALA B 1 436 ? 9.688 6.27 19.438 1 96.75 436 ALA B N 1
ATOM 8054 C CA . ALA B 1 436 ? 9.617 5.129 18.531 1 96.75 436 ALA B CA 1
ATOM 8055 C C . ALA B 1 436 ? 10.953 4.902 17.828 1 96.75 436 ALA B C 1
ATOM 8057 O O . ALA B 1 436 ? 11.438 3.771 17.766 1 96.75 436 ALA B O 1
ATOM 8058 N N . ILE B 1 437 ? 11.523 5.965 17.328 1 97.25 437 ILE B N 1
ATOM 8059 C CA . ILE B 1 437 ? 12.781 5.867 16.594 1 97.25 437 ILE B CA 1
ATOM 8060 C C . ILE B 1 437 ? 13.898 5.441 17.562 1 97.25 437 ILE B C 1
ATOM 8062 O O . ILE B 1 437 ? 14.688 4.547 17.234 1 97.25 437 ILE B O 1
ATOM 8066 N N . ARG B 1 438 ? 13.961 6 18.734 1 96.5 438 ARG B N 1
ATOM 8067 C CA . ARG B 1 438 ? 14.984 5.695 19.734 1 96.5 438 ARG B CA 1
ATOM 8068 C C . ARG B 1 438 ? 14.914 4.234 20.156 1 96.5 438 ARG B C 1
ATOM 8070 O O . ARG B 1 438 ? 15.945 3.586 20.359 1 96.5 438 ARG B O 1
ATOM 8077 N N . LYS B 1 439 ? 13.719 3.803 20.344 1 94.56 439 LYS B N 1
ATOM 8078 C CA . LYS B 1 439 ? 13.531 2.41 20.75 1 94.56 439 LYS B CA 1
ATOM 8079 C C . LYS B 1 439 ? 14.141 1.46 19.719 1 94.56 439 LYS B C 1
ATOM 8081 O O . LYS B 1 439 ? 14.797 0.481 20.078 1 94.56 439 LYS B O 1
ATOM 8086 N N . GLU B 1 440 ? 13.883 1.77 18.453 1 94.38 440 GLU B N 1
ATOM 8087 C CA . GLU B 1 440 ? 14.453 0.932 17.406 1 94.38 440 GLU B CA 1
ATOM 8088 C C . GLU B 1 440 ? 15.969 1.056 17.359 1 94.38 440 GLU B C 1
ATOM 8090 O O . GLU B 1 440 ? 16.672 0.063 17.156 1 94.38 440 GLU B O 1
ATOM 8095 N N . LEU B 1 441 ? 16.453 2.25 17.484 1 94.94 441 LEU B N 1
ATOM 8096 C CA . LEU B 1 441 ? 17.891 2.498 17.438 1 94.94 441 LEU B CA 1
ATOM 8097 C C . LEU B 1 441 ? 18.609 1.799 18.594 1 94.94 441 LEU B C 1
ATOM 8099 O O . LEU B 1 441 ? 19.75 1.367 18.453 1 94.94 441 LEU B O 1
ATOM 8103 N N . ALA B 1 442 ? 17.984 1.683 19.672 1 92.88 442 ALA B N 1
ATOM 8104 C CA . ALA B 1 442 ? 18.578 1.075 20.875 1 92.88 442 ALA B CA 1
ATOM 8105 C C . ALA B 1 442 ? 18.781 -0.424 20.672 1 92.88 442 ALA B C 1
ATOM 8107 O O . ALA B 1 442 ? 19.625 -1.033 21.344 1 92.88 442 ALA B O 1
ATOM 8108 N N . ASN B 1 443 ? 17.938 -1.026 19.844 1 86.44 443 ASN B N 1
ATOM 8109 C CA . ASN B 1 443 ? 18.125 -2.426 19.469 1 86.44 443 ASN B CA 1
ATOM 8110 C C . ASN B 1 443 ? 19.188 -2.588 18.391 1 86.44 443 ASN B C 1
ATOM 8112 O O . ASN B 1 443 ? 18.922 -3.135 17.328 1 86.44 443 ASN B O 1
ATOM 8116 N N . ASP B 1 444 ? 20.438 -2.26 18.594 1 76.94 444 ASP B N 1
ATOM 8117 C CA . ASP B 1 444 ? 21.5 -2.094 17.609 1 76.94 444 ASP B CA 1
ATOM 8118 C C . ASP B 1 444 ? 21.734 -3.387 16.828 1 76.94 444 ASP B C 1
ATOM 8120 O O . ASP B 1 444 ? 21.75 -3.377 15.594 1 76.94 444 ASP B O 1
ATOM 8124 N N . LYS B 1 445 ? 21.766 -4.586 17.453 1 82.94 445 LYS B N 1
ATOM 8125 C CA . LYS B 1 445 ? 22.062 -5.855 16.797 1 82.94 445 LYS B CA 1
ATOM 8126 C C . LYS B 1 445 ? 20.953 -6.238 15.812 1 82.94 445 LYS B C 1
ATOM 8128 O O . LYS B 1 445 ? 21.219 -6.789 14.742 1 82.94 445 LYS B O 1
ATOM 8133 N N . ASN B 1 446 ? 19.797 -5.742 16.125 1 89.19 446 ASN B N 1
ATOM 8134 C CA . ASN B 1 446 ? 18.641 -6.133 15.32 1 89.19 446 ASN B CA 1
ATOM 8135 C C . ASN B 1 446 ? 17.953 -4.918 14.703 1 89.19 446 ASN B C 1
ATOM 8137 O O . ASN B 1 446 ? 16.75 -4.957 14.438 1 89.19 446 ASN B O 1
ATOM 8141 N N . PHE B 1 447 ? 18.812 -3.875 14.586 1 93.88 447 PHE B N 1
ATOM 8142 C CA . PHE B 1 447 ? 18.234 -2.664 14.023 1 93.88 447 PHE B CA 1
ATOM 8143 C C . PHE B 1 447 ? 17.703 -2.918 12.617 1 93.88 447 PHE B C 1
ATOM 8145 O O . PHE B 1 447 ? 18.391 -3.529 11.789 1 93.88 447 PHE B O 1
ATOM 8152 N N . ASN B 1 448 ? 16.484 -2.553 12.352 1 94.25 448 ASN B N 1
ATOM 8153 C CA . ASN B 1 448 ? 15.828 -2.602 11.047 1 94.25 448 ASN B CA 1
ATOM 8154 C C . ASN B 1 448 ? 15.289 -1.231 10.641 1 94.25 448 ASN B C 1
ATOM 8156 O O . ASN B 1 448 ? 14.305 -0.752 11.211 1 94.25 448 ASN B O 1
ATOM 8160 N N . PRO B 1 449 ? 15.961 -0.603 9.695 1 96.06 449 PRO B N 1
ATOM 8161 C CA . PRO B 1 449 ? 15.562 0.756 9.32 1 96.06 449 PRO B CA 1
ATOM 8162 C C . PRO B 1 449 ? 14.117 0.833 8.844 1 96.06 449 PRO B C 1
ATOM 8164 O O . PRO B 1 449 ? 13.445 1.85 9.047 1 96.06 449 PRO B O 1
ATOM 8167 N N . ASP B 1 450 ? 13.656 -0.211 8.18 1 94.69 450 ASP B N 1
ATOM 8168 C CA . ASP B 1 450 ? 12.273 -0.212 7.695 1 94.69 450 ASP B CA 1
ATOM 8169 C C . ASP B 1 450 ? 11.289 -0.306 8.852 1 94.69 450 ASP B C 1
ATOM 8171 O O . ASP B 1 450 ? 10.227 0.326 8.82 1 94.69 450 ASP B O 1
ATOM 8175 N N . ARG B 1 451 ? 11.586 -1.109 9.82 1 95.25 451 ARG B N 1
ATOM 8176 C CA . ARG B 1 451 ? 10.766 -1.177 11.023 1 95.25 451 ARG B CA 1
ATOM 8177 C C . ARG B 1 451 ? 10.773 0.153 11.766 1 95.25 451 ARG B C 1
ATOM 8179 O O . ARG B 1 451 ? 9.75 0.582 12.297 1 95.25 451 ARG B O 1
ATOM 8186 N N . ALA B 1 452 ? 11.945 0.804 11.82 1 97.38 452 ALA B N 1
ATOM 8187 C CA . ALA B 1 452 ? 12.047 2.119 12.445 1 97.38 452 ALA B CA 1
ATOM 8188 C C . ALA B 1 452 ? 11.133 3.129 11.766 1 97.38 452 ALA B C 1
ATOM 8190 O O . ALA B 1 452 ? 10.406 3.869 12.438 1 97.38 452 ALA B O 1
ATOM 8191 N N . ALA B 1 453 ? 11.188 3.16 10.445 1 97.69 453 ALA B N 1
ATOM 8192 C CA . ALA B 1 453 ? 10.352 4.078 9.68 1 97.69 453 ALA B CA 1
ATOM 8193 C C . ALA B 1 453 ? 8.867 3.783 9.906 1 97.69 453 ALA B C 1
ATOM 8195 O O . ALA B 1 453 ? 8.078 4.695 10.156 1 97.69 453 ALA B O 1
ATOM 8196 N N . ALA B 1 454 ? 8.523 2.527 9.812 1 96 454 ALA B N 1
ATOM 8197 C CA . ALA B 1 454 ? 7.129 2.131 10.008 1 96 454 ALA B CA 1
ATOM 8198 C C . ALA B 1 454 ? 6.645 2.514 11.406 1 96 454 ALA B C 1
ATOM 8200 O O . ALA B 1 454 ? 5.527 3.004 11.57 1 96 454 ALA B O 1
ATOM 8201 N N . SER B 1 455 ? 7.488 2.275 12.406 1 97 455 SER B N 1
ATOM 8202 C CA . SER B 1 455 ? 7.133 2.609 13.781 1 97 455 SER B CA 1
ATOM 8203 C C . SER B 1 455 ? 6.953 4.113 13.953 1 97 455 SER B C 1
ATOM 8205 O O . SER B 1 455 ? 6.059 4.559 14.68 1 97 455 SER B O 1
ATOM 8207 N N . ALA B 1 456 ? 7.801 4.836 13.352 1 98.5 456 ALA B N 1
ATOM 8208 C CA . ALA B 1 456 ? 7.68 6.293 13.406 1 98.5 456 ALA B CA 1
ATOM 8209 C C . ALA B 1 456 ? 6.379 6.758 12.766 1 98.5 456 ALA B C 1
ATOM 8211 O O . ALA B 1 456 ? 5.648 7.566 13.344 1 98.5 456 ALA B O 1
ATOM 8212 N N . TYR B 1 457 ? 6.07 6.227 11.57 1 98 457 TYR B N 1
ATOM 8213 C CA . TYR B 1 457 ? 4.828 6.578 10.898 1 98 457 TYR B CA 1
ATOM 8214 C C . TYR B 1 457 ? 3.619 6.156 11.727 1 98 457 TYR B C 1
ATOM 8216 O O . TYR B 1 457 ? 2.615 6.871 11.781 1 98 457 TYR B O 1
ATOM 8224 N N . ASN B 1 458 ? 3.732 4.984 12.312 1 97.06 458 ASN B N 1
ATOM 8225 C CA . ASN B 1 458 ? 2.627 4.508 13.141 1 97.06 458 ASN B CA 1
ATOM 8226 C C . ASN B 1 458 ? 2.414 5.398 14.359 1 97.06 458 ASN B C 1
ATOM 8228 O O . ASN B 1 458 ? 1.287 5.551 14.836 1 97.06 458 ASN B O 1
ATOM 8232 N N . ALA B 1 459 ? 3.486 5.93 14.859 1 97.94 459 ALA B N 1
ATOM 8233 C CA . ALA B 1 459 ? 3.383 6.863 15.977 1 97.94 459 ALA B CA 1
ATOM 8234 C C . ALA B 1 459 ? 2.664 8.141 15.562 1 97.94 459 ALA B C 1
ATOM 8236 O O . ALA B 1 459 ? 1.977 8.766 16.375 1 97.94 459 ALA B O 1
ATOM 8237 N N . ILE B 1 460 ? 2.836 8.562 14.367 1 98.25 460 ILE B N 1
ATOM 8238 C CA . ILE B 1 460 ? 2.156 9.742 13.844 1 98.25 460 ILE B CA 1
ATOM 8239 C C . ILE B 1 460 ? 0.716 9.383 13.484 1 98.25 460 ILE B C 1
ATOM 8241 O O . ILE B 1 460 ? -0.225 10.016 13.977 1 98.25 460 ILE B O 1
ATOM 8245 N N . TRP B 1 461 ? 0.655 8.375 12.609 1 97.25 461 TRP B N 1
ATOM 8246 C CA . TRP B 1 461 ? -0.628 8.016 12.016 1 97.25 461 TRP B CA 1
ATOM 8247 C C . TRP B 1 461 ? -1.002 6.578 12.375 1 97.25 461 TRP B C 1
ATOM 8249 O O . TRP B 1 461 ? -1.112 5.723 11.492 1 97.25 461 TRP B O 1
ATOM 8259 N N . SER B 1 462 ? -1.279 6.34 13.641 1 96.44 462 SER B N 1
ATOM 8260 C CA . SER B 1 462 ? -1.919 5.094 14.047 1 96.44 462 SER B CA 1
ATOM 8261 C C . SER B 1 462 ? -3.303 4.953 13.43 1 96.44 462 SER B C 1
ATOM 8263 O O . SER B 1 462 ? -3.887 5.938 12.969 1 96.44 462 SER B O 1
ATOM 8265 N N . PRO B 1 463 ? -3.846 3.746 13.383 1 94.69 463 PRO B N 1
ATOM 8266 C CA . PRO B 1 463 ? -5.203 3.592 12.859 1 94.69 463 PRO B CA 1
ATOM 8267 C C . PRO B 1 463 ? -6.211 4.52 13.539 1 94.69 463 PRO B C 1
ATOM 8269 O O . PRO B 1 463 ? -7.078 5.09 12.875 1 94.69 463 PRO B O 1
ATOM 8272 N N . THR B 1 464 ? -6.066 4.746 14.773 1 96.5 464 THR B N 1
ATOM 8273 C CA . THR B 1 464 ? -6.973 5.613 15.516 1 96.5 464 THR B CA 1
ATOM 8274 C C . THR B 1 464 ? -6.785 7.074 15.102 1 96.5 464 THR B C 1
ATOM 8276 O O . THR B 1 464 ? -7.758 7.812 14.945 1 96.5 464 THR B O 1
ATOM 8279 N N . ASN B 1 465 ? -5.551 7.543 14.969 1 97.56 465 ASN B N 1
ATOM 8280 C CA . ASN B 1 465 ? -5.293 8.914 14.523 1 97.56 465 ASN B CA 1
ATOM 8281 C C . ASN B 1 465 ? -5.82 9.148 13.117 1 97.56 465 ASN B C 1
ATOM 8283 O O . ASN B 1 465 ? -6.293 10.242 12.805 1 97.56 465 ASN B O 1
ATOM 8287 N N . ILE B 1 466 ? -5.688 8.109 12.32 1 96.56 466 ILE B N 1
ATOM 8288 C CA . ILE B 1 466 ? -6.191 8.227 10.961 1 96.56 466 ILE B CA 1
ATOM 8289 C C . ILE B 1 466 ? -7.711 8.375 10.977 1 96.56 466 ILE B C 1
ATOM 8291 O O . ILE B 1 466 ? -8.273 9.195 10.25 1 96.56 466 ILE B O 1
ATOM 8295 N N . ALA B 1 467 ? -8.352 7.59 11.781 1 97.06 467 ALA B N 1
ATOM 8296 C CA . ALA B 1 467 ? -9.805 7.703 11.906 1 97.06 467 ALA B CA 1
ATOM 8297 C C . ALA B 1 467 ? -10.211 9.102 12.367 1 97.06 467 ALA B C 1
ATOM 8299 O O . ALA B 1 467 ? -11.172 9.68 11.852 1 97.06 467 ALA B O 1
ATOM 8300 N N . GLN B 1 468 ? -9.539 9.57 13.32 1 98 468 GLN B N 1
ATOM 8301 C CA . GLN B 1 468 ? -9.805 10.922 13.797 1 98 468 GLN B CA 1
ATOM 8302 C C . GLN B 1 468 ? -9.586 11.953 12.695 1 98 468 GLN B C 1
ATOM 8304 O O . GLN B 1 468 ? -10.375 12.883 12.539 1 98 468 GLN B O 1
ATOM 8309 N N . ARG B 1 469 ? -8.492 11.82 11.992 1 97.06 469 ARG B N 1
ATOM 8310 C CA . ARG B 1 469 ? -8.203 12.703 10.867 1 97.06 469 ARG B CA 1
ATOM 8311 C C . ARG B 1 469 ? -9.328 12.648 9.836 1 97.06 469 ARG B C 1
ATOM 8313 O O . ARG B 1 469 ? -9.742 13.68 9.305 1 97.06 469 ARG B O 1
ATOM 8320 N N . ASN B 1 470 ? -9.75 11.422 9.508 1 96.06 470 ASN B N 1
ATOM 8321 C CA . ASN B 1 470 ? -10.781 11.258 8.492 1 96.06 470 ASN B CA 1
ATOM 8322 C C . ASN B 1 470 ? -12.07 11.984 8.883 1 96.06 470 ASN B C 1
ATOM 8324 O O . ASN B 1 470 ? -12.742 12.57 8.031 1 96.06 470 ASN B O 1
ATOM 8328 N N . PHE B 1 471 ? -12.383 11.938 10.086 1 97.69 471 PHE B N 1
ATOM 8329 C CA . PHE B 1 471 ? -13.523 12.68 10.602 1 97.69 471 PHE B CA 1
ATOM 8330 C C . PHE B 1 471 ? -13.328 14.18 10.398 1 97.69 471 PHE B C 1
ATOM 8332 O O . PHE B 1 471 ? -14.242 14.867 9.938 1 97.69 471 PHE B O 1
ATOM 8339 N N . ALA B 1 472 ? -12.188 14.648 10.703 1 97.69 472 ALA B N 1
ATOM 8340 C CA . ALA B 1 472 ? -11.875 16.062 10.586 1 97.69 472 ALA B CA 1
ATOM 8341 C C . ALA B 1 472 ? -11.805 16.5 9.125 1 97.69 472 ALA B C 1
ATOM 8343 O O . ALA B 1 472 ? -12.125 17.641 8.797 1 97.69 472 ALA B O 1
ATOM 8344 N N . VAL B 1 473 ? -11.328 15.547 8.25 1 96.44 473 VAL B N 1
ATOM 8345 C CA . VAL B 1 473 ? -11.297 15.852 6.82 1 96.44 473 VAL B CA 1
ATOM 8346 C C . VAL B 1 473 ? -12.711 16.156 6.32 1 96.44 473 VAL B C 1
ATOM 8348 O O . VAL B 1 473 ? -12.914 17.094 5.551 1 96.44 473 VAL B O 1
ATOM 8351 N N . PHE B 1 474 ? -13.695 15.414 6.754 1 96.94 474 PHE B N 1
ATOM 8352 C CA . PHE B 1 474 ? -15.078 15.719 6.414 1 96.94 474 PHE B CA 1
ATOM 8353 C C . PHE B 1 474 ? -15.461 17.125 6.895 1 96.94 474 PHE B C 1
ATOM 8355 O O . PHE B 1 474 ? -16.109 17.875 6.172 1 96.94 474 PHE B O 1
ATOM 8362 N N . GLY B 1 475 ? -15 17.406 8.125 1 97.31 475 GLY B N 1
ATOM 8363 C CA . GLY B 1 475 ? -15.258 18.734 8.641 1 97.31 475 GLY B CA 1
ATOM 8364 C C . GLY B 1 475 ? -14.734 19.844 7.734 1 97.31 475 GLY B C 1
ATOM 8365 O O . GLY B 1 475 ? -15.43 20.828 7.48 1 97.31 475 GLY B O 1
ATOM 8366 N N . GLY B 1 476 ? -13.508 19.672 7.277 1 97.12 476 GLY B N 1
ATOM 8367 C CA . GLY B 1 476 ? -12.945 20.625 6.344 1 97.12 476 GLY B CA 1
ATOM 8368 C C . GLY B 1 476 ? -13.734 20.734 5.051 1 97.12 476 GLY B C 1
ATOM 8369 O O . GLY B 1 476 ? -13.969 21.844 4.551 1 97.12 476 GLY B O 1
ATOM 8370 N N . GLU B 1 477 ? -14.172 19.609 4.547 1 96.44 477 GLU B N 1
ATOM 8371 C CA . GLU B 1 477 ? -14.961 19.594 3.32 1 96.44 477 GLU B CA 1
ATOM 8372 C C . GLU B 1 477 ? -16.297 20.297 3.518 1 96.44 477 GLU B C 1
ATOM 8374 O O . GLU B 1 477 ? -16.781 21 2.625 1 96.44 477 GLU B O 1
ATOM 8379 N N . PHE B 1 478 ? -16.922 20.078 4.637 1 97.38 478 PHE B N 1
ATOM 8380 C CA . PHE B 1 478 ? -18.203 20.734 4.945 1 97.38 478 PHE B CA 1
ATOM 8381 C C . PHE B 1 478 ? -18.031 22.234 5.031 1 97.38 478 PHE B C 1
ATOM 8383 O O . PHE B 1 478 ? -18.828 22.984 4.469 1 97.38 478 PHE B O 1
ATOM 8390 N N . LEU B 1 479 ? -17 22.672 5.676 1 97.75 479 LEU B N 1
ATOM 8391 C CA . LEU B 1 479 ? -16.766 24.094 5.883 1 97.75 479 LEU B CA 1
ATOM 8392 C C . LEU B 1 479 ? -16.531 24.797 4.551 1 97.75 479 LEU B C 1
ATOM 8394 O O . LEU B 1 479 ? -16.969 25.938 4.363 1 97.75 479 LEU B O 1
ATOM 8398 N N . MET B 1 480 ? -15.859 24.141 3.652 1 96.38 480 MET B N 1
ATOM 8399 C CA . MET B 1 480 ? -15.539 24.734 2.359 1 96.38 480 MET B CA 1
ATOM 8400 C C . MET B 1 480 ? -16.812 24.984 1.546 1 96.38 480 MET B C 1
ATOM 8402 O O . MET B 1 480 ? -16.828 25.844 0.657 1 96.38 480 MET B O 1
ATOM 8406 N N . LYS B 1 481 ? -17.859 24.344 1.904 1 95.56 481 LYS B N 1
ATOM 8407 C CA . LYS B 1 481 ? -19.094 24.453 1.144 1 95.56 481 LYS B CA 1
ATOM 8408 C C . LYS B 1 481 ? -20 25.531 1.736 1 95.56 481 LYS B C 1
ATOM 8410 O O . LYS B 1 481 ? -20.984 25.938 1.103 1 95.56 481 LYS B O 1
ATOM 8415 N N . GLN B 1 482 ? -19.688 26 2.877 1 96.94 482 GLN B N 1
ATOM 8416 C CA . GLN B 1 482 ? -20.562 26.938 3.561 1 96.94 482 GLN B CA 1
ATOM 8417 C C . GLN B 1 482 ? -20.328 28.359 3.086 1 96.94 482 GLN B C 1
ATOM 8419 O O . GLN B 1 482 ? -19.188 28.75 2.842 1 96.94 482 GLN B O 1
ATOM 8424 N N . ASN B 1 483 ? -21.406 29.078 2.914 1 97.19 483 ASN B N 1
ATOM 8425 C CA . ASN B 1 483 ? -21.297 30.531 2.801 1 97.19 483 ASN B CA 1
ATOM 8426 C C . ASN B 1 483 ? -21.125 31.188 4.168 1 97.19 483 ASN B C 1
ATOM 8428 O O . ASN B 1 483 ? -20.969 30.5 5.18 1 97.19 483 ASN B O 1
ATOM 8432 N N . VAL B 1 484 ? -21.156 32.531 4.211 1 97.75 484 VAL B N 1
ATOM 8433 C CA . VAL B 1 484 ? -20.828 33.219 5.453 1 97.75 484 VAL B CA 1
ATOM 8434 C C . VAL B 1 484 ? -21.938 32.969 6.484 1 97.75 484 VAL B C 1
ATOM 8436 O O . VAL B 1 484 ? -21.656 32.844 7.68 1 97.75 484 VAL B O 1
ATOM 8439 N N . GLU B 1 485 ? -23.234 32.938 6.035 1 97.5 485 GLU B N 1
ATOM 8440 C CA . GLU B 1 485 ? -24.328 32.656 6.941 1 97.5 485 GLU B CA 1
ATOM 8441 C C . GLU B 1 485 ? -24.156 31.281 7.59 1 97.5 485 GLU B C 1
ATOM 8443 O O . GLU B 1 485 ? -24.328 31.125 8.797 1 97.5 485 GLU B O 1
ATOM 8448 N N . GLY B 1 486 ? -23.797 30.359 6.77 1 97.88 486 GLY B N 1
ATOM 8449 C CA . GLY B 1 486 ? -23.547 29.016 7.27 1 97.88 486 GLY B CA 1
ATOM 8450 C C . GLY B 1 486 ? -22.391 28.953 8.266 1 97.88 486 GLY B C 1
ATOM 8451 O O . GLY B 1 486 ? -22.484 28.266 9.289 1 97.88 486 GLY B O 1
ATOM 8452 N N . LEU B 1 487 ? -21.344 29.656 7.977 1 98.25 487 LEU B N 1
ATOM 8453 C CA . LEU B 1 487 ? -20.188 29.641 8.852 1 98.25 487 LEU B CA 1
ATOM 8454 C C . LEU B 1 487 ? -20.484 30.312 10.188 1 98.25 487 LEU B C 1
ATOM 8456 O O . LEU B 1 487 ? -20.047 29.828 11.234 1 98.25 487 LEU B O 1
ATOM 8460 N N . ARG B 1 488 ? -21.219 31.422 10.148 1 98.25 488 ARG B N 1
ATOM 8461 C CA . ARG B 1 488 ? -21.625 32.094 11.391 1 98.25 488 ARG B CA 1
ATOM 8462 C C . ARG B 1 488 ? -22.438 31.141 12.266 1 98.25 488 ARG B C 1
ATOM 8464 O O . ARG B 1 488 ? -22.188 31.047 13.477 1 98.25 488 ARG B O 1
ATOM 8471 N N . GLY B 1 489 ? -23.375 30.469 11.641 1 98.12 489 GLY B N 1
ATOM 8472 C CA . GLY B 1 489 ? -24.172 29.5 12.375 1 98.12 489 GLY B CA 1
ATOM 8473 C C . GLY B 1 489 ? -23.375 28.328 12.898 1 98.12 489 GLY B C 1
ATOM 8474 O O . GLY B 1 489 ? -23.578 27.875 14.031 1 98.12 489 GLY B O 1
ATOM 8475 N N . PHE B 1 490 ? -22.516 27.812 12.078 1 98.19 490 PHE B N 1
ATOM 8476 C CA . PHE B 1 490 ? -21.656 26.672 12.43 1 98.19 490 PHE B CA 1
ATOM 8477 C C . PHE B 1 490 ? -20.812 27 13.656 1 98.19 490 PHE B C 1
ATOM 8479 O O . PHE B 1 490 ? -20.812 26.234 14.625 1 98.19 490 PHE B O 1
ATOM 8486 N N . PHE B 1 491 ? -20.125 28.125 13.672 1 98.31 491 PHE B N 1
ATOM 8487 C CA . PHE B 1 491 ? -19.172 28.422 14.734 1 98.31 491 PHE B CA 1
ATOM 8488 C C . PHE B 1 491 ? -19.906 28.891 15.992 1 98.31 491 PHE B C 1
ATOM 8490 O O . PHE B 1 491 ? -19.469 28.609 17.109 1 98.31 491 PHE B O 1
ATOM 8497 N N . ASP B 1 492 ? -21.016 29.562 15.75 1 98.06 492 ASP B N 1
ATOM 8498 C CA . ASP B 1 492 ? -21.844 29.875 16.922 1 98.06 492 ASP B CA 1
ATOM 8499 C C . ASP B 1 492 ? -22.25 28.609 17.672 1 98.06 492 ASP B C 1
ATOM 8501 O O . ASP B 1 492 ? -22.141 28.547 18.891 1 98.06 492 ASP B O 1
ATOM 8505 N N . GLY B 1 493 ? -22.688 27.672 16.906 1 97.75 493 GLY B N 1
ATOM 8506 C CA . GLY B 1 493 ? -23.047 26.391 17.516 1 97.75 493 GLY B CA 1
ATOM 8507 C C . GLY B 1 493 ? -21.844 25.656 18.078 1 97.75 493 GLY B C 1
ATOM 8508 O O . GLY B 1 493 ? -21.938 25.047 19.156 1 97.75 493 GLY B O 1
ATOM 8509 N N . PHE B 1 494 ? -20.734 25.672 17.422 1 98.19 494 PHE B N 1
ATOM 8510 C CA . PHE B 1 494 ? -19.531 24.969 17.812 1 98.19 494 PHE B CA 1
ATOM 8511 C C . PHE B 1 494 ? -19.047 25.422 19.188 1 98.19 494 PHE B C 1
ATOM 8513 O O . PHE B 1 494 ? -18.75 24.609 20.047 1 98.19 494 PHE B O 1
ATOM 8520 N N . PHE B 1 495 ? -19.047 26.719 19.422 1 98.12 495 PHE B N 1
ATOM 8521 C CA . PHE B 1 495 ? -18.484 27.25 20.656 1 98.12 495 PHE B CA 1
ATOM 8522 C C . PHE B 1 495 ? -19.531 27.281 21.766 1 98.12 495 PHE B C 1
ATOM 8524 O O . PHE B 1 495 ? -19.234 27.672 22.891 1 98.12 495 PHE B O 1
ATOM 8531 N N . LYS B 1 496 ? -20.703 26.906 21.422 1 97.44 496 LYS B N 1
ATOM 8532 C CA . LYS B 1 496 ? -21.719 26.688 22.453 1 97.44 496 LYS B CA 1
ATOM 8533 C C . LYS B 1 496 ? -21.594 25.312 23.078 1 97.44 496 LYS B C 1
ATOM 8535 O O . LYS B 1 496 ? -22.172 25.031 24.125 1 97.44 496 LYS B O 1
ATOM 8540 N N . LEU B 1 497 ? -20.812 24.5 22.438 1 97.94 497 LEU B N 1
ATOM 8541 C CA . LEU B 1 497 ? -20.5 23.203 23.031 1 97.94 497 LEU B CA 1
ATOM 8542 C C . LEU B 1 497 ? -19.656 23.375 24.297 1 97.94 497 LEU B C 1
ATOM 8544 O O . LEU B 1 497 ? -19.016 24.406 24.484 1 97.94 497 LEU B O 1
ATOM 8548 N N . PRO B 1 498 ? -19.703 22.266 25.156 1 97.31 498 PRO B N 1
ATOM 8549 C CA . PRO B 1 498 ? -18.766 22.297 26.281 1 97.31 498 PRO B CA 1
ATOM 8550 C C . PRO B 1 498 ? -17.312 22.453 25.828 1 97.31 498 PRO B C 1
ATOM 8552 O O . PRO B 1 498 ? -16.922 21.922 24.781 1 97.31 498 PRO B O 1
ATOM 8555 N N . LEU B 1 499 ? -16.531 23.156 26.609 1 97.25 499 LEU B N 1
ATOM 8556 C CA . LEU B 1 499 ? -15.133 23.453 26.297 1 97.25 499 LEU B CA 1
ATOM 8557 C C . LEU B 1 499 ? -14.367 22.188 25.953 1 97.25 499 LEU B C 1
ATOM 8559 O O . LEU B 1 499 ? -13.555 22.172 25.016 1 97.25 499 LEU B O 1
ATOM 8563 N N . GLU B 1 500 ? -14.617 21.109 26.641 1 96.69 500 GLU B N 1
ATOM 8564 C CA . GLU B 1 500 ? -13.898 19.859 26.438 1 96.69 500 GLU B CA 1
ATOM 8565 C C . GLU B 1 500 ? -14.117 19.312 25.031 1 96.69 500 GLU B C 1
ATOM 8567 O O . GLU B 1 500 ? -13.227 18.672 24.453 1 96.69 500 GLU B O 1
ATOM 8572 N N . LEU B 1 501 ? -15.273 19.578 24.5 1 97.19 501 LEU B N 1
ATOM 8573 C CA . LEU B 1 501 ? -15.609 19.062 23.172 1 97.19 501 LEU B CA 1
ATOM 8574 C C . LEU B 1 501 ? -15 19.938 22.078 1 97.19 501 LEU B C 1
ATOM 8576 O O . LEU B 1 501 ? -14.211 19.453 21.266 1 97.19 501 LEU B O 1
ATOM 8580 N N . TRP B 1 502 ? -15.328 21.266 22.125 1 97.5 502 TRP B N 1
ATOM 8581 C CA . TRP B 1 502 ? -14.805 22.078 21.031 1 97.5 502 TRP B CA 1
ATOM 8582 C C . TRP B 1 502 ? -13.305 22.297 21.203 1 97.5 502 TRP B C 1
ATOM 8584 O O . TRP B 1 502 ? -12.57 22.422 20.219 1 97.5 502 TRP B O 1
ATOM 8594 N N . GLY B 1 503 ? -12.797 22.391 22.453 1 97.31 503 GLY B N 1
ATOM 8595 C CA . GLY B 1 503 ? -11.383 22.578 22.719 1 97.31 503 GLY B CA 1
ATOM 8596 C C . GLY B 1 503 ? -10.523 21.422 22.219 1 97.31 503 GLY B C 1
ATOM 8597 O O . GLY B 1 503 ? -9.445 21.641 21.656 1 97.31 503 GLY B O 1
ATOM 8598 N N . GLY B 1 504 ? -10.984 20.25 22.406 1 97.25 504 GLY B N 1
ATOM 8599 C CA . GLY B 1 504 ? -10.227 19.078 22 1 97.25 504 GLY B CA 1
ATOM 8600 C C . GLY B 1 504 ? -10.195 18.859 20.5 1 97.25 504 GLY B C 1
ATOM 8601 O O . GLY B 1 504 ? -9.352 18.125 19.984 1 97.25 504 GLY B O 1
ATOM 8602 N N . PHE B 1 505 ? -11.086 19.484 19.781 1 97 505 PHE B N 1
ATOM 8603 C CA . PHE B 1 505 ? -11.203 19.312 18.344 1 97 505 PHE B CA 1
ATOM 8604 C C . PHE B 1 505 ? -10.195 20.172 17.609 1 97 505 PHE B C 1
ATOM 8606 O O . PHE B 1 505 ? -9.805 19.859 16.484 1 97 505 PHE B O 1
ATOM 8613 N N . LEU B 1 506 ? -9.742 21.281 18.094 1 95 506 LEU B N 1
ATOM 8614 C CA . LEU B 1 506 ? -9.016 22.312 17.359 1 95 506 LEU B CA 1
ATOM 8615 C C . LEU B 1 506 ? -7.641 21.812 16.938 1 95 506 LEU B C 1
ATOM 8617 O O . LEU B 1 506 ? -7.402 21.562 15.758 1 95 506 LEU B O 1
ATOM 8621 N N . ALA B 1 507 ? -6.758 21.562 17.859 1 90.12 507 ALA B N 1
ATOM 8622 C CA . ALA B 1 507 ? -5.52 20.875 17.469 1 90.12 507 ALA B CA 1
ATOM 8623 C C . ALA B 1 507 ? -5.723 19.375 17.375 1 90.12 507 ALA B C 1
ATOM 8625 O O . ALA B 1 507 ? -5.359 18.75 16.375 1 90.12 507 ALA B O 1
ATOM 8626 N N . GLY B 1 508 ? -6.418 18.797 18.266 1 93.5 508 GLY B N 1
ATOM 8627 C CA . GLY B 1 508 ? -6.867 17.406 18.266 1 93.5 508 GLY B CA 1
ATOM 8628 C C . GLY B 1 508 ? -5.746 16.422 18 1 93.5 508 GLY B C 1
ATOM 8629 O O . GLY B 1 508 ? -5.652 15.859 16.906 1 93.5 508 GLY B O 1
ATOM 8630 N N . TRP B 1 509 ? -4.953 16.203 18.969 1 97.56 509 TRP B N 1
ATOM 8631 C CA . TRP B 1 509 ? -3.855 15.242 18.875 1 97.56 509 TRP B CA 1
ATOM 8632 C C . TRP B 1 509 ? -3.645 14.508 20.188 1 97.56 509 TRP B C 1
ATOM 8634 O O . TRP B 1 509 ? -3.76 15.109 21.266 1 97.56 509 TRP B O 1
ATOM 8644 N N . PRO B 1 510 ? -3.287 13.188 20.125 1 97.25 510 PRO B N 1
ATOM 8645 C CA . PRO B 1 510 ? -3.004 12.492 21.375 1 97.25 510 PRO B CA 1
ATOM 8646 C C . PRO B 1 510 ? -1.963 13.211 22.234 1 97.25 510 PRO B C 1
ATOM 8648 O O . PRO B 1 510 ? -0.92 13.625 21.719 1 97.25 510 PRO B O 1
ATOM 8651 N N . GLY B 1 511 ? -2.225 13.367 23.5 1 97.19 511 GLY B N 1
ATOM 8652 C CA . GLY B 1 511 ? -1.34 14.07 24.406 1 97.19 511 GLY B CA 1
ATOM 8653 C C . GLY B 1 511 ? -1.779 15.492 24.688 1 97.19 511 GLY B C 1
ATOM 8654 O O . GLY B 1 511 ? -1.377 16.094 25.688 1 97.19 511 GLY B O 1
ATOM 8655 N N . LEU B 1 512 ? -2.525 16.094 23.812 1 98.25 512 LEU B N 1
ATOM 8656 C CA . LEU B 1 512 ? -3.074 17.422 24.031 1 98.25 512 LEU B CA 1
ATOM 8657 C C . LEU B 1 512 ? -4.367 17.344 24.828 1 98.25 512 LEU B C 1
ATOM 8659 O O . LEU B 1 512 ? -5.059 16.328 24.828 1 98.25 512 LEU B O 1
ATOM 8663 N N . PRO B 1 513 ? -4.695 18.453 25.438 1 97.94 513 PRO B N 1
ATOM 8664 C CA . PRO B 1 513 ? -5.863 18.438 26.328 1 97.94 513 PRO B CA 1
ATOM 8665 C C . PRO B 1 513 ? -7.164 18.172 25.578 1 97.94 513 PRO B C 1
ATOM 8667 O O . PRO B 1 513 ? -7.363 18.688 24.469 1 97.94 513 PRO B O 1
ATOM 8670 N N . ASN B 1 514 ? -8.008 17.281 26.203 1 97.56 514 ASN B N 1
ATOM 8671 C CA . ASN B 1 514 ? -9.383 17.016 25.781 1 97.56 514 ASN B CA 1
ATOM 8672 C C . ASN B 1 514 ? -9.43 16.203 24.5 1 97.56 514 ASN B C 1
ATOM 8674 O O . ASN B 1 514 ? -10.508 15.977 23.938 1 97.56 514 ASN B O 1
ATOM 8678 N N . ASN B 1 515 ? -8.297 15.75 24 1 97.81 515 ASN B N 1
ATOM 8679 C CA . ASN B 1 515 ? -8.289 14.938 22.781 1 97.81 515 ASN B CA 1
ATOM 8680 C C . ASN B 1 515 ? -9.062 13.633 22.969 1 97.81 515 ASN B C 1
ATOM 8682 O O . ASN B 1 515 ? -9.547 13.047 22 1 97.81 515 ASN B O 1
ATOM 8686 N N . GLU B 1 516 ? -9.188 13.102 24.172 1 96.62 516 GLU B N 1
ATOM 8687 C CA . GLU B 1 516 ? -9.883 11.852 24.469 1 96.62 516 GLU B CA 1
ATOM 8688 C C . GLU B 1 516 ? -11.328 11.898 23.984 1 96.62 516 GLU B C 1
ATOM 8690 O O . GLU B 1 516 ? -11.93 10.859 23.719 1 96.62 516 GLU B O 1
ATOM 8695 N N . ASN B 1 517 ? -11.844 13.102 23.844 1 97.5 517 ASN B N 1
ATOM 8696 C CA . ASN B 1 517 ? -13.227 13.273 23.391 1 97.5 517 ASN B CA 1
ATOM 8697 C C . ASN B 1 517 ? -13.344 13.117 21.875 1 97.5 517 ASN B C 1
ATOM 8699 O O . ASN B 1 517 ? -14.43 13.266 21.328 1 97.5 517 ASN B O 1
ATOM 8703 N N . HIS B 1 518 ? -12.25 12.781 21.234 1 97.75 518 HIS B N 1
ATOM 8704 C CA . HIS B 1 518 ? -12.266 12.664 19.781 1 97.75 518 HIS B CA 1
ATOM 8705 C C . HIS B 1 518 ? -11.477 11.445 19.328 1 97.75 518 HIS B C 1
ATOM 8707 O O . HIS B 1 518 ? -11.344 11.211 18.125 1 97.75 518 HIS B O 1
ATOM 8713 N N . GLU B 1 519 ? -10.969 10.648 20.188 1 96.38 519 GLU B N 1
ATOM 8714 C CA . GLU B 1 519 ? -10.031 9.578 19.859 1 96.38 519 GLU B CA 1
ATOM 8715 C C . GLU B 1 519 ? -10.773 8.328 19.391 1 96.38 519 GLU B C 1
ATOM 8717 O O . GLU B 1 519 ? -10.312 7.633 18.469 1 96.38 519 GLU B O 1
ATOM 8722 N N . THR B 1 520 ? -11.922 7.988 19.984 1 96.5 520 THR B N 1
ATOM 8723 C CA . THR B 1 520 ? -12.648 6.762 19.672 1 96.5 520 THR B CA 1
ATOM 8724 C C . THR B 1 520 ? -13.844 7.055 18.766 1 96.5 520 THR B C 1
ATOM 8726 O O . THR B 1 520 ? -14.281 8.203 18.656 1 96.5 520 THR B O 1
ATOM 8729 N N . TRP B 1 521 ? -14.336 6 18.125 1 95.75 521 TRP B N 1
ATOM 8730 C CA . TRP B 1 521 ? -15.508 6.16 17.281 1 95.75 521 TRP B CA 1
ATOM 8731 C C . TRP B 1 521 ? -16.703 6.68 18.078 1 95.75 521 TRP B C 1
ATOM 8733 O O . TRP B 1 521 ? -17.469 7.508 17.594 1 95.75 521 TRP B O 1
ATOM 8743 N N . TRP B 1 522 ? -16.812 6.234 19.266 1 97 522 TRP B N 1
ATOM 8744 C CA . TRP B 1 522 ? -17.922 6.629 20.125 1 97 522 TRP B CA 1
ATOM 8745 C C . TRP B 1 522 ? -17.797 8.094 20.531 1 97 522 TRP B C 1
ATOM 8747 O O . TRP B 1 522 ? -18.781 8.828 20.547 1 97 522 TRP B O 1
ATOM 8757 N N . ALA B 1 523 ? -16.625 8.492 20.922 1 97.94 523 ALA B N 1
ATOM 8758 C CA . ALA B 1 523 ? -16.375 9.883 21.297 1 97.94 523 ALA B CA 1
ATOM 8759 C C . ALA B 1 523 ? -16.719 10.828 20.141 1 97.94 523 ALA B C 1
ATOM 8761 O O . ALA B 1 523 ? -17.344 11.875 20.344 1 97.94 523 ALA B O 1
ATOM 8762 N N . ARG B 1 524 ? -16.391 10.477 18.938 1 97.81 524 ARG B N 1
ATOM 8763 C CA . ARG B 1 524 ? -16.656 11.305 17.766 1 97.81 524 ARG B CA 1
ATOM 8764 C C . ARG B 1 524 ? -18.141 11.328 17.438 1 97.81 524 ARG B C 1
ATOM 8766 O O . ARG B 1 524 ? -18.688 12.359 17.016 1 97.81 524 ARG B O 1
ATOM 8773 N N . LEU B 1 525 ? -18.797 10.164 17.578 1 96.94 525 LEU B N 1
ATOM 8774 C CA . LEU B 1 525 ? -20.234 10.117 17.359 1 96.94 525 LEU B CA 1
ATOM 8775 C C . LEU B 1 525 ? -20.953 11.016 18.359 1 96.94 525 LEU B C 1
ATOM 8777 O O . LEU B 1 525 ? -21.859 11.766 17.984 1 96.94 525 LEU B O 1
ATOM 8781 N N . LYS B 1 526 ? -20.562 10.891 19.578 1 97.25 526 LYS B N 1
ATOM 8782 C CA . LYS B 1 526 ? -21.156 11.727 20.625 1 97.25 526 LYS B CA 1
ATOM 8783 C C . LYS B 1 526 ? -20.922 13.211 20.344 1 97.25 526 LYS B C 1
ATOM 8785 O O . LYS B 1 526 ? -21.812 14.031 20.516 1 97.25 526 LYS B O 1
ATOM 8790 N N . PHE B 1 527 ? -19.734 13.562 20 1 97.88 527 PHE B N 1
ATOM 8791 C CA . PHE B 1 527 ? -19.406 14.93 19.609 1 97.88 527 PHE B CA 1
ATOM 8792 C C . PHE B 1 527 ? -20.297 15.406 18.469 1 97.88 527 PHE B C 1
ATOM 8794 O O . PHE B 1 527 ? -20.891 16.484 18.547 1 97.88 527 PHE B O 1
ATOM 8801 N N . GLY B 1 528 ? -20.375 14.57 17.422 1 96.5 528 GLY B N 1
ATOM 8802 C CA . GLY B 1 528 ? -21.188 14.922 16.281 1 96.5 528 GLY B CA 1
ATOM 8803 C C . GLY B 1 528 ? -22.641 15.164 16.625 1 96.5 528 GLY B C 1
ATOM 8804 O O . GLY B 1 528 ? -23.234 16.156 16.188 1 96.5 528 GLY B O 1
ATOM 8805 N N . LEU B 1 529 ? -23.219 14.312 17.391 1 95.56 529 LEU B N 1
ATOM 8806 C CA . LEU B 1 529 ? -24.609 14.43 17.781 1 95.56 529 LEU B CA 1
ATOM 8807 C C . LEU B 1 529 ? -24.828 15.672 18.641 1 95.56 529 LEU B C 1
ATOM 8809 O O . LEU B 1 529 ? -25.812 16.391 18.469 1 95.56 529 LEU B O 1
ATOM 8813 N N . SER B 1 530 ? -23.922 15.93 19.562 1 97.25 530 SER B N 1
ATOM 8814 C CA . SER B 1 530 ? -24 17.125 20.391 1 97.25 530 SER B CA 1
ATOM 8815 C C . SER B 1 530 ? -23.891 18.391 19.547 1 97.25 530 SER B C 1
ATOM 8817 O O . SER B 1 530 ? -24.594 19.375 19.797 1 97.25 530 SER B O 1
ATOM 8819 N N . PHE B 1 531 ? -23.031 18.297 18.641 1 97.19 531 PHE B N 1
ATOM 8820 C CA . PHE B 1 531 ? -22.766 19.469 17.797 1 97.19 531 PHE B CA 1
ATOM 8821 C C . PHE B 1 531 ? -23.984 19.812 16.953 1 97.19 531 PHE B C 1
ATOM 8823 O O . PHE B 1 531 ? -24.391 20.969 16.859 1 97.19 531 PHE B O 1
ATOM 8830 N N . VAL B 1 532 ? -24.594 18.812 16.375 1 95.81 532 VAL B N 1
ATOM 8831 C CA . VAL B 1 532 ? -25.75 19.031 15.523 1 95.81 532 VAL B CA 1
ATOM 8832 C C . VAL B 1 532 ? -26.891 19.656 16.328 1 95.81 532 VAL B C 1
ATOM 8834 O O . VAL B 1 532 ? -27.641 20.484 15.797 1 95.81 532 VAL B O 1
ATOM 8837 N N . SER B 1 533 ? -26.953 19.391 17.562 1 96 533 SER B N 1
ATOM 8838 C CA . SER B 1 533 ? -28.016 19.891 18.406 1 96 533 SER B CA 1
ATOM 8839 C C . SER B 1 533 ? -27.828 21.375 18.703 1 96 533 SER B C 1
ATOM 8841 O O . SER B 1 533 ? -28.766 22.062 19.125 1 96 533 SER B O 1
ATOM 8843 N N . LYS B 1 534 ? -26.656 21.922 18.5 1 97.31 534 LYS B N 1
ATOM 8844 C CA . LYS B 1 534 ? -26.359 23.328 18.797 1 97.31 534 LYS B CA 1
ATOM 8845 C C . LYS B 1 534 ? -26.422 24.188 17.547 1 97.31 534 LYS B C 1
ATOM 8847 O O . LYS B 1 534 ? -26.375 25.406 17.609 1 97.31 534 LYS B O 1
ATOM 8852 N N . LEU B 1 535 ? -26.625 23.531 16.406 1 97.38 535 LEU B N 1
ATOM 8853 C CA . LEU B 1 535 ? -26.625 24.25 15.141 1 97.38 535 LEU B CA 1
ATOM 8854 C C . LEU B 1 535 ? -28 24.828 14.828 1 97.38 535 LEU B C 1
ATOM 8856 O O . LEU B 1 535 ? -29.031 24.219 15.18 1 97.38 535 LEU B O 1
ATOM 8860 N N . PRO B 1 536 ? -27.984 26.047 14.133 1 96.75 536 PRO B N 1
ATOM 8861 C CA . PRO B 1 536 ? -29.266 26.438 13.539 1 96.75 536 PRO B CA 1
ATOM 8862 C C . PRO B 1 536 ? -29.844 25.359 12.609 1 96.75 536 PRO B C 1
ATOM 8864 O O . PRO B 1 536 ? -29.078 24.672 11.922 1 96.75 536 PRO B O 1
ATOM 8867 N N . PRO B 1 537 ? -31.156 25.281 12.531 1 95.88 537 PRO B N 1
ATOM 8868 C CA . PRO B 1 537 ? -31.781 24.188 11.789 1 95.88 537 PRO B CA 1
ATOM 8869 C C . PRO B 1 537 ? -31.312 24.109 10.344 1 95.88 537 PRO B C 1
ATOM 8871 O O . PRO B 1 537 ? -31.109 23 9.82 1 95.88 537 PRO B O 1
ATOM 8874 N N . LEU B 1 538 ? -31.141 25.203 9.734 1 95.56 538 LEU B N 1
ATOM 8875 C CA . LEU B 1 538 ? -30.719 25.203 8.328 1 95.56 538 LEU B CA 1
ATOM 8876 C C . LEU B 1 538 ? -29.312 24.656 8.188 1 95.56 538 LEU B C 1
ATOM 8878 O O . LEU B 1 538 ? -29 23.953 7.223 1 95.56 538 LEU B O 1
ATOM 8882 N N . VAL B 1 539 ? -28.453 25.016 9.078 1 97.25 539 VAL B N 1
ATOM 8883 C CA . VAL B 1 539 ? -27.078 24.547 9.047 1 97.25 539 VAL B CA 1
ATOM 8884 C C . VAL B 1 539 ? -27.031 23.062 9.398 1 97.25 539 VAL B C 1
ATOM 8886 O O . VAL B 1 539 ? -26.266 22.297 8.812 1 97.25 539 VAL B O 1
ATOM 8889 N N . ALA B 1 540 ? -27.875 22.641 10.312 1 97.31 540 ALA B N 1
ATOM 8890 C CA . ALA B 1 540 ? -27.969 21.234 10.711 1 97.31 540 ALA B CA 1
ATOM 8891 C C . ALA B 1 540 ? -28.422 20.359 9.531 1 97.31 540 ALA B C 1
ATOM 8893 O O . ALA B 1 540 ? -27.906 19.266 9.328 1 97.31 540 ALA B O 1
ATOM 8894 N N . LEU B 1 541 ? -29.375 20.844 8.836 1 96.5 541 LEU B N 1
ATOM 8895 C CA . LEU B 1 541 ? -29.859 20.125 7.664 1 96.5 541 LEU B CA 1
ATOM 8896 C C . LEU B 1 541 ? -28.75 19.984 6.617 1 96.5 541 LEU B C 1
ATOM 8898 O O . LEU B 1 541 ? -28.578 18.922 6.031 1 96.5 541 LEU B O 1
ATOM 8902 N N . ASP B 1 542 ? -28.031 21.062 6.406 1 96.38 542 ASP B N 1
ATOM 8903 C CA . ASP B 1 542 ? -26.922 21.016 5.457 1 96.38 542 ASP B CA 1
ATOM 8904 C C . ASP B 1 542 ? -25.859 20.016 5.891 1 96.38 542 ASP B C 1
ATOM 8906 O O . ASP B 1 542 ? -25.25 19.344 5.055 1 96.38 542 ASP B O 1
ATOM 8910 N N . MET B 1 543 ? -25.641 19.969 7.137 1 96.5 543 MET B N 1
ATOM 8911 C CA . MET B 1 543 ? -24.672 19.031 7.691 1 96.5 543 MET B CA 1
ATOM 8912 C C . MET B 1 543 ? -25.109 17.594 7.438 1 96.5 543 MET B C 1
ATOM 8914 O O . MET B 1 543 ? -24.312 16.766 6.996 1 96.5 543 MET B O 1
ATOM 8918 N N . LEU B 1 544 ? -26.344 17.281 7.695 1 94.88 544 LEU B N 1
ATOM 8919 C CA . LEU B 1 544 ? -26.875 15.938 7.492 1 94.88 544 LEU B CA 1
ATOM 8920 C C . LEU B 1 544 ? -26.812 15.539 6.02 1 94.88 544 LEU B C 1
ATOM 8922 O O . LEU B 1 544 ? -26.422 14.422 5.688 1 94.88 544 LEU B O 1
ATOM 8926 N N . VAL B 1 545 ? -27.156 16.453 5.164 1 95.69 545 VAL B N 1
ATOM 8927 C CA . VAL B 1 545 ? -27.094 16.203 3.727 1 95.69 545 VAL B CA 1
ATOM 8928 C C . VAL B 1 545 ? -25.656 15.977 3.297 1 95.69 545 VAL B C 1
ATOM 8930 O O . VAL B 1 545 ? -25.375 15.094 2.484 1 95.69 545 VAL B O 1
ATOM 8933 N N . SER B 1 546 ? -24.781 16.766 3.854 1 95.62 546 SER B N 1
ATOM 8934 C CA . SER B 1 546 ? -23.375 16.641 3.518 1 95.62 546 SER B CA 1
ATOM 8935 C C . SER B 1 546 ? -22.797 15.312 3.998 1 95.62 546 SER B C 1
ATOM 8937 O O . SER B 1 546 ? -21.953 14.711 3.326 1 95.62 546 SER B O 1
ATOM 8939 N N . ILE B 1 547 ? -23.203 14.867 5.152 1 94.81 547 ILE B N 1
ATOM 8940 C CA . ILE B 1 547 ? -22.766 13.578 5.68 1 94.81 547 ILE B CA 1
ATOM 8941 C C . ILE B 1 547 ? -23.188 12.461 4.723 1 94.81 547 ILE B C 1
ATOM 8943 O O . ILE B 1 547 ? -22.375 11.602 4.363 1 94.81 547 ILE B O 1
ATOM 8947 N N . ALA B 1 548 ? -24.359 12.508 4.273 1 93.06 548 ALA B N 1
ATOM 8948 C CA . ALA B 1 548 ? -24.891 11.484 3.379 1 93.06 548 ALA B CA 1
ATOM 8949 C C . ALA B 1 548 ? -24.188 11.508 2.031 1 93.06 548 ALA B C 1
ATOM 8951 O O . ALA B 1 548 ? -23.734 10.469 1.547 1 93.06 548 ALA B O 1
ATOM 8952 N N . THR B 1 549 ? -24.078 12.672 1.442 1 94.19 549 THR B N 1
ATOM 8953 C CA . THR B 1 549 ? -23.484 12.797 0.116 1 94.19 549 THR B CA 1
ATOM 8954 C C . THR B 1 549 ? -22 12.445 0.155 1 94.19 549 THR B C 1
ATOM 8956 O O . THR B 1 549 ? -21.484 11.781 -0.747 1 94.19 549 THR B O 1
ATOM 8959 N N . TYR B 1 550 ? -21.359 12.891 1.184 1 93 550 TYR B N 1
ATOM 8960 C CA . TYR B 1 550 ? -19.938 12.602 1.341 1 93 550 TYR B CA 1
ATOM 8961 C C . TYR B 1 550 ? -19.703 11.109 1.516 1 93 550 TYR B C 1
ATOM 8963 O O . TYR B 1 550 ? -18.766 10.555 0.94 1 93 550 TYR B O 1
ATOM 8971 N N . SER B 1 551 ? -20.484 10.5 2.295 1 89.69 551 SER B N 1
ATOM 8972 C CA . SER B 1 551 ? -20.359 9.07 2.543 1 89.69 551 SER B CA 1
ATOM 8973 C C . SER B 1 551 ? -20.594 8.258 1.271 1 89.69 551 SER B C 1
ATOM 8975 O O . SER B 1 551 ? -19.969 7.215 1.067 1 89.69 551 SER B O 1
ATOM 8977 N N . ILE B 1 552 ? -21.391 8.711 0.418 1 85.19 552 ILE B N 1
ATOM 8978 C CA . ILE B 1 552 ? -21.688 8.031 -0.837 1 85.19 552 ILE B CA 1
ATOM 8979 C C . ILE B 1 552 ? -20.547 8.258 -1.829 1 85.19 552 ILE B C 1
ATOM 8981 O O . ILE B 1 552 ? -20.125 7.32 -2.508 1 85.19 552 ILE B O 1
ATOM 8985 N N . THR B 1 553 ? -20.062 9.422 -1.865 1 86.94 553 THR B N 1
ATOM 8986 C CA . THR B 1 553 ? -19.078 9.781 -2.889 1 86.94 553 THR B CA 1
ATOM 8987 C C . THR B 1 553 ? -17.672 9.344 -2.471 1 86.94 553 THR B C 1
ATOM 8989 O O . THR B 1 553 ? -16.891 8.883 -3.303 1 86.94 553 THR B O 1
ATOM 8992 N N . GLU B 1 554 ? -17.344 9.547 -1.136 1 87 554 GLU B N 1
ATOM 8993 C CA . GLU B 1 554 ? -15.977 9.297 -0.669 1 87 554 GLU B CA 1
ATOM 8994 C C . GLU B 1 554 ? -15.859 7.918 -0.029 1 87 554 GLU B C 1
ATOM 8996 O O . GLU B 1 554 ? -14.75 7.414 0.16 1 87 554 GLU B O 1
ATOM 9001 N N . GLY B 1 555 ? -16.938 7.414 0.41 1 82.31 555 GLY B N 1
ATOM 9002 C CA . GLY B 1 555 ? -16.938 6.016 0.809 1 82.31 555 GLY B CA 1
ATOM 9003 C C . GLY B 1 555 ? -16.719 5.82 2.297 1 82.31 555 GLY B C 1
ATOM 9004 O O . GLY B 1 555 ? -17.391 6.449 3.117 1 82.31 555 GLY B O 1
ATOM 9005 N N . VAL B 1 556 ? -15.695 5.039 2.68 1 82.81 556 VAL B N 1
ATOM 9006 C CA . VAL B 1 556 ? -15.617 4.344 3.957 1 82.81 556 VAL B CA 1
ATOM 9007 C C . VAL B 1 556 ? -15.047 5.277 5.02 1 82.81 556 VAL B C 1
ATOM 9009 O O . VAL B 1 556 ? -15.367 5.152 6.203 1 82.81 556 VAL B O 1
ATOM 9012 N N . PRO B 1 557 ? -14.289 6.25 4.758 1 89.12 557 PRO B N 1
ATOM 9013 C CA . PRO B 1 557 ? -13.5 6.918 5.797 1 89.12 557 PRO B CA 1
ATOM 9014 C C . PRO B 1 557 ? -14.375 7.57 6.871 1 89.12 557 PRO B C 1
ATOM 9016 O O . PRO B 1 557 ? -14.094 7.43 8.062 1 89.12 557 PRO B O 1
ATOM 9019 N N . LEU B 1 558 ? -15.414 8.25 6.477 1 93.81 558 LEU B N 1
ATOM 9020 C CA . LEU B 1 558 ? -16.234 8.93 7.48 1 93.81 558 LEU B CA 1
ATOM 9021 C C . LEU B 1 558 ? -17.031 7.926 8.297 1 93.81 558 LEU B C 1
ATOM 9023 O O . LEU B 1 558 ? -16.969 7.922 9.523 1 93.81 558 LEU B O 1
ATOM 9027 N N . PRO B 1 559 ? -17.766 7.02 7.668 1 92.06 559 PRO B N 1
ATOM 9028 C CA . PRO B 1 559 ? -18.484 6.02 8.461 1 92.06 559 PRO B CA 1
ATOM 9029 C C . PRO B 1 559 ? -17.547 5.207 9.367 1 92.06 559 PRO B C 1
ATOM 9031 O O . PRO B 1 559 ? -17.906 4.891 10.5 1 92.06 559 PRO B O 1
ATOM 9034 N N . GLN B 1 560 ? -16.391 4.902 8.898 1 91.5 560 GLN B N 1
ATOM 9035 C CA . GLN B 1 560 ? -15.414 4.125 9.648 1 91.5 560 GLN B CA 1
ATOM 9036 C C . GLN B 1 560 ? -14.938 4.887 10.883 1 91.5 560 GLN B C 1
ATOM 9038 O O . GLN B 1 560 ? -14.523 4.277 11.875 1 91.5 560 GLN B O 1
ATOM 9043 N N . SER B 1 561 ? -15.047 6.148 10.852 1 95.81 561 SER B N 1
ATOM 9044 C CA . SER B 1 561 ? -14.562 6.988 11.945 1 95.81 561 SER B CA 1
ATOM 9045 C C . SER B 1 561 ? -15.578 7.055 13.078 1 95.81 561 SER B C 1
ATOM 9047 O O . SER B 1 561 ? -15.25 7.469 14.188 1 95.81 561 SER B O 1
ATOM 9049 N N . VAL B 1 562 ? -16.859 6.633 12.812 1 95.94 562 VAL B N 1
ATOM 9050 C CA . VAL B 1 562 ? -17.891 6.879 13.82 1 95.94 562 VAL B CA 1
ATOM 9051 C C . VAL B 1 562 ? -18.625 5.582 14.133 1 95.94 562 VAL B C 1
ATOM 9053 O O . VAL B 1 562 ? -19.734 5.609 14.695 1 95.94 562 VAL B O 1
ATOM 9056 N N . THR B 1 563 ? -18.141 4.508 13.664 1 93.06 563 THR B N 1
ATOM 9057 C CA . THR B 1 563 ? -18.75 3.221 13.969 1 93.06 563 THR B CA 1
ATOM 9058 C C . THR B 1 563 ? -17.688 2.135 14.133 1 93.06 563 THR B C 1
ATOM 9060 O O . THR B 1 563 ? -16.641 2.184 13.492 1 93.06 563 THR B O 1
ATOM 9063 N N . PRO B 1 564 ? -17.953 1.14 14.992 1 89.75 564 PRO B N 1
ATOM 9064 C CA . PRO B 1 564 ? -17.016 0.014 15.133 1 89.75 564 PRO B CA 1
ATOM 9065 C C . PRO B 1 564 ? -17.203 -1.045 14.055 1 89.75 564 PRO B C 1
ATOM 9067 O O . PRO B 1 564 ? -16.359 -1.926 13.891 1 89.75 564 PRO B O 1
ATOM 9070 N N . LEU B 1 565 ? -18.203 -1.015 13.242 1 80.94 565 LEU B N 1
ATOM 9071 C CA . LEU B 1 565 ? -18.625 -2.066 12.328 1 80.94 565 LEU B CA 1
ATOM 9072 C C . LEU B 1 565 ? -17.641 -2.215 11.172 1 80.94 565 LEU B C 1
ATOM 9074 O O . LEU B 1 565 ? -17.516 -3.293 10.594 1 80.94 565 LEU B O 1
ATOM 9078 N N . LEU B 1 566 ? -16.953 -1.196 10.836 1 80.75 566 LEU B N 1
ATOM 9079 C CA . LEU B 1 566 ? -16.078 -1.218 9.656 1 80.75 566 LEU B CA 1
ATOM 9080 C C . LEU B 1 566 ? -14.617 -1.373 10.062 1 80.75 566 LEU B C 1
ATOM 9082 O O . LEU B 1 566 ? -13.727 -1.268 9.227 1 80.75 566 LEU B O 1
ATOM 9086 N N . GLY B 1 567 ? -14.367 -1.592 11.359 1 83.75 567 GLY B N 1
ATOM 9087 C CA . GLY B 1 567 ? -12.992 -1.695 11.836 1 83.75 567 GLY B CA 1
ATOM 9088 C C . GLY B 1 567 ? -12.227 -0.388 11.742 1 83.75 567 GLY B C 1
ATOM 9089 O O . GLY B 1 567 ? -12.828 0.679 11.602 1 83.75 567 GLY B O 1
ATOM 9090 N N . LEU B 1 568 ? -10.938 -0.483 11.922 1 88.44 568 LEU B N 1
ATOM 9091 C CA . LEU B 1 568 ? -10.078 0.691 11.828 1 88.44 568 LEU B CA 1
ATOM 9092 C C . LEU B 1 568 ? -9.375 0.75 10.484 1 88.44 568 LEU B C 1
ATOM 9094 O O . LEU B 1 568 ? -9.25 -0.268 9.797 1 88.44 568 LEU B O 1
ATOM 9098 N N . PRO B 1 569 ? -9.047 1.959 10.078 1 88.88 569 PRO B N 1
ATOM 9099 C CA . PRO B 1 569 ? -8.266 2.064 8.844 1 88.88 569 PRO B CA 1
ATOM 9100 C C . PRO B 1 569 ? -6.91 1.367 8.945 1 88.88 569 PRO B C 1
ATOM 9102 O O . PRO B 1 569 ? -6.422 1.123 10.055 1 88.88 569 PRO B O 1
ATOM 9105 N N . ASP B 1 570 ? -6.34 1.081 7.797 1 83.31 570 ASP B N 1
ATOM 9106 C CA . ASP B 1 570 ? -5.008 0.488 7.773 1 83.31 570 ASP B CA 1
ATOM 9107 C C . ASP B 1 570 ? -3.955 1.481 8.258 1 83.31 570 ASP B C 1
ATOM 9109 O O . ASP B 1 570 ? -3.934 2.635 7.828 1 83.31 570 ASP B O 1
ATOM 9113 N N . GLY B 1 571 ? -3.143 1.074 9.133 1 88.38 571 GLY B N 1
ATOM 9114 C CA . GLY B 1 571 ? -2.082 1.911 9.672 1 88.38 571 GLY B CA 1
ATOM 9115 C C . GLY B 1 571 ? -0.727 1.628 9.055 1 88.38 571 GLY B C 1
ATOM 9116 O O . GLY B 1 571 ? -0.641 1.225 7.891 1 88.38 571 GLY B O 1
ATOM 9117 N N . TYR B 1 572 ? 0.354 2 9.734 1 92.25 572 TYR B N 1
ATOM 9118 C CA . TYR B 1 572 ? 1.721 1.889 9.234 1 92.25 572 TYR B CA 1
ATOM 9119 C C . TYR B 1 572 ? 2.498 0.828 10.008 1 92.25 572 TYR B C 1
ATOM 9121 O O . TYR B 1 572 ? 3.73 0.814 9.984 1 92.25 572 TYR B O 1
ATOM 9129 N N . GLU B 1 573 ? 1.793 0.048 10.719 1 90.19 573 GLU B N 1
ATOM 9130 C CA . GLU B 1 573 ? 2.475 -0.981 11.5 1 90.19 573 GLU B CA 1
ATOM 9131 C C . GLU B 1 573 ? 3.389 -1.827 10.617 1 90.19 573 GLU B C 1
ATOM 9133 O O . GLU B 1 573 ? 3.025 -2.18 9.492 1 90.19 573 GLU B O 1
ATOM 9138 N N . TYR B 1 574 ? 4.566 -2.125 11.188 1 90.44 574 TYR B N 1
ATOM 9139 C CA . TYR B 1 574 ? 5.539 -2.918 10.445 1 90.44 574 TYR B CA 1
ATOM 9140 C C . TYR B 1 574 ? 5.098 -4.375 10.352 1 90.44 574 TYR B C 1
ATOM 9142 O O . TYR B 1 574 ? 4.742 -4.988 11.359 1 90.44 574 TYR B O 1
ATOM 9150 N N . LYS B 1 575 ? 5.039 -4.82 9.164 1 82.38 575 LYS B N 1
ATOM 9151 C CA . LYS B 1 575 ? 4.785 -6.234 8.914 1 82.38 575 LYS B CA 1
ATOM 9152 C C . LYS B 1 575 ? 5.898 -6.852 8.07 1 82.38 575 LYS B C 1
ATOM 9154 O O . LYS B 1 575 ? 6.234 -6.34 7 1 82.38 575 LYS B O 1
ATOM 9159 N N . GLU B 1 576 ? 6.465 -7.871 8.617 1 77 576 GLU B N 1
ATOM 9160 C CA . GLU B 1 576 ? 7.516 -8.539 7.855 1 77 576 GLU B CA 1
ATOM 9161 C C . GLU B 1 576 ? 6.961 -9.164 6.582 1 77 576 GLU B C 1
ATOM 9163 O O . GLU B 1 576 ? 5.969 -9.891 6.625 1 77 576 GLU B O 1
ATOM 9168 N N . LYS B 1 577 ? 7.441 -8.688 5.457 1 67.12 577 LYS B N 1
ATOM 9169 C CA . LYS B 1 577 ? 7 -9.234 4.18 1 67.12 577 LYS B CA 1
ATOM 9170 C C . LYS B 1 577 ? 7.781 -10.492 3.82 1 67.12 577 LYS B C 1
ATOM 9172 O O . LYS B 1 577 ? 9.008 -10.469 3.746 1 67.12 577 LYS B O 1
ATOM 9177 N N . SER B 1 578 ? 7.273 -11.703 4.352 1 61.34 578 SER B N 1
ATOM 9178 C CA . SER B 1 578 ? 7.988 -12.969 4.215 1 61.34 578 SER B CA 1
ATOM 9179 C C . SER B 1 578 ? 8.062 -13.406 2.754 1 61.34 578 SER B C 1
ATOM 9181 O O . SER B 1 578 ? 7.07 -13.328 2.027 1 61.34 578 SER B O 1
ATOM 9183 N N . ALA B 1 579 ? 9.289 -13.57 2.258 1 55.88 579 ALA B N 1
ATOM 9184 C CA . ALA B 1 579 ? 9.5 -14.227 0.969 1 55.88 579 ALA B CA 1
ATOM 9185 C C . ALA B 1 579 ? 9.039 -15.68 1.006 1 55.88 579 ALA B C 1
ATOM 9187 O O . ALA B 1 579 ? 8.617 -16.234 -0.015 1 55.88 579 ALA B O 1
ATOM 9188 N N . THR B 1 580 ? 9.133 -16.359 2.236 1 58.06 580 THR B N 1
ATOM 9189 C CA . THR B 1 580 ? 9.094 -17.812 2.143 1 58.06 580 THR B CA 1
ATOM 9190 C C . THR B 1 580 ? 7.727 -18.344 2.562 1 58.06 580 THR B C 1
ATOM 9192 O O . THR B 1 580 ? 7.293 -18.125 3.697 1 58.06 580 THR B O 1
ATOM 9195 N N . VAL B 1 581 ? 6.891 -18.5 1.624 1 60.12 581 VAL B N 1
ATOM 9196 C CA . VAL B 1 581 ? 5.559 -19.016 1.936 1 60.12 581 VAL B CA 1
ATOM 9197 C C . VAL B 1 581 ? 5.551 -20.531 1.804 1 60.12 581 VAL B C 1
ATOM 9199 O O . VAL B 1 581 ? 4.504 -21.172 1.948 1 60.12 581 VAL B O 1
ATOM 9202 N N . GLY B 1 582 ? 6.773 -21.234 2.023 1 68.44 582 GLY B N 1
ATOM 9203 C CA . GLY B 1 582 ? 6.602 -22.625 1.667 1 68.44 582 GLY B CA 1
ATOM 9204 C C . GLY B 1 582 ? 6.578 -23.547 2.871 1 68.44 582 GLY B C 1
ATOM 9205 O O . GLY B 1 582 ? 6.824 -23.109 3.998 1 68.44 582 GLY B O 1
ATOM 9206 N N . ASP B 1 583 ? 5.996 -24.703 2.762 1 72.38 583 ASP B N 1
ATOM 9207 C CA . ASP B 1 583 ? 5.98 -25.766 3.758 1 72.38 583 ASP B CA 1
ATOM 9208 C C . ASP B 1 583 ? 7.332 -26.469 3.836 1 72.38 583 ASP B C 1
ATOM 9210 O O . ASP B 1 583 ? 7.605 -27.391 3.066 1 72.38 583 ASP B O 1
ATOM 9214 N N . VAL B 1 584 ? 8.203 -26 4.809 1 72.75 584 VAL B N 1
ATOM 9215 C CA . VAL B 1 584 ? 9.578 -26.469 4.945 1 72.75 584 VAL B CA 1
ATOM 9216 C C . VAL B 1 584 ? 9.594 -27.969 5.199 1 72.75 584 VAL B C 1
ATOM 9218 O O . VAL B 1 584 ? 10.438 -28.688 4.66 1 72.75 584 VAL B O 1
ATOM 9221 N N . ALA B 1 585 ? 8.664 -28.375 5.957 1 75.31 585 ALA B N 1
ATOM 9222 C CA . ALA B 1 585 ? 8.609 -29.797 6.285 1 75.31 585 ALA B CA 1
ATOM 9223 C C . ALA B 1 585 ? 8.344 -30.641 5.043 1 75.31 585 ALA B C 1
ATOM 9225 O O . ALA B 1 585 ? 9 -31.656 4.816 1 75.31 585 ALA B O 1
ATOM 9226 N N . ALA B 1 586 ? 7.488 -30.188 4.273 1 81.81 586 ALA B N 1
ATOM 9227 C CA . ALA B 1 586 ? 7.145 -30.922 3.057 1 81.81 586 ALA B CA 1
ATOM 9228 C C . ALA B 1 586 ? 8.312 -30.938 2.076 1 81.81 586 ALA B C 1
ATOM 9230 O O . ALA B 1 586 ? 8.594 -31.969 1.447 1 81.81 586 ALA B O 1
ATOM 9231 N N . LYS B 1 587 ? 8.961 -29.859 2.012 1 81.31 587 LYS B N 1
ATOM 9232 C CA . LYS B 1 587 ? 10.086 -29.766 1.092 1 81.31 587 LYS B CA 1
ATOM 9233 C C . LYS B 1 587 ? 11.242 -30.672 1.54 1 81.31 587 LYS B C 1
ATOM 9235 O O . LYS B 1 587 ? 11.859 -31.359 0.722 1 81.31 587 LYS B O 1
ATOM 9240 N N . SER B 1 588 ? 11.492 -30.625 2.771 1 81.38 588 SER B N 1
ATOM 9241 C CA . SER B 1 588 ? 12.547 -31.484 3.32 1 81.38 588 SER B CA 1
ATOM 9242 C C . SER B 1 588 ? 12.227 -32.969 3.113 1 81.38 588 SER B C 1
ATOM 9244 O O . SER B 1 588 ? 13.117 -33.75 2.791 1 81.38 588 SER B O 1
ATOM 9246 N N . GLU B 1 589 ? 11.062 -33.312 3.32 1 86 589 GLU B N 1
ATOM 9247 C CA . GLU B 1 589 ? 10.625 -34.688 3.1 1 86 589 GLU B CA 1
ATOM 9248 C C . GLU B 1 589 ? 10.812 -35.094 1.645 1 86 589 GLU B C 1
ATOM 9250 O O . GLU B 1 589 ? 11.344 -36.156 1.365 1 86 589 GLU B O 1
ATOM 9255 N N . ALA B 1 590 ? 10.414 -34.188 0.812 1 84.62 590 ALA B N 1
ATOM 9256 C CA . ALA B 1 590 ? 10.555 -34.5 -0.612 1 84.62 590 ALA B CA 1
ATOM 9257 C C . ALA B 1 590 ? 12.016 -34.688 -0.99 1 84.62 590 ALA B C 1
ATOM 9259 O O . ALA B 1 590 ? 12.352 -35.625 -1.721 1 84.62 590 ALA B O 1
ATOM 9260 N N . MET B 1 591 ? 12.828 -33.844 -0.49 1 83.69 591 MET B N 1
ATOM 9261 C CA . MET B 1 591 ? 14.258 -33.938 -0.771 1 83.69 591 MET B CA 1
ATOM 9262 C C . MET B 1 591 ? 14.812 -35.281 -0.295 1 83.69 591 MET B C 1
ATOM 9264 O O . MET B 1 591 ? 15.562 -35.938 -1.017 1 83.69 591 MET B O 1
ATOM 9268 N N . LYS B 1 592 ? 14.445 -35.656 0.863 1 85.25 592 LYS B N 1
ATOM 9269 C CA . LYS B 1 592 ? 14.891 -36.938 1.409 1 85.25 592 LYS B CA 1
ATOM 9270 C C . LYS B 1 592 ? 14.422 -38.094 0.536 1 85.25 592 LYS B C 1
ATOM 9272 O O . LYS B 1 592 ? 15.195 -39 0.24 1 85.25 592 LYS B O 1
ATOM 9277 N N . MET B 1 593 ? 13.273 -38 0.112 1 85.62 593 MET B N 1
ATOM 9278 C CA . MET B 1 593 ? 12.688 -39.094 -0.666 1 85.62 593 MET B CA 1
ATOM 9279 C C . MET B 1 593 ? 13.312 -39.188 -2.057 1 85.62 593 MET B C 1
ATOM 9281 O O . MET B 1 593 ? 13.508 -40.25 -2.602 1 85.62 593 MET B O 1
ATOM 9285 N N . ILE B 1 594 ? 13.586 -38.031 -2.59 1 83.56 594 ILE B N 1
ATOM 9286 C CA . ILE B 1 594 ? 14.227 -38 -3.9 1 83.56 594 ILE B CA 1
ATOM 9287 C C . ILE B 1 594 ? 15.617 -38.594 -3.812 1 83.56 594 ILE B C 1
ATOM 9289 O O . ILE B 1 594 ? 16.031 -39.375 -4.691 1 83.56 594 ILE B O 1
ATOM 9293 N N . MET B 1 595 ? 16.297 -38.219 -2.799 1 82.5 595 MET B N 1
ATOM 9294 C CA . MET B 1 595 ? 17.625 -38.781 -2.604 1 82.5 595 MET B CA 1
ATOM 9295 C C . MET B 1 595 ? 17.578 -40.281 -2.455 1 82.5 595 MET B C 1
ATOM 9297 O O . MET B 1 595 ? 18.531 -41 -2.82 1 82.5 595 MET B O 1
ATOM 9301 N N . GLU B 1 596 ? 16.484 -40.781 -1.979 1 83.69 596 GLU B N 1
ATOM 9302 C CA . GLU B 1 596 ? 16.328 -42.219 -1.762 1 83.69 596 GLU B CA 1
ATOM 9303 C C . GLU B 1 596 ? 15.797 -42.906 -3.012 1 83.69 596 GLU B C 1
ATOM 9305 O O . GLU B 1 596 ? 15.852 -44.125 -3.119 1 83.69 596 GLU B O 1
ATOM 9310 N N . SER B 1 597 ? 15.344 -42.062 -3.887 1 83 597 SER B N 1
ATOM 9311 C CA . SER B 1 597 ? 14.742 -42.625 -5.094 1 83 597 SER B CA 1
ATOM 9312 C C . SER B 1 597 ? 15.805 -43.188 -6.023 1 83 597 SER B C 1
ATOM 9314 O O . SER B 1 597 ? 16.906 -42.656 -6.121 1 83 597 SER B O 1
ATOM 9316 N N . LYS B 1 598 ? 15.57 -44.219 -6.711 1 77.88 598 LYS B N 1
ATOM 9317 C CA . LYS B 1 598 ? 16.5 -44.844 -7.648 1 77.88 598 LYS B CA 1
ATOM 9318 C C . LYS B 1 598 ? 16.266 -44.344 -9.07 1 77.88 598 LYS B C 1
ATOM 9320 O O . LYS B 1 598 ? 17.094 -44.594 -9.953 1 77.88 598 LYS B O 1
ATOM 9325 N N . VAL B 1 599 ? 15.164 -43.625 -9.305 1 77.69 599 VAL B N 1
ATOM 9326 C CA . VAL B 1 599 ? 14.82 -43.25 -10.672 1 77.69 599 VAL B CA 1
ATOM 9327 C C . VAL B 1 599 ? 14.812 -41.75 -10.812 1 77.69 599 VAL B C 1
ATOM 9329 O O . VAL B 1 599 ? 15.164 -41.219 -11.867 1 77.69 599 VAL B O 1
ATOM 9332 N N . GLU B 1 600 ? 14.422 -41.125 -9.766 1 71.62 600 GLU B N 1
ATOM 9333 C CA . GLU B 1 600 ? 14.312 -39.656 -9.867 1 71.62 600 GLU B CA 1
ATOM 9334 C C . GLU B 1 600 ? 15.625 -38.969 -9.484 1 71.62 600 GLU B C 1
ATOM 9336 O O . GLU B 1 600 ? 16.125 -39.156 -8.375 1 71.62 600 GLU B O 1
ATOM 9341 N N . GLU B 1 601 ? 16.047 -38.188 -10.586 1 66.44 601 GLU B N 1
ATOM 9342 C CA . GLU B 1 601 ? 17.328 -37.562 -10.297 1 66.44 601 GLU B CA 1
ATOM 9343 C C . GLU B 1 601 ? 17.203 -36.031 -10.25 1 66.44 601 GLU B C 1
ATOM 9345 O O . GLU B 1 601 ? 18.078 -35.344 -9.711 1 66.44 601 GLU B O 1
ATOM 9350 N N . VAL B 1 602 ? 15.992 -35.625 -10.633 1 69.69 602 VAL B N 1
ATOM 9351 C CA . VAL B 1 602 ? 15.922 -34.156 -10.734 1 69.69 602 VAL B CA 1
ATOM 9352 C C . VAL B 1 602 ? 15.195 -33.594 -9.516 1 69.69 602 VAL B C 1
ATOM 9354 O O . VAL B 1 602 ? 14.031 -33.906 -9.273 1 69.69 602 VAL B O 1
ATOM 9357 N N . VAL B 1 603 ? 15.906 -32.844 -8.711 1 69.88 603 VAL B N 1
ATOM 9358 C CA . VAL B 1 603 ? 15.312 -32.125 -7.578 1 69.88 603 VAL B CA 1
ATOM 9359 C C . VAL B 1 603 ? 14.656 -30.828 -8.062 1 69.88 603 VAL B C 1
ATOM 9361 O O . VAL B 1 603 ? 15.336 -29.953 -8.602 1 69.88 603 VAL B O 1
ATOM 9364 N N . PRO B 1 604 ? 13.336 -30.828 -7.875 1 71.81 604 PRO B N 1
ATOM 9365 C CA . PRO B 1 604 ? 12.703 -29.547 -8.234 1 71.81 604 PRO B CA 1
ATOM 9366 C C . PRO B 1 604 ? 13.297 -28.359 -7.484 1 71.81 604 PRO B C 1
ATOM 9368 O O . PRO B 1 604 ? 13.688 -28.484 -6.32 1 71.81 604 PRO B O 1
ATOM 9371 N N . VAL B 1 605 ? 13.414 -27.281 -8.195 1 68.81 605 VAL B N 1
ATOM 9372 C CA . VAL B 1 605 ? 14.047 -26.078 -7.672 1 68.81 605 VAL B CA 1
ATOM 9373 C C . VAL B 1 605 ? 13.352 -25.641 -6.387 1 68.81 605 VAL B C 1
ATOM 9375 O O . VAL B 1 605 ? 13.992 -25.141 -5.465 1 68.81 605 VAL B O 1
ATOM 9378 N N . ALA B 1 606 ? 12.125 -25.922 -6.332 1 66.88 606 ALA B N 1
ATOM 9379 C CA . ALA B 1 606 ? 11.336 -25.516 -5.176 1 66.88 606 ALA B CA 1
ATOM 9380 C C . ALA B 1 606 ? 11.844 -26.172 -3.9 1 66.88 606 ALA B C 1
ATOM 9382 O O . ALA B 1 606 ? 11.586 -25.688 -2.795 1 66.88 606 ALA B O 1
ATOM 9383 N N . PHE B 1 607 ? 12.508 -27.297 -3.99 1 71.81 607 PHE B N 1
ATOM 9384 C CA . PHE B 1 607 ? 12.914 -28.062 -2.824 1 71.81 607 PHE B CA 1
ATOM 9385 C C . PHE B 1 607 ? 14.32 -27.688 -2.379 1 71.81 607 PHE B C 1
ATOM 9387 O O . PHE B 1 607 ? 14.773 -28.094 -1.308 1 71.81 607 PHE B O 1
ATOM 9394 N N . GLU B 1 608 ? 14.93 -26.984 -3.295 1 65 608 GLU B N 1
ATOM 9395 C CA . GLU B 1 608 ? 16.312 -26.656 -2.961 1 65 608 GLU B CA 1
ATOM 9396 C C . GLU B 1 608 ? 16.391 -25.578 -1.884 1 65 608 GLU B C 1
ATOM 9398 O O . GLU B 1 608 ? 15.672 -24.578 -1.953 1 65 608 GLU B O 1
ATOM 9403 N N . GLN B 1 609 ? 16.656 -26.125 -0.662 1 55.69 609 GLN B N 1
ATOM 9404 C CA . GLN B 1 609 ? 16.828 -25.203 0.45 1 55.69 609 GLN B CA 1
ATOM 9405 C C . GLN B 1 609 ? 18.062 -24.312 0.243 1 55.69 609 GLN B C 1
ATOM 9407 O O . GLN B 1 609 ? 19.172 -24.828 0.093 1 55.69 609 GLN B O 1
ATOM 9412 N N . LYS B 1 610 ? 18.016 -23.391 -0.446 1 49.81 610 LYS B N 1
ATOM 9413 C CA . LYS B 1 610 ? 19.188 -22.516 -0.418 1 49.81 610 LYS B CA 1
ATOM 9414 C C . LYS B 1 610 ? 19.453 -22 0.992 1 49.81 610 LYS B C 1
ATOM 9416 O O . LYS B 1 610 ? 18.547 -21.531 1.669 1 49.81 610 LYS B O 1
ATOM 9421 N N . GLU B 1 611 ? 20.422 -22.656 1.722 1 35.88 611 GLU B N 1
ATOM 9422 C CA . GLU B 1 611 ? 20.953 -22.094 2.969 1 35.88 611 GLU B CA 1
ATOM 9423 C C . GLU B 1 611 ? 20.984 -20.578 2.924 1 35.88 611 GLU B C 1
ATOM 9425 O O . GLU B 1 611 ? 21.594 -19.984 2.027 1 35.88 611 GLU B O 1
ATOM 9430 N N . VAL B 1 612 ? 19.891 -20 3.348 1 33.5 612 VAL B N 1
ATOM 9431 C CA . VAL B 1 612 ? 20.172 -18.609 3.697 1 33.5 612 VAL B CA 1
ATOM 9432 C C . VAL B 1 612 ? 21.453 -18.531 4.531 1 33.5 612 VAL B C 1
ATOM 9434 O O . VAL B 1 612 ? 21.641 -19.328 5.461 1 33.5 612 VAL B O 1
#

Sequence (1224 aa):
MLLNNAFATTVVALLTPSALAFAPTRQIASTTLNAQNSIISSPLIPTPVSARSTILSKRTALFAQAAADSVPAPTSNDSCDVLVLGSGPAARSIATLLASPSSNGSFDILLADTNYDRRWAPNYGVWQDEWQSILQLYSSFKQPLGASCVDRLWEVTDCFFGGSFDIPVESRMRLDRPYCRVDRDALRRQLSPKDEIEVKNDGDGNANYRVIRSNHISKATAVNIYSPAGSMVHDESGSTVLLQSKDGDVTQVRAKVIVDCTGHESRIVLKDDRVKSIPPGFQIAYGVLAKVDESSIPDSDYAGPYYKEAMTLFDYRTDHFPEGSNELSKAEKAPTFMYAMPLDGNRIFFEETSLVARPAVSFQECKERYLTRMEHLGITITEIEEEEFCYIPMGGPLPAADQRVVGFGGAAAMVHPSTGYHLCRAMMASGSVAEAIRKELANDKNFNPDRAAASAYNAIWSPTNIAQRNFAVFGGEFLMKQNVEGLRGFFDGFFKLPLELWGGFLAGWPGLPNNENHETWWARLKFGLSFVSKLPPLVALDMLVSIATYSITEGVPLPQSVTPLLGLPDGYEYKEKSATVGDVAAKSEAMKMIMESKVEEVVPVAFEQKEVMLLNNAFATTVVALLTPSALAFAPTRQIASTTLNAQNSIISSPLIPTPVSARSTILSKRTALFAQAAADSVPAPTSNDSCDVLVLGSGPAARSIATLLASPSSNGSFDILLADTNYDRRWAPNYGVWQDEWQSILQLYSSFKQPLGASCVDRLWEVTDCFFGGSFDIPVESRMRLDRPYCRVDRDALRRQLSPKDEIEVKNDGDGNANYRVIRSNHISKATAVNIYSPAGSMVHDESGSTVLLQSKDGDVTQVRAKVIVDCTGHESRIVLKDDRVKSIPPGFQIAYGVLAKVDESSIPDSDYAGPYYKEAMTLFDYRTDHFPEGSNELSKAEKAPTFMYAMPLDGNRIFFEETSLVARPAVSFQECKERYLTRMEHLGITITEIEEEEFCYIPMGGPLPAADQRVVGFGGAAAMVHPSTGYHLCRAMMASGSVAEAIRKELANDKNFNPDRAAASAYNAIWSPTNIAQRNFAVFGGEFLMKQNVEGLRGFFDGFFKLPLELWGGFLAGWPGLPNNENHETWWARLKFGLSFVSKLPPLVALDMLVSIATYSITEGVPLPQSVTPLLGLPDGYEYKEKSATVGDVAAKSEAMKMIMESKVEEVVPVAFEQKEV

Nearest PDB structures (foldseek):
  4opl-assembly1_A  TM=7.269E-01  e=2.187E-17  Sulfolobus acidocaldarius DSM 639
  4opu-assembly1_A  TM=7.373E-01  e=8.316E-17  Sulfolobus acidocaldarius DSM 639
  4opt-assembly1_A  TM=7.325E-01  e=9.762E-17  Sulfolobus acidocaldarius DSM 639
  4opg-assembly1_A  TM=7.187E-01  e=1.955E-16  Sulfolobus acidocaldarius DSM 639
  6b58-assembly2_C  TM=2.906E-01  e=2.828E-05  Escherichia coli

Foldseek 3Di:
DDPDDCPDDDDDDDDDDDDDDDDDDDDDDDDDDDDDPPPPPDDDPDDDPPDPPPVVVVVVVVVPPPPLVDDDDAPAEAEWAEEEEAQALLRLLLLQLLQFQDPLGGTAYEYAAQVLVDFDFDKDKDFPQLVVLLQVLCVVSVLGADPLQFQDKFQKEKAALADFPPRHRLDIDIGRTMMTITDRLSSSLQSDPQPSDDDSNPDRHNGRYHYDNWHQPWADPDFQATPSPPQWHADFQFIWHWTAHPVGHIYIYTYRAYEYAHAQPDRHFAFADPADFDFWWKKKKKKWWFFWDCPPPPDQCDQQSHGLSHWYQWYQRDVLDDPPDPLSVVCQQQPWTWTKHRHPRRIIMIMTMRQTAVVDDDHVNSVVVVVSVCVSSVIHTPDTDDIHIDIATAGTGATHAQHLYAYAFSSGRLQQRAGRDGSSSSSVLSSQLSVLLSVLVSVVVPRGSSQNRLSSQCSNCPLQNQLLSLQRNLNNVLVNRGTSNLVSQLVQLLSVDPCLLSVCSNSQHPSGGSNVCRRALQSVLVSVVSSLVSGDPVSSVSSVVSVVVCCVVRNDSNVVSNDPPVPTDDGSRDDPPDPDPDPLVVLVVVVVVQVVDPPHDDRPPNSPPPPD/DDPDDCPDDDDDDDDDDDDDDDDDDDDPDDDDDDDDPPPPPPDDPDPDDPCPVPVVVVVVVVVPPPVLVDDDDAPAEAEWAEEEEAQDLLRLLLLQLLQFQDPLGGTAYEYAAQVLVDFDFDKDKDFPQLVVLLQVLCVVSVQGADPLQFQDKFQKEKAALADFPPRHRLDIDIGRTMMTITDRLSSSLQSDPPPSDDDSNPDDHNGRYHYDNWHQPWADPDFQATPSPPQWHADFQFIWHWTAHPVGHIYIYTYRAYEYAHAQPDRHFAFADPADFDFWWKKKKKKWWFFWDCPPPPDQCDQQSHGLSHWYQWYQRDVLDDPPDPLSVVCQQQPWTWTKHRHPRRIIMIMTMRQTAVVDDDHVNSVVVVVSVCVSSVIHTPDTDDIHIDIATAGTTATHAQHLYAYAFSSGRLQQRAGRDGSSSSSVLSSQLSVLLSVLVSVVVPRGSSQNRLSSQCSNCPLQNQLLSLQRNLNNVLVNRGTSNLVSQLVQLLSVDPCLLSVCSNSQHPSGGSNVCRRALQSVLVSVVSSLVSGDPVSSVSSVVSVVVCCVVRNDSNVVSNDPPVPTDDGSHDDDPDPDPDDLVVLVVVVVVQVVDPPRDDRPPNSPPPPD

Solvent-accessible surface area (backbone atoms only — not comparable to full-atom values): 65881 Å² total; per-residue (Å²): 139,82,83,83,78,90,76,86,82,92,81,91,85,81,92,77,96,86,93,85,91,78,89,85,90,86,78,93,80,84,88,78,87,75,86,78,76,80,72,79,76,79,76,86,75,80,80,83,83,72,70,76,66,62,65,63,60,56,57,64,57,62,67,46,71,66,73,58,60,71,54,77,75,61,75,43,78,51,71,36,46,32,34,35,34,28,70,45,70,46,26,33,43,31,45,29,55,46,17,26,74,44,96,76,45,73,48,49,29,34,35,24,20,69,53,71,85,54,77,82,79,71,84,46,75,45,46,42,69,45,50,50,41,44,43,52,50,31,39,73,44,75,50,66,69,63,75,64,32,47,73,46,78,20,68,28,28,32,32,27,45,16,72,40,96,89,34,52,61,82,44,74,46,77,41,92,50,36,36,28,35,46,24,58,56,48,42,52,18,50,40,25,31,53,76,55,71,65,68,87,34,83,52,82,10,72,25,60,40,46,80,42,64,15,38,71,70,44,31,47,80,48,60,64,28,24,35,42,50,73,24,42,44,66,41,74,69,23,35,38,35,36,27,35,27,94,87,64,53,29,34,33,36,38,22,37,39,42,38,36,22,66,23,63,59,23,49,60,44,51,36,39,72,86,52,94,59,60,77,47,33,25,26,33,29,28,30,36,33,28,34,48,60,62,84,84,47,90,53,81,61,35,63,52,91,43,48,45,69,28,32,33,69,37,34,54,55,64,81,62,39,58,87,90,34,70,67,36,54,48,38,35,61,58,40,52,27,39,31,37,44,48,54,71,87,54,31,33,35,41,27,23,28,33,73,48,24,77,75,59,69,51,62,64,56,28,46,52,49,41,52,44,41,32,58,64,50,68,48,47,74,74,43,74,70,38,57,43,81,46,79,42,75,17,41,39,51,46,54,37,79,81,36,56,55,31,45,36,35,44,29,35,42,53,31,21,32,55,66,58,37,36,67,68,41,35,54,45,46,22,54,53,27,29,50,37,38,48,56,37,60,56,39,61,94,72,46,42,36,61,49,28,23,20,40,25,44,22,54,66,41,28,29,51,50,44,28,38,46,35,43,33,37,50,49,25,56,54,55,48,69,36,34,38,62,43,47,29,38,49,51,55,14,43,70,66,41,60,63,54,57,47,57,10,57,47,54,50,35,88,82,37,63,43,18,75,50,41,52,44,30,64,32,36,40,52,47,50,57,55,44,49,71,46,28,48,68,71,52,33,51,51,49,53,52,46,52,53,52,44,40,67,74,72,38,60,52,49,58,33,22,47,33,78,87,68,45,70,57,84,54,34,70,69,66,85,60,56,55,56,77,71,62,63,67,55,32,53,49,48,50,54,49,40,72,67,38,91,59,35,80,78,75,55,72,87,46,58,72,70,82,123,141,88,80,83,71,91,70,89,76,90,86,78,88,89,80,89,87,79,91,79,86,70,86,80,85,86,72,90,77,80,88,73,84,84,81,86,71,80,71,80,73,79,76,84,72,82,78,84,82,70,71,72,70,61,60,61,58,54,56,63,57,61,67,46,69,66,73,57,60,70,53,78,75,62,76,43,78,50,70,36,48,33,35,34,34,27,67,45,70,47,24,32,42,32,45,30,55,47,16,25,73,45,97,77,44,72,48,49,30,35,35,26,22,68,52,70,87,53,78,82,78,73,86,47,76,44,48,43,68,47,51,50,42,43,42,50,52,32,40,74,44,74,50,67,70,64,74,65,32,46,72,45,79,21,68,27,29,33,32,29,47,17,72,40,95,90,34,53,62,84,44,73,48,76,40,93,49,36,35,27,35,46,24,59,56,48,40,52,18,51,39,25,32,52,78,54,70,62,70,87,33,82,51,82,10,73,23,60,40,46,78,41,65,16,36,70,70,45,31,48,79,48,61,66,27,24,36,40,50,74,24,42,43,66,40,72,68,24,34,39,35,35,28,37,28,93,88,64,51,30,34,34,34,39,21,36,41,44,38,37,22,65,24,66,61,24,49,61,45,49,35,40,72,87,52,93,60,60,77,48,32,25,25,32,30,28,30,36,34,28,33,47,59,61,84,85,46,91,52,80,63,36,63,54,91,43,47,47,71,29,32,33,68,38,33,53,56,64,82,64,39,57,86,91,34,70,66,36,54,48,38,37,62,59,40,49,26,40,31,37,44,49,53,71,86,52,31,32,36,40,27,24,28,33,73,48,25,77,74,60,68,52,60,65,56,26,45,53,52,41,51,44,41,32,58,63,48,67,48,45,72,73,41,74,70,37,56,42,81,46,80,42,75,16,41,41,51,46,55,36,79,82,36,56,54,29,47,36,35,44,28,35,42,54,32,22,31,53,66,60,37,36,68,69,42,37,52,46,45,22,53,52,27,27,51,36,37,48,57,38,59,57,40,61,95,71,46,43,36,61,49,27,24,21,39,26,44,24,53,67,40,27,31,51,50,44,27,39,46,36,44,32,38,51,49,24,56,54,55,50,69,35,34,38,62,43,45,29,38,48,52,54,14,42,70,68,42,59,63,54,57,48,56,10,58,45,55,50,35,85,84,39,64,43,18,74,50,42,52,44,31,64,32,35,40,52,48,51,57,56,44,47,72,45,29,48,68,71,52,32,50,51,48,53,52,47,52,53,50,46,39,68,73,72,38,59,53,50,59,34,22,48,33,78,88,68,45,70,57,85,53,33,70,69,68,87,63,64,41,71,76,69,61,64,66,55,30,53,50,48,50,54,49,40,73,68,39,92,59,34,80,78,75,56,71,87,46,57,74,70,83,123